Protein AF-A0A0C3PQG8-F1 (afdb_monomer)

Foldseek 3Di:
DDDDDDDDDDDDDDDDDDPPPADDADPVLVVLCVVQVLQEDDVVQWAADPPWDWDDDDFWIKTKTWGFDDPPNPPPDDPDPCPDDDDDDDDDDDDDDDDDDDDDDDDDDDDDDDDDDDDDDDDDDDDDDPDGDIAIKIKTWGDDPDLVCLNVSSVLLSVLVVVQCPDDDPAAWHFSHWYDDNVVSTTITITHDAPCAFQLVNLVLFVDALQQLLQQLLLVLVVLLRQCPDVLHKFQQADARNQWGQHPQRGIHGHDSSLIDRADDDDPVDPDDDPPDDPDDDWDWDFTQDVVLRDTWTDTPRYTQLLFALCCLVPVGTDSLSVLSSSLQRSLCSQQSDHRPNVDDRVCSNVCRNVVVGDQQCPDPSSVLPVLSSVLSVQSSDSPSVSRDGSVVSSVSSVPQNHDHDDPVRSPDPDDDPDDALSNLCSQLVSCVVVLVLVSNLVSLVSSLVNCVVVVPLLSNLVSLLSNLVSCVVVVVLVSNLVSLVVSLVSCVVVVVLPSNLSSLLSNLVSCVVVLVLVSSLVSLVVSLVSCVVVVPLPSNLSSLCSNLVSCVVVVVLVSNLVSLVSSLVSCVVVVPLPSNLVSLQSNLVSCVVVVVLVSNLVSLVSSLVSCVVVVPLVSNLVSLCSNLSSCVVVLVLVSNLVSLVSSLVSCVVVVVLLSNLSSLCSNLSSCLVVVVLVSNLVSLVSSLVSCVVVVPLQSVLVSLQSNLSSCVSVVVLVSNLVSLVVSLVSCVVVPVNVRSVVSVVSNVVSVVVVVVVVVD

pLDDT: mean 81.88, std 22.73, range [22.91, 98.75]

Mean predicted aligned error: 14.1 Å

Solvent-accessible surface area (backbone atoms only — not comparable to full-atom values): 41917 Å² total; per-residue (Å²): 138,89,80,89,83,86,91,87,89,82,91,86,77,88,79,87,85,81,87,76,85,67,84,81,74,53,73,69,56,51,56,52,52,58,74,46,49,92,34,59,45,65,69,86,42,50,46,66,59,95,86,44,64,70,49,79,59,92,64,32,37,37,34,46,31,34,38,50,54,67,87,71,72,68,80,79,60,79,77,84,77,88,75,75,96,71,80,88,82,78,90,83,90,85,83,80,89,86,86,86,82,89,86,86,80,89,83,82,85,89,88,81,88,84,89,88,86,91,85,88,82,83,88,80,92,76,81,94,69,87,79,60,60,66,41,62,22,29,35,41,32,51,62,69,95,46,82,84,42,48,65,55,52,49,58,49,53,52,50,28,46,64,56,32,76,79,54,87,53,92,19,39,58,51,64,71,29,35,35,76,38,80,94,72,72,40,47,34,43,32,28,66,50,46,82,47,41,31,42,51,62,44,58,68,65,41,93,74,51,70,30,33,39,48,33,41,43,48,29,45,30,50,29,48,26,56,36,53,68,38,90,77,37,42,23,52,50,47,55,42,42,77,36,19,32,18,36,84,79,48,45,25,24,41,46,76,47,76,42,44,44,67,58,80,85,83,62,92,83,62,81,77,76,78,80,89,68,74,88,70,75,78,79,71,69,43,72,45,74,40,78,94,75,74,40,75,46,51,26,49,97,52,36,43,63,68,46,55,34,49,54,44,78,74,68,70,58,64,36,66,50,37,42,35,27,10,49,26,47,36,45,47,23,62,61,69,77,46,60,67,63,75,93,52,62,68,90,54,46,58,62,28,53,69,71,65,65,68,82,71,59,75,75,44,71,64,36,51,73,36,56,66,58,42,52,49,33,57,35,22,60,37,84,54,58,88,68,32,62,53,46,59,56,54,37,64,67,46,71,86,53,63,56,42,73,49,64,69,66,64,76,71,64,90,78,70,84,81,74,81,50,41,66,59,24,45,43,49,12,48,51,30,42,76,71,68,38,45,71,59,11,47,48,27,21,52,54,19,29,50,48,17,55,78,68,65,34,57,66,56,29,24,51,26,29,34,50,42,14,51,46,29,45,75,71,66,39,55,72,57,14,49,52,27,17,52,52,16,31,48,45,18,56,78,71,64,39,61,63,62,25,33,52,23,29,43,55,41,18,49,48,27,46,76,72,65,40,44,74,58,16,46,54,33,21,48,53,22,28,50,47,21,55,75,72,65,36,60,66,57,25,31,53,24,28,42,51,42,14,50,48,27,44,77,70,66,41,48,73,57,15,48,52,28,19,50,53,22,27,48,50,21,58,78,71,66,37,59,67,60,24,26,56,21,28,43,50,42,13,51,53,27,44,78,72,64,42,47,73,57,14,49,53,28,25,52,56,21,33,52,48,22,59,79,70,66,38,60,69,55,30,28,55,33,29,40,53,46,14,54,52,27,45,79,69,69,40,47,75,56,14,47,49,27,21,50,54,18,30,49,48,22,55,78,70,65,38,59,71,54,30,26,52,24,28,41,52,43,13,52,52,30,41,76,73,63,40,53,65,60,15,48,50,28,19,49,54,16,26,48,52,19,54,78,70,64,37,55,66,53,27,20,51,22,29,35,52,44,13,54,47,28,43,77,71,67,38,49,70,63,12,33,54,27,10,51,55,16,17,54,40,25,48,76,72,66,38,59,77,64,17,47,56,31,46,50,51,26,56,52,48,51,52,54,50,56,51,66,74,73,111

Radius of gyration: 37.26 Å; Cα contacts (8 Å, |Δi|>4): 1091; chains: 1; bounding box: 96×84×152 Å

Sequence (761 aa):
MPNEHNPTDTIRASGCEDHASGVQLSANTTRRLEKLARWRIDPSLIKFPKDAPTFKGGYAVVSRGLLVSSSDQTRNKPMESNVGTLTTNNRTANGDRNSQRREAEGGDHEVRPKDRVAAAGQEQESDGETSASQKAVAVKKMKIDAESDVVKVLGLTLREAEFLVNLSHENVIKLEGFVEDVSKEVIWLVFPWEENGNLKDFIASADWEIPERIWLIDDVARGVEYLHSRTPPICHGDLKSINILVNGECRAVITDFGSAHHPAARDPNKKRERPIEEPQSAPSLEATHCPSTNTITLTCKHYTVRWAAPELLEEDESSLASDIWALGWVAYEVMTNYIPFHDVKEPKVIDRIVRGDLPSVSNDTRMMLMQALCSLVGQCWSVDPSKRPAAKDCRESMEWMPMIAPNPIRTQDATGFVDRSAELLMKLGYMYGRQSDYPNASKYYAEALGVYIELANRKGKANALNELAQIHRLQQDYSQAVKFYTEAIKVYTEIGDRHGRADALWGLAEVHRLRKEYSQAVAIYTECLQIRTEIGDRYGRANALWGLADVHRLRNEYSQAIAFYTECRQIRTEIGDRYGRAFALCGLAEVHRVRKEYSQAVAFYTECLQIQTEIGDRNGRASTLQGLADVHRVRNEDSQAVAFYTECLQIRTEIGGRHGRASALSGLAEVHRLQKDYSQAMTFFSDALTISTDIGDRYWRAAALQGIADTHRDKDDRSSAIHHYEQAAEIFKQIGDTHREAYPSMQAAKLRRLMEQMVAT

InterPro domains:
  IPR000719 Protein kinase domain [PF00069] (131-396)
  IPR000719 Protein kinase domain [PS50011] (97-401)
  IPR000719 Protein kinase domain [SM00220] (48-401)
  IPR008271 Serine/threonine-protein kinase, active site [PS00108] (234-246)
  IPR011009 Protein kinase-like domain superfamily [SSF56112] (132-408)
  IPR011990 Tetratricopeptide-like helical domain superfamily [G3DSA:1.25.40.10] (412-581)
  IPR011990 Tetratricopeptide-like helical domain superfamily [G3DSA:1.25.40.10] (582-754)
  IPR011990 Tetratricopeptide-like helical domain superfamily [SSF48452] (417-614)
  IPR011990 Tetratricopeptide-like helical domain superfamily [SSF48452] (616-757)
  IPR019734 Tetratricopeptide repeat [PS50005] (422-455)
  IPR019734 Tetratricopeptide repeat [PS50005] (462-495)
  IPR019734 Tetratricopeptide repeat [PS50005] (662-695)
  IPR019734 Tetratricopeptide repeat [SM00028] (422-455)
  IPR019734 Tetratricopeptide repeat [SM00028] (462-495)
  IPR019734 Tetratricopeptide repeat [SM00028] (502-535)
  IPR019734 Tetratricopeptide repeat [SM00028] (542-575)
  IPR019734 Tetratricopeptide repeat [SM00028] (582-615)
  IPR019734 Tetratricopeptide repeat [SM00028] (622-655)
  IPR019734 Tetratricopeptide repeat [SM00028] (662-695)
  IPR019734 Tetratricopeptide repeat [SM00028] (702-735)

Structure (mmCIF, N/CA/C/O backbone):
data_AF-A0A0C3PQG8-F1
#
_entry.id   AF-A0A0C3PQG8-F1
#
loop_
_atom_site.group_PDB
_atom_site.id
_atom_site.type_symbol
_atom_site.label_atom_id
_atom_site.label_alt_id
_atom_site.label_comp_id
_atom_site.label_asym_id
_atom_site.label_entity_id
_atom_site.label_seq_id
_atom_site.pdbx_PDB_ins_code
_atom_site.Cartn_x
_atom_site.Cartn_y
_atom_site.Cartn_z
_atom_site.occupancy
_atom_site.B_iso_or_equiv
_atom_site.auth_seq_id
_atom_site.auth_comp_id
_atom_site.auth_asym_id
_atom_site.auth_atom_id
_atom_site.pdbx_PDB_model_num
ATOM 1 N N . MET A 1 1 ? -21.705 15.959 106.145 1.00 25.73 1 MET A N 1
ATOM 2 C CA . MET A 1 1 ? -21.316 17.266 106.717 1.00 25.73 1 MET A CA 1
ATOM 3 C C . MET A 1 1 ? -20.713 18.098 105.594 1.00 25.73 1 MET A C 1
ATOM 5 O O . MET A 1 1 ? -20.070 17.491 104.746 1.00 25.73 1 MET A O 1
ATOM 9 N N . PRO A 1 2 ? -21.077 19.384 105.488 1.00 51.59 2 PRO A N 1
ATOM 10 C CA . PRO A 1 2 ? -21.923 19.823 104.359 1.00 51.59 2 PRO A CA 1
ATOM 11 C C . PRO A 1 2 ? -21.221 20.902 103.485 1.00 51.59 2 PRO A C 1
ATOM 13 O O . PRO A 1 2 ? -20.056 21.187 103.744 1.00 51.59 2 PRO A O 1
ATOM 16 N N . ASN A 1 3 ? -21.738 21.458 102.378 1.00 29.19 3 ASN A N 1
ATOM 17 C CA . ASN A 1 3 ? -23.073 21.961 101.967 1.00 29.19 3 ASN A CA 1
ATOM 18 C C . ASN A 1 3 ? -23.338 21.618 100.466 1.00 29.19 3 ASN A C 1
ATOM 20 O O . ASN A 1 3 ? -22.395 21.271 99.765 1.00 29.19 3 ASN A O 1
ATOM 24 N N . GLU A 1 4 ? -24.564 21.489 99.930 1.00 32.91 4 GLU A N 1
ATOM 25 C CA . GLU A 1 4 ? -25.618 22.504 99.650 1.00 32.91 4 GLU A CA 1
ATOM 26 C C . GLU A 1 4 ? -25.196 23.594 98.627 1.00 32.91 4 GLU A C 1
ATOM 28 O O . GLU A 1 4 ? -24.088 24.107 98.730 1.00 32.91 4 GLU A O 1
ATOM 33 N N . HIS A 1 5 ? -25.997 24.003 97.622 1.00 29.34 5 HIS A N 1
ATOM 34 C CA . HIS A 1 5 ? -27.457 23.857 97.400 1.00 29.34 5 HIS A CA 1
ATOM 35 C C . HIS A 1 5 ? -27.858 23.841 95.886 1.00 29.34 5 HIS A C 1
ATOM 37 O O . HIS A 1 5 ? -27.010 24.018 95.017 1.00 29.34 5 HIS A O 1
ATOM 43 N N . ASN A 1 6 ? -29.153 23.620 95.595 1.00 26.88 6 ASN A N 1
ATOM 44 C CA . ASN A 1 6 ? -29.826 23.580 94.262 1.00 26.88 6 ASN A CA 1
ATOM 45 C C . ASN A 1 6 ? -30.327 25.004 93.834 1.00 26.88 6 ASN A C 1
ATOM 47 O O . ASN A 1 6 ? -29.997 25.933 94.579 1.00 26.88 6 ASN A O 1
ATOM 51 N N . PRO A 1 7 ? -31.166 25.261 92.782 1.00 46.47 7 PRO A N 1
ATOM 52 C CA . PRO A 1 7 ? -31.843 24.421 91.757 1.00 46.47 7 PRO A CA 1
ATOM 53 C C . PRO A 1 7 ? -31.466 24.866 90.293 1.00 46.47 7 PRO A C 1
ATOM 55 O O . PRO A 1 7 ? -30.326 25.286 90.124 1.00 46.47 7 PRO A O 1
ATOM 58 N N . THR A 1 8 ? -32.213 24.781 89.165 1.00 27.94 8 THR A N 1
ATOM 59 C CA . THR A 1 8 ? -33.657 24.583 88.837 1.00 27.94 8 THR A CA 1
ATOM 60 C C . THR A 1 8 ? -33.881 24.111 87.372 1.00 27.94 8 THR A C 1
ATOM 62 O O . THR A 1 8 ? -32.947 24.042 86.578 1.00 27.94 8 THR A O 1
ATOM 65 N N . ASP A 1 9 ? -35.134 23.803 87.014 1.00 27.22 9 ASP A N 1
ATOM 66 C CA . ASP A 1 9 ? -35.634 23.167 85.778 1.00 27.22 9 ASP A CA 1
ATOM 67 C C . ASP A 1 9 ? -35.791 24.049 84.515 1.00 27.22 9 ASP A C 1
ATOM 69 O O . ASP A 1 9 ? -36.122 25.231 84.607 1.00 27.22 9 ASP A O 1
ATOM 73 N N . THR A 1 10 ? -35.810 23.423 83.320 1.00 27.86 10 THR A N 1
ATOM 74 C CA . THR A 1 10 ? -37.070 23.338 82.528 1.00 27.86 10 THR A CA 1
ATOM 75 C C . THR A 1 10 ? -37.094 22.246 81.437 1.00 27.86 10 THR A C 1
ATOM 77 O O . THR A 1 10 ? -36.452 22.343 80.399 1.00 27.86 10 THR A O 1
ATOM 80 N N . ILE A 1 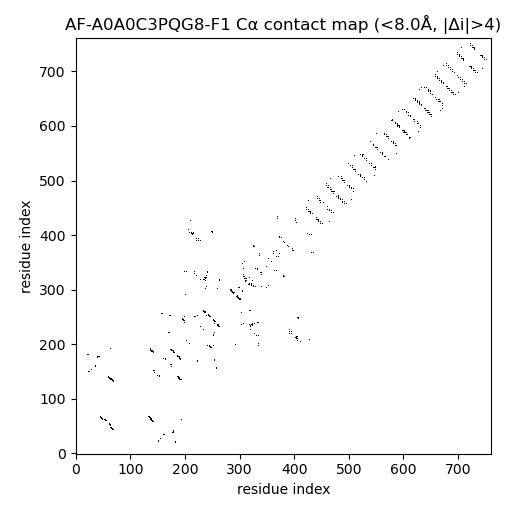11 ? -37.925 21.227 81.680 1.00 28.41 11 ILE A N 1
ATOM 81 C CA . ILE A 1 11 ? -38.799 20.479 80.748 1.00 28.41 11 ILE A CA 1
ATOM 82 C C . ILE A 1 11 ? -38.483 20.533 79.231 1.00 28.41 11 ILE A C 1
ATOM 84 O O . ILE A 1 11 ? -38.807 21.506 78.548 1.00 28.41 11 ILE A O 1
ATOM 88 N N . ARG A 1 12 ? -38.159 19.365 78.653 1.00 27.48 12 ARG A N 1
ATOM 89 C CA . ARG A 1 12 ? -38.868 18.864 77.457 1.00 27.48 12 ARG A CA 1
ATOM 90 C C . ARG A 1 12 ? -38.961 17.337 77.467 1.00 27.48 12 ARG A C 1
ATOM 92 O O . ARG A 1 12 ? -37.998 16.659 77.803 1.00 27.48 12 ARG A O 1
ATOM 99 N N . ALA A 1 13 ? -40.140 16.817 77.140 1.00 26.55 13 ALA A N 1
ATOM 100 C CA . ALA A 1 13 ? -40.464 15.392 77.156 1.00 26.55 13 ALA A CA 1
ATOM 101 C C . ALA A 1 13 ? -40.747 14.878 75.737 1.00 26.55 13 ALA A C 1
ATOM 103 O O . ALA A 1 13 ? -41.155 15.672 74.892 1.00 26.55 13 ALA A O 1
ATOM 104 N N . SER A 1 14 ? -40.633 13.554 75.553 1.00 27.39 14 SER A N 1
ATOM 105 C CA . SER A 1 14 ? -41.070 12.744 74.392 1.00 27.39 14 SER A CA 1
ATOM 106 C C . SER A 1 14 ? -40.519 13.127 73.000 1.00 27.39 14 SER A C 1
ATOM 108 O O . SER A 1 14 ? -40.480 14.290 72.630 1.00 27.39 14 SER A O 1
ATOM 110 N N . GLY A 1 15 ? -40.145 12.178 72.142 1.00 26.31 15 GLY A N 1
ATOM 111 C CA . GLY A 1 15 ? -40.201 10.716 72.263 1.00 26.31 15 GLY A CA 1
ATOM 112 C C . GLY A 1 15 ? -40.307 10.059 70.880 1.00 26.31 15 GLY A C 1
ATOM 113 O O . GLY A 1 15 ? -40.387 10.768 69.883 1.00 26.31 15 GLY A O 1
ATOM 114 N N . CYS A 1 16 ? -40.391 8.725 70.863 1.00 26.09 16 CYS A N 1
ATOM 115 C CA . CYS A 1 16 ? -40.306 7.842 69.687 1.00 26.09 16 CYS A CA 1
ATOM 116 C C . CYS A 1 16 ? -38.907 7.753 69.054 1.00 26.09 16 CYS A C 1
ATOM 118 O O . CYS A 1 16 ? -38.266 8.751 68.734 1.00 26.09 16 CYS A O 1
ATOM 120 N N . GLU A 1 17 ? -38.454 6.513 68.884 1.00 34.94 17 GLU A N 1
ATOM 121 C CA . GLU A 1 17 ? -37.246 6.143 68.156 1.00 34.94 17 GLU A CA 1
ATOM 122 C C . GLU A 1 17 ? -37.591 5.956 66.673 1.00 34.94 17 GLU A C 1
ATOM 124 O O . GLU A 1 17 ? -38.436 5.125 66.343 1.00 34.94 17 GLU A O 1
ATOM 129 N N . ASP A 1 18 ? -36.910 6.667 65.771 1.00 27.39 18 ASP A N 1
ATOM 130 C CA . ASP A 1 18 ? -36.857 6.272 64.360 1.00 27.39 18 ASP A CA 1
ATOM 131 C C . ASP A 1 18 ? -35.677 5.313 64.169 1.00 27.39 18 ASP A C 1
ATOM 133 O O . ASP A 1 18 ? -34.512 5.722 64.152 1.00 27.39 18 ASP A O 1
ATOM 137 N N . HIS A 1 19 ? -35.969 4.019 64.007 1.00 32.41 19 HIS A N 1
ATOM 138 C CA . HIS A 1 19 ? -34.980 2.995 63.653 1.00 32.41 19 HIS A CA 1
ATOM 139 C C . HIS A 1 19 ? -34.564 3.104 62.174 1.00 32.41 19 HIS A C 1
ATOM 141 O O . HIS A 1 19 ? -34.787 2.207 61.363 1.00 32.41 19 HIS A O 1
ATOM 147 N N . ALA A 1 20 ? -33.917 4.213 61.818 1.00 34.62 20 ALA A N 1
ATOM 148 C CA . ALA A 1 20 ? -33.265 4.386 60.528 1.00 34.62 20 ALA A CA 1
ATOM 149 C C . ALA A 1 20 ? -31.956 3.573 60.486 1.00 34.62 20 ALA A C 1
ATOM 151 O O . ALA A 1 20 ? -30.878 4.087 60.793 1.00 34.62 20 ALA A O 1
ATOM 152 N N . SER A 1 21 ? -32.037 2.301 60.086 1.00 38.88 21 SER A N 1
ATOM 153 C CA . SER A 1 21 ? -30.886 1.426 59.809 1.00 38.88 21 SER A CA 1
ATOM 154 C C . SER A 1 21 ? -30.169 1.822 58.507 1.00 38.88 21 SER A C 1
ATOM 156 O O . SER A 1 21 ? -30.061 1.043 57.566 1.00 38.88 21 SER A O 1
ATOM 158 N N . GLY A 1 22 ? -29.714 3.074 58.424 1.00 53.97 22 GLY A N 1
ATOM 159 C CA . GLY A 1 22 ? -29.038 3.612 57.248 1.00 53.97 22 GLY A CA 1
ATOM 160 C C . GLY A 1 22 ? -27.625 3.053 57.088 1.00 53.97 22 GLY A C 1
ATOM 161 O O . GLY A 1 22 ? -26.800 3.175 57.994 1.00 53.97 22 GLY A O 1
ATOM 162 N N . VAL A 1 23 ? -27.325 2.501 55.909 1.00 63.53 23 VAL A N 1
ATOM 163 C CA . VAL A 1 23 ? -25.983 2.037 55.522 1.00 63.53 23 VAL A CA 1
ATOM 164 C C . VAL A 1 23 ? -24.977 3.190 55.641 1.00 63.53 23 VAL A C 1
ATOM 166 O O . VAL A 1 23 ? -24.978 4.132 54.845 1.00 63.53 23 VAL A O 1
ATOM 169 N N . GLN A 1 24 ? -24.111 3.136 56.657 1.00 71.75 24 GLN A N 1
ATOM 170 C CA . GLN A 1 24 ? -23.236 4.254 57.010 1.00 71.75 24 GLN A CA 1
ATOM 171 C C . GLN A 1 24 ? -22.035 4.359 56.053 1.00 71.75 24 GLN A C 1
ATOM 173 O O . GLN A 1 24 ? -21.025 3.669 56.196 1.00 71.75 24 GLN A O 1
ATOM 178 N N . LEU A 1 25 ? -22.140 5.250 55.064 1.00 79.81 25 LEU A N 1
ATOM 179 C CA . LEU A 1 25 ? -21.082 5.490 54.080 1.00 79.81 25 LEU A CA 1
ATOM 180 C C . LEU A 1 25 ? -19.815 6.086 54.713 1.00 79.81 25 LEU A C 1
ATOM 182 O O . LEU A 1 25 ? -19.869 6.985 55.553 1.00 79.81 25 LEU A O 1
ATOM 186 N N . SER A 1 26 ? -18.647 5.635 54.242 1.00 83.44 26 SER A N 1
ATOM 187 C CA . SER A 1 26 ? -17.366 6.233 54.631 1.00 83.44 26 SER A CA 1
ATOM 188 C C . SER A 1 26 ? -17.225 7.657 54.078 1.00 83.44 26 SER A C 1
ATOM 190 O O . SER A 1 26 ? -17.644 7.933 52.952 1.00 83.44 26 SER A O 1
ATOM 192 N N . ALA A 1 27 ? -16.539 8.543 54.806 1.00 81.69 27 ALA A N 1
ATOM 193 C CA . ALA A 1 27 ? -16.294 9.921 54.361 1.00 81.69 27 ALA A CA 1
ATOM 194 C C . ALA A 1 27 ? -15.566 10.008 52.999 1.00 81.69 27 ALA A C 1
ATOM 196 O O . ALA A 1 27 ? -15.769 10.957 52.242 1.00 81.69 27 ALA A O 1
ATOM 197 N N . ASN A 1 28 ? -14.757 9.000 52.647 1.00 84.06 28 ASN A N 1
ATOM 198 C CA . ASN A 1 28 ? -14.155 8.891 51.317 1.00 84.06 28 ASN A CA 1
ATOM 199 C C . ASN A 1 28 ? -15.217 8.607 50.237 1.00 84.06 28 ASN A C 1
ATOM 201 O O . ASN A 1 28 ? -15.215 9.243 49.186 1.00 84.06 28 ASN A O 1
ATOM 205 N N . THR A 1 29 ? -16.158 7.696 50.504 1.00 83.00 29 THR A N 1
ATOM 206 C CA . THR A 1 29 ? -17.280 7.389 49.601 1.00 83.00 29 THR A CA 1
ATOM 207 C C . THR A 1 29 ? -18.149 8.627 49.368 1.00 83.00 29 THR A C 1
ATOM 209 O O . THR A 1 29 ? -18.414 8.966 48.216 1.00 83.00 29 THR A O 1
ATOM 212 N N . THR A 1 30 ? -18.504 9.358 50.430 1.00 84.69 30 THR A N 1
ATOM 213 C CA . THR A 1 30 ? -19.263 10.619 50.342 1.00 84.69 30 THR A CA 1
ATOM 214 C C . THR A 1 30 ? -18.532 11.657 49.487 1.00 84.69 30 THR A C 1
ATOM 216 O O . THR A 1 30 ? -19.104 12.194 48.544 1.00 84.69 30 THR A O 1
ATOM 219 N N . ARG A 1 31 ? -17.226 11.853 49.705 1.00 86.25 31 ARG A N 1
ATOM 220 C CA . ARG A 1 31 ? -16.413 12.789 48.910 1.00 86.25 31 ARG A CA 1
ATOM 221 C C . ARG A 1 31 ? -16.304 12.406 47.425 1.00 86.25 31 ARG A C 1
ATOM 223 O O . ARG A 1 31 ? -16.158 13.279 46.571 1.00 86.25 31 ARG A O 1
ATOM 230 N N . ARG A 1 32 ? -16.365 11.113 47.084 1.00 88.81 32 ARG A N 1
ATOM 231 C CA . ARG A 1 32 ? -16.420 10.641 45.682 1.00 88.81 32 ARG A CA 1
ATOM 232 C C . ARG A 1 32 ? -17.797 10.902 45.059 1.00 88.81 32 ARG A C 1
ATOM 234 O O . ARG A 1 32 ? -17.870 11.378 43.929 1.00 88.81 32 ARG A O 1
ATOM 241 N N . LEU A 1 33 ? -18.872 10.682 45.818 1.00 86.75 33 LEU A N 1
ATOM 242 C CA . LEU A 1 33 ? -20.249 11.014 45.428 1.00 86.75 33 LEU A CA 1
ATOM 243 C C . LEU A 1 33 ? -20.457 12.521 45.189 1.00 86.75 33 LEU A C 1
ATOM 245 O O . LEU A 1 33 ? -21.175 12.891 44.262 1.00 86.75 33 LEU A O 1
ATOM 249 N N . GLU A 1 34 ? -19.816 13.381 45.985 1.00 86.19 34 GLU A N 1
ATOM 250 C CA . GLU A 1 34 ? -19.831 14.844 45.822 1.00 86.19 34 GLU A CA 1
ATOM 251 C C . GLU A 1 34 ? -19.186 15.289 44.502 1.00 86.19 34 GLU A C 1
ATOM 253 O O . GLU A 1 34 ? -19.781 16.075 43.766 1.00 86.19 34 GLU A O 1
ATOM 258 N N . LYS A 1 35 ? -18.008 14.750 44.145 1.00 86.38 35 LYS A N 1
ATOM 259 C CA . LYS A 1 35 ? -17.369 15.035 42.842 1.00 86.38 35 LYS A CA 1
ATOM 260 C C . LYS A 1 35 ? -18.295 14.710 41.669 1.00 86.38 35 LYS A C 1
ATOM 262 O O . LYS A 1 35 ? -18.313 15.437 40.680 1.00 86.38 35 LYS A O 1
ATOM 267 N N . LEU A 1 36 ? -19.043 13.610 41.778 1.00 87.50 36 LEU A N 1
ATOM 268 C CA . LEU A 1 36 ? -19.949 13.126 40.738 1.00 87.50 36 LEU A CA 1
ATOM 269 C C . LEU A 1 36 ? -21.341 13.784 40.784 1.00 87.50 36 LEU A C 1
ATOM 271 O O . LEU A 1 36 ? -22.177 13.489 39.932 1.00 87.50 36 LEU A O 1
ATOM 275 N N . ALA A 1 37 ? -21.602 14.712 41.715 1.00 86.50 37 ALA A N 1
ATOM 276 C CA . ALA A 1 37 ? -22.934 15.276 41.934 1.00 86.50 37 ALA A CA 1
ATOM 277 C C . ALA A 1 37 ? -23.554 15.929 40.684 1.00 86.50 37 ALA A C 1
ATOM 279 O O . ALA A 1 37 ? -24.755 15.794 40.467 1.00 86.50 37 ALA A O 1
ATOM 280 N N . ARG A 1 38 ? -22.748 16.562 39.816 1.00 88.56 38 ARG A N 1
ATOM 281 C CA . ARG A 1 38 ? -23.227 17.183 38.561 1.00 88.56 38 ARG A CA 1
ATOM 282 C C . ARG A 1 38 ? -23.641 16.190 37.460 1.00 88.56 38 ARG A C 1
ATOM 284 O O . ARG A 1 38 ? -24.125 16.628 36.424 1.00 88.56 38 ARG A O 1
ATOM 291 N N . TRP A 1 39 ? -23.432 14.889 37.670 1.00 91.00 39 TRP A N 1
ATOM 292 C CA . TRP A 1 39 ? -23.876 13.799 36.790 1.00 91.00 39 TRP A CA 1
ATOM 293 C C . TRP A 1 39 ? -24.993 12.950 37.419 1.00 91.00 39 TRP A C 1
ATOM 295 O O . TRP A 1 39 ? -25.383 11.935 36.843 1.00 91.00 39 TRP A O 1
ATOM 305 N N . ARG A 1 40 ? -25.511 13.334 38.595 1.00 91.31 40 ARG A N 1
ATOM 306 C CA . ARG A 1 40 ? -26.659 12.661 39.213 1.00 91.31 40 ARG A CA 1
ATOM 307 C C . ARG A 1 40 ? -27.908 12.859 38.354 1.00 91.31 40 ARG A C 1
ATOM 309 O O . ARG A 1 40 ? -28.301 13.992 38.082 1.00 91.31 40 ARG A O 1
ATOM 316 N N . ILE A 1 41 ? -28.537 11.756 37.968 1.00 91.31 41 ILE A N 1
ATOM 317 C CA . ILE A 1 41 ? -29.839 11.728 37.300 1.00 91.31 41 ILE A CA 1
ATOM 318 C C . ILE A 1 41 ? -30.884 11.284 38.327 1.00 91.31 41 ILE A C 1
ATOM 320 O O . ILE A 1 41 ? -30.681 10.304 39.042 1.00 91.31 41 ILE A O 1
ATOM 324 N N . ASP A 1 42 ? -32.008 11.997 38.396 1.00 88.50 42 ASP A N 1
ATOM 325 C CA . ASP A 1 42 ? -33.173 11.549 39.161 1.00 88.50 42 ASP A CA 1
ATOM 326 C C . ASP A 1 42 ? -33.780 10.309 38.469 1.00 88.50 42 ASP A C 1
ATOM 328 O O . ASP A 1 42 ? -34.084 10.385 37.271 1.00 88.50 42 ASP A O 1
ATOM 332 N N . PRO A 1 43 ? -33.966 9.168 39.165 1.00 87.31 43 PRO A N 1
ATOM 333 C CA . PRO A 1 43 ? -34.462 7.942 38.541 1.00 87.31 43 PRO A CA 1
ATOM 334 C C . PRO A 1 43 ? -35.830 8.100 37.858 1.00 87.31 43 PRO A C 1
ATOM 336 O O . PRO A 1 43 ? -36.110 7.368 36.909 1.00 87.31 43 PRO A O 1
ATOM 339 N N . SER A 1 44 ? -36.664 9.062 38.272 1.00 87.88 44 SER A N 1
ATOM 340 C CA . SER A 1 44 ? -37.966 9.342 37.645 1.00 87.88 44 SER A CA 1
ATOM 341 C C . SER A 1 44 ? -37.865 9.921 36.225 1.00 87.88 44 SER A C 1
ATOM 343 O O . SER A 1 44 ? -38.812 9.803 35.444 1.00 87.88 44 SER A O 1
ATOM 345 N N . LEU A 1 45 ? -36.709 10.487 35.850 1.00 90.69 45 LEU A N 1
ATOM 346 C CA . LEU A 1 45 ? -36.441 10.982 34.494 1.00 90.69 45 LEU A CA 1
ATOM 347 C C . LEU A 1 45 ? -36.150 9.852 33.493 1.00 90.69 45 LEU A C 1
ATOM 349 O O . LEU A 1 45 ? -36.116 10.112 32.290 1.00 90.69 45 LEU A O 1
ATOM 353 N N . ILE A 1 46 ? -35.946 8.612 33.958 1.00 91.25 46 ILE A N 1
ATOM 354 C CA . ILE A 1 46 ? -35.655 7.446 33.116 1.00 91.25 46 ILE A CA 1
ATOM 355 C C . ILE A 1 46 ? -36.901 6.562 33.008 1.00 91.25 46 ILE A C 1
ATOM 357 O O . ILE A 1 46 ? -37.240 5.804 33.917 1.00 91.25 46 ILE A O 1
ATOM 361 N N . LYS A 1 47 ? -37.568 6.603 31.853 1.00 91.94 47 LYS A N 1
ATOM 362 C CA . LYS A 1 47 ? -38.707 5.728 31.548 1.00 91.94 47 LYS A CA 1
ATOM 363 C C . LYS A 1 47 ? -38.210 4.423 30.922 1.00 91.94 47 LYS A C 1
ATOM 365 O O . LYS A 1 47 ? -37.464 4.451 29.947 1.00 91.94 47 LYS A O 1
ATOM 370 N N . PHE A 1 48 ? -38.646 3.277 31.443 1.00 90.00 48 PHE A N 1
ATOM 371 C CA . PHE A 1 48 ? -38.371 1.958 30.860 1.00 90.00 48 PHE A CA 1
ATOM 372 C C . PHE A 1 48 ? -39.609 1.460 30.089 1.00 90.00 48 PHE A C 1
ATOM 374 O O . PHE A 1 48 ? -40.645 1.227 30.718 1.00 90.00 48 PHE A O 1
ATOM 381 N N . PRO A 1 49 ? -39.549 1.307 28.750 1.00 87.94 49 PRO A N 1
ATOM 382 C CA . PRO A 1 49 ? -40.608 0.648 27.981 1.00 87.94 49 PRO A CA 1
ATOM 383 C C . PRO A 1 49 ? -40.848 -0.791 28.463 1.00 87.94 49 PRO A C 1
ATOM 385 O O . PRO A 1 49 ? -39.907 -1.465 28.879 1.00 87.94 49 PRO A O 1
ATOM 388 N N . LYS A 1 50 ? -42.096 -1.278 28.387 1.00 76.75 50 LYS A N 1
ATOM 389 C CA . LYS A 1 50 ? -42.465 -2.627 28.870 1.00 76.75 50 LYS A CA 1
ATOM 390 C C . LYS A 1 50 ? -41.684 -3.744 28.175 1.00 76.75 50 LYS A C 1
ATOM 392 O O . LYS A 1 50 ? -41.245 -4.676 28.837 1.00 76.75 50 LYS A O 1
ATOM 397 N N . ASP A 1 51 ? -41.470 -3.590 26.874 1.00 78.56 51 ASP A N 1
ATOM 398 C CA . ASP A 1 51 ? -40.805 -4.563 26.002 1.00 78.56 51 ASP A CA 1
ATOM 399 C C . ASP A 1 51 ? -39.354 -4.145 25.686 1.00 78.56 51 ASP A C 1
ATOM 401 O O . ASP A 1 51 ? -38.795 -4.485 24.644 1.00 78.56 51 ASP A O 1
ATOM 405 N N . ALA A 1 52 ? -38.735 -3.348 26.567 1.00 77.69 52 ALA A N 1
ATOM 406 C CA . ALA A 1 52 ? -37.361 -2.891 26.394 1.00 77.69 52 ALA A CA 1
ATOM 407 C C . ALA A 1 52 ? -36.363 -4.068 26.439 1.00 77.69 52 ALA A C 1
ATOM 409 O O . ALA A 1 52 ? -36.426 -4.881 27.367 1.00 77.69 52 ALA A O 1
ATOM 410 N N . PRO A 1 53 ? -35.389 -4.147 25.509 1.00 79.94 53 PRO A N 1
ATOM 411 C CA . PRO A 1 53 ? -34.349 -5.166 25.571 1.00 79.94 53 PRO A CA 1
ATOM 412 C C . PRO A 1 53 ? -33.530 -5.039 26.862 1.00 79.94 53 PRO A C 1
ATOM 414 O O . PRO A 1 53 ? -33.161 -3.939 27.296 1.00 79.94 53 PRO A O 1
ATOM 417 N N . THR A 1 54 ? -33.246 -6.190 27.476 1.00 79.81 54 THR A N 1
ATOM 418 C CA . THR A 1 54 ? -32.418 -6.300 28.680 1.00 79.81 54 THR A CA 1
ATOM 419 C C . THR A 1 54 ? -31.356 -7.380 28.511 1.00 79.81 54 THR A C 1
ATOM 421 O O . THR A 1 54 ? -31.642 -8.488 28.061 1.00 79.81 54 THR A O 1
ATOM 424 N N . PHE A 1 55 ? -30.124 -7.059 28.899 1.00 78.44 55 PHE A N 1
ATOM 425 C CA . PHE A 1 55 ? -28.970 -7.953 28.816 1.00 78.44 55 PHE A CA 1
ATOM 426 C C . PHE A 1 55 ? -28.431 -8.220 30.222 1.00 78.44 55 PHE A C 1
ATOM 428 O O . PHE A 1 55 ? -28.235 -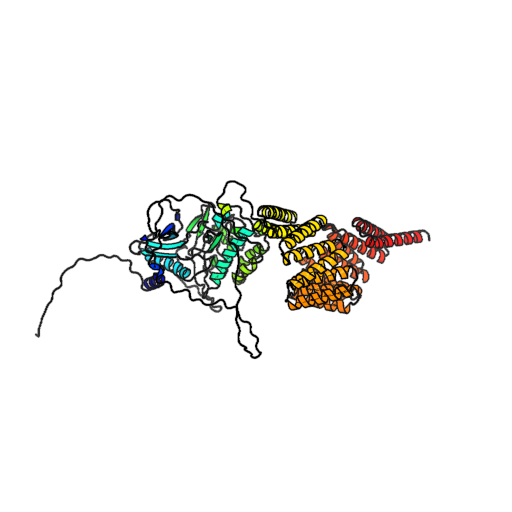7.287 31.002 1.00 78.44 55 PHE A O 1
ATOM 435 N N . LYS A 1 56 ? -28.200 -9.490 30.569 1.00 70.38 56 LYS A N 1
ATOM 436 C CA . LYS A 1 56 ? -27.721 -9.903 31.897 1.00 70.38 56 LYS A CA 1
ATOM 437 C C . LYS A 1 56 ? -26.250 -10.313 31.812 1.00 70.38 56 LYS A C 1
ATOM 439 O O . LYS A 1 56 ? -25.945 -11.331 31.203 1.00 70.38 56 LYS A O 1
ATOM 444 N N . GLY A 1 57 ? -25.366 -9.537 32.435 1.00 62.31 57 GLY A N 1
ATOM 445 C CA . GLY A 1 57 ? -23.972 -9.921 32.679 1.00 62.31 57 GLY A CA 1
ATOM 446 C C . GLY A 1 57 ? -23.790 -10.589 34.048 1.00 62.31 57 GLY A C 1
ATOM 447 O O . GLY A 1 57 ? -24.770 -10.852 34.757 1.00 62.31 57 GLY A O 1
ATOM 448 N N . GLY A 1 58 ? -22.530 -10.819 34.436 1.00 61.28 58 GLY A N 1
ATOM 449 C CA . GLY A 1 58 ? -22.142 -11.323 35.763 1.00 61.28 58 GLY A CA 1
ATOM 450 C C . GLY A 1 58 ? -22.595 -10.386 36.884 1.00 61.28 58 GLY A C 1
ATOM 451 O O . GLY A 1 58 ? -23.537 -10.705 37.604 1.00 61.28 58 GLY A O 1
ATOM 452 N N . TYR A 1 59 ? -22.033 -9.177 36.955 1.00 66.94 59 TYR A N 1
ATOM 453 C CA . TYR A 1 59 ? -22.309 -8.211 38.036 1.00 66.94 59 TYR A CA 1
ATOM 454 C C . TYR A 1 59 ? -23.405 -7.171 37.747 1.00 66.94 59 TYR A C 1
ATOM 456 O O . TYR A 1 59 ? -23.720 -6.360 38.613 1.00 66.94 59 TYR A O 1
ATOM 464 N N . ALA A 1 60 ? -23.990 -7.153 36.545 1.00 79.12 60 ALA A N 1
ATOM 465 C CA . ALA A 1 60 ? -24.935 -6.107 36.139 1.00 79.12 60 ALA A CA 1
ATOM 466 C C . ALA A 1 60 ? -26.030 -6.603 35.181 1.00 79.12 60 ALA A C 1
ATOM 468 O O . ALA A 1 60 ? -25.902 -7.643 34.531 1.00 79.12 60 ALA A O 1
ATOM 469 N N . VAL A 1 61 ? -27.103 -5.820 35.069 1.00 83.94 61 VAL A N 1
ATOM 470 C CA . VAL A 1 61 ? -28.152 -5.948 34.052 1.00 83.94 61 VAL A CA 1
ATOM 471 C C . VAL A 1 61 ? -28.273 -4.624 33.303 1.00 83.94 61 VAL A C 1
ATOM 473 O O . VAL A 1 61 ? -28.617 -3.599 33.890 1.00 83.94 61 VAL A O 1
ATOM 476 N N . VAL A 1 62 ? -28.016 -4.636 31.997 1.00 86.56 62 VAL A N 1
ATOM 477 C CA . VAL A 1 62 ? -28.215 -3.470 31.127 1.00 86.56 62 VAL A CA 1
ATOM 478 C C . VAL A 1 62 ? -29.666 -3.456 30.646 1.00 86.56 62 VAL A C 1
ATOM 480 O O . VAL A 1 62 ? -30.192 -4.486 30.229 1.00 86.56 62 VAL A O 1
ATOM 483 N N . SER A 1 63 ? -30.340 -2.308 30.720 1.00 90.19 63 SER A N 1
ATOM 484 C CA . SER A 1 63 ? -31.704 -2.102 30.198 1.00 90.19 63 SER A CA 1
ATOM 485 C C . SER A 1 63 ? -31.752 -0.891 29.266 1.00 90.19 63 SER A C 1
ATOM 487 O O . SER A 1 63 ? -31.193 0.148 29.621 1.00 90.19 63 SER A O 1
ATOM 489 N N . ARG A 1 64 ? -32.475 -0.974 28.140 1.00 92.06 64 ARG A N 1
ATOM 490 C CA . ARG A 1 64 ? -32.820 0.220 27.342 1.00 92.06 64 ARG A CA 1
ATOM 491 C C . ARG A 1 64 ? -33.822 1.090 28.102 1.00 92.06 64 ARG A C 1
ATOM 493 O O . ARG A 1 64 ? -34.827 0.587 28.603 1.00 92.06 64 ARG A O 1
ATOM 500 N N . GLY A 1 65 ? -33.560 2.388 28.175 1.00 92.31 65 GLY A N 1
ATOM 501 C CA . GLY A 1 65 ? -34.448 3.388 28.765 1.00 92.31 65 GLY A CA 1
ATOM 502 C C . GLY A 1 65 ? -34.556 4.639 27.897 1.00 92.31 65 GLY A C 1
ATOM 503 O O . GLY A 1 65 ? -33.819 4.809 26.926 1.00 92.31 65 GLY A O 1
ATOM 504 N N . LEU A 1 66 ? -35.485 5.516 28.263 1.00 92.56 66 LEU A N 1
ATOM 505 C CA . LEU A 1 66 ? -35.716 6.822 27.656 1.00 92.56 66 LEU A CA 1
ATOM 506 C C . LEU A 1 66 ? -35.512 7.892 28.732 1.00 92.56 66 LEU A C 1
ATOM 508 O O . LEU A 1 66 ? -36.319 8.009 29.655 1.00 92.56 66 LEU A O 1
ATOM 512 N N . LEU A 1 67 ? -34.416 8.641 28.624 1.00 91.69 67 LEU A N 1
ATOM 513 C CA . LEU A 1 67 ? -34.097 9.769 29.494 1.00 91.69 67 LEU A CA 1
ATOM 514 C C . LEU A 1 67 ? -34.834 11.016 28.994 1.00 91.69 67 LEU A C 1
ATOM 516 O O . LEU A 1 67 ? -34.631 11.443 27.857 1.00 91.69 67 LEU A O 1
ATOM 520 N N . VAL A 1 68 ? -35.683 11.597 29.839 1.00 89.12 68 VAL A N 1
ATOM 521 C CA . VAL A 1 68 ? -36.446 12.814 29.536 1.00 89.12 68 VAL A CA 1
ATOM 522 C C . VAL A 1 68 ? -35.616 14.048 29.893 1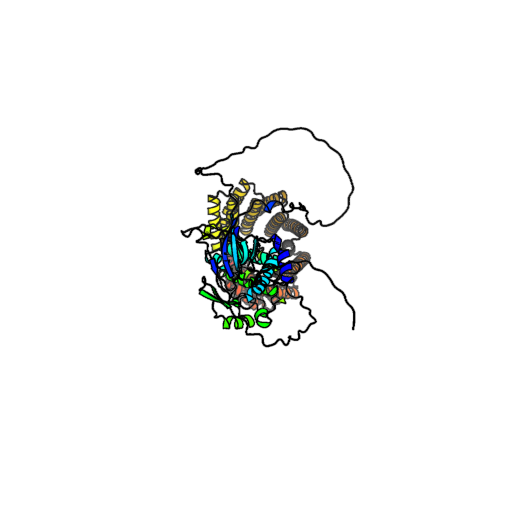.00 89.12 68 VAL A C 1
ATOM 524 O O . VAL A 1 68 ? -35.223 14.216 31.047 1.00 89.12 68 VAL A O 1
ATOM 527 N N . SER A 1 69 ? -35.374 14.944 28.932 1.00 71.50 69 SER A N 1
ATOM 528 C CA . SER A 1 69 ? -34.713 16.223 29.214 1.00 71.50 69 SER A CA 1
ATOM 529 C C . SER A 1 69 ? -35.620 17.149 30.038 1.00 71.50 69 SER A C 1
ATOM 531 O O . SER A 1 69 ? -36.675 17.561 29.549 1.00 71.50 69 SER A O 1
ATOM 533 N N . SER A 1 70 ? -35.211 17.542 31.247 1.00 52.31 70 SER A N 1
ATOM 534 C CA . SER A 1 70 ? -35.879 18.631 31.972 1.00 52.31 70 SER A CA 1
ATOM 535 C C . SER A 1 70 ? -35.380 19.997 31.484 1.00 52.31 70 SER A C 1
ATOM 537 O O . SER A 1 70 ? -34.189 20.200 31.233 1.00 52.31 70 SER A O 1
ATOM 539 N N . SER A 1 71 ? -36.295 20.956 31.337 1.00 39.25 71 SER A N 1
ATOM 540 C CA . SER A 1 71 ? -36.018 22.269 30.734 1.00 39.25 71 SER A CA 1
ATOM 541 C C . SER A 1 71 ? -35.100 23.178 31.566 1.00 39.25 71 SER A C 1
ATOM 543 O O . SER A 1 71 ? -34.520 24.114 31.015 1.00 39.25 71 SER A O 1
ATOM 545 N N . ASP A 1 72 ? -34.914 22.897 32.860 1.00 36.09 72 ASP A N 1
ATOM 546 C CA . ASP A 1 72 ? -34.151 23.749 33.789 1.00 36.09 72 ASP A CA 1
ATOM 547 C C . ASP A 1 72 ? -32.641 23.457 33.867 1.00 36.09 72 ASP A C 1
ATOM 549 O O . ASP A 1 72 ? -31.871 24.321 34.293 1.00 36.09 72 ASP A O 1
ATOM 553 N N . GLN A 1 73 ? -32.157 22.291 33.416 1.00 41.56 73 GLN A N 1
ATOM 554 C CA . GLN A 1 73 ? -30.720 21.962 33.519 1.00 41.56 73 GLN A CA 1
ATOM 555 C C . GLN A 1 73 ? -29.816 22.760 32.556 1.00 41.56 73 GLN A C 1
ATOM 557 O O . GLN A 1 73 ? -28.590 22.708 32.656 1.00 41.56 73 GLN A O 1
ATOM 562 N N . THR A 1 74 ? -30.387 23.539 31.634 1.00 32.06 74 THR A N 1
ATOM 563 C CA . THR A 1 74 ? -29.626 24.319 30.642 1.00 32.06 74 THR A CA 1
ATOM 564 C C . THR A 1 74 ? -29.011 25.610 31.195 1.00 32.06 74 THR A C 1
ATOM 566 O O . THR A 1 74 ? -28.063 26.120 30.600 1.00 32.06 74 THR A O 1
ATOM 569 N N . ARG A 1 75 ? -29.476 26.127 32.344 1.00 30.03 75 ARG A N 1
ATOM 570 C CA . ARG A 1 75 ? -29.025 27.425 32.892 1.00 30.03 75 ARG A CA 1
ATOM 571 C C . ARG A 1 75 ? -27.645 27.435 33.562 1.00 30.03 75 ARG A C 1
ATOM 573 O O . ARG A 1 75 ? -27.125 28.520 33.789 1.00 30.03 75 ARG A O 1
ATOM 580 N N . ASN A 1 76 ? -27.047 26.274 33.843 1.00 28.61 76 ASN A N 1
ATOM 581 C CA . ASN A 1 76 ? -25.735 26.155 34.503 1.00 28.61 76 ASN A CA 1
ATOM 582 C C . ASN A 1 76 ? -24.680 25.395 33.668 1.00 28.61 76 ASN A C 1
ATOM 584 O O . ASN A 1 76 ? -23.754 24.794 34.214 1.00 28.61 76 ASN A O 1
ATOM 588 N N . LYS A 1 77 ? -24.769 25.458 32.333 1.00 30.64 77 LYS A N 1
ATOM 589 C CA . LYS A 1 77 ? -23.591 25.242 31.478 1.00 30.64 77 LYS A CA 1
ATOM 590 C C . LYS A 1 77 ? -22.801 26.555 31.370 1.00 30.64 77 LYS A C 1
ATOM 592 O O . LYS A 1 77 ? -23.415 27.580 31.076 1.00 30.64 77 LYS A O 1
ATOM 597 N N . PRO A 1 78 ? -21.467 26.558 31.553 1.00 26.61 78 PRO A N 1
ATOM 598 C CA . PRO A 1 78 ? -20.639 27.672 31.102 1.00 26.61 78 PRO A CA 1
ATOM 599 C C . PRO A 1 78 ? -20.818 27.889 29.594 1.00 26.61 78 PRO A C 1
ATOM 601 O O . PRO A 1 78 ? -21.049 26.927 28.859 1.00 26.61 78 PRO A O 1
ATOM 604 N N . MET A 1 79 ? -20.662 29.130 29.126 1.00 25.36 79 MET A N 1
ATOM 605 C CA . MET A 1 79 ? -20.447 29.381 27.698 1.00 25.36 79 MET A CA 1
ATOM 606 C C . MET A 1 79 ? -19.225 28.598 27.211 1.00 25.36 79 MET A C 1
ATOM 608 O O . MET A 1 79 ? -18.223 28.499 27.923 1.00 25.36 79 MET A O 1
ATOM 612 N N . GLU A 1 80 ? -19.285 28.111 25.974 1.00 26.78 80 GLU A N 1
ATOM 613 C CA . GLU A 1 80 ? -18.099 27.632 25.273 1.00 26.78 80 GLU A CA 1
ATOM 614 C C . GLU A 1 80 ? -17.100 28.787 25.155 1.00 26.78 80 GLU A C 1
ATOM 616 O O . GLU A 1 80 ? -17.353 29.803 24.502 1.00 26.78 80 GLU A O 1
ATOM 621 N N . SER A 1 81 ? -15.953 28.657 25.820 1.00 25.30 81 SER A N 1
ATOM 622 C CA . SER A 1 81 ? -14.855 29.594 25.639 1.00 25.30 81 SER A CA 1
ATOM 623 C C . SER A 1 81 ? -14.285 29.391 24.237 1.00 25.30 81 SER A C 1
ATOM 625 O O . SER A 1 81 ? -13.578 28.410 24.007 1.00 25.30 81 SER A O 1
ATOM 627 N N . ASN A 1 82 ? -14.570 30.320 23.320 1.00 29.67 82 ASN A N 1
ATOM 628 C CA . ASN A 1 82 ? -13.895 30.415 22.025 1.00 29.67 82 ASN A CA 1
ATOM 629 C C . ASN A 1 82 ? -12.383 30.605 22.242 1.00 29.67 82 ASN A C 1
ATOM 631 O O . ASN A 1 82 ? -11.886 31.727 22.346 1.00 29.67 82 ASN A O 1
ATOM 635 N N . VAL A 1 83 ? -11.652 29.495 22.316 1.00 27.78 83 VAL A N 1
ATOM 636 C CA . VAL A 1 83 ? -10.190 29.445 22.282 1.00 27.78 83 VAL A CA 1
ATOM 637 C C . VAL A 1 83 ? -9.817 29.029 20.867 1.00 27.78 83 VAL A C 1
ATOM 639 O O . VAL A 1 83 ? -10.172 27.947 20.410 1.00 27.78 83 VAL A O 1
ATOM 642 N N . GLY A 1 84 ? -9.207 29.961 20.140 1.00 25.72 84 GLY A N 1
ATOM 643 C CA . GLY A 1 84 ? -9.209 29.929 18.683 1.00 25.72 84 GLY A CA 1
ATOM 644 C C . GLY A 1 84 ? -8.319 28.864 18.049 1.00 25.72 84 GLY A C 1
ATOM 645 O O . GLY A 1 84 ? -7.267 28.494 18.569 1.00 25.72 84 GLY A O 1
ATOM 646 N N . THR A 1 85 ? -8.707 28.482 16.835 1.00 25.92 85 THR A N 1
ATOM 647 C CA . THR A 1 85 ? -7.852 27.839 15.839 1.00 25.92 85 THR A CA 1
ATOM 648 C C . THR A 1 85 ? -6.580 28.665 15.615 1.00 25.92 85 THR A C 1
ATOM 650 O O . THR A 1 85 ? -6.603 29.643 14.870 1.00 25.92 85 THR A O 1
ATOM 653 N N . LEU A 1 86 ? -5.457 28.273 16.223 1.00 24.41 86 LEU A N 1
ATOM 654 C CA . LEU A 1 86 ? -4.133 28.801 15.881 1.00 24.41 86 LEU A CA 1
ATOM 655 C C . LEU A 1 86 ? -3.078 27.690 15.840 1.00 24.41 86 LEU A C 1
ATOM 657 O O . LEU A 1 86 ? -2.450 27.329 16.831 1.00 24.41 86 LEU A O 1
ATOM 661 N N . THR A 1 87 ? -2.913 27.184 14.620 1.00 24.59 87 THR A N 1
ATOM 662 C CA . THR A 1 87 ? -1.666 26.719 13.993 1.00 24.59 87 THR A CA 1
ATOM 663 C C . THR A 1 87 ? -0.376 26.848 14.813 1.00 24.59 87 THR A C 1
ATOM 665 O O . THR A 1 87 ? 0.006 27.936 15.249 1.00 24.59 87 THR A O 1
ATOM 668 N N . THR A 1 88 ? 0.389 25.757 14.868 1.00 25.48 88 THR A N 1
ATOM 669 C CA . THR A 1 88 ? 1.773 25.733 15.360 1.00 25.48 88 THR A CA 1
ATOM 670 C C . THR A 1 88 ? 2.673 26.705 14.588 1.00 25.48 88 THR A C 1
ATOM 672 O O . THR A 1 88 ? 2.951 26.495 13.407 1.00 25.48 88 THR A O 1
ATOM 675 N N . ASN A 1 89 ? 3.192 27.731 15.266 1.00 24.42 89 ASN A N 1
ATOM 676 C CA . ASN A 1 89 ? 4.247 28.587 14.722 1.00 24.42 89 ASN A CA 1
ATOM 677 C C . ASN A 1 89 ? 5.589 27.848 14.698 1.00 24.42 89 ASN A C 1
ATOM 679 O O . ASN A 1 89 ? 6.074 27.415 15.744 1.00 24.42 89 ASN A O 1
ATOM 683 N N . ASN A 1 90 ? 6.242 27.821 13.535 1.00 25.59 90 ASN A N 1
ATOM 684 C CA . ASN A 1 90 ? 7.681 27.581 13.443 1.00 25.59 90 ASN A CA 1
ATOM 685 C C . ASN A 1 90 ? 8.406 28.928 13.283 1.00 25.59 90 ASN A C 1
ATOM 687 O O . ASN A 1 90 ? 7.904 29.833 12.617 1.00 25.59 90 ASN A O 1
ATOM 691 N N . ARG A 1 91 ? 9.562 29.095 13.933 1.00 24.64 91 ARG A N 1
ATOM 692 C CA . ARG A 1 91 ? 10.286 30.379 13.978 1.00 24.64 91 ARG A CA 1
ATOM 693 C C . ARG A 1 91 ? 11.248 30.549 12.801 1.00 24.64 91 ARG A C 1
ATOM 695 O O . ARG A 1 91 ? 12.138 29.723 12.641 1.00 24.64 91 ARG A O 1
ATOM 702 N N . THR A 1 92 ? 11.230 31.731 12.192 1.00 25.03 92 THR A N 1
ATOM 703 C CA . THR A 1 92 ? 12.435 32.529 11.875 1.00 25.03 92 THR A CA 1
ATOM 704 C C . THR A 1 92 ? 12.055 34.015 11.852 1.00 25.03 92 THR A C 1
ATOM 706 O O . THR A 1 92 ? 10.873 34.349 11.817 1.00 25.03 92 THR A O 1
ATOM 709 N N . ALA A 1 93 ? 13.034 34.916 11.969 1.00 23.81 93 ALA A N 1
ATOM 710 C CA . ALA A 1 93 ? 12.798 36.343 12.208 1.00 23.81 93 ALA A CA 1
ATOM 711 C C . ALA A 1 93 ? 13.476 37.246 11.169 1.00 23.81 93 ALA A C 1
ATOM 713 O O . ALA A 1 93 ? 14.565 36.912 10.703 1.00 23.81 93 ALA A O 1
ATOM 714 N N . ASN A 1 94 ? 12.836 38.392 10.890 1.00 25.17 94 ASN A N 1
ATOM 715 C CA . ASN A 1 94 ? 13.382 39.744 10.628 1.00 25.17 94 ASN A CA 1
ATOM 716 C C . ASN A 1 94 ? 12.535 40.500 9.586 1.00 25.17 94 ASN A C 1
ATOM 718 O O . ASN A 1 94 ? 11.902 39.877 8.741 1.00 25.17 94 ASN A O 1
ATOM 722 N N . GLY A 1 95 ? 12.595 41.839 9.600 1.00 23.84 95 GLY A N 1
ATOM 723 C CA . GLY A 1 95 ? 12.193 42.665 8.450 1.00 23.84 95 GLY A CA 1
ATOM 724 C C . GLY A 1 95 ? 11.056 43.657 8.705 1.00 23.84 95 GLY A C 1
ATOM 725 O O . GLY A 1 95 ? 9.883 43.322 8.626 1.00 23.84 95 GLY A O 1
ATOM 726 N N . ASP A 1 96 ? 11.458 44.892 8.982 1.00 25.27 96 ASP A N 1
ATOM 727 C CA . ASP A 1 96 ? 10.730 46.163 8.986 1.00 25.27 96 ASP A CA 1
ATOM 728 C C . ASP A 1 96 ? 9.321 46.317 8.366 1.00 25.27 96 ASP A C 1
ATOM 730 O O . ASP A 1 96 ? 9.059 46.053 7.197 1.00 25.27 96 ASP A O 1
ATOM 734 N N . ARG A 1 97 ? 8.475 46.992 9.160 1.00 25.50 97 ARG A N 1
ATOM 735 C CA . ARG A 1 97 ? 7.793 48.262 8.826 1.00 25.50 97 ARG A CA 1
ATOM 736 C C . ARG A 1 97 ? 7.481 48.534 7.338 1.00 25.50 97 ARG A C 1
ATOM 738 O O . ARG A 1 97 ? 8.318 49.057 6.607 1.00 25.50 97 ARG A O 1
ATOM 745 N N . ASN A 1 98 ? 6.190 48.555 7.010 1.00 26.59 98 ASN A N 1
ATOM 746 C CA . ASN A 1 98 ? 5.492 49.847 6.929 1.00 26.59 98 ASN A CA 1
ATOM 747 C C . ASN A 1 98 ? 3.968 49.689 6.926 1.00 26.59 98 ASN A C 1
ATOM 749 O O . ASN A 1 98 ? 3.435 48.637 6.588 1.00 26.59 98 ASN A O 1
ATOM 753 N N . SER A 1 99 ? 3.268 50.757 7.303 1.00 24.19 99 SER A N 1
ATOM 754 C CA . SER A 1 99 ? 1.810 50.850 7.251 1.00 24.19 99 SER A CA 1
ATOM 755 C C . SER A 1 99 ? 1.390 51.989 6.327 1.00 24.19 99 SER A C 1
ATOM 757 O O . SER A 1 99 ? 1.936 53.090 6.408 1.00 24.19 99 SER A O 1
ATOM 759 N N . GLN A 1 100 ? 0.384 51.761 5.478 1.00 26.75 100 GLN A N 1
ATOM 760 C CA . GLN A 1 100 ? -0.333 52.862 4.839 1.00 26.75 100 GLN A CA 1
ATOM 761 C C . GLN A 1 100 ? -1.827 52.578 4.653 1.00 26.75 100 GLN A C 1
ATOM 763 O O . GLN A 1 100 ? -2.283 51.449 4.511 1.00 26.75 100 GLN A O 1
ATOM 768 N N . ARG A 1 101 ? -2.564 53.674 4.808 1.00 25.81 101 ARG A N 1
ATOM 769 C CA . ARG A 1 101 ? -4.012 53.846 4.955 1.00 25.81 101 ARG A CA 1
ATOM 770 C C . ARG A 1 101 ? -4.809 53.513 3.690 1.00 25.81 101 ARG A C 1
ATOM 772 O O . ARG A 1 101 ? -4.320 53.897 2.642 1.00 25.81 101 ARG A O 1
ATOM 779 N N . ARG A 1 102 ? -6.082 53.110 3.902 1.00 25.97 102 ARG A N 1
ATOM 780 C CA . ARG A 1 102 ? -7.325 53.521 3.178 1.00 25.97 102 ARG A CA 1
ATOM 781 C C . ARG A 1 102 ? -7.310 53.304 1.633 1.00 25.97 102 ARG A C 1
ATOM 783 O O . ARG A 1 102 ? -6.270 53.115 1.040 1.00 25.97 102 ARG A O 1
ATOM 790 N N . GLU A 1 103 ? -8.408 53.240 0.886 1.00 26.98 103 GLU A N 1
ATOM 791 C CA . GLU A 1 103 ? -9.742 53.855 0.994 1.00 26.98 103 GLU A CA 1
ATOM 792 C C . GLU A 1 103 ? -10.864 52.846 0.663 1.00 26.98 103 GLU A C 1
ATOM 794 O O . GLU A 1 103 ? -10.618 51.642 0.607 1.00 26.98 103 GLU A O 1
ATOM 799 N N . ALA A 1 104 ? -12.110 53.312 0.543 1.00 25.28 104 ALA A N 1
ATOM 800 C CA . ALA A 1 104 ? -13.287 52.481 0.285 1.00 25.28 104 ALA A CA 1
ATOM 801 C C . ALA A 1 104 ? -14.327 53.257 -0.534 1.00 25.28 104 ALA A C 1
ATOM 803 O O . ALA A 1 104 ? -14.622 54.395 -0.178 1.00 25.28 104 ALA A O 1
ATOM 804 N N . GLU A 1 105 ? -14.921 52.637 -1.562 1.00 26.94 105 GLU A N 1
ATOM 805 C CA . GLU A 1 105 ? -16.085 53.186 -2.275 1.00 26.94 105 GLU A CA 1
ATOM 806 C C . GLU A 1 105 ? -16.847 52.115 -3.093 1.00 26.94 105 GLU A C 1
ATOM 808 O O . GLU A 1 105 ? -16.209 51.290 -3.735 1.00 26.94 105 GLU A O 1
ATOM 813 N N . GLY A 1 106 ? -18.192 52.164 -3.027 1.00 23.84 106 GLY A N 1
ATOM 814 C CA . GLY A 1 106 ? -19.238 51.755 -4.004 1.00 23.84 106 GLY A CA 1
ATOM 815 C C . GLY A 1 106 ? -19.226 50.406 -4.766 1.00 23.84 106 GLY A C 1
ATOM 816 O O . GLY A 1 106 ? -18.189 49.953 -5.230 1.00 23.84 106 GLY A O 1
ATOM 817 N N . GLY A 1 107 ? -20.420 49.836 -5.045 1.00 24.14 107 GLY A N 1
ATOM 818 C CA . GLY A 1 107 ? -20.579 48.947 -6.223 1.00 24.14 107 GLY A CA 1
ATOM 819 C C . GLY A 1 107 ? -21.537 47.736 -6.207 1.00 24.14 107 GLY A C 1
ATOM 820 O O . GLY A 1 107 ? -21.173 46.727 -6.792 1.00 24.14 107 GLY A O 1
ATOM 821 N N . ASP A 1 108 ? -22.702 47.806 -5.555 1.00 25.44 108 ASP A N 1
ATOM 822 C CA . ASP A 1 108 ? -24.014 47.225 -5.945 1.00 25.44 108 ASP A CA 1
ATOM 823 C C . ASP A 1 108 ? -24.194 45.887 -6.736 1.00 25.44 108 ASP A C 1
ATOM 825 O O . ASP A 1 108 ? -23.654 45.681 -7.815 1.00 25.44 108 ASP A O 1
ATOM 829 N N . HIS A 1 109 ? -25.175 45.092 -6.256 1.00 26.33 109 HIS A N 1
ATOM 830 C CA . HIS A 1 109 ? -26.097 44.182 -6.990 1.00 26.33 109 HIS A CA 1
ATOM 831 C C . HIS A 1 109 ? -25.528 42.983 -7.809 1.00 26.33 109 HIS A C 1
ATOM 833 O O . HIS A 1 109 ? -24.943 43.135 -8.872 1.00 26.33 109 HIS A O 1
ATOM 839 N N . GLU A 1 110 ? -25.672 41.734 -7.317 1.00 26.38 110 GLU A N 1
ATOM 840 C CA . GLU A 1 110 ? -26.759 40.747 -7.625 1.00 26.38 110 GLU A CA 1
ATOM 841 C C . GLU A 1 110 ? -26.380 39.775 -8.785 1.00 26.38 110 GLU A C 1
ATOM 843 O O . GLU A 1 110 ? -25.528 40.103 -9.596 1.00 26.38 110 GLU A O 1
ATOM 848 N N . VAL A 1 111 ? -26.846 38.522 -8.942 1.00 25.92 111 VAL A N 1
ATOM 849 C CA . VAL A 1 111 ? -27.873 37.669 -8.293 1.00 25.92 111 VAL A CA 1
ATOM 850 C C . VAL A 1 111 ? -27.301 36.243 -8.079 1.00 25.92 111 VAL A C 1
ATOM 852 O O . VAL A 1 111 ? -26.450 35.794 -8.847 1.00 25.92 111 VAL A O 1
ATOM 855 N N . ARG A 1 112 ? -27.819 35.462 -7.114 1.00 22.91 112 ARG A N 1
ATOM 856 C CA . ARG A 1 112 ? -27.777 33.977 -7.151 1.00 22.91 112 ARG A CA 1
ATOM 857 C C . ARG A 1 112 ? -29.190 33.397 -6.977 1.00 22.91 112 ARG A C 1
ATOM 859 O O . ARG A 1 112 ? -29.840 33.760 -5.996 1.00 22.91 112 ARG A O 1
ATOM 866 N N . PRO A 1 113 ? -29.664 32.487 -7.849 1.00 27.98 113 PRO A N 1
ATOM 867 C CA . PRO A 1 113 ? -30.951 31.828 -7.656 1.00 27.98 113 PRO A CA 1
ATOM 868 C C . PRO A 1 113 ? -30.892 30.778 -6.535 1.00 27.98 113 PRO A C 1
ATOM 870 O O . PRO A 1 113 ? -29.878 30.109 -6.329 1.00 27.98 113 PRO A O 1
ATOM 873 N N . LYS A 1 114 ? -32.018 30.619 -5.836 1.00 26.72 114 LYS A N 1
ATOM 874 C CA . LYS A 1 114 ? -32.378 29.406 -5.086 1.00 26.72 114 LYS A CA 1
ATOM 875 C C . LYS A 1 114 ? -33.345 28.609 -5.952 1.00 26.72 114 LYS A C 1
ATOM 877 O O . LYS A 1 114 ? -34.150 29.235 -6.628 1.00 26.72 114 LYS A O 1
ATOM 882 N N . ASP A 1 115 ? -33.389 27.292 -5.782 1.00 24.75 115 ASP A N 1
ATOM 883 C CA . ASP A 1 115 ? -34.595 26.522 -6.093 1.00 24.75 115 ASP A CA 1
ATOM 884 C C . ASP A 1 115 ? -34.833 25.392 -5.081 1.00 24.75 115 ASP A C 1
ATOM 886 O O . ASP A 1 115 ? -33.917 24.956 -4.379 1.00 24.75 115 ASP A O 1
ATOM 890 N N . ARG A 1 116 ? -36.099 24.976 -4.961 1.00 26.84 116 ARG A N 1
ATOM 891 C CA . ARG A 1 116 ? -36.616 23.967 -4.019 1.00 26.84 116 ARG A CA 1
ATOM 892 C C . ARG A 1 116 ? -37.608 23.050 -4.738 1.00 26.84 116 ARG A C 1
ATOM 894 O O . ARG A 1 116 ? -38.601 23.553 -5.250 1.00 26.84 116 ARG A O 1
ATOM 901 N N . VAL A 1 117 ? -37.452 21.733 -4.599 1.00 25.84 117 VAL A N 1
ATOM 902 C CA . VAL A 1 117 ? -38.546 20.737 -4.671 1.00 25.84 117 VAL A CA 1
ATOM 903 C C . VAL A 1 117 ? -38.176 19.609 -3.686 1.00 25.84 117 VAL A C 1
ATOM 905 O O . VAL A 1 117 ? -37.037 19.162 -3.745 1.00 25.84 117 VAL A O 1
ATOM 908 N N . ALA A 1 118 ? -38.933 19.146 -2.680 1.00 25.20 118 ALA A N 1
ATOM 909 C CA . ALA A 1 118 ? -40.328 19.288 -2.220 1.00 25.20 118 ALA A CA 1
ATOM 910 C C . ALA A 1 118 ? -41.305 18.148 -2.602 1.00 25.20 118 ALA A C 1
ATOM 912 O O . ALA A 1 118 ? -42.000 18.217 -3.609 1.00 25.20 118 ALA A O 1
ATOM 913 N N . ALA A 1 119 ? -41.417 17.162 -1.705 1.00 24.02 119 ALA A N 1
ATOM 914 C CA . ALA A 1 119 ? -42.575 16.285 -1.479 1.00 24.02 119 ALA A CA 1
ATOM 915 C C . ALA A 1 119 ? -42.515 15.829 0.004 1.00 24.02 119 ALA A C 1
ATOM 917 O O . ALA A 1 119 ? -41.406 15.584 0.470 1.00 24.02 119 ALA A O 1
ATOM 918 N N . ALA A 1 120 ? -43.537 15.725 0.865 1.00 24.12 120 ALA A N 1
ATOM 919 C CA . ALA A 1 120 ? -45.011 15.828 0.854 1.00 24.12 120 ALA A CA 1
ATOM 920 C C . ALA A 1 120 ? -45.596 14.520 1.433 1.00 24.12 120 ALA A C 1
ATOM 922 O O . ALA A 1 120 ? -45.510 13.480 0.788 1.00 24.12 120 ALA A O 1
ATOM 923 N N . GLY A 1 121 ? -46.164 14.563 2.649 1.00 23.53 121 GLY A N 1
ATOM 924 C CA . GLY A 1 121 ? -46.511 13.340 3.394 1.00 23.53 121 GLY A CA 1
ATOM 925 C C . GLY A 1 121 ? -47.303 13.531 4.697 1.00 23.53 121 GLY A C 1
ATOM 926 O O . GLY A 1 121 ? -46.898 12.988 5.710 1.00 23.53 121 GLY A O 1
ATOM 927 N N . GLN A 1 122 ? -48.412 14.280 4.636 1.00 24.53 122 GLN A N 1
ATOM 928 C CA . GLN A 1 122 ? -49.534 14.318 5.604 1.00 24.53 122 GLN A CA 1
ATOM 929 C C . GLN A 1 122 ? -49.237 14.558 7.103 1.00 24.53 122 GLN A C 1
ATOM 931 O O . GLN A 1 122 ? -48.817 13.671 7.838 1.00 24.53 122 GLN A O 1
ATOM 936 N N . GLU A 1 123 ? -49.643 15.734 7.584 1.00 24.66 123 GLU A N 1
ATOM 937 C CA . GLU A 1 123 ? -49.921 15.990 9.004 1.00 24.66 123 GLU A CA 1
ATOM 938 C C . GLU A 1 123 ? -51.373 15.589 9.347 1.00 24.66 123 GLU A C 1
ATOM 940 O O . GLU A 1 123 ? -52.279 15.744 8.523 1.00 24.66 123 GLU A O 1
ATOM 945 N N . GLN A 1 124 ? -51.608 15.124 10.577 1.00 26.02 124 GLN A N 1
ATOM 946 C CA . GLN A 1 124 ? -52.919 15.156 11.239 1.00 26.02 124 GLN A CA 1
ATOM 947 C C . GLN A 1 124 ? -52.758 15.848 12.596 1.00 26.02 124 GLN A C 1
ATOM 949 O O . GLN A 1 124 ? -51.773 15.621 13.296 1.00 26.02 124 GLN A O 1
ATOM 954 N N . GLU A 1 125 ? -53.708 16.710 12.951 1.00 29.81 125 GLU A N 1
ATOM 955 C CA . GLU A 1 125 ? -53.666 17.505 14.180 1.00 29.81 125 GLU A CA 1
ATOM 956 C C . GLU A 1 125 ? -54.067 16.676 15.411 1.00 29.81 125 GLU A C 1
ATOM 958 O O . GLU A 1 125 ? -55.140 16.072 15.432 1.00 29.81 125 GLU A O 1
ATOM 963 N N . SER A 1 126 ? -53.266 16.737 16.478 1.00 23.19 126 SER A N 1
ATOM 964 C CA . SER A 1 126 ? -53.752 16.530 17.848 1.00 23.19 126 SER A CA 1
ATOM 965 C C . SER A 1 126 ? -52.837 17.210 18.871 1.00 23.19 126 SER A C 1
ATOM 967 O O . SER A 1 126 ? -51.665 16.858 18.959 1.00 23.19 126 SER A O 1
ATOM 969 N N . ASP A 1 127 ? -53.419 18.134 19.637 1.00 23.86 127 ASP A N 1
ATOM 970 C CA . ASP A 1 127 ? -53.036 18.632 20.967 1.00 23.86 127 ASP A CA 1
ATOM 971 C C . ASP A 1 127 ? -51.580 19.059 21.263 1.00 23.86 127 ASP A C 1
ATOM 973 O O . ASP A 1 127 ? -50.602 18.324 21.152 1.00 23.86 127 ASP A O 1
ATOM 977 N N . GLY A 1 128 ? -51.450 20.296 21.753 1.00 34.28 128 GLY A N 1
ATOM 978 C CA . GLY A 1 128 ? -50.168 20.898 22.107 1.00 34.28 128 GLY A CA 1
ATOM 979 C C . GLY A 1 128 ? -49.643 20.486 23.483 1.00 34.28 128 GLY A C 1
ATOM 980 O O . GLY A 1 128 ? -49.865 21.199 24.461 1.00 34.28 128 GLY A O 1
ATOM 981 N N . GLU A 1 129 ? -48.843 19.421 23.542 1.00 30.11 129 GLU A N 1
ATOM 982 C CA . GLU A 1 129 ? -47.834 19.247 24.595 1.00 30.11 129 GLU A CA 1
ATOM 983 C C . GLU A 1 129 ? -46.453 19.710 24.104 1.00 30.11 129 GLU A C 1
ATOM 985 O O . GLU A 1 129 ? -46.024 19.404 22.990 1.00 30.11 129 GLU A O 1
ATOM 990 N N . THR A 1 130 ? -45.702 20.421 24.952 1.00 33.34 130 THR A N 1
ATOM 991 C CA . THR A 1 130 ? -44.291 20.732 24.684 1.00 33.34 130 THR A CA 1
ATOM 992 C C . THR A 1 130 ? -43.462 19.453 24.788 1.00 33.34 130 THR A C 1
ATOM 994 O O . THR A 1 130 ? -43.111 19.032 25.894 1.00 33.34 130 THR A O 1
ATOM 997 N N . SER A 1 131 ? -43.155 18.824 23.653 1.00 39.34 131 SER A N 1
ATOM 998 C CA . SER A 1 131 ? -42.461 17.536 23.606 1.00 39.34 131 SER A CA 1
ATOM 999 C C . SER A 1 131 ? -41.031 17.627 24.158 1.00 39.34 131 SER A C 1
ATOM 1001 O O . SER A 1 131 ? -40.078 17.998 23.474 1.00 39.34 131 SER A O 1
ATOM 1003 N N . ALA A 1 132 ? -40.866 17.260 25.432 1.00 52.22 132 ALA A N 1
ATOM 1004 C CA . ALA A 1 132 ? -39.552 17.073 26.035 1.00 52.22 132 ALA A CA 1
ATOM 1005 C C . ALA A 1 132 ? -38.784 16.006 25.241 1.00 52.22 132 ALA A C 1
ATOM 1007 O O . ALA A 1 132 ? -39.285 14.891 25.056 1.00 52.22 132 ALA A O 1
ATOM 1008 N N . SER A 1 133 ? -37.581 16.334 24.764 1.00 69.88 133 SER A N 1
ATOM 1009 C CA . SER A 1 133 ? -36.816 15.414 23.929 1.00 69.88 133 SER A CA 1
ATOM 1010 C C . SER A 1 133 ? -36.368 14.205 24.753 1.00 69.88 133 SER A C 1
ATOM 1012 O O . SER A 1 133 ? -35.755 14.319 25.818 1.00 69.88 133 SER A O 1
ATOM 1014 N N . GLN A 1 134 ? -36.735 13.019 24.270 1.00 84.69 134 GLN A N 1
ATOM 1015 C CA . GLN A 1 134 ? -36.431 11.751 24.924 1.00 84.69 134 GLN A CA 1
ATOM 1016 C C . GLN A 1 134 ? -35.197 11.143 24.263 1.00 84.69 134 GLN A C 1
ATOM 1018 O O . GLN A 1 134 ? -35.193 10.892 23.059 1.00 84.69 134 GLN A O 1
ATOM 1023 N N . LYS A 1 135 ? -34.146 10.905 25.049 1.00 90.56 135 LYS A N 1
ATOM 1024 C CA . LYS A 1 135 ? -32.905 10.279 24.585 1.00 90.56 135 LYS A CA 1
ATOM 1025 C C . LYS A 1 135 ? -32.896 8.798 24.952 1.00 90.56 135 LYS A C 1
ATOM 1027 O O . LYS A 1 135 ? -33.082 8.455 26.119 1.00 90.56 135 LYS A O 1
ATOM 1032 N N . ALA A 1 136 ? -32.636 7.926 23.980 1.00 92.50 136 ALA A N 1
ATOM 1033 C CA . ALA A 1 136 ? -32.388 6.513 24.249 1.00 92.50 136 ALA A CA 1
ATOM 1034 C C . ALA A 1 136 ? -31.075 6.345 25.036 1.00 92.50 136 ALA A C 1
ATOM 1036 O O . ALA A 1 136 ? -30.037 6.897 24.662 1.00 92.50 136 ALA A O 1
ATOM 1037 N N . VAL A 1 137 ? -31.135 5.602 26.142 1.00 94.44 137 VAL A N 1
ATOM 1038 C CA . VAL A 1 137 ? -30.007 5.372 27.056 1.00 94.44 137 VAL A CA 1
ATOM 1039 C C . VAL A 1 137 ? -29.882 3.901 27.441 1.00 94.44 137 VAL A C 1
ATOM 1041 O O . VAL A 1 137 ? -30.883 3.202 27.614 1.00 94.44 137 VAL A O 1
ATOM 1044 N N . ALA A 1 138 ? -28.647 3.433 27.605 1.00 94.00 138 ALA A N 1
ATOM 1045 C CA . ALA A 1 138 ? -28.342 2.147 28.216 1.00 94.00 138 ALA A CA 1
ATOM 1046 C C . ALA A 1 138 ? -28.111 2.349 29.719 1.00 94.00 138 ALA A C 1
ATOM 1048 O O . ALA A 1 138 ? -27.234 3.109 30.131 1.00 94.00 138 ALA A O 1
ATOM 1049 N N . VAL A 1 139 ? -28.905 1.672 30.549 1.00 93.50 139 VAL A N 1
ATOM 1050 C CA . VAL A 1 139 ? -28.813 1.759 32.013 1.00 93.50 139 VAL A CA 1
ATOM 1051 C C . VAL A 1 139 ? -28.180 0.481 32.550 1.00 93.50 139 VAL A C 1
ATOM 1053 O O . VAL A 1 139 ? -28.842 -0.557 32.593 1.00 93.50 139 VAL A O 1
ATOM 1056 N N . LYS A 1 140 ? -26.908 0.555 32.952 1.00 91.88 140 LYS A N 1
ATOM 1057 C CA . LYS A 1 140 ? -26.141 -0.525 33.593 1.00 91.88 140 LYS A CA 1
ATOM 1058 C C . LYS A 1 140 ? -26.522 -0.566 35.074 1.00 91.88 140 LYS A C 1
ATOM 1060 O O . LYS A 1 140 ? -25.999 0.208 35.874 1.00 91.88 140 LYS A O 1
ATOM 1065 N N . LYS A 1 141 ? -27.484 -1.424 35.422 1.00 90.12 141 LYS A N 1
ATOM 1066 C CA . LYS A 1 141 ? -27.976 -1.617 36.794 1.00 90.12 141 LYS A CA 1
ATOM 1067 C C . LYS A 1 141 ? -27.090 -2.648 37.483 1.00 90.12 141 LYS A C 1
ATOM 1069 O O . LYS A 1 141 ? -27.028 -3.784 37.012 1.00 90.12 141 LYS A O 1
ATOM 1074 N N . MET A 1 142 ? -26.396 -2.275 38.552 1.00 86.50 142 MET A N 1
ATOM 1075 C CA . MET A 1 142 ? -25.539 -3.223 39.268 1.00 86.50 142 MET A CA 1
ATOM 1076 C C . MET A 1 142 ? -26.383 -4.225 40.062 1.00 86.50 142 MET A C 1
ATOM 1078 O O . MET A 1 142 ? -27.466 -3.884 40.539 1.00 86.50 142 MET A O 1
ATOM 1082 N N . LYS A 1 143 ? -25.902 -5.464 40.186 1.00 82.38 143 LYS A N 1
ATOM 1083 C CA . LYS A 1 143 ? -26.476 -6.461 41.096 1.00 82.38 143 LYS A CA 1
ATOM 1084 C C . LYS A 1 143 ? -25.921 -6.259 42.500 1.00 82.38 143 LYS A C 1
ATOM 1086 O O . LYS A 1 143 ? -24.768 -5.862 42.669 1.00 82.38 143 LYS A O 1
ATOM 1091 N N . ILE A 1 144 ? -26.755 -6.557 43.484 1.00 81.19 144 ILE A N 1
ATOM 1092 C CA . ILE A 1 144 ? -26.433 -6.540 44.905 1.00 81.19 144 ILE A CA 1
ATOM 1093 C C . ILE A 1 144 ? -27.072 -7.813 45.457 1.00 81.19 144 ILE A C 1
ATOM 1095 O O . ILE A 1 144 ? -28.293 -7.924 45.493 1.00 81.19 144 ILE A O 1
ATOM 1099 N N . ASP A 1 145 ? -26.247 -8.810 45.778 1.00 74.88 145 ASP A N 1
ATOM 1100 C CA . ASP A 1 145 ? -26.727 -10.132 46.209 1.00 74.88 145 ASP A CA 1
ATOM 1101 C C . ASP A 1 145 ? -26.937 -10.208 47.738 1.00 74.88 145 ASP A C 1
ATOM 1103 O O . ASP A 1 145 ? -27.583 -11.130 48.236 1.00 74.88 145 ASP A O 1
ATOM 1107 N N . ALA A 1 146 ? -26.412 -9.223 48.478 1.00 74.44 146 ALA A N 1
ATOM 1108 C CA . ALA A 1 146 ? -26.637 -9.003 49.904 1.00 74.44 146 ALA A CA 1
ATOM 1109 C C . ALA A 1 146 ? -26.442 -7.517 50.268 1.00 74.44 146 ALA A C 1
ATOM 1111 O O . ALA A 1 146 ? -25.555 -6.853 49.729 1.00 74.44 146 ALA A O 1
ATOM 1112 N N . GLU A 1 147 ? -27.194 -7.028 51.258 1.00 65.19 147 GLU A N 1
ATOM 1113 C CA . GLU A 1 147 ? -27.150 -5.642 51.767 1.00 65.19 147 GLU A CA 1
ATOM 1114 C C . GLU A 1 147 ? -25.727 -5.203 52.197 1.00 65.19 147 GLU A C 1
ATOM 1116 O O . GLU A 1 147 ? -25.325 -4.047 52.049 1.00 65.19 147 GLU A O 1
ATOM 1121 N N . SER A 1 148 ? -24.897 -6.150 52.652 1.00 70.62 148 SER A N 1
ATOM 1122 C CA . SER A 1 148 ? -23.483 -5.925 52.990 1.00 70.62 148 SER A CA 1
ATOM 1123 C C . SER A 1 148 ? -22.597 -5.543 51.797 1.00 70.62 148 SER A C 1
ATOM 1125 O O . SER A 1 148 ? -21.577 -4.875 51.980 1.00 70.62 148 SER A O 1
ATOM 1127 N N . ASP A 1 149 ? -22.954 -5.947 50.575 1.00 79.81 149 ASP A N 1
ATOM 1128 C CA . ASP A 1 149 ? -22.177 -5.659 49.366 1.00 79.81 149 ASP A CA 1
ATOM 1129 C C . ASP A 1 149 ? -22.492 -4.280 48.762 1.00 79.81 149 ASP A C 1
ATOM 1131 O O . ASP A 1 149 ? -21.697 -3.790 47.957 1.00 79.81 149 ASP A O 1
ATOM 1135 N N . VAL A 1 150 ? -23.568 -3.598 49.186 1.00 81.62 150 VAL A N 1
ATOM 1136 C CA . VAL A 1 150 ? -23.985 -2.276 48.664 1.00 81.62 150 VAL A CA 1
ATOM 1137 C C . VAL A 1 150 ? -22.817 -1.280 48.642 1.00 81.62 150 VAL A C 1
ATOM 1139 O O . VAL A 1 150 ? -22.555 -0.636 47.626 1.00 81.62 150 VAL A O 1
ATOM 1142 N N . VAL A 1 151 ? -22.044 -1.191 49.732 1.00 81.25 151 VAL A N 1
ATOM 1143 C CA . VAL A 1 151 ? -20.903 -0.259 49.855 1.00 81.25 151 VAL A CA 1
ATOM 1144 C C . VAL A 1 151 ? -19.741 -0.632 48.921 1.00 81.25 151 VAL A C 1
ATOM 1146 O O . VAL A 1 151 ? -19.053 0.249 48.399 1.00 81.25 151 VAL A O 1
ATOM 1149 N N . LYS A 1 152 ? -19.531 -1.930 48.673 1.00 82.94 152 LYS A N 1
ATOM 1150 C CA . LYS A 1 152 ? -18.492 -2.469 47.780 1.00 82.94 152 LYS A CA 1
ATOM 1151 C C . LYS A 1 152 ? -18.868 -2.254 46.312 1.00 82.94 152 LYS A C 1
ATOM 1153 O O . LYS A 1 152 ? -18.057 -1.721 45.553 1.00 82.94 152 LYS A O 1
ATOM 1158 N N . VAL A 1 153 ? -20.107 -2.575 45.937 1.00 84.38 153 VAL A N 1
ATOM 1159 C CA . VAL A 1 153 ? -20.676 -2.330 44.601 1.00 84.38 153 VAL A CA 1
ATOM 1160 C C . VAL A 1 153 ? -20.678 -0.833 44.283 1.00 84.38 153 VAL A C 1
ATOM 1162 O O . VAL A 1 153 ? -20.234 -0.434 43.204 1.00 84.38 153 VAL A O 1
ATOM 1165 N N . LEU A 1 154 ? -21.054 0.019 45.242 1.00 84.94 154 LEU A N 1
ATOM 1166 C CA . LEU A 1 154 ? -20.937 1.474 45.120 1.00 84.94 154 LEU A CA 1
ATOM 1167 C C . LEU A 1 154 ? -19.475 1.908 44.938 1.00 84.94 154 LEU A C 1
ATOM 1169 O O . LEU A 1 154 ? -19.161 2.677 44.032 1.00 84.94 154 LEU A O 1
ATOM 1173 N N . GLY A 1 155 ? -18.557 1.388 45.756 1.00 82.81 155 GLY A N 1
ATOM 1174 C CA . GLY A 1 155 ? -17.129 1.705 45.690 1.00 82.81 155 GLY A CA 1
ATOM 1175 C C . GLY A 1 155 ? -16.484 1.402 44.330 1.00 82.81 155 GLY A C 1
ATOM 1176 O O . GLY A 1 155 ? -15.651 2.196 43.872 1.00 82.81 155 GLY A O 1
ATOM 1177 N N . LEU A 1 156 ? -16.898 0.303 43.687 1.00 82.94 156 LEU A N 1
ATOM 1178 C CA . LEU A 1 156 ? -16.510 -0.093 42.329 1.00 82.94 156 LEU A CA 1
ATOM 1179 C C . LEU A 1 156 ? -17.198 0.769 41.259 1.00 82.94 156 LEU A C 1
ATOM 1181 O O . LEU A 1 156 ? -16.515 1.327 40.404 1.00 82.94 156 LEU A O 1
ATOM 1185 N N . THR A 1 157 ? -18.513 0.976 41.353 1.00 86.94 157 THR A N 1
ATOM 1186 C CA . THR A 1 157 ? -19.283 1.800 40.398 1.00 86.94 157 THR A CA 1
ATOM 1187 C C . THR A 1 157 ? -18.753 3.232 40.322 1.00 86.94 157 THR A C 1
ATOM 1189 O O . THR A 1 157 ? -18.576 3.790 39.240 1.00 86.94 157 THR A O 1
ATOM 1192 N N . LEU A 1 158 ? -18.417 3.820 41.474 1.00 88.00 158 LEU A N 1
ATOM 1193 C CA . LEU A 1 158 ? -17.798 5.142 41.551 1.00 88.00 158 LEU A CA 1
ATOM 1194 C C . LEU A 1 158 ? -16.400 5.174 40.908 1.00 88.00 158 LEU A C 1
ATOM 1196 O O . LEU A 1 158 ? -15.958 6.245 40.514 1.00 88.00 158 LEU A O 1
ATOM 1200 N N . ARG A 1 159 ? -15.684 4.038 40.809 1.00 87.19 159 ARG A N 1
ATOM 1201 C CA . ARG A 1 159 ? -14.370 3.961 40.139 1.00 87.19 159 ARG A CA 1
ATOM 1202 C C . ARG A 1 159 ? -14.541 4.013 38.623 1.00 87.19 159 ARG A C 1
ATOM 1204 O O . ARG A 1 159 ? -13.900 4.842 37.989 1.00 87.19 159 ARG A O 1
ATOM 1211 N N . GLU A 1 160 ? -15.437 3.190 38.080 1.00 90.94 160 GLU A N 1
ATOM 1212 C CA . GLU A 1 160 ? -15.803 3.208 36.657 1.00 90.94 160 GLU A CA 1
ATOM 1213 C C . GLU A 1 160 ? -16.265 4.617 36.236 1.00 90.94 160 GLU A C 1
ATOM 1215 O O . GLU A 1 160 ? -15.750 5.190 35.273 1.00 90.94 160 GLU A O 1
ATOM 1220 N N . ALA A 1 161 ? -17.153 5.233 37.027 1.00 91.25 161 ALA A N 1
ATOM 1221 C CA . ALA A 1 161 ? -17.617 6.598 36.794 1.00 91.25 161 ALA A CA 1
ATOM 1222 C C . ALA A 1 161 ? -16.493 7.651 36.865 1.00 91.25 161 ALA A C 1
ATOM 1224 O O . ALA A 1 161 ? -16.438 8.514 35.992 1.00 91.25 161 ALA A O 1
ATOM 1225 N N . GLU A 1 162 ? -15.594 7.597 37.862 1.00 91.44 162 GLU A N 1
ATOM 1226 C CA . GLU A 1 162 ? -14.497 8.573 38.035 1.00 91.44 162 GLU A CA 1
ATOM 1227 C C . GLU A 1 162 ? -13.509 8.611 36.852 1.00 91.44 162 GLU A C 1
ATOM 1229 O O . GLU A 1 162 ? -12.951 9.678 36.576 1.00 91.44 162 GLU A O 1
ATOM 1234 N N . PHE A 1 163 ? -13.329 7.501 36.123 1.00 91.19 163 PHE A N 1
ATOM 1235 C CA . PHE A 1 163 ? -12.621 7.514 34.839 1.00 91.19 163 PHE A CA 1
ATOM 1236 C C . PHE A 1 163 ? -13.449 8.223 33.766 1.00 91.19 163 PHE A C 1
ATOM 1238 O O . PHE A 1 163 ? -13.032 9.263 33.252 1.00 91.19 163 PHE A O 1
ATOM 1245 N N . LEU A 1 164 ? -14.639 7.694 33.471 1.00 93.19 164 LEU A N 1
ATOM 1246 C CA . LEU A 1 164 ? -15.491 8.129 32.360 1.00 93.19 164 LEU A CA 1
ATOM 1247 C C . LEU A 1 164 ? -15.811 9.631 32.368 1.00 93.19 164 LEU A C 1
ATOM 1249 O O . LEU A 1 164 ? -15.851 10.252 31.309 1.00 93.19 164 LEU A O 1
ATOM 1253 N N . VAL A 1 165 ? -16.003 10.244 33.541 1.00 91.50 165 VAL A N 1
ATOM 1254 C CA . VAL A 1 165 ? -16.367 11.670 33.643 1.00 91.50 165 VAL A CA 1
ATOM 1255 C C . VAL A 1 165 ? -15.312 12.659 33.132 1.00 91.50 165 VAL A C 1
ATOM 1257 O O . VAL A 1 165 ? -15.629 13.836 32.943 1.00 91.50 165 VAL A O 1
ATOM 1260 N N . ASN A 1 166 ? -14.075 12.204 32.916 1.00 86.75 166 ASN A N 1
ATOM 1261 C CA . ASN A 1 166 ? -12.972 13.009 32.386 1.00 86.75 166 ASN A CA 1
ATOM 1262 C C . ASN A 1 166 ? -12.573 12.609 30.951 1.00 86.75 166 ASN A C 1
ATOM 1264 O O . ASN A 1 166 ? -11.581 13.120 30.430 1.00 86.75 166 ASN A O 1
ATOM 1268 N N . LEU A 1 167 ? -13.322 11.700 30.315 1.00 94.31 167 LEU A N 1
ATOM 1269 C CA . LEU A 1 167 ? -13.062 11.205 28.964 1.00 94.31 167 LEU A CA 1
ATOM 1270 C C . LEU A 1 167 ? -14.061 11.803 27.967 1.00 94.31 167 LEU A C 1
ATOM 1272 O O . LEU A 1 167 ? -15.240 11.993 28.255 1.00 94.31 167 LEU A O 1
ATOM 1276 N N . SER A 1 168 ? -13.555 12.132 26.783 1.00 94.94 168 SER A N 1
ATOM 1277 C CA . SER A 1 168 ? -14.313 12.695 25.667 1.00 94.94 168 SER A CA 1
ATOM 1278 C C . SER A 1 168 ? -13.545 12.412 24.379 1.00 94.94 168 SER A C 1
ATOM 1280 O O . SER A 1 168 ? -12.573 13.105 24.070 1.00 94.94 168 SER A O 1
ATOM 1282 N N . HIS A 1 169 ? -13.959 11.367 23.666 1.00 97.00 169 HIS A N 1
ATOM 1283 C CA . HIS A 1 169 ? -13.370 10.897 22.414 1.00 97.00 169 HIS A CA 1
ATOM 1284 C C . HIS A 1 169 ? -14.448 10.194 21.578 1.00 97.00 169 HIS A C 1
ATOM 1286 O O . HIS A 1 169 ? -15.381 9.644 22.153 1.00 97.00 169 HIS A O 1
ATOM 1292 N N . GLU A 1 170 ? -14.322 10.180 20.249 1.00 96.31 170 GLU A N 1
ATOM 1293 C CA . GLU A 1 170 ? -15.303 9.523 19.366 1.00 96.31 170 GLU A CA 1
ATOM 1294 C C . GLU A 1 170 ? -15.395 8.003 19.602 1.00 96.31 170 GLU A C 1
ATOM 1296 O O . GLU A 1 170 ? -16.485 7.441 19.579 1.00 96.31 170 GLU A O 1
ATOM 1301 N N . ASN A 1 171 ? -14.272 7.355 19.928 1.00 97.81 171 ASN A N 1
ATOM 1302 C CA . ASN A 1 171 ? -14.192 5.906 20.154 1.00 97.81 171 ASN A CA 1
ATOM 1303 C C . ASN A 1 171 ? -14.199 5.480 21.638 1.00 97.81 171 ASN A C 1
ATOM 1305 O O . ASN A 1 171 ? -13.722 4.394 21.968 1.00 97.81 171 ASN A O 1
ATOM 1309 N N . VAL A 1 172 ? -14.686 6.320 22.558 1.00 97.69 172 VAL A N 1
ATOM 1310 C CA . VAL A 1 172 ? -14.791 5.989 23.996 1.00 97.69 172 VAL A CA 1
ATOM 1311 C C . VAL A 1 172 ? -16.182 6.344 24.504 1.00 97.69 172 VAL A C 1
ATOM 1313 O O . VAL A 1 172 ? -16.649 7.462 24.291 1.00 97.69 172 VAL A O 1
ATOM 1316 N N . ILE A 1 173 ? -16.842 5.407 25.192 1.00 95.81 173 ILE A N 1
ATOM 1317 C CA . ILE A 1 173 ? -18.211 5.608 25.664 1.00 95.81 173 ILE A CA 1
ATOM 1318 C C . ILE A 1 173 ? -18.281 6.789 26.636 1.00 95.81 173 ILE A C 1
ATOM 1320 O O . ILE A 1 173 ? -17.450 6.959 27.532 1.00 95.81 173 ILE A O 1
ATOM 1324 N N . LYS A 1 174 ? -19.312 7.611 26.473 1.00 93.75 174 LYS A N 1
ATOM 1325 C CA . LYS A 1 174 ? -19.564 8.759 27.339 1.00 93.75 174 LYS A CA 1
ATOM 1326 C C . LYS A 1 174 ? -20.487 8.362 28.489 1.00 93.75 174 LYS A C 1
ATOM 1328 O O . LYS A 1 174 ? -21.527 7.751 28.262 1.00 93.75 174 LYS A O 1
ATOM 1333 N N . LEU A 1 175 ? -20.168 8.779 29.715 1.00 94.56 175 LEU A N 1
ATOM 1334 C CA . LEU A 1 175 ? -21.138 8.737 30.811 1.00 94.56 175 LEU A CA 1
ATOM 1335 C C . LEU A 1 175 ? -22.140 9.891 30.643 1.00 94.56 175 LEU A C 1
ATOM 1337 O O . LEU A 1 175 ? -21.765 11.064 30.696 1.00 94.56 175 LEU A O 1
ATOM 1341 N N . GLU A 1 176 ? -23.415 9.565 30.440 1.00 93.06 176 GLU A N 1
ATOM 1342 C CA . GLU A 1 176 ? -24.503 10.551 30.437 1.00 93.06 176 GLU A CA 1
ATOM 1343 C C . GLU A 1 176 ? -24.905 10.912 31.868 1.00 93.06 176 GLU A C 1
ATOM 1345 O O . GLU A 1 176 ? -25.163 12.079 32.158 1.00 93.06 176 GLU A O 1
ATOM 1350 N N . GLY A 1 177 ? -24.879 9.936 32.778 1.00 92.25 177 GLY A N 1
ATOM 1351 C CA . GLY A 1 177 ? -25.024 10.188 34.204 1.00 92.25 177 GLY A CA 1
ATOM 1352 C C . GLY A 1 177 ? -25.013 8.934 35.070 1.00 92.25 177 GLY A C 1
ATOM 1353 O O . GLY A 1 177 ? -24.658 7.839 34.638 1.00 92.25 177 GLY A O 1
ATOM 1354 N N . PHE A 1 178 ? -25.389 9.121 36.325 1.00 92.38 178 PHE A N 1
ATOM 1355 C CA . PHE A 1 178 ? -25.296 8.142 37.400 1.00 92.38 178 PHE A CA 1
ATOM 1356 C C . PHE A 1 178 ? -26.521 8.281 38.310 1.00 92.38 178 PHE A C 1
ATOM 1358 O O . PHE A 1 178 ? -26.976 9.394 38.574 1.00 92.38 178 PHE A O 1
ATOM 1365 N N . VAL A 1 179 ? -27.059 7.156 38.775 1.00 90.81 179 VAL A N 1
ATOM 1366 C CA . VAL A 1 179 ? -28.210 7.106 39.684 1.00 90.81 179 VAL A CA 1
ATOM 1367 C C . VAL A 1 179 ? -27.801 6.334 40.928 1.00 90.81 179 VAL A C 1
ATOM 1369 O O . VAL A 1 1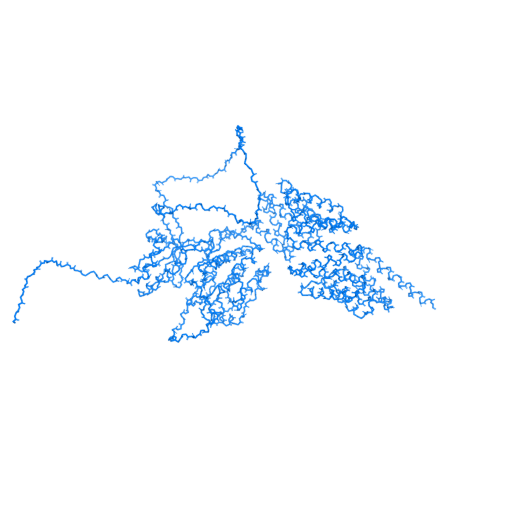79 ? -27.309 5.209 40.822 1.00 90.81 179 VAL A O 1
ATOM 1372 N N . GLU A 1 180 ? -28.034 6.919 42.100 1.00 86.94 180 GLU A N 1
ATOM 1373 C CA . GLU A 1 180 ? -27.903 6.224 43.378 1.00 86.94 180 GLU A CA 1
ATOM 1374 C C . GLU A 1 180 ? -29.086 6.514 44.293 1.00 86.94 180 GLU A C 1
ATOM 1376 O O . GLU A 1 180 ? -29.550 7.651 44.386 1.00 86.94 180 GLU A O 1
ATOM 1381 N N . ASP A 1 181 ? -29.540 5.461 44.961 1.00 84.50 181 ASP A N 1
ATOM 1382 C CA . ASP A 1 181 ? -30.276 5.534 46.211 1.00 84.50 181 ASP A CA 1
ATOM 1383 C C . ASP A 1 181 ? -29.863 4.321 47.050 1.00 84.50 181 ASP A C 1
ATOM 1385 O O . ASP A 1 181 ? -30.414 3.222 46.922 1.00 84.50 181 ASP A O 1
ATOM 1389 N N . VAL A 1 182 ? -28.853 4.527 47.898 1.00 78.31 182 VAL A N 1
ATOM 1390 C CA . VAL A 1 182 ? -28.310 3.496 48.800 1.00 78.31 182 VAL A CA 1
ATOM 1391 C C . VAL A 1 182 ? -29.392 2.903 49.716 1.00 78.31 182 VAL A C 1
ATOM 1393 O O . VAL A 1 182 ? -29.299 1.733 50.069 1.00 78.31 182 VAL A O 1
ATOM 1396 N N . SER A 1 183 ? -30.451 3.656 50.051 1.00 77.69 183 SER A N 1
ATOM 1397 C CA . SER A 1 183 ? -31.562 3.172 50.893 1.00 77.69 183 SER A CA 1
ATOM 1398 C C . SER A 1 183 ? -32.531 2.226 50.173 1.00 77.69 183 SER A C 1
ATOM 1400 O O . SER A 1 183 ? -33.398 1.635 50.814 1.00 77.69 183 SER A O 1
ATOM 1402 N N . LYS A 1 184 ? -32.411 2.097 48.845 1.00 80.56 184 LYS A N 1
ATOM 1403 C CA . LYS A 1 184 ? -33.248 1.233 47.995 1.00 80.56 184 LYS A CA 1
ATOM 1404 C C . LYS A 1 184 ? -32.421 0.271 47.138 1.00 80.56 184 LYS A C 1
ATOM 1406 O O . LYS A 1 184 ? -32.935 -0.248 46.151 1.00 80.56 184 LYS A O 1
ATOM 1411 N N . GLU A 1 185 ? -31.140 0.092 47.471 1.00 81.88 185 GLU A N 1
ATOM 1412 C CA . GLU A 1 185 ? -30.186 -0.737 46.717 1.00 81.88 185 GLU A CA 1
ATOM 1413 C C . GLU A 1 185 ? -30.053 -0.328 45.227 1.00 81.88 185 GLU A C 1
ATOM 1415 O O . GLU A 1 185 ? -29.664 -1.113 44.361 1.00 81.88 185 GLU A O 1
ATOM 1420 N N . VAL A 1 186 ? -30.350 0.937 44.900 1.00 85.56 186 VAL A N 1
ATOM 1421 C CA . VAL A 1 186 ? -30.279 1.467 43.531 1.00 85.56 186 VAL A CA 1
ATOM 1422 C C . VAL A 1 186 ? -28.878 2.006 43.266 1.00 85.56 186 VAL A C 1
ATOM 1424 O O . VAL A 1 186 ? -28.479 3.013 43.845 1.00 85.56 186 VAL A O 1
ATOM 1427 N N . ILE A 1 187 ? -28.143 1.365 42.354 1.00 89.06 187 ILE A N 1
ATOM 1428 C CA . ILE A 1 187 ? -26.840 1.831 41.858 1.00 89.06 187 ILE A CA 1
ATOM 1429 C C . ILE A 1 187 ? -26.776 1.588 40.343 1.00 89.06 187 ILE A C 1
ATOM 1431 O O . ILE A 1 187 ? -26.602 0.448 39.901 1.00 89.06 187 ILE A O 1
ATOM 1435 N N . TRP A 1 188 ? -26.939 2.640 39.532 1.00 93.12 188 TRP A N 1
ATOM 1436 C CA . TRP A 1 188 ? -26.936 2.544 38.064 1.00 93.12 188 TRP A CA 1
ATOM 1437 C C . TRP A 1 188 ? -25.954 3.530 37.408 1.00 93.12 188 TRP A C 1
ATOM 1439 O O . TRP A 1 188 ? -25.854 4.689 37.815 1.00 93.12 188 TRP A O 1
ATOM 1449 N N . LEU A 1 189 ? -25.308 3.103 36.319 1.00 93.19 189 LEU A N 1
ATOM 1450 C CA . LEU A 1 189 ? -24.638 3.995 35.361 1.00 93.19 189 LEU A CA 1
ATOM 1451 C C . LEU A 1 189 ? -25.495 4.157 34.100 1.00 93.19 189 LEU A C 1
ATOM 1453 O O . LEU A 1 189 ? -26.149 3.207 33.663 1.00 93.19 189 LEU A O 1
ATOM 1457 N N . VAL A 1 190 ? -25.496 5.359 33.524 1.00 94.62 190 VAL A N 1
ATOM 1458 C CA . VAL A 1 190 ? -26.319 5.735 32.368 1.00 94.62 190 VAL A CA 1
ATOM 1459 C C . VAL A 1 190 ? -25.417 6.182 31.220 1.00 94.62 190 VAL A C 1
ATOM 1461 O O . VAL A 1 190 ? -24.655 7.143 31.343 1.00 94.62 190 VAL A O 1
ATOM 1464 N N . PHE A 1 191 ? -25.541 5.490 30.095 1.00 94.88 191 PHE A N 1
ATOM 1465 C CA . PHE A 1 191 ? -24.766 5.673 28.869 1.00 94.88 191 PHE A CA 1
ATOM 1466 C C . PHE A 1 191 ? -25.709 5.974 27.689 1.00 94.88 191 PHE A C 1
ATOM 1468 O O . PHE A 1 191 ? -26.920 5.758 27.812 1.00 94.88 191 PHE A O 1
ATOM 1475 N N . PRO A 1 192 ? -25.207 6.427 26.525 1.00 93.31 192 PRO A N 1
ATOM 1476 C CA . PRO A 1 192 ? -25.958 6.343 25.276 1.00 93.31 192 PRO A CA 1
ATOM 1477 C C . PRO A 1 192 ? -26.439 4.909 25.014 1.00 93.31 192 PRO A C 1
ATOM 1479 O O . PRO A 1 192 ? -25.846 3.941 25.494 1.00 93.31 192 PRO A O 1
ATOM 1482 N N . TRP A 1 193 ? -27.534 4.765 24.273 1.00 93.44 193 TRP A N 1
ATOM 1483 C CA . TRP A 1 193 ? -27.941 3.469 23.741 1.00 93.44 193 TRP A CA 1
ATOM 1484 C C . TRP A 1 193 ? -27.402 3.309 22.317 1.00 93.44 193 TRP A C 1
ATOM 1486 O O . TRP A 1 193 ? -27.810 4.047 21.423 1.00 93.44 193 TRP A O 1
ATOM 1496 N N . GLU A 1 194 ? -26.504 2.346 22.122 1.00 92.56 194 GLU A N 1
ATOM 1497 C CA . GLU A 1 194 ? -25.861 2.084 20.832 1.00 92.56 194 GLU A CA 1
ATOM 1498 C C . GLU A 1 194 ? -26.626 0.990 20.067 1.00 92.56 194 GLU A C 1
ATOM 1500 O O . GLU A 1 194 ? -26.586 -0.188 20.426 1.00 92.56 194 GLU A O 1
ATOM 1505 N N . GLU A 1 195 ? -27.369 1.387 19.027 1.00 84.12 195 GLU A N 1
ATOM 1506 C CA . GLU A 1 195 ? -28.354 0.525 18.345 1.00 84.12 195 GLU A CA 1
ATOM 1507 C C . GLU A 1 195 ? -27.739 -0.689 17.621 1.00 84.12 195 GLU A C 1
ATOM 1509 O O . GLU A 1 195 ? -28.411 -1.705 17.467 1.00 84.12 195 GLU A O 1
ATOM 1514 N N . ASN A 1 196 ? -26.467 -0.618 17.209 1.00 89.12 196 ASN A N 1
ATOM 1515 C CA . ASN A 1 196 ? -25.772 -1.711 16.514 1.00 89.12 196 ASN A CA 1
ATOM 1516 C C . ASN A 1 196 ? -25.136 -2.744 17.476 1.00 89.12 196 ASN A C 1
ATOM 1518 O O . ASN A 1 196 ? -24.518 -3.708 17.024 1.00 89.12 196 ASN A O 1
ATOM 1522 N N . GLY A 1 197 ? -25.309 -2.593 18.796 1.00 90.38 197 GLY A N 1
ATOM 1523 C CA . GLY A 1 197 ? -24.878 -3.580 19.790 1.00 90.38 197 GLY A CA 1
ATOM 1524 C C . GLY A 1 197 ? -23.364 -3.610 20.023 1.00 90.38 197 GLY A C 1
ATOM 1525 O O . GLY A 1 197 ? -22.710 -2.569 20.032 1.00 90.38 197 GLY A O 1
ATOM 1526 N N . ASN A 1 198 ? -22.810 -4.802 20.273 1.00 92.56 198 ASN A N 1
ATOM 1527 C CA . ASN A 1 198 ? -21.368 -4.999 20.464 1.00 92.56 198 ASN A CA 1
ATOM 1528 C C . ASN A 1 198 ? -20.664 -5.381 19.151 1.00 92.56 198 ASN A C 1
ATOM 1530 O O . ASN A 1 198 ? -21.270 -5.968 18.254 1.00 92.56 198 ASN A O 1
ATOM 1534 N N . LEU A 1 199 ? -19.367 -5.082 19.058 1.00 94.25 199 LEU A N 1
ATOM 1535 C CA . LEU A 1 199 ? -18.567 -5.228 17.842 1.00 94.25 199 LEU A CA 1
ATOM 1536 C C . LEU A 1 199 ? -18.519 -6.668 17.317 1.00 94.25 199 LEU A C 1
ATOM 1538 O O . LEU A 1 199 ? -18.539 -6.867 16.105 1.00 94.25 199 LEU A O 1
ATOM 1542 N N . LYS A 1 200 ? -18.502 -7.674 18.199 1.00 90.38 200 LYS A N 1
ATOM 1543 C CA . LYS A 1 200 ? -18.528 -9.088 17.797 1.00 90.38 200 LYS A CA 1
ATOM 1544 C C . LYS A 1 200 ? -19.830 -9.446 17.083 1.00 90.38 200 LYS A C 1
ATOM 1546 O O . LYS A 1 200 ? -19.798 -9.979 15.976 1.00 90.38 200 LYS A O 1
ATOM 1551 N N . ASP A 1 201 ? -20.9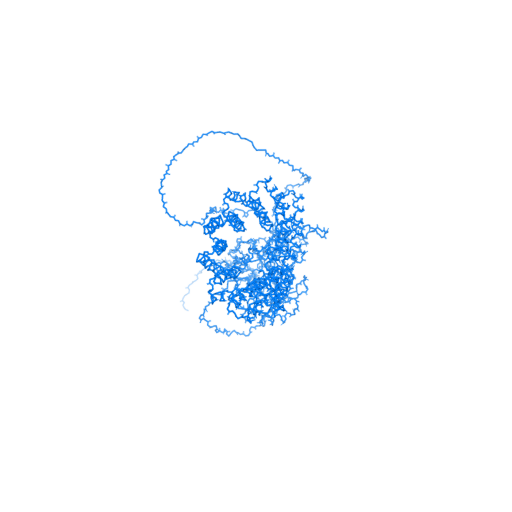65 -9.162 17.716 1.00 89.56 201 ASP A N 1
ATOM 1552 C CA . ASP A 1 201 ? -22.273 -9.527 17.170 1.00 89.56 201 ASP A CA 1
ATOM 1553 C C . ASP A 1 201 ? -22.616 -8.664 15.936 1.00 89.56 201 ASP A C 1
ATOM 1555 O O . ASP A 1 201 ? -23.186 -9.173 14.972 1.00 89.56 201 ASP A O 1
ATOM 1559 N N . PHE A 1 202 ? -22.160 -7.403 15.888 1.00 91.25 202 PHE A N 1
ATOM 1560 C CA . PHE A 1 202 ? -22.220 -6.560 14.688 1.00 91.25 202 PHE A CA 1
ATOM 1561 C C . PHE A 1 202 ? -21.414 -7.151 13.520 1.00 91.25 202 PHE A C 1
ATOM 1563 O O . PHE A 1 202 ? -21.925 -7.258 12.403 1.00 91.25 202 PHE A O 1
ATOM 1570 N N . ILE A 1 203 ? -20.180 -7.603 13.767 1.00 91.19 203 ILE A N 1
ATOM 1571 C CA . ILE A 1 203 ? -19.330 -8.257 12.758 1.00 91.19 203 ILE A CA 1
ATOM 1572 C C . ILE A 1 203 ? -19.915 -9.593 12.272 1.00 91.19 203 ILE A C 1
ATOM 1574 O O . ILE A 1 203 ? -19.684 -9.976 11.124 1.00 91.19 203 ILE A O 1
ATOM 1578 N N . ALA A 1 204 ? -20.700 -10.276 13.107 1.00 88.25 204 ALA A N 1
ATOM 1579 C CA . ALA A 1 204 ? -21.427 -11.488 12.738 1.00 88.25 204 ALA A CA 1
ATOM 1580 C C . ALA A 1 204 ? -22.763 -11.224 12.007 1.00 88.25 204 ALA A C 1
ATOM 1582 O O . ALA A 1 204 ? -23.304 -12.149 11.403 1.00 88.25 204 ALA A O 1
ATOM 1583 N N . SER A 1 205 ? -23.302 -9.998 12.049 1.00 86.50 205 SER A N 1
ATOM 1584 C CA . SER A 1 205 ? -24.627 -9.672 11.486 1.00 86.50 205 SER A CA 1
ATOM 1585 C C . SER A 1 205 ? -24.682 -9.643 9.952 1.00 86.50 205 SER A C 1
ATOM 1587 O O . SER A 1 205 ? -25.738 -9.896 9.376 1.00 86.50 205 SER A O 1
ATOM 1589 N N . ALA A 1 206 ? -23.555 -9.371 9.288 1.00 85.25 206 ALA A N 1
ATOM 1590 C CA . ALA A 1 206 ? -23.436 -9.311 7.833 1.00 85.25 206 ALA A CA 1
ATOM 1591 C C . ALA A 1 206 ? -22.021 -9.709 7.378 1.00 85.25 206 ALA A C 1
ATOM 1593 O O . ALA A 1 206 ? -21.059 -9.634 8.145 1.00 85.25 206 ALA A O 1
ATOM 1594 N N . ASP A 1 207 ? -21.865 -10.096 6.107 1.00 84.88 207 ASP A N 1
ATOM 1595 C CA . ASP A 1 207 ? -20.540 -10.364 5.536 1.00 84.88 207 ASP A CA 1
ATOM 1596 C C . ASP A 1 207 ? -19.832 -9.054 5.150 1.00 84.88 207 ASP A C 1
ATOM 1598 O O . ASP A 1 207 ? -19.836 -8.610 3.998 1.00 84.88 207 ASP A O 1
ATOM 1602 N N . TRP A 1 208 ? -19.294 -8.372 6.161 1.00 90.00 208 TRP A N 1
ATOM 1603 C CA . TRP A 1 208 ? -18.517 -7.145 5.995 1.00 90.00 208 TRP A CA 1
ATOM 1604 C C . TRP A 1 208 ? -17.239 -7.399 5.191 1.00 90.00 208 TRP A C 1
ATOM 1606 O O . TRP A 1 208 ? -16.543 -8.396 5.401 1.00 90.00 208 TRP A O 1
ATOM 1616 N N . GLU A 1 209 ? -16.900 -6.474 4.303 1.00 92.06 209 GLU A N 1
ATOM 1617 C CA . GLU A 1 209 ? -15.687 -6.510 3.495 1.00 92.06 209 GLU A CA 1
ATOM 1618 C C . GLU A 1 209 ? -14.470 -6.056 4.309 1.00 92.06 209 GLU A C 1
ATOM 1620 O O . GLU A 1 209 ? -14.578 -5.387 5.339 1.00 92.06 209 GLU A O 1
ATOM 1625 N N . ILE A 1 210 ? -13.271 -6.386 3.828 1.00 93.25 210 ILE A N 1
ATOM 1626 C CA . ILE A 1 210 ? -12.017 -6.072 4.535 1.00 93.25 210 ILE A CA 1
ATOM 1627 C C . ILE A 1 210 ? -11.861 -4.570 4.852 1.00 93.25 210 ILE A C 1
ATOM 1629 O O . ILE A 1 210 ? -11.500 -4.263 5.988 1.00 93.25 210 ILE A O 1
ATOM 1633 N N . PRO A 1 211 ? -12.187 -3.617 3.953 1.00 95.19 211 PRO A N 1
ATOM 1634 C CA . PRO A 1 211 ? -12.110 -2.194 4.285 1.00 95.19 211 PRO A CA 1
ATOM 1635 C C . PRO A 1 211 ? -13.071 -1.732 5.394 1.00 95.19 211 PRO A C 1
ATOM 1637 O O . PRO A 1 211 ? -12.738 -0.805 6.129 1.00 95.19 211 PRO A O 1
ATOM 1640 N N . GLU A 1 212 ? -14.228 -2.381 5.546 1.00 95.00 212 GLU A N 1
ATOM 1641 C CA . GLU A 1 212 ? -15.193 -2.097 6.623 1.00 95.00 212 GLU A CA 1
ATOM 1642 C C . GLU A 1 212 ? -14.720 -2.696 7.959 1.00 95.00 212 GLU A C 1
ATOM 1644 O O . GLU A 1 212 ? -14.872 -2.086 9.016 1.00 95.00 212 GLU A O 1
ATOM 1649 N N . ARG A 1 213 ? -14.061 -3.862 7.913 1.00 95.31 213 ARG A N 1
ATOM 1650 C CA . ARG A 1 213 ? -13.429 -4.497 9.082 1.00 95.31 213 ARG A CA 1
ATOM 1651 C C . ARG A 1 213 ? -12.238 -3.689 9.598 1.00 95.31 213 ARG A C 1
ATOM 1653 O O . ARG A 1 213 ? -12.145 -3.451 10.797 1.00 95.31 213 ARG A O 1
ATOM 1660 N N . ILE A 1 214 ? -11.357 -3.226 8.708 1.00 96.31 214 ILE A N 1
ATOM 1661 C CA . ILE A 1 214 ? -10.183 -2.416 9.078 1.00 96.31 214 ILE A CA 1
ATOM 1662 C C . ILE A 1 214 ? -10.608 -1.083 9.710 1.00 96.31 214 ILE A C 1
ATOM 1664 O O . ILE A 1 214 ? -9.999 -0.673 10.693 1.00 96.31 214 ILE A O 1
ATOM 1668 N N . TRP A 1 215 ? -11.675 -0.446 9.212 1.00 96.69 215 TRP A N 1
ATOM 1669 C CA . TRP A 1 215 ? -12.230 0.777 9.808 1.00 96.69 215 TRP A CA 1
ATOM 1670 C C . TRP A 1 215 ? -12.572 0.600 11.295 1.00 96.69 215 TRP A C 1
ATOM 1672 O O . TRP A 1 215 ? -12.160 1.399 12.135 1.00 96.69 215 TRP A O 1
ATOM 1682 N N . LEU A 1 216 ? -13.273 -0.485 11.636 1.00 97.50 216 LEU A N 1
ATOM 1683 C CA . LEU A 1 216 ? -13.664 -0.782 13.016 1.00 97.50 216 LEU A CA 1
ATOM 1684 C C . LEU A 1 216 ? -12.457 -1.099 13.918 1.00 97.50 216 LEU A C 1
ATOM 1686 O O . LEU A 1 216 ? -12.514 -0.848 15.118 1.00 97.50 216 LEU A O 1
ATOM 1690 N N . ILE A 1 217 ? -11.357 -1.619 13.362 1.00 97.88 217 ILE A N 1
ATOM 1691 C CA . ILE A 1 217 ? -10.110 -1.867 14.108 1.00 97.88 217 ILE A CA 1
ATOM 1692 C C . ILE A 1 217 ? -9.347 -0.555 14.347 1.00 97.88 217 ILE A C 1
ATOM 1694 O O . ILE A 1 217 ? -8.838 -0.346 15.450 1.00 97.88 217 ILE A O 1
ATOM 1698 N N . ASP A 1 218 ? -9.303 0.343 13.356 1.00 97.69 218 ASP A N 1
ATOM 1699 C CA . ASP A 1 218 ? -8.707 1.678 13.496 1.00 97.69 218 ASP A CA 1
ATOM 1700 C C . ASP A 1 218 ? -9.441 2.508 14.560 1.00 97.69 218 ASP A C 1
ATOM 1702 O O . ASP A 1 218 ? -8.804 3.085 15.439 1.00 97.69 218 ASP A O 1
ATOM 1706 N N . ASP A 1 219 ? -10.776 2.470 14.571 1.00 98.12 219 ASP A N 1
ATOM 1707 C CA . ASP A 1 219 ? -11.604 3.077 15.619 1.00 98.12 219 ASP A CA 1
ATOM 1708 C C . ASP A 1 219 ? -11.226 2.595 17.033 1.00 98.12 219 ASP A C 1
ATOM 1710 O O . ASP A 1 219 ? -11.023 3.404 17.944 1.00 98.12 219 ASP A O 1
ATOM 1714 N N . VAL A 1 220 ? -11.066 1.282 17.236 1.00 98.50 220 VAL A N 1
ATOM 1715 C CA . VAL A 1 220 ? -10.638 0.745 18.540 1.00 98.50 220 VAL A CA 1
ATOM 1716 C C . VAL A 1 220 ? -9.216 1.202 18.872 1.00 98.50 220 VAL A C 1
ATOM 1718 O O . VAL A 1 220 ? -8.965 1.625 20.001 1.00 98.50 220 VAL A O 1
ATOM 1721 N N . ALA A 1 221 ? -8.290 1.185 17.910 1.00 98.38 221 ALA A N 1
ATOM 1722 C CA . ALA A 1 221 ? -6.916 1.631 18.134 1.00 98.38 221 ALA A CA 1
ATOM 1723 C C . ALA A 1 221 ? -6.825 3.122 18.499 1.00 98.38 221 ALA A C 1
ATOM 1725 O O . ALA A 1 221 ? -6.071 3.461 19.409 1.00 98.38 221 ALA A O 1
ATOM 1726 N N . ARG A 1 222 ? -7.636 3.999 17.890 1.00 98.50 222 ARG A N 1
ATOM 1727 C CA . ARG A 1 222 ? -7.770 5.413 18.294 1.00 98.50 222 ARG A CA 1
ATOM 1728 C C . ARG A 1 222 ? -8.297 5.553 19.719 1.00 98.50 222 ARG A C 1
ATOM 1730 O O . ARG A 1 222 ? -7.803 6.381 20.483 1.00 98.50 222 ARG A O 1
ATOM 1737 N N . GLY A 1 223 ? -9.284 4.737 20.098 1.00 98.31 223 GLY A N 1
ATOM 1738 C CA . GLY A 1 223 ? -9.792 4.675 21.469 1.00 98.31 223 GLY A CA 1
ATOM 1739 C C . GLY A 1 223 ? -8.696 4.307 22.475 1.00 98.31 223 GLY A C 1
ATOM 1740 O O . GLY A 1 223 ? -8.530 4.997 23.482 1.00 98.31 223 GLY A O 1
ATOM 1741 N N . VAL A 1 224 ? -7.893 3.281 22.178 1.00 98.44 224 VAL A N 1
ATOM 1742 C CA . VAL A 1 224 ? -6.756 2.870 23.021 1.00 98.44 224 VAL A CA 1
ATOM 1743 C C . VAL A 1 224 ? -5.646 3.935 23.025 1.00 98.44 224 VAL A C 1
ATOM 1745 O O . VAL A 1 224 ? -5.153 4.278 24.098 1.00 98.44 224 VAL A O 1
ATOM 1748 N N . GLU A 1 225 ? -5.301 4.534 21.876 1.00 98.38 225 GLU A N 1
ATOM 1749 C CA . GLU A 1 225 ? -4.332 5.642 21.774 1.00 98.38 225 GLU A CA 1
ATOM 1750 C C . GLU A 1 225 ? -4.753 6.817 22.664 1.00 98.38 225 GLU A C 1
ATOM 1752 O O . GLU A 1 225 ? -3.947 7.309 23.454 1.00 98.38 225 GLU A O 1
ATOM 1757 N N . TYR A 1 226 ? -6.031 7.205 22.630 1.00 98.50 226 TYR A N 1
ATOM 1758 C CA . TYR A 1 226 ? -6.575 8.255 23.488 1.00 98.50 226 TYR A CA 1
ATOM 1759 C C . TYR A 1 226 ? -6.426 7.937 24.985 1.00 98.50 226 TYR A C 1
ATOM 1761 O O . TYR A 1 226 ? -5.996 8.809 25.747 1.00 98.50 226 TYR A O 1
ATOM 1769 N N . LEU A 1 227 ? -6.751 6.713 25.422 1.00 97.88 227 LEU A N 1
ATOM 1770 C CA . LEU A 1 227 ? -6.628 6.285 26.825 1.00 97.88 227 LEU A CA 1
ATOM 1771 C C . LEU A 1 227 ? -5.167 6.242 27.292 1.00 97.88 227 LEU A C 1
ATOM 1773 O O . LEU A 1 227 ? -4.833 6.750 28.369 1.00 97.88 227 LEU A O 1
ATOM 1777 N N . HIS A 1 228 ? -4.280 5.701 26.458 1.00 97.44 228 HIS A N 1
ATOM 1778 C CA . HIS A 1 228 ? -2.849 5.597 26.743 1.00 97.44 228 HIS A CA 1
ATOM 1779 C C . HIS A 1 228 ? -2.162 6.971 26.731 1.00 97.44 228 HIS A C 1
ATOM 1781 O O . HIS A 1 228 ? -1.206 7.175 27.474 1.00 97.44 228 HIS A O 1
ATOM 1787 N N . SER A 1 229 ? -2.681 7.944 25.969 1.00 96.69 229 SER A N 1
ATOM 1788 C CA . SER A 1 229 ? -2.178 9.326 25.944 1.00 96.69 229 SER A CA 1
ATOM 1789 C C . SER A 1 229 ? -2.702 10.224 27.081 1.00 96.69 229 SER A C 1
ATOM 1791 O O . SER A 1 229 ? -2.459 11.437 27.051 1.00 96.69 229 SER A O 1
ATOM 1793 N N . ARG A 1 230 ? -3.483 9.705 28.041 1.00 95.69 230 ARG A N 1
ATOM 1794 C CA . ARG A 1 230 ? -3.913 10.497 29.210 1.00 95.69 230 ARG A CA 1
ATOM 1795 C C . ARG A 1 230 ? -2.734 10.760 30.158 1.00 95.69 230 ARG A C 1
ATOM 1797 O O . ARG A 1 230 ? -1.728 10.057 30.134 1.00 95.69 230 ARG A O 1
ATOM 1804 N N . THR A 1 231 ? -2.884 11.753 31.034 1.00 92.69 231 THR A N 1
ATOM 1805 C CA . THR A 1 231 ? -1.887 12.089 32.064 1.00 92.69 231 THR A CA 1
ATOM 1806 C C . THR A 1 231 ? -2.549 12.100 33.447 1.00 92.69 231 THR A C 1
ATOM 1808 O O . THR A 1 231 ? -3.257 13.062 33.750 1.00 92.69 231 THR A O 1
ATOM 1811 N N . PRO A 1 232 ? -2.318 11.087 34.308 1.00 93.19 232 PRO A N 1
ATOM 1812 C CA . PRO A 1 232 ? -1.588 9.842 34.032 1.00 93.19 232 PRO A CA 1
ATOM 1813 C C . PRO A 1 232 ? -2.319 8.916 33.028 1.00 93.19 232 PRO A C 1
ATOM 1815 O O . PRO A 1 232 ? -3.543 9.021 32.897 1.00 93.19 232 PRO A O 1
ATOM 1818 N N . PRO A 1 233 ? -1.600 8.009 32.331 1.00 95.31 233 PRO A N 1
ATOM 1819 C CA . PRO A 1 233 ? -2.190 7.075 31.365 1.00 95.31 233 PRO A CA 1
ATOM 1820 C C . PRO A 1 233 ? -3.270 6.182 31.973 1.00 95.31 233 PRO A C 1
ATOM 1822 O O . PRO A 1 233 ? -3.208 5.853 33.160 1.00 95.31 233 PRO A O 1
ATOM 1825 N N . ILE A 1 234 ? -4.238 5.757 31.162 1.00 95.50 234 ILE A N 1
ATOM 1826 C CA . ILE A 1 234 ? -5.283 4.809 31.566 1.00 95.50 234 ILE A CA 1
ATOM 1827 C C . ILE A 1 234 ? -5.038 3.476 30.861 1.00 95.50 234 ILE A C 1
ATOM 1829 O O . ILE A 1 234 ? -4.936 3.432 29.639 1.00 95.50 234 ILE A O 1
ATOM 1833 N N . CYS A 1 235 ? -4.974 2.408 31.650 1.00 95.31 235 CYS A N 1
ATOM 1834 C CA . CYS A 1 235 ? -5.062 1.024 31.199 1.00 95.31 235 CYS A CA 1
ATOM 1835 C C . CYS A 1 235 ? -6.537 0.592 31.244 1.00 95.31 235 CYS A C 1
ATOM 1837 O O . CYS A 1 235 ? -7.224 0.890 32.228 1.00 95.31 235 CYS A O 1
ATOM 1839 N N . HIS A 1 236 ? -7.032 -0.083 30.205 1.00 94.88 236 HIS A N 1
ATOM 1840 C CA . HIS A 1 236 ? -8.412 -0.577 30.154 1.00 94.88 236 HIS A CA 1
ATOM 1841 C C . HIS A 1 236 ? -8.577 -1.888 30.939 1.00 94.88 236 HIS A C 1
ATOM 1843 O O . HIS A 1 236 ? -9.556 -2.067 31.664 1.00 94.88 236 HIS A O 1
ATOM 1849 N N . GLY A 1 237 ? -7.605 -2.798 30.831 1.00 90.62 237 GLY A N 1
ATOM 1850 C CA . GLY A 1 237 ? -7.506 -4.025 31.633 1.00 90.62 237 GLY A CA 1
ATOM 1851 C C . GLY A 1 237 ? -8.340 -5.211 31.128 1.00 90.62 237 GLY A C 1
ATOM 1852 O O . GLY A 1 237 ? -7.860 -6.338 31.179 1.00 90.62 237 GLY A O 1
ATOM 1853 N N . ASP A 1 238 ? -9.539 -4.974 30.584 1.00 90.31 238 ASP A N 1
ATOM 1854 C CA . ASP A 1 238 ? -10.403 -6.016 29.990 1.00 90.31 238 ASP A CA 1
ATOM 1855 C C . ASP A 1 238 ? -10.948 -5.588 28.613 1.00 90.31 238 ASP A C 1
ATOM 1857 O O . ASP A 1 238 ? -12.154 -5.504 28.370 1.00 90.31 238 ASP A O 1
ATOM 1861 N N . LEU A 1 239 ? -10.033 -5.221 27.707 1.00 93.94 239 LEU A N 1
ATOM 1862 C CA . LEU A 1 239 ? -10.362 -4.901 26.315 1.00 93.94 239 LEU A CA 1
ATOM 1863 C C . LEU A 1 239 ? -10.704 -6.187 25.541 1.00 93.94 239 LEU A C 1
ATOM 1865 O O . LEU A 1 239 ? -9.902 -7.113 25.469 1.00 93.94 239 LEU A O 1
ATOM 1869 N N . LYS A 1 240 ? -11.897 -6.242 24.945 1.00 92.31 240 LYS A N 1
ATOM 1870 C CA . LYS A 1 240 ? -12.376 -7.362 24.117 1.00 92.31 240 LYS A CA 1
ATOM 1871 C C . LYS A 1 240 ? -13.527 -6.901 23.226 1.00 92.31 240 LYS A C 1
ATOM 1873 O O . LYS A 1 240 ? -14.172 -5.902 23.532 1.00 92.31 240 LYS A O 1
ATOM 1878 N N . SER A 1 241 ? -13.832 -7.653 22.172 1.00 92.00 241 SER A N 1
ATOM 1879 C CA . SER A 1 241 ? -14.899 -7.358 21.197 1.00 92.00 241 SER A CA 1
ATOM 1880 C C . SER A 1 241 ? -16.287 -7.112 21.813 1.00 92.00 241 SER A C 1
ATOM 1882 O O . SER A 1 241 ? -17.066 -6.317 21.297 1.00 92.00 241 SER A O 1
ATOM 1884 N N . ILE A 1 242 ? -16.585 -7.771 22.937 1.00 89.94 242 ILE A N 1
ATOM 1885 C CA . ILE A 1 242 ? -17.842 -7.639 23.692 1.00 89.94 242 ILE A CA 1
ATOM 1886 C C . ILE A 1 242 ? -17.890 -6.316 24.485 1.00 89.94 242 ILE A C 1
ATOM 1888 O O . ILE A 1 242 ? -18.964 -5.745 24.653 1.00 89.94 242 ILE A O 1
ATOM 1892 N N . ASN A 1 243 ? -16.731 -5.798 24.911 1.00 93.12 243 ASN A N 1
ATOM 1893 C CA . ASN A 1 243 ? -16.583 -4.518 25.623 1.00 93.12 243 ASN A CA 1
ATOM 1894 C C . ASN A 1 243 ? -16.317 -3.349 24.651 1.00 93.12 243 ASN A C 1
ATOM 1896 O O . ASN A 1 243 ? -15.782 -2.305 25.023 1.00 93.12 243 ASN A O 1
ATOM 1900 N N . ILE A 1 244 ? -16.698 -3.522 23.386 1.00 96.94 244 ILE A N 1
ATOM 1901 C CA . ILE A 1 244 ? -16.677 -2.491 22.355 1.00 96.94 244 ILE A CA 1
ATOM 1902 C C . ILE A 1 244 ? -18.069 -2.471 21.729 1.00 96.94 244 ILE A C 1
ATOM 1904 O O . ILE A 1 244 ? -18.552 -3.496 21.252 1.00 96.94 244 ILE A O 1
ATOM 1908 N N . LEU A 1 245 ? -18.725 -1.316 21.751 1.00 95.88 245 LEU A N 1
ATOM 1909 C CA . LEU A 1 245 ? -20.015 -1.095 21.103 1.00 95.88 245 LEU A CA 1
ATOM 1910 C C . LEU A 1 245 ? -19.818 -0.563 19.684 1.00 95.88 245 LEU A C 1
ATOM 1912 O O . LEU A 1 245 ? -18.758 -0.031 19.356 1.00 95.88 245 LEU A O 1
ATOM 1916 N N . VAL A 1 246 ? -20.848 -0.684 18.853 1.00 95.25 246 VAL A N 1
ATOM 1917 C CA . VAL A 1 246 ? -20.917 -0.028 17.543 1.00 95.25 246 VAL A CA 1
ATOM 1918 C C . VAL A 1 246 ? -22.058 0.982 17.583 1.00 95.25 246 VAL A C 1
ATOM 1920 O O . VAL A 1 246 ? -23.193 0.626 17.900 1.00 95.25 246 VAL A O 1
ATOM 1923 N N . ASN A 1 247 ? -21.759 2.249 17.299 1.00 92.38 247 ASN A N 1
ATOM 1924 C CA . ASN A 1 247 ? -22.755 3.319 17.350 1.00 92.38 247 ASN A CA 1
ATOM 1925 C C . ASN A 1 247 ? -23.632 3.356 16.080 1.00 92.38 247 ASN A C 1
ATOM 1927 O O . ASN A 1 247 ? -23.424 2.601 15.125 1.00 92.38 247 ASN A O 1
ATOM 1931 N N . GLY A 1 248 ? -24.620 4.257 16.042 1.00 88.06 248 GLY A N 1
ATOM 1932 C CA . GLY A 1 248 ? -25.501 4.439 14.874 1.00 88.06 248 GLY A CA 1
ATOM 1933 C C . GLY A 1 248 ? -24.791 4.892 13.584 1.00 88.06 248 GLY A C 1
ATOM 1934 O O . GLY A 1 248 ? -25.321 4.693 12.495 1.00 88.06 248 GLY A O 1
ATOM 1935 N N . GLU A 1 249 ? -23.580 5.442 13.691 1.00 89.62 249 GLU A N 1
ATOM 1936 C CA . GLU A 1 249 ? -22.714 5.858 12.575 1.00 89.62 249 GLU A CA 1
ATOM 1937 C C . GLU A 1 249 ? -21.728 4.745 12.151 1.00 89.62 249 GLU A C 1
ATOM 1939 O O . GLU A 1 249 ? -20.817 4.985 11.361 1.00 89.62 249 GLU A O 1
ATOM 1944 N N . CYS A 1 250 ? -21.887 3.529 12.690 1.00 92.12 250 CYS A N 1
ATOM 1945 C CA . CYS A 1 250 ? -20.974 2.391 12.527 1.00 92.12 250 CYS A CA 1
ATOM 1946 C C . CYS A 1 250 ? -19.520 2.665 12.966 1.00 92.12 250 CYS A C 1
ATOM 1948 O O . CYS A 1 250 ? -18.584 2.051 12.449 1.00 92.12 250 CYS A O 1
ATOM 1950 N N . ARG A 1 251 ? -19.327 3.550 13.954 1.00 94.62 251 ARG A N 1
ATOM 1951 C CA . ARG A 1 251 ? -18.051 3.728 14.664 1.00 94.62 251 ARG A CA 1
ATOM 1952 C C . ARG A 1 251 ? -17.933 2.737 15.817 1.00 94.62 251 ARG A C 1
ATOM 1954 O O . ARG A 1 251 ? -18.916 2.509 16.525 1.00 94.62 251 ARG A O 1
ATOM 1961 N N . ALA A 1 252 ? -16.738 2.196 16.049 1.00 97.50 252 ALA A N 1
ATOM 1962 C CA . ALA A 1 252 ? -16.473 1.364 17.226 1.00 97.50 252 ALA A CA 1
ATOM 1963 C C . ALA A 1 252 ? -16.138 2.224 18.466 1.00 97.50 252 ALA A C 1
ATOM 1965 O O . ALA A 1 252 ? -15.398 3.207 18.374 1.00 97.50 252 ALA A O 1
ATOM 1966 N N . VAL A 1 253 ? -16.691 1.859 19.628 1.00 97.81 253 VAL A N 1
ATOM 1967 C CA . VAL A 1 253 ? -16.682 2.659 20.866 1.00 97.81 253 VAL A CA 1
ATOM 1968 C C . VAL A 1 253 ? -16.345 1.778 22.076 1.00 97.81 253 VAL A C 1
ATOM 1970 O O . VAL A 1 253 ? -17.112 0.887 22.434 1.00 97.81 253 VAL A O 1
ATOM 1973 N N . ILE A 1 254 ? -15.211 2.025 22.738 1.00 98.06 254 ILE A N 1
ATOM 1974 C CA . ILE A 1 254 ? -14.763 1.254 23.915 1.00 98.06 254 ILE A CA 1
ATOM 1975 C C . ILE A 1 254 ? -15.675 1.528 25.123 1.00 98.06 254 ILE A C 1
ATOM 1977 O O . ILE A 1 254 ? -15.982 2.686 25.414 1.00 98.06 254 ILE A O 1
ATOM 1981 N N . THR A 1 255 ? -16.083 0.476 25.841 1.00 94.88 255 THR A N 1
ATOM 1982 C CA . THR A 1 255 ? -16.977 0.531 27.011 1.00 94.88 255 THR A CA 1
ATOM 1983 C C . THR A 1 255 ? -16.534 -0.427 28.131 1.00 94.88 255 THR A C 1
ATOM 1985 O O . THR A 1 255 ? -15.574 -1.171 27.978 1.00 94.88 255 THR A O 1
ATOM 1988 N N . ASP A 1 256 ? -17.268 -0.431 29.249 1.00 89.88 256 ASP A N 1
ATOM 1989 C CA . ASP A 1 256 ? -17.049 -1.276 30.437 1.00 89.88 256 ASP A CA 1
ATOM 1990 C C . ASP A 1 256 ? -15.718 -1.020 31.174 1.00 89.88 256 ASP A C 1
ATOM 1992 O O . ASP A 1 256 ? -14.890 -1.902 31.393 1.00 89.88 256 ASP A O 1
ATOM 1996 N N . PHE A 1 257 ? -15.549 0.218 31.649 1.00 91.50 257 PHE A N 1
ATOM 1997 C CA . PHE A 1 257 ? -14.370 0.697 32.386 1.00 91.50 257 PHE A CA 1
ATOM 1998 C C . PHE A 1 257 ? -14.267 0.147 33.833 1.00 91.50 257 PHE A C 1
ATOM 2000 O O . PHE A 1 257 ? -13.629 0.756 34.694 1.00 91.50 257 PHE A O 1
ATOM 2007 N N . GLY A 1 258 ? -14.884 -1.002 34.132 1.00 86.31 258 GLY A N 1
ATOM 2008 C CA . GLY A 1 258 ? -14.870 -1.629 35.461 1.00 86.31 258 GLY A CA 1
ATOM 2009 C C . GLY A 1 258 ? -13.473 -2.081 35.912 1.00 86.31 258 GLY A C 1
ATOM 2010 O O . GLY A 1 258 ? -13.131 -1.945 37.089 1.00 86.31 258 GLY A O 1
ATOM 2011 N N . SER A 1 259 ? -12.647 -2.542 34.967 1.00 87.12 259 SER A N 1
ATOM 2012 C CA . SER A 1 259 ? -11.238 -2.915 35.186 1.00 87.12 259 SER A CA 1
ATOM 2013 C C . SER A 1 259 ? -10.247 -1.759 34.996 1.00 87.12 259 SER A C 1
ATOM 2015 O O . SER A 1 259 ? -9.045 -1.940 35.212 1.00 87.12 259 SER A O 1
ATOM 2017 N N . ALA A 1 260 ? -10.719 -0.566 34.619 1.00 91.12 260 ALA A N 1
ATOM 2018 C CA . ALA A 1 260 ? -9.843 0.548 34.284 1.00 91.12 260 ALA A CA 1
ATOM 2019 C C . ALA A 1 260 ? -9.048 1.048 35.502 1.00 91.12 260 ALA A C 1
ATOM 2021 O O . ALA A 1 260 ? -9.546 1.122 36.632 1.00 91.12 260 ALA A O 1
ATOM 2022 N N . HIS A 1 261 ? -7.784 1.392 35.266 1.00 91.38 261 HIS A N 1
ATOM 2023 C CA . HIS A 1 261 ? -6.858 1.857 36.297 1.00 91.38 261 HIS A CA 1
ATOM 2024 C C . HIS A 1 261 ? -5.705 2.669 35.692 1.00 91.38 261 HIS A C 1
ATOM 2026 O O . HIS A 1 261 ? -5.431 2.619 34.493 1.00 91.38 261 HIS A O 1
ATOM 2032 N N . HIS A 1 262 ? -4.986 3.400 36.543 1.00 91.19 262 HIS A N 1
ATOM 2033 C CA . HIS A 1 262 ? -3.681 3.951 36.183 1.00 91.19 262 HIS A CA 1
ATOM 2034 C C . HIS A 1 262 ? -2.605 2.897 36.488 1.00 91.19 262 HIS A C 1
ATOM 2036 O O . HIS A 1 262 ? -2.538 2.448 37.637 1.00 91.19 262 HIS A O 1
ATOM 2042 N N . PRO A 1 263 ? -1.783 2.470 35.511 1.00 84.88 263 PRO A N 1
ATOM 2043 C CA . PRO A 1 263 ? -0.754 1.460 35.741 1.00 84.88 263 PRO A CA 1
ATOM 2044 C C . PRO A 1 263 ? 0.332 1.991 36.686 1.00 84.88 263 PRO A C 1
ATOM 2046 O O . PRO A 1 263 ? 0.698 3.169 36.646 1.00 84.88 263 PRO A O 1
ATOM 2049 N N . ALA A 1 264 ? 0.857 1.118 37.547 1.00 73.94 264 ALA A N 1
ATOM 2050 C CA . ALA A 1 264 ? 1.874 1.493 38.522 1.00 73.94 264 ALA A CA 1
ATOM 2051 C C . ALA A 1 264 ? 3.211 1.850 37.847 1.00 73.94 264 ALA A C 1
ATOM 2053 O O . ALA A 1 264 ? 3.656 1.189 36.907 1.00 73.94 264 ALA A O 1
ATOM 2054 N N . ALA A 1 265 ? 3.894 2.877 38.360 1.00 57.88 265 ALA A N 1
ATOM 2055 C CA . ALA A 1 265 ? 5.233 3.227 37.900 1.00 57.88 265 ALA A CA 1
ATOM 2056 C C . ALA A 1 265 ? 6.236 2.125 38.293 1.00 57.88 265 ALA A C 1
ATOM 2058 O O . ALA A 1 265 ? 6.500 1.915 39.479 1.00 57.88 265 ALA A O 1
ATOM 2059 N N . ARG A 1 266 ? 6.804 1.428 37.300 1.00 53.94 266 ARG A N 1
ATOM 2060 C CA . ARG A 1 266 ? 7.853 0.418 37.512 1.00 53.94 266 ARG A CA 1
ATOM 2061 C C . ARG A 1 266 ? 9.142 1.086 38.009 1.00 53.94 266 ARG A C 1
ATOM 2063 O O . ARG A 1 266 ? 9.808 1.779 37.247 1.00 53.94 266 ARG A O 1
ATOM 2070 N N . ASP A 1 267 ? 9.498 0.845 39.271 1.00 44.91 267 ASP A N 1
ATOM 2071 C CA . ASP A 1 267 ? 10.810 1.171 39.850 1.00 44.91 267 ASP A CA 1
ATOM 2072 C C . ASP A 1 267 ? 11.837 0.094 39.437 1.00 44.91 267 ASP A C 1
ATOM 2074 O O . ASP A 1 267 ? 11.720 -1.047 39.897 1.00 44.91 267 ASP A O 1
ATOM 2078 N N . PRO A 1 268 ? 12.848 0.408 38.600 1.00 41.44 268 PRO A N 1
ATOM 2079 C CA . PRO A 1 268 ? 13.792 -0.593 38.097 1.00 41.44 268 PRO A CA 1
ATOM 2080 C C . PRO A 1 268 ? 14.688 -1.224 39.171 1.00 41.44 268 PRO A C 1
ATOM 2082 O O . PRO A 1 268 ? 15.244 -2.296 38.942 1.00 41.44 268 PRO A O 1
ATOM 2085 N N . ASN A 1 269 ? 14.857 -0.576 40.330 1.00 38.75 269 ASN A N 1
ATOM 2086 C CA . ASN A 1 269 ? 15.770 -1.040 41.378 1.00 38.75 269 ASN A CA 1
ATOM 2087 C C . ASN A 1 269 ? 15.086 -1.928 42.427 1.00 38.75 269 ASN A C 1
ATOM 2089 O O . ASN A 1 269 ? 15.763 -2.531 43.265 1.00 38.75 269 ASN A O 1
ATOM 2093 N N . LYS A 1 270 ? 13.754 -2.029 42.404 1.00 38.34 270 LYS A N 1
ATOM 2094 C CA . LYS A 1 270 ? 12.991 -2.693 43.461 1.00 38.34 270 LYS A CA 1
ATOM 2095 C C . LYS A 1 270 ? 12.670 -4.142 43.105 1.00 38.34 270 LYS A C 1
ATOM 2097 O O . LYS A 1 270 ? 11.581 -4.456 42.630 1.00 38.34 270 LYS A O 1
ATOM 2102 N N . LYS A 1 271 ? 13.601 -5.055 43.417 1.00 36.53 271 LYS A N 1
ATOM 2103 C CA . LYS A 1 271 ? 13.260 -6.484 43.548 1.00 36.53 271 LYS A CA 1
ATOM 2104 C C . LYS A 1 271 ? 12.110 -6.610 44.550 1.00 36.53 271 LYS A C 1
ATOM 2106 O O . LYS A 1 271 ? 12.292 -6.321 45.730 1.00 36.53 271 LYS A O 1
ATOM 2111 N N . ARG A 1 272 ? 10.931 -7.017 44.077 1.00 44.94 272 ARG A N 1
ATOM 2112 C CA . ARG A 1 272 ? 9.773 -7.265 44.936 1.00 44.94 272 ARG A CA 1
ATOM 2113 C C . ARG A 1 272 ? 10.014 -8.505 45.787 1.00 44.94 272 ARG A C 1
ATOM 2115 O O . ARG A 1 272 ? 9.997 -9.628 45.289 1.00 44.94 272 ARG A O 1
ATOM 2122 N N . GLU A 1 273 ? 10.163 -8.293 47.085 1.00 31.59 273 GLU A N 1
ATOM 2123 C CA . GLU A 1 273 ? 9.739 -9.285 48.064 1.00 31.59 273 GLU A CA 1
ATOM 2124 C C . GLU A 1 273 ? 8.224 -9.471 47.897 1.00 31.59 273 GLU A C 1
ATOM 2126 O O . GLU A 1 273 ? 7.483 -8.489 47.802 1.00 31.59 273 GLU A O 1
ATOM 2131 N N . ARG A 1 274 ? 7.755 -10.721 47.817 1.00 30.00 274 ARG A N 1
ATOM 2132 C CA . ARG A 1 274 ? 6.315 -10.997 47.877 1.00 30.00 274 ARG A CA 1
ATOM 2133 C C . ARG A 1 274 ? 5.834 -10.634 49.285 1.00 30.00 274 ARG A C 1
ATOM 2135 O O . ARG A 1 274 ? 6.417 -11.157 50.238 1.00 30.00 274 ARG A O 1
ATOM 2142 N N . PRO A 1 275 ? 4.781 -9.815 49.448 1.00 31.55 275 PRO A N 1
ATOM 2143 C CA . PRO A 1 275 ? 4.064 -9.763 50.712 1.00 31.55 275 PRO A CA 1
ATOM 2144 C C . PRO A 1 275 ? 3.632 -11.184 51.081 1.00 31.55 275 PRO A C 1
ATOM 2146 O O . PRO A 1 275 ? 3.051 -11.889 50.253 1.00 31.55 275 PRO A O 1
ATOM 2149 N N . ILE A 1 276 ? 3.927 -11.616 52.306 1.00 34.19 276 ILE A N 1
ATOM 2150 C CA . ILE A 1 276 ? 3.353 -12.848 52.855 1.00 34.19 276 ILE A CA 1
ATOM 2151 C C . ILE A 1 276 ? 1.943 -12.490 53.330 1.00 34.19 276 ILE A C 1
ATOM 2153 O O . ILE A 1 276 ? 1.696 -12.308 54.519 1.00 34.19 276 ILE A O 1
ATOM 2157 N N . GLU A 1 277 ? 1.039 -12.305 52.370 1.00 35.75 277 GLU A N 1
ATOM 2158 C CA . GLU A 1 277 ? -0.390 -12.299 52.655 1.00 35.75 277 GLU A CA 1
ATOM 2159 C C . GLU A 1 277 ? -0.843 -13.715 53.025 1.00 35.75 277 GLU A C 1
ATOM 2161 O O . GLU A 1 277 ? -0.274 -14.719 52.581 1.00 35.75 277 GLU A O 1
ATOM 2166 N N . GLU A 1 278 ? -1.866 -13.786 53.873 1.00 30.59 278 GLU A N 1
ATOM 2167 C CA . GLU A 1 278 ? -2.509 -15.042 54.251 1.00 30.59 278 GLU A CA 1
ATOM 2168 C C . GLU A 1 278 ? -3.094 -15.746 53.010 1.00 30.59 278 GLU A C 1
ATOM 2170 O O . GLU A 1 278 ? -3.311 -15.090 51.987 1.00 30.59 278 GLU A O 1
ATOM 2175 N N . PRO A 1 279 ? -3.357 -17.070 53.053 1.00 29.92 279 PRO A N 1
ATOM 2176 C CA . PRO A 1 279 ? -3.822 -17.816 51.886 1.00 29.92 279 PRO A CA 1
ATOM 2177 C C . PRO A 1 279 ? -5.121 -17.237 51.305 1.00 29.92 279 PRO A C 1
ATOM 2179 O O . PRO A 1 279 ? -6.215 -17.546 51.781 1.00 29.92 279 PRO A O 1
ATOM 2182 N N . GLN A 1 280 ? -5.000 -16.401 50.265 1.00 32.66 280 GLN A N 1
ATOM 2183 C CA . GLN A 1 280 ? -6.157 -15.841 49.574 1.00 32.66 280 GLN A CA 1
ATOM 2184 C C . GLN A 1 280 ? -7.037 -16.993 49.080 1.00 32.66 280 GLN A C 1
ATOM 2186 O O . GLN A 1 280 ? -6.543 -17.985 48.533 1.00 32.66 280 GLN A O 1
ATOM 2191 N N . SER A 1 281 ? -8.351 -16.855 49.265 1.00 36.47 281 SER A N 1
ATOM 2192 C CA . SER A 1 281 ? -9.317 -17.779 48.682 1.00 36.47 281 SER A CA 1
ATOM 2193 C C . SER A 1 281 ? -9.086 -17.882 47.173 1.00 36.47 281 SER A C 1
ATOM 2195 O O . SER A 1 281 ? -8.782 -16.886 46.510 1.00 36.47 281 SER A O 1
ATOM 2197 N N . ALA A 1 282 ? -9.199 -19.104 46.639 1.00 35.19 282 ALA A N 1
ATOM 2198 C CA . ALA A 1 282 ? -8.953 -19.369 45.225 1.00 35.19 282 ALA A CA 1
ATOM 2199 C C . ALA A 1 282 ? -9.750 -18.381 44.348 1.00 35.19 282 ALA A C 1
ATOM 2201 O O . ALA A 1 282 ? -10.916 -18.116 44.661 1.00 35.19 282 ALA A O 1
ATOM 2202 N N . PRO A 1 283 ? -9.141 -17.813 43.288 1.00 43.12 283 PRO A N 1
ATOM 2203 C CA . PRO A 1 283 ? -9.754 -16.736 42.522 1.00 43.12 283 PRO A CA 1
ATOM 2204 C C . PRO A 1 283 ? -11.129 -17.156 41.999 1.00 43.12 283 PRO A C 1
ATOM 2206 O O . PRO A 1 283 ? -11.281 -18.218 41.392 1.00 43.12 283 PRO A O 1
ATOM 2209 N N . SER A 1 284 ? -12.129 -16.310 42.248 1.00 46.22 284 SER A N 1
ATOM 2210 C CA . SER A 1 284 ? -13.508 -16.507 41.809 1.00 46.22 284 SER A CA 1
ATOM 2211 C C . SER A 1 284 ? -13.579 -16.455 40.282 1.00 46.22 284 SER A C 1
ATOM 2213 O O . SER A 1 284 ? -13.612 -15.382 39.684 1.00 46.22 284 SER A O 1
ATOM 2215 N N . LEU A 1 285 ? -13.550 -17.636 39.669 1.00 56.34 285 LEU A N 1
ATOM 2216 C CA . LEU A 1 285 ? -13.646 -17.847 38.230 1.00 56.34 285 LEU A CA 1
ATOM 2217 C C . LEU A 1 285 ? -15.113 -17.805 37.797 1.00 56.34 285 LEU A C 1
ATOM 2219 O O . LEU A 1 285 ? -15.861 -18.751 38.053 1.00 56.34 285 LEU A O 1
ATOM 2223 N N . GLU A 1 286 ? -15.523 -16.734 37.120 1.00 56.16 286 GLU A N 1
ATOM 2224 C CA . GLU A 1 286 ? -16.896 -16.598 36.628 1.00 56.16 286 GLU A CA 1
ATOM 2225 C C . GLU A 1 286 ? -17.037 -17.059 35.178 1.00 56.16 286 GLU A C 1
ATOM 2227 O O . GLU A 1 286 ? -16.387 -16.557 34.259 1.00 56.16 286 GLU A O 1
ATOM 2232 N N . ALA A 1 287 ? -17.914 -18.043 34.981 1.00 52.88 287 ALA A N 1
ATOM 2233 C CA . ALA A 1 287 ? -18.223 -18.643 33.693 1.00 52.88 287 ALA A CA 1
ATOM 2234 C C . ALA A 1 287 ? -19.328 -17.853 32.973 1.00 52.88 287 ALA A C 1
ATOM 2236 O O . ALA A 1 287 ? -20.512 -18.184 33.065 1.00 52.88 287 ALA A O 1
ATOM 2237 N N . THR A 1 288 ? -18.943 -16.825 32.218 1.00 55.81 288 THR A N 1
ATOM 2238 C CA . THR A 1 288 ? -19.880 -16.095 31.353 1.00 55.81 288 THR A CA 1
ATOM 2239 C C . THR A 1 288 ? -20.193 -16.946 30.122 1.00 55.81 288 THR A C 1
ATOM 2241 O O . THR A 1 288 ? -19.303 -17.232 29.324 1.00 55.81 288 THR A O 1
ATOM 2244 N N . HIS A 1 289 ? -21.447 -17.368 29.935 1.00 49.66 289 HIS A N 1
ATOM 2245 C CA . HIS A 1 289 ? -21.885 -17.959 28.663 1.00 49.66 289 HIS A CA 1
ATOM 2246 C C . HIS A 1 289 ? -22.118 -16.846 27.640 1.00 49.66 289 HIS A C 1
ATOM 2248 O O . HIS A 1 289 ? -22.825 -15.883 27.927 1.00 49.66 289 HIS A O 1
ATOM 2254 N N . CYS A 1 290 ? -21.526 -16.975 26.453 1.00 49.38 290 CYS A N 1
ATOM 2255 C CA . CYS A 1 290 ? -21.756 -16.074 25.333 1.00 49.38 290 CYS A CA 1
ATOM 2256 C C . CYS A 1 290 ? -22.737 -16.731 24.341 1.00 49.38 290 CYS A C 1
ATOM 2258 O O . CYS A 1 290 ? -22.338 -17.671 23.640 1.00 49.38 290 CYS A O 1
ATOM 2260 N N . PRO A 1 291 ? -24.003 -16.268 24.250 1.00 40.56 291 PRO A N 1
ATOM 2261 C CA . PRO A 1 291 ? -25.029 -16.959 23.469 1.00 40.56 291 PRO A CA 1
ATOM 2262 C C . PRO A 1 291 ? -24.734 -17.019 21.969 1.00 40.56 291 PRO A C 1
ATOM 2264 O O . PRO A 1 291 ? -24.984 -18.054 21.356 1.00 40.56 291 PRO A O 1
ATOM 2267 N N . SER A 1 292 ? -24.153 -15.962 21.387 1.00 39.69 292 SER A N 1
ATOM 2268 C CA . SER A 1 292 ? -23.924 -15.852 19.937 1.00 39.69 292 SER A CA 1
ATOM 2269 C C . SER A 1 292 ? -22.905 -16.849 19.377 1.00 39.69 292 SER A C 1
ATOM 2271 O O . SER A 1 292 ? -22.994 -17.220 18.211 1.00 39.69 292 SER A O 1
ATOM 2273 N N . THR A 1 293 ? -21.973 -17.342 20.199 1.00 44.03 293 THR A N 1
ATOM 2274 C CA . THR A 1 293 ? -21.020 -18.406 19.817 1.00 44.03 293 THR A CA 1
ATOM 2275 C C . THR A 1 293 ? -21.228 -19.717 20.574 1.00 44.03 293 THR A C 1
ATOM 2277 O O . THR A 1 293 ? -20.494 -20.673 20.340 1.00 44.03 293 THR A O 1
ATOM 2280 N N . ASN A 1 294 ? -22.203 -19.785 21.488 1.00 54.84 294 ASN A N 1
ATOM 2281 C CA . ASN A 1 294 ? -22.408 -20.898 22.425 1.00 54.84 294 ASN A CA 1
ATOM 2282 C C . ASN A 1 294 ? -21.126 -21.310 23.191 1.00 54.84 294 ASN A C 1
ATOM 2284 O O . ASN A 1 294 ? -20.906 -22.480 23.509 1.00 54.84 294 ASN A O 1
ATOM 2288 N N . THR A 1 295 ? -20.255 -20.341 23.479 1.00 51.75 295 THR A N 1
ATOM 2289 C CA . THR A 1 295 ? -18.978 -20.550 24.177 1.00 51.75 295 THR A CA 1
ATOM 2290 C C . THR A 1 295 ? -19.035 -19.957 25.570 1.00 51.75 295 THR A C 1
ATOM 2292 O O . THR A 1 295 ? -19.439 -18.807 25.736 1.00 51.75 295 THR A O 1
ATOM 2295 N N . ILE A 1 296 ? -18.552 -20.704 26.557 1.00 60.50 296 ILE A N 1
ATOM 2296 C CA . ILE A 1 296 ? -18.230 -20.149 27.871 1.00 60.50 296 ILE A CA 1
ATOM 2297 C C . ILE A 1 296 ? -16.899 -19.382 27.773 1.00 60.50 296 ILE A C 1
ATOM 2299 O O . ILE A 1 296 ? -16.014 -19.741 26.984 1.00 60.50 296 ILE A O 1
ATOM 2303 N N . THR A 1 297 ? -16.807 -18.287 28.528 1.00 60.88 297 THR A N 1
ATOM 2304 C CA . THR A 1 297 ? -15.596 -17.492 28.735 1.00 60.88 297 THR A CA 1
ATOM 2305 C C . THR A 1 297 ? -15.393 -17.228 30.226 1.00 60.88 297 THR A C 1
ATOM 2307 O O . THR A 1 297 ? -16.137 -16.455 30.838 1.00 60.88 297 THR A O 1
ATOM 2310 N N . LEU A 1 298 ? -14.371 -17.855 30.802 1.00 66.00 298 LEU A N 1
ATOM 2311 C CA . LEU A 1 298 ? -13.918 -17.626 32.168 1.00 66.00 298 LEU A CA 1
ATOM 2312 C C . LEU A 1 298 ? -13.351 -16.210 32.332 1.00 66.00 298 LEU A C 1
ATOM 2314 O O . LEU A 1 298 ? -12.460 -15.777 31.593 1.00 66.00 298 LEU A O 1
ATOM 2318 N N . THR A 1 299 ? -13.876 -15.513 33.334 1.00 60.34 299 THR A N 1
ATOM 2319 C CA . THR A 1 299 ? -13.464 -14.169 33.747 1.00 60.34 299 THR A CA 1
ATOM 2320 C C . THR A 1 299 ? -12.835 -14.268 35.138 1.00 60.34 299 THR A C 1
ATOM 2322 O O . THR A 1 299 ? -13.422 -14.858 36.047 1.00 60.34 299 THR A O 1
ATOM 2325 N N . CYS A 1 300 ? -11.621 -13.740 35.286 1.00 62.00 300 CYS A N 1
ATOM 2326 C CA . CYS A 1 300 ? -10.936 -13.552 36.567 1.00 62.00 300 CYS A CA 1
ATOM 2327 C C . CYS A 1 300 ? -11.298 -12.173 37.154 1.00 62.00 300 CYS A C 1
ATOM 2329 O O . CYS A 1 300 ? -11.982 -11.391 36.499 1.00 62.00 300 CYS A O 1
ATOM 2331 N N . LYS A 1 301 ? -10.799 -11.838 38.358 1.00 61.12 301 LYS A N 1
ATOM 2332 C CA . LYS A 1 301 ? -11.124 -10.589 39.090 1.00 61.12 301 LYS A CA 1
ATOM 2333 C C . LYS A 1 301 ? -11.115 -9.312 38.224 1.00 61.12 301 LYS A C 1
ATOM 2335 O O . LYS A 1 301 ? -11.903 -8.409 38.501 1.00 61.12 301 LYS A O 1
ATOM 2340 N N . HIS A 1 302 ? -10.230 -9.228 37.221 1.00 67.12 302 HIS A N 1
ATOM 2341 C CA . HIS A 1 302 ? -10.032 -8.028 36.395 1.00 67.12 302 HIS A CA 1
ATOM 2342 C C . HIS A 1 302 ? -9.941 -8.259 34.871 1.00 67.12 302 HIS A C 1
ATOM 2344 O O . HIS A 1 302 ? -9.842 -7.272 34.147 1.00 67.12 302 HIS A O 1
ATOM 2350 N N . TYR A 1 303 ? -9.979 -9.498 34.361 1.00 72.31 303 TYR A N 1
ATOM 2351 C CA . TYR A 1 303 ? -9.798 -9.774 32.923 1.00 72.31 303 TYR A CA 1
ATOM 2352 C C . TYR A 1 303 ? -10.455 -11.079 32.444 1.00 72.31 303 TYR A C 1
ATOM 2354 O O . TYR A 1 303 ? -10.672 -12.020 33.211 1.00 72.31 303 TYR A O 1
ATOM 2362 N N . THR A 1 304 ? -10.696 -11.171 31.135 1.00 82.69 304 THR A N 1
ATOM 2363 C CA . THR A 1 304 ? -11.226 -12.361 30.450 1.00 82.69 304 THR A CA 1
ATOM 2364 C C . THR A 1 304 ? -10.095 -13.241 29.898 1.00 82.69 304 THR A C 1
ATOM 2366 O O . THR A 1 304 ? -9.344 -12.814 29.022 1.00 82.69 304 THR A O 1
ATOM 2369 N N . VAL A 1 305 ? -9.990 -14.501 30.348 1.00 84.06 305 VAL A N 1
ATOM 2370 C CA . VAL A 1 305 ? -8.809 -15.379 30.131 1.00 84.06 305 VAL A CA 1
ATOM 2371 C C . VAL A 1 305 ? -8.393 -15.528 28.659 1.00 84.06 305 VAL A C 1
ATOM 2373 O O . VAL A 1 305 ? -7.208 -15.627 28.361 1.00 84.06 305 VAL A O 1
ATOM 2376 N N . ARG A 1 306 ? -9.348 -15.526 27.720 1.00 87.19 306 ARG A N 1
ATOM 2377 C CA . ARG A 1 306 ? -9.081 -15.695 26.278 1.00 87.19 306 ARG A CA 1
ATOM 2378 C C . ARG A 1 306 ? -8.377 -14.501 25.615 1.00 87.19 306 ARG A C 1
ATOM 2380 O O . ARG A 1 306 ? -7.670 -14.720 24.639 1.00 87.19 306 ARG A O 1
ATOM 2387 N N . TRP A 1 307 ? -8.547 -13.282 26.131 1.00 91.25 307 TRP A N 1
ATOM 2388 C CA . TRP A 1 307 ? -7.894 -12.062 25.620 1.00 91.25 307 TRP A CA 1
ATOM 2389 C C . TRP A 1 307 ? -6.706 -11.625 26.501 1.00 91.25 307 TRP A C 1
ATOM 2391 O O . TRP A 1 307 ? -6.006 -10.675 26.158 1.00 91.25 307 TRP A O 1
ATOM 2401 N N . ALA A 1 308 ? -6.456 -12.319 27.619 1.00 89.88 308 ALA A N 1
ATOM 2402 C CA . ALA A 1 308 ? -5.386 -12.005 28.562 1.00 89.88 308 ALA A CA 1
ATOM 2403 C C . ALA A 1 308 ? -3.986 -12.184 27.949 1.00 89.88 308 ALA A C 1
ATOM 2405 O O . ALA A 1 308 ? -3.733 -13.126 27.193 1.00 89.88 308 ALA A O 1
ATOM 2406 N N . ALA A 1 309 ? -3.074 -11.279 28.305 1.00 91.75 309 ALA A N 1
ATOM 2407 C CA . ALA A 1 309 ? -1.653 -11.365 27.982 1.00 91.75 309 ALA A CA 1
ATOM 2408 C C . ALA A 1 309 ? -0.920 -12.347 28.922 1.00 91.75 309 ALA A C 1
ATOM 2410 O O . ALA A 1 309 ? -1.407 -12.576 30.031 1.00 91.75 309 ALA A O 1
ATOM 2411 N N . PRO A 1 310 ? 0.242 -12.913 28.539 1.00 90.38 310 PRO A N 1
ATOM 2412 C CA . PRO A 1 310 ? 0.971 -13.865 29.381 1.00 90.38 310 PRO A CA 1
ATOM 2413 C C . PRO A 1 310 ? 1.264 -13.327 30.790 1.00 90.38 310 PRO A C 1
ATOM 2415 O O . PRO A 1 310 ? 1.026 -14.025 31.772 1.00 90.38 310 PRO A O 1
ATOM 2418 N N . GLU A 1 311 ? 1.660 -12.057 30.914 1.00 87.88 311 GLU A N 1
ATOM 2419 C CA . GLU A 1 311 ? 1.968 -11.435 32.207 1.00 87.88 311 GLU A CA 1
ATOM 2420 C C . GLU A 1 311 ? 0.750 -11.297 33.142 1.00 87.88 311 GLU A C 1
ATOM 2422 O O . GLU A 1 311 ? 0.910 -11.319 34.361 1.00 87.88 311 GLU A O 1
ATOM 2427 N N . LEU A 1 312 ? -0.477 -11.242 32.605 1.00 86.50 312 LEU A N 1
ATOM 2428 C CA . LEU A 1 312 ? -1.705 -11.256 33.414 1.00 86.50 312 LEU A CA 1
ATOM 2429 C C . LEU A 1 312 ? -1.968 -12.627 34.049 1.00 86.50 312 LEU A C 1
ATOM 2431 O O . LEU A 1 312 ? -2.565 -12.705 35.122 1.00 86.50 312 LEU A O 1
ATOM 2435 N N . LEU A 1 313 ? -1.529 -13.701 33.391 1.00 83.00 313 LEU A N 1
ATOM 2436 C CA . LEU A 1 313 ? -1.692 -15.078 33.860 1.00 83.00 313 LEU A CA 1
ATOM 2437 C C . LEU A 1 313 ? -0.592 -15.483 34.860 1.00 83.00 313 LEU A C 1
ATOM 2439 O O . LEU A 1 313 ? -0.796 -16.418 35.634 1.00 83.00 313 LEU A O 1
ATOM 2443 N N . GLU A 1 314 ? 0.551 -14.787 34.852 1.00 79.81 314 GLU A N 1
ATOM 2444 C CA . GLU A 1 314 ? 1.703 -15.053 35.727 1.00 79.81 314 GLU A CA 1
ATOM 2445 C C . GLU A 1 314 ? 1.815 -14.095 36.930 1.00 79.81 314 GLU A C 1
ATOM 2447 O O . GLU A 1 314 ? 2.135 -14.547 38.032 1.00 79.81 314 GLU A O 1
ATOM 2452 N N . GLU A 1 315 ? 1.558 -12.793 36.744 1.00 74.19 315 GLU A N 1
ATOM 2453 C CA . GLU A 1 315 ? 1.787 -11.746 37.760 1.00 74.19 315 GLU A CA 1
ATOM 2454 C C . GLU A 1 315 ? 0.512 -10.993 38.209 1.00 74.19 315 GLU A C 1
ATOM 2456 O O . GLU A 1 315 ? 0.582 -10.238 39.176 1.00 74.19 315 GLU A O 1
ATOM 2461 N N . ASP A 1 316 ? -0.639 -11.189 37.545 1.00 74.06 316 ASP A N 1
ATOM 2462 C CA . ASP A 1 316 ? -1.921 -10.464 37.762 1.00 74.06 316 ASP A CA 1
ATOM 2463 C C . ASP A 1 316 ? -1.825 -8.923 37.583 1.00 74.06 316 ASP A C 1
ATOM 2465 O O . ASP A 1 316 ? -2.742 -8.176 37.925 1.00 74.06 316 ASP A O 1
ATOM 2469 N N . GLU A 1 317 ? -0.726 -8.416 37.001 1.00 74.69 317 GLU A N 1
ATOM 2470 C CA . GLU A 1 317 ? -0.508 -6.982 36.757 1.00 74.69 317 GLU A CA 1
ATOM 2471 C C . GLU A 1 317 ? -0.852 -6.570 35.321 1.00 74.69 317 GLU A C 1
ATOM 2473 O O . GLU A 1 317 ? -0.103 -6.810 34.372 1.00 74.69 317 GLU A O 1
ATOM 2478 N N . SER A 1 318 ? -1.979 -5.874 35.163 1.00 83.12 318 SER A N 1
ATOM 2479 C CA . SER A 1 318 ? -2.352 -5.243 33.894 1.00 83.12 318 SER A CA 1
ATOM 2480 C C . SER A 1 318 ? -1.494 -4.009 33.601 1.00 83.12 318 SER A C 1
ATOM 2482 O O . SER A 1 318 ? -1.033 -3.292 34.492 1.00 83.12 318 SER A O 1
ATOM 2484 N N . SER A 1 319 ? -1.269 -3.748 32.315 1.00 91.44 319 SER A N 1
ATOM 2485 C CA . SER A 1 319 ? -0.451 -2.634 31.843 1.00 91.44 319 SER A CA 1
ATOM 2486 C C . SER A 1 319 ? -0.909 -2.145 30.470 1.00 91.44 319 SER A C 1
ATOM 2488 O O . SER A 1 319 ? -1.655 -2.825 29.769 1.00 91.44 319 SER A O 1
ATOM 2490 N N . LEU A 1 320 ? -0.392 -0.996 30.024 1.00 95.12 320 LEU A N 1
ATOM 2491 C CA . LEU A 1 320 ? -0.655 -0.514 28.662 1.00 95.12 320 LEU A CA 1
ATOM 2492 C C . LEU A 1 320 ? -0.281 -1.581 27.610 1.00 95.12 320 LEU A C 1
ATOM 2494 O O . LEU A 1 320 ? -0.990 -1.757 26.629 1.00 95.12 320 LEU A O 1
ATOM 2498 N N . ALA A 1 321 ? 0.771 -2.371 27.851 1.00 95.38 321 ALA A N 1
ATOM 2499 C CA . ALA A 1 321 ? 1.177 -3.455 26.961 1.00 95.38 321 ALA A CA 1
ATOM 2500 C C . ALA A 1 321 ? 0.191 -4.646 26.943 1.00 95.38 321 ALA A C 1
ATOM 2502 O O . ALA A 1 321 ? 0.122 -5.343 25.927 1.00 95.38 321 ALA A O 1
ATOM 2503 N N . SER A 1 322 ? -0.591 -4.887 28.006 1.00 95.00 322 SER A N 1
ATOM 2504 C CA . SER A 1 322 ? -1.641 -5.920 27.990 1.00 95.00 322 SER A CA 1
ATOM 2505 C C . SER A 1 322 ? -2.876 -5.469 27.201 1.00 95.00 322 SER A C 1
ATOM 2507 O O . SER A 1 322 ? -3.469 -6.288 26.502 1.00 95.00 322 SER A O 1
ATOM 2509 N N . ASP A 1 323 ? -3.206 -4.169 27.204 1.00 97.00 323 ASP A N 1
ATOM 2510 C CA . ASP A 1 323 ? -4.228 -3.620 26.295 1.00 97.00 323 ASP A CA 1
ATOM 2511 C C . ASP A 1 323 ? -3.817 -3.796 24.817 1.00 97.00 323 ASP A C 1
ATOM 2513 O O . ASP A 1 323 ? -4.660 -4.106 23.981 1.00 97.00 323 ASP A O 1
ATOM 2517 N N . ILE A 1 324 ? -2.526 -3.652 24.478 1.00 98.12 324 ILE A N 1
ATOM 2518 C CA . ILE A 1 324 ? -2.021 -3.862 23.104 1.00 98.12 324 ILE A CA 1
ATOM 2519 C C . ILE A 1 324 ? -2.137 -5.328 22.666 1.00 98.12 324 ILE A C 1
ATOM 2521 O O . ILE A 1 324 ? -2.555 -5.610 21.542 1.00 98.12 324 ILE A O 1
ATOM 2525 N N . TRP A 1 325 ? -1.824 -6.274 23.553 1.00 97.00 325 TRP A N 1
ATOM 2526 C CA . TRP A 1 325 ? -2.042 -7.702 23.294 1.00 97.00 325 TRP A CA 1
ATOM 2527 C C . TRP A 1 325 ? -3.524 -7.998 23.010 1.00 97.00 325 TRP A C 1
ATOM 2529 O O . TRP A 1 325 ? -3.857 -8.676 22.033 1.00 97.00 325 TRP A O 1
ATOM 2539 N N . ALA A 1 326 ? -4.420 -7.425 23.818 1.00 96.81 326 ALA A N 1
ATOM 2540 C CA . ALA A 1 326 ? -5.863 -7.538 23.645 1.00 96.81 326 ALA A CA 1
ATOM 2541 C C . ALA A 1 326 ? -6.375 -6.851 22.360 1.00 96.81 326 ALA A C 1
ATOM 2543 O O . ALA A 1 326 ? -7.229 -7.410 21.671 1.00 96.81 326 ALA A O 1
ATOM 2544 N N . LEU A 1 327 ? -5.809 -5.703 21.968 1.00 97.94 327 LEU A N 1
ATOM 2545 C CA . LEU A 1 327 ? -6.082 -5.032 20.689 1.00 97.94 327 LEU A CA 1
ATOM 2546 C C . LEU A 1 327 ? -5.730 -5.935 19.493 1.00 97.94 327 LEU A C 1
ATOM 2548 O O . LEU A 1 327 ? -6.506 -6.019 18.541 1.00 97.94 327 LEU A O 1
ATOM 2552 N N . GLY A 1 328 ? -4.617 -6.675 19.565 1.00 96.44 328 GLY A N 1
ATOM 2553 C CA . GLY A 1 328 ? -4.267 -7.698 18.570 1.00 96.44 328 GLY A CA 1
ATOM 2554 C C . GLY A 1 328 ? -5.322 -8.806 18.451 1.00 96.44 328 GLY A C 1
ATOM 2555 O O . GLY A 1 328 ? -5.637 -9.247 17.345 1.00 96.44 328 GLY A O 1
ATOM 2556 N N . TRP A 1 329 ? -5.934 -9.211 19.569 1.00 95.38 329 TRP A N 1
ATOM 2557 C CA . TRP A 1 329 ? -7.047 -10.167 19.570 1.00 95.38 329 TRP A CA 1
ATOM 2558 C C . TRP A 1 329 ? -8.356 -9.591 19.033 1.00 95.38 329 TRP A C 1
ATOM 2560 O O . TRP A 1 329 ? -9.036 -10.285 18.283 1.00 95.38 329 TRP A O 1
ATOM 2570 N N . VAL A 1 330 ? -8.688 -8.332 19.338 1.00 96.75 330 VAL A N 1
ATOM 2571 C CA . VAL A 1 330 ? -9.840 -7.644 18.727 1.00 96.75 330 VAL A CA 1
ATOM 2572 C C . VAL A 1 330 ? -9.663 -7.557 17.209 1.00 96.75 330 VAL A C 1
ATOM 2574 O O . VAL A 1 330 ? -10.585 -7.894 16.471 1.00 96.75 330 VAL A O 1
ATOM 2577 N N . ALA A 1 331 ? -8.470 -7.195 16.727 1.00 95.81 331 ALA A N 1
ATOM 2578 C CA . ALA A 1 331 ? -8.164 -7.156 15.298 1.00 95.81 331 ALA A CA 1
ATOM 2579 C C . ALA A 1 331 ? -8.297 -8.535 14.623 1.00 95.81 331 ALA A C 1
ATOM 2581 O O . ALA A 1 331 ? -8.899 -8.647 13.554 1.00 95.81 331 ALA A O 1
ATOM 2582 N N . TYR A 1 332 ? -7.788 -9.595 15.262 1.00 93.44 332 TYR A N 1
ATOM 2583 C CA . TYR A 1 332 ? -7.951 -10.973 14.788 1.00 93.44 332 TYR A CA 1
ATOM 2584 C C . TYR A 1 332 ? -9.426 -11.402 14.743 1.00 93.44 332 TYR A C 1
ATOM 2586 O O . TYR A 1 332 ? -9.871 -11.980 13.753 1.00 93.44 332 TYR A O 1
ATOM 2594 N N . GLU A 1 333 ? -10.207 -11.106 15.779 1.00 93.12 333 GLU A N 1
ATOM 2595 C CA . GLU A 1 333 ? -11.619 -11.487 15.874 1.00 93.12 333 GLU A CA 1
ATOM 2596 C C . GLU A 1 333 ? -12.486 -10.748 14.841 1.00 93.12 333 GLU A C 1
ATOM 2598 O O . GLU A 1 333 ? -13.269 -11.380 14.133 1.00 93.12 333 GLU A O 1
ATOM 2603 N N . VAL A 1 334 ? -12.277 -9.437 14.668 1.00 94.19 334 VAL A N 1
ATOM 2604 C CA . VAL A 1 334 ? -12.965 -8.605 13.661 1.00 94.19 334 VAL A CA 1
ATOM 2605 C C . VAL A 1 334 ? -12.650 -9.052 12.230 1.00 94.19 334 VAL A C 1
ATOM 2607 O O . VAL A 1 334 ? -13.518 -8.999 11.355 1.00 94.19 334 VAL A O 1
ATOM 2610 N N . MET A 1 335 ? -11.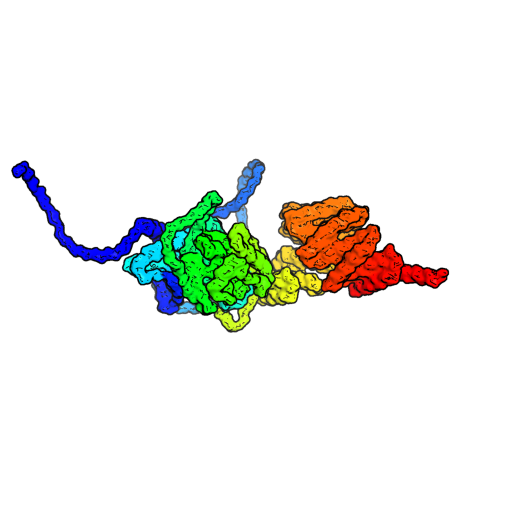431 -9.527 11.968 1.00 92.19 335 MET A N 1
ATOM 2611 C CA . MET A 1 335 ? -11.050 -10.023 10.644 1.00 92.19 335 MET A CA 1
ATOM 2612 C C . MET A 1 335 ? -11.475 -11.466 10.377 1.00 92.19 335 MET A C 1
ATOM 2614 O O . MET A 1 335 ? -11.843 -11.775 9.247 1.00 92.19 335 MET A O 1
ATOM 2618 N N . THR A 1 336 ? -11.431 -12.349 11.380 1.00 89.56 336 THR A N 1
ATOM 2619 C CA . THR A 1 336 ? -11.658 -13.793 11.187 1.00 89.56 336 THR A CA 1
ATOM 2620 C C . THR A 1 336 ? -13.070 -14.275 11.542 1.00 89.56 336 THR A C 1
ATOM 2622 O O . THR A 1 336 ? -13.470 -15.348 11.092 1.00 89.56 336 THR A O 1
ATOM 2625 N N . ASN A 1 337 ? -13.852 -13.490 12.291 1.00 88.38 337 ASN A N 1
ATOM 2626 C CA . ASN A 1 337 ? -15.081 -13.891 12.998 1.00 88.38 337 ASN A CA 1
ATOM 2627 C C . ASN A 1 337 ? -14.861 -14.921 14.135 1.00 88.38 337 ASN A C 1
ATOM 2629 O O . ASN A 1 337 ? -15.838 -15.404 14.711 1.00 88.38 337 ASN A O 1
ATOM 2633 N N . TYR A 1 338 ? -13.615 -15.274 14.479 1.00 86.94 338 TYR A N 1
ATOM 2634 C CA . TYR A 1 338 ? -13.316 -16.245 15.535 1.00 86.94 338 TYR A CA 1
ATOM 2635 C C . TYR A 1 338 ? -12.804 -15.580 16.814 1.00 86.94 338 TYR A C 1
ATOM 2637 O O . TYR A 1 338 ? -11.843 -14.813 16.793 1.00 86.94 338 TYR A O 1
ATOM 2645 N N . ILE A 1 339 ? -13.386 -15.970 17.952 1.00 84.50 339 ILE A N 1
ATOM 2646 C CA . ILE A 1 339 ? -12.846 -15.631 19.276 1.00 84.50 339 ILE A CA 1
ATOM 2647 C C . ILE A 1 339 ? -11.444 -16.251 19.474 1.00 84.50 339 ILE A C 1
ATOM 2649 O O . ILE A 1 339 ? -11.138 -17.287 18.861 1.00 84.50 339 ILE A O 1
ATOM 2653 N N . PRO A 1 340 ? -10.608 -15.705 20.378 1.00 88.12 340 PRO A N 1
ATOM 2654 C CA . PRO A 1 340 ? -9.297 -16.273 20.675 1.00 88.12 340 PRO A CA 1
ATOM 2655 C C . PRO A 1 340 ? -9.386 -17.746 21.091 1.00 88.12 340 PRO A C 1
ATOM 2657 O O . PRO A 1 340 ? -10.153 -18.114 21.990 1.00 88.12 340 PRO A O 1
ATOM 2660 N N . PHE A 1 341 ? -8.581 -18.591 20.440 1.00 85.62 341 PHE A N 1
ATOM 2661 C CA . PHE A 1 341 ? -8.498 -20.039 20.680 1.00 85.62 341 PHE A CA 1
ATOM 2662 C C . PHE A 1 341 ? -9.853 -20.772 20.598 1.00 85.62 341 PHE A C 1
ATOM 2664 O O . PHE A 1 341 ? -10.166 -21.613 21.448 1.00 85.62 341 PHE A O 1
ATOM 2671 N N . HIS A 1 342 ? -10.690 -20.439 19.607 1.00 81.81 342 HIS A N 1
ATOM 2672 C CA . HIS A 1 342 ? -11.995 -21.082 19.377 1.00 81.81 342 HIS A CA 1
ATOM 2673 C C . HIS A 1 342 ? -11.921 -22.622 19.255 1.00 81.81 342 HIS A C 1
ATOM 2675 O O . HIS A 1 342 ? -12.888 -23.312 19.564 1.00 81.81 342 HIS A O 1
ATOM 2681 N N . ASP A 1 343 ? -10.765 -23.162 18.855 1.00 80.62 343 ASP A N 1
ATOM 2682 C CA . ASP A 1 343 ? -10.461 -24.592 18.744 1.00 80.62 343 ASP A CA 1
ATOM 2683 C C . ASP A 1 343 ? -10.193 -25.285 20.100 1.00 80.62 343 ASP A C 1
ATOM 2685 O O . ASP A 1 343 ? -10.098 -26.514 20.166 1.00 80.62 343 ASP A O 1
ATOM 2689 N N . VAL A 1 344 ? -10.075 -24.526 21.199 1.00 80.88 344 VAL A N 1
ATOM 2690 C CA . VAL A 1 344 ? -9.563 -25.011 22.492 1.00 80.88 344 VAL A CA 1
ATOM 2691 C C . VAL A 1 344 ? -10.527 -24.755 23.659 1.00 80.88 344 VAL A C 1
ATOM 2693 O O . VAL A 1 344 ? -11.083 -23.668 23.839 1.00 80.88 344 VAL A O 1
ATOM 2696 N N . LYS A 1 345 ? -10.675 -25.773 24.523 1.00 76.31 345 LYS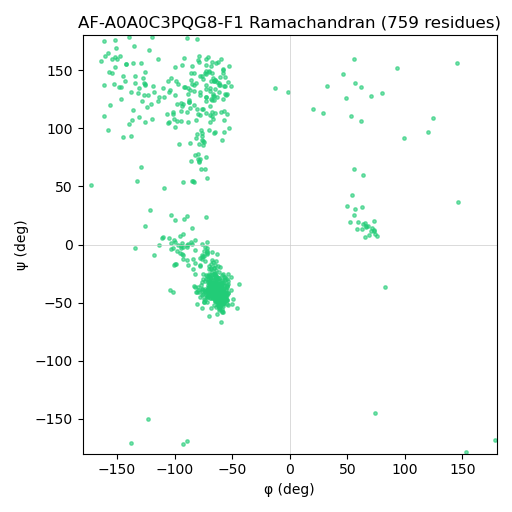 A N 1
ATOM 2697 C CA . LYS A 1 345 ? -11.352 -25.664 25.828 1.00 76.31 345 LYS A CA 1
ATOM 2698 C C . LYS A 1 345 ? -10.489 -24.894 26.829 1.00 76.31 345 LYS A C 1
ATOM 2700 O O . LYS A 1 345 ? -9.298 -25.162 26.954 1.00 76.31 345 LYS A O 1
ATOM 2705 N N . GLU A 1 346 ? -11.112 -24.008 27.595 1.00 68.38 346 GLU A N 1
ATOM 2706 C CA . GLU A 1 346 ? -10.457 -22.944 28.374 1.00 68.38 346 GLU A CA 1
ATOM 2707 C C . GLU A 1 346 ? -9.289 -23.380 29.285 1.00 68.38 346 GLU A C 1
ATOM 2709 O O . GLU A 1 346 ? -8.272 -22.690 29.263 1.00 68.38 346 GLU A O 1
ATOM 2714 N N . PRO A 1 347 ? -9.311 -24.537 29.985 1.00 73.06 347 PRO A N 1
ATOM 2715 C CA . PRO A 1 347 ? -8.160 -24.988 30.780 1.00 73.06 347 PRO A CA 1
ATOM 2716 C C . PRO A 1 347 ? -6.864 -25.212 29.979 1.00 73.06 347 PRO A C 1
ATOM 2718 O O . PRO A 1 347 ? -5.785 -25.242 30.559 1.00 73.06 347 PRO A O 1
ATOM 2721 N N . LYS A 1 348 ? -6.953 -25.371 28.650 1.00 82.25 348 LYS A N 1
ATOM 2722 C CA . LYS A 1 348 ? -5.802 -25.471 27.734 1.00 82.25 348 LYS A CA 1
ATOM 2723 C C . LYS A 1 348 ? -5.454 -24.148 27.036 1.00 82.25 348 LYS A C 1
ATOM 2725 O O . LYS A 1 348 ? -4.456 -24.091 26.325 1.00 82.25 348 LYS A O 1
ATOM 2730 N N . VAL A 1 349 ? -6.258 -23.096 27.208 1.00 83.62 349 VAL A N 1
ATOM 2731 C CA . VAL A 1 349 ? -5.981 -21.767 26.635 1.00 83.62 349 VAL A CA 1
ATOM 2732 C C . VAL A 1 349 ? -4.825 -21.100 27.381 1.00 83.62 349 VAL A C 1
ATOM 2734 O O . VAL A 1 349 ? -3.905 -20.605 26.741 1.00 83.62 349 VAL A O 1
ATOM 2737 N N . ILE A 1 350 ? -4.816 -21.188 28.716 1.00 81.88 350 ILE A N 1
ATOM 2738 C CA . ILE A 1 350 ? -3.726 -20.686 29.574 1.00 81.88 350 ILE A CA 1
ATOM 2739 C C . ILE A 1 350 ? -2.381 -21.311 29.165 1.00 81.88 350 ILE A C 1
ATOM 2741 O O . ILE A 1 350 ? -1.413 -20.594 28.929 1.00 81.88 350 ILE A O 1
ATOM 2745 N N . ASP A 1 351 ? -2.347 -22.639 28.998 1.00 81.81 351 ASP A N 1
ATOM 2746 C CA . ASP A 1 351 ? -1.151 -23.387 28.582 1.00 81.81 351 ASP A CA 1
ATOM 2747 C C . ASP A 1 351 ? -0.621 -22.941 27.206 1.00 81.81 351 ASP A C 1
ATOM 2749 O O . ASP A 1 351 ? 0.588 -22.820 27.028 1.00 81.81 351 ASP A O 1
ATOM 2753 N N . ARG A 1 352 ? -1.509 -22.620 26.249 1.00 84.94 352 ARG A N 1
ATOM 2754 C CA . ARG A 1 352 ? -1.106 -22.046 24.953 1.00 84.94 352 ARG A CA 1
ATOM 2755 C C . ARG A 1 352 ? -0.570 -20.618 25.073 1.00 84.94 352 ARG A C 1
ATOM 2757 O O . ARG A 1 352 ? 0.458 -20.321 24.472 1.00 84.94 352 ARG A O 1
ATOM 2764 N N . ILE A 1 353 ? -1.244 -19.741 25.825 1.00 84.94 353 ILE A N 1
ATOM 2765 C CA . ILE A 1 353 ? -0.842 -18.330 25.971 1.00 84.94 353 ILE A CA 1
ATOM 2766 C C . ILE A 1 353 ? 0.553 -18.232 26.600 1.00 84.94 353 ILE A C 1
ATOM 2768 O O . ILE A 1 353 ? 1.419 -17.564 26.041 1.00 84.94 353 ILE A O 1
ATOM 2772 N N . VAL A 1 354 ? 0.796 -18.949 27.703 1.00 81.88 354 VAL A N 1
ATOM 2773 C CA . VAL A 1 354 ? 2.083 -18.936 28.426 1.00 81.88 354 VAL A CA 1
ATOM 2774 C C . VAL A 1 354 ? 3.235 -19.491 27.573 1.00 81.88 354 VAL A C 1
ATOM 2776 O O . VAL A 1 354 ? 4.360 -19.006 27.658 1.00 81.88 354 VAL A O 1
ATOM 2779 N N . ARG A 1 355 ? 2.972 -20.463 26.689 1.00 83.44 355 ARG A N 1
ATOM 2780 C CA . ARG A 1 355 ? 3.980 -20.997 25.748 1.00 83.44 355 ARG A CA 1
ATOM 2781 C C . ARG A 1 355 ? 4.237 -20.111 24.529 1.00 83.44 355 ARG A C 1
ATOM 2783 O O . ARG A 1 355 ? 5.240 -20.312 23.849 1.00 83.44 355 ARG A O 1
ATOM 2790 N N . GLY A 1 356 ? 3.336 -19.178 24.219 1.00 81.44 356 GLY A N 1
ATOM 2791 C CA . GLY A 1 356 ? 3.312 -18.491 22.926 1.00 81.44 356 GLY A CA 1
ATOM 2792 C C . GLY A 1 356 ? 2.808 -19.366 21.765 1.00 81.44 356 GLY A C 1
ATOM 2793 O O . GLY A 1 356 ? 3.058 -19.037 20.607 1.00 81.44 356 GLY A O 1
ATOM 2794 N N . ASP A 1 357 ? 2.081 -20.454 22.050 1.00 85.50 357 ASP A N 1
ATOM 2795 C CA . ASP A 1 357 ? 1.482 -21.365 21.058 1.00 85.50 357 ASP A CA 1
ATOM 2796 C C . ASP A 1 357 ? 0.211 -20.737 20.437 1.00 85.50 357 ASP A C 1
ATOM 2798 O O . ASP A 1 357 ? -0.922 -21.191 20.638 1.00 85.50 357 ASP A O 1
ATOM 2802 N N . LEU A 1 358 ? 0.400 -19.633 19.714 1.00 85.38 358 LEU A N 1
ATOM 2803 C CA . LEU A 1 358 ? -0.658 -18.800 19.138 1.00 85.38 358 LEU A CA 1
ATOM 2804 C C . LEU A 1 358 ? -1.142 -19.310 17.763 1.00 85.38 358 LEU A C 1
ATOM 2806 O O . LEU A 1 358 ? -0.382 -19.953 17.033 1.00 85.38 358 LEU A O 1
ATOM 2810 N N . PRO A 1 359 ? -2.400 -19.029 17.364 1.00 80.62 359 PRO A N 1
ATOM 2811 C CA . PRO A 1 359 ? -2.899 -19.376 16.036 1.00 80.62 359 PRO A CA 1
ATOM 2812 C C . PRO A 1 359 ? -2.160 -18.599 14.936 1.00 80.62 359 PRO A C 1
ATOM 2814 O O . PRO A 1 359 ? -1.879 -17.409 15.069 1.00 80.62 359 PRO A O 1
ATOM 2817 N N . SER A 1 360 ? -1.893 -19.264 13.808 1.00 78.12 360 SER A N 1
ATOM 2818 C CA . SER A 1 360 ? -1.265 -18.626 12.647 1.00 78.12 360 SER A CA 1
ATOM 2819 C C . SER A 1 360 ? -2.177 -17.556 12.045 1.00 78.12 360 SER A C 1
ATOM 2821 O O . SER A 1 360 ? -3.226 -17.860 11.472 1.00 78.12 360 SER A O 1
ATOM 2823 N N . VAL A 1 361 ? -1.743 -16.299 12.144 1.00 75.19 361 VAL A N 1
ATOM 2824 C CA . VAL A 1 361 ? -2.455 -15.129 11.614 1.00 75.19 361 VAL A CA 1
ATOM 2825 C C . VAL A 1 361 ? -2.598 -15.202 10.088 1.00 75.19 361 VAL A C 1
ATOM 2827 O O . VAL A 1 361 ? -3.630 -14.826 9.544 1.00 75.19 361 VAL A O 1
ATOM 2830 N N . SER A 1 362 ? -1.600 -15.754 9.391 1.00 69.94 362 SER A N 1
ATOM 2831 C CA . SER A 1 362 ? -1.554 -15.844 7.926 1.00 69.94 362 SER A CA 1
ATOM 2832 C C . SER A 1 362 ? -2.293 -17.052 7.331 1.00 69.94 362 SER A C 1
ATOM 2834 O O . SER A 1 362 ? -2.065 -17.375 6.169 1.00 69.94 362 SER A O 1
ATOM 2836 N N . ASN A 1 363 ? -3.135 -17.748 8.106 1.00 72.69 363 ASN A N 1
ATOM 2837 C CA . ASN A 1 363 ? -3.922 -18.890 7.615 1.00 72.69 363 ASN A CA 1
ATOM 2838 C C . ASN A 1 363 ? -5.378 -18.528 7.250 1.00 72.69 363 ASN A C 1
ATOM 2840 O O . ASN A 1 363 ? -6.026 -19.311 6.559 1.00 72.69 363 ASN A O 1
ATOM 2844 N N . ASP A 1 364 ? -5.907 -17.384 7.705 1.00 81.94 364 ASP A N 1
ATOM 2845 C CA . ASP A 1 364 ? -7.216 -16.870 7.264 1.00 81.94 364 ASP A CA 1
ATOM 2846 C C . ASP A 1 364 ? -7.052 -16.061 5.965 1.00 81.94 364 ASP A C 1
ATOM 2848 O O . ASP A 1 364 ? -6.114 -15.273 5.812 1.00 81.94 364 ASP A O 1
ATOM 2852 N N . THR A 1 365 ? -7.972 -16.250 5.018 1.00 78.56 365 THR A N 1
ATOM 2853 C CA . THR A 1 365 ? -7.901 -15.627 3.690 1.00 78.56 365 THR A CA 1
ATOM 2854 C C . THR A 1 365 ? -8.019 -14.105 3.739 1.00 78.56 365 THR A C 1
ATOM 2856 O O . THR A 1 365 ? -7.304 -13.428 3.007 1.00 78.56 365 THR A O 1
ATOM 2859 N N . ARG A 1 366 ? -8.853 -13.538 4.618 1.00 81.38 366 ARG A N 1
ATOM 2860 C CA . ARG A 1 366 ? -8.991 -12.080 4.780 1.00 81.38 366 ARG A CA 1
ATOM 2861 C C . ARG A 1 366 ? -7.755 -11.484 5.444 1.00 81.38 366 ARG A C 1
ATOM 2863 O O . ARG A 1 366 ? -7.316 -10.410 5.042 1.00 81.38 366 ARG A O 1
ATOM 2870 N N . MET A 1 367 ? -7.147 -12.198 6.392 1.00 80.12 367 MET A N 1
ATOM 2871 C CA . MET A 1 367 ? -5.865 -11.792 6.978 1.00 80.12 367 MET A CA 1
ATOM 2872 C C . MET A 1 367 ? -4.733 -11.795 5.942 1.00 80.12 367 MET A C 1
ATOM 2874 O O . MET A 1 367 ? -4.021 -10.796 5.832 1.00 80.12 367 MET A O 1
ATOM 2878 N N . MET A 1 368 ? -4.613 -12.840 5.110 1.00 78.12 368 MET A N 1
ATOM 2879 C CA . MET A 1 368 ? -3.635 -12.879 4.008 1.00 78.12 368 MET A CA 1
ATOM 2880 C C . MET A 1 368 ? -3.761 -11.682 3.051 1.00 78.12 368 MET A C 1
ATOM 2882 O O . MET A 1 368 ? -2.748 -11.136 2.612 1.00 78.12 368 MET A O 1
ATOM 2886 N N . LEU A 1 369 ? -4.990 -11.238 2.756 1.00 79.75 369 LEU A N 1
ATOM 2887 C CA . LEU A 1 369 ? -5.240 -10.077 1.894 1.00 79.75 369 LEU A CA 1
ATOM 2888 C C . LEU A 1 369 ? -4.751 -8.743 2.513 1.00 79.75 369 LEU A C 1
ATOM 2890 O O . LEU A 1 369 ? -4.585 -7.760 1.786 1.00 79.75 369 LEU A O 1
ATOM 2894 N N . MET A 1 370 ? -4.454 -8.703 3.821 1.00 86.25 370 MET A N 1
ATOM 2895 C CA . MET A 1 370 ? -3.872 -7.549 4.516 1.00 86.25 370 MET A CA 1
ATOM 2896 C C . MET A 1 370 ? -2.630 -7.925 5.345 1.00 86.25 370 MET A C 1
ATOM 2898 O O . MET A 1 370 ? -2.592 -7.799 6.571 1.00 86.25 370 MET A O 1
ATOM 2902 N N . GLN A 1 371 ? -1.554 -8.324 4.660 1.00 81.81 371 GLN A N 1
ATOM 2903 C CA . GLN A 1 371 ? -0.261 -8.687 5.266 1.00 81.81 371 GLN A CA 1
ATOM 2904 C C . GLN A 1 371 ? 0.313 -7.632 6.243 1.00 81.81 371 GLN A C 1
ATOM 2906 O O . GLN A 1 371 ? 1.034 -7.987 7.178 1.00 81.81 371 GLN A O 1
ATOM 2911 N N . ALA A 1 372 ? -0.008 -6.345 6.066 1.00 85.88 372 ALA A N 1
ATOM 2912 C CA . ALA A 1 372 ? 0.386 -5.289 7.003 1.00 85.88 372 ALA A CA 1
ATOM 2913 C C . ALA A 1 372 ? -0.308 -5.441 8.374 1.00 85.88 372 ALA A C 1
ATOM 2915 O O . ALA A 1 372 ? 0.350 -5.336 9.408 1.00 85.88 372 ALA A O 1
ATOM 2916 N N . LEU A 1 373 ? -1.600 -5.787 8.389 1.00 91.12 373 LEU A N 1
ATOM 2917 C CA . LEU A 1 373 ? -2.354 -6.074 9.613 1.00 91.12 373 LEU A CA 1
ATOM 2918 C C . LEU A 1 373 ? -1.894 -7.388 10.257 1.00 91.12 373 LEU A C 1
ATOM 2920 O O . LEU A 1 373 ? -1.765 -7.451 11.476 1.00 91.12 373 LEU A O 1
ATOM 2924 N N . CYS A 1 374 ? -1.542 -8.402 9.454 1.00 88.88 374 CYS A N 1
ATOM 2925 C CA . CYS A 1 374 ? -0.881 -9.610 9.964 1.00 88.88 374 CYS A CA 1
ATOM 2926 C C . CYS A 1 374 ? 0.416 -9.286 10.720 1.00 88.88 374 CYS A C 1
ATOM 2928 O O . CYS A 1 374 ? 0.673 -9.852 11.781 1.00 88.88 374 CYS A O 1
ATOM 2930 N N . SER A 1 375 ? 1.232 -8.373 10.180 1.00 89.56 375 SER A N 1
ATOM 2931 C CA . SER A 1 375 ? 2.473 -7.946 10.831 1.00 89.56 375 SER A CA 1
ATOM 2932 C C . SER A 1 375 ? 2.204 -7.179 12.126 1.00 89.56 375 SER A C 1
ATOM 2934 O O . SER A 1 375 ? 2.872 -7.453 13.119 1.00 89.56 375 SER A O 1
ATOM 2936 N N . LEU A 1 376 ? 1.213 -6.281 12.142 1.00 93.56 376 LEU A N 1
ATOM 2937 C CA . LEU A 1 376 ? 0.825 -5.541 13.344 1.00 93.56 376 LEU A CA 1
ATOM 2938 C C . LEU A 1 376 ? 0.317 -6.475 14.454 1.00 93.56 376 LEU A C 1
ATOM 2940 O O . LEU A 1 376 ? 0.832 -6.428 15.566 1.00 93.56 376 LEU A O 1
ATOM 2944 N N . VAL A 1 377 ? -0.620 -7.381 14.152 1.00 94.31 377 VAL A N 1
ATOM 2945 C CA . VAL A 1 377 ? -1.143 -8.361 15.126 1.00 94.31 377 VAL A CA 1
ATOM 2946 C C . VAL A 1 377 ? -0.014 -9.237 15.687 1.00 94.31 377 VAL A C 1
ATOM 2948 O O . VAL A 1 377 ? 0.063 -9.437 16.897 1.00 94.31 377 VAL A O 1
ATOM 2951 N N . GLY A 1 378 ? 0.926 -9.676 14.841 1.00 92.19 378 GLY A N 1
ATOM 2952 C CA . GLY A 1 378 ? 2.114 -10.416 15.282 1.00 92.19 378 GLY A CA 1
ATOM 2953 C C . GLY A 1 378 ? 3.066 -9.621 16.191 1.00 92.19 378 GLY A C 1
ATOM 2954 O O . GLY A 1 378 ? 3.736 -10.218 17.030 1.00 92.19 378 GLY A O 1
ATOM 2955 N N . GLN A 1 379 ? 3.116 -8.290 16.069 1.00 93.31 379 GLN A N 1
ATOM 2956 C CA . GLN A 1 379 ? 3.877 -7.415 16.974 1.00 93.31 379 GLN A CA 1
ATOM 2957 C C . GLN A 1 379 ? 3.135 -7.188 18.302 1.00 93.31 379 GLN A C 1
ATOM 2959 O O . GLN A 1 379 ? 3.749 -7.248 19.369 1.00 93.31 379 GLN A O 1
ATOM 2964 N N . CYS A 1 380 ? 1.811 -6.998 18.257 1.00 96.19 380 CYS A N 1
ATOM 2965 C CA . CYS A 1 380 ? 0.958 -6.916 19.447 1.00 96.19 380 CYS A CA 1
ATOM 2966 C C . CYS A 1 380 ? 1.044 -8.182 20.313 1.00 96.19 380 CYS A C 1
ATOM 2968 O O . CYS A 1 380 ? 1.004 -8.099 21.539 1.00 96.19 380 CYS A O 1
ATOM 2970 N N . TRP A 1 381 ? 1.214 -9.348 19.686 1.00 94.88 381 TRP A N 1
ATOM 2971 C CA . TRP A 1 381 ? 1.354 -10.643 20.353 1.00 94.88 381 TRP A CA 1
ATOM 2972 C C . TRP A 1 381 ? 2.798 -11.028 20.721 1.00 94.88 381 TRP A C 1
ATOM 2974 O O . TRP A 1 381 ? 3.112 -12.208 20.893 1.00 94.88 381 TRP A O 1
ATOM 2984 N N . SER A 1 382 ? 3.704 -10.058 20.888 1.00 92.94 382 SER A N 1
ATOM 2985 C CA . SER A 1 382 ? 5.007 -10.356 21.492 1.00 92.94 382 SER A CA 1
ATOM 2986 C C . SER A 1 382 ? 4.828 -10.831 22.938 1.00 92.94 382 SER A C 1
ATOM 2988 O O . SER A 1 382 ? 4.203 -10.141 23.743 1.00 92.94 382 SER A O 1
ATOM 2990 N N . VAL A 1 383 ? 5.387 -11.993 23.293 1.00 89.31 383 VAL A N 1
ATOM 2991 C CA . VAL A 1 383 ? 5.343 -12.507 24.678 1.00 89.31 383 VAL A CA 1
ATOM 2992 C C . VAL A 1 383 ? 5.987 -11.502 25.639 1.00 89.31 383 VAL A C 1
ATOM 2994 O O . VAL A 1 383 ? 5.426 -11.212 26.688 1.00 89.31 383 VAL A O 1
ATOM 2997 N N . ASP A 1 384 ? 7.105 -10.894 25.231 1.00 89.62 384 ASP A N 1
ATOM 2998 C CA . ASP A 1 384 ? 7.778 -9.813 25.957 1.00 89.62 384 ASP A CA 1
ATOM 2999 C C . ASP A 1 384 ? 6.982 -8.493 25.844 1.00 89.62 384 ASP A C 1
ATOM 3001 O O . ASP A 1 384 ? 6.931 -7.911 24.753 1.00 89.62 384 ASP A O 1
ATOM 3005 N N . PRO A 1 385 ? 6.412 -7.960 26.945 1.00 92.25 385 PRO A N 1
ATOM 3006 C CA . PRO A 1 385 ? 5.604 -6.742 26.896 1.00 92.25 385 PRO A CA 1
ATOM 3007 C C . PRO A 1 385 ? 6.390 -5.498 26.459 1.00 92.25 385 PRO A C 1
ATOM 3009 O O . PRO A 1 385 ? 5.790 -4.547 25.969 1.00 92.25 385 PRO A O 1
ATOM 3012 N N . SER A 1 386 ? 7.724 -5.490 26.600 1.00 91.00 386 SER A N 1
ATOM 3013 C CA . SER A 1 386 ? 8.577 -4.361 26.196 1.00 91.00 386 SER A CA 1
ATOM 3014 C C . SER A 1 386 ? 8.839 -4.284 24.688 1.00 91.00 386 SER A C 1
ATOM 3016 O O . SER A 1 386 ? 9.348 -3.273 24.208 1.00 91.00 386 SER A O 1
ATOM 3018 N N . LYS A 1 387 ? 8.485 -5.339 23.939 1.00 93.69 387 LYS A N 1
ATOM 3019 C CA . LYS A 1 387 ? 8.612 -5.415 22.475 1.00 93.69 387 LYS A CA 1
ATOM 3020 C C . LYS A 1 387 ? 7.292 -5.177 21.732 1.00 93.69 387 LYS A C 1
ATOM 3022 O O . LYS A 1 387 ? 7.290 -5.193 20.503 1.00 93.69 387 LYS A O 1
ATOM 3027 N N . ARG A 1 388 ? 6.180 -4.988 22.451 1.00 96.56 388 ARG A N 1
ATOM 3028 C CA . ARG A 1 388 ? 4.881 -4.648 21.851 1.00 96.56 388 ARG A CA 1
ATOM 3029 C C . ARG A 1 388 ? 4.886 -3.167 21.419 1.00 96.56 388 ARG A C 1
ATOM 3031 O O . ARG A 1 388 ? 5.469 -2.347 22.129 1.00 96.56 388 ARG A O 1
ATOM 3038 N N . PRO A 1 389 ? 4.264 -2.812 20.280 1.00 97.25 389 PRO A N 1
ATOM 3039 C CA . PRO A 1 389 ? 4.144 -1.424 19.824 1.00 97.25 389 PRO A CA 1
ATOM 3040 C C . PRO A 1 389 ? 3.303 -0.586 20.800 1.00 97.25 389 PRO A C 1
ATOM 3042 O O . PRO A 1 389 ? 2.456 -1.129 21.509 1.00 97.25 389 PRO A O 1
ATOM 3045 N N . ALA A 1 390 ? 3.474 0.739 20.824 1.00 97.12 390 ALA A N 1
ATOM 3046 C CA . ALA A 1 390 ? 2.522 1.606 21.517 1.00 97.12 390 ALA A CA 1
ATOM 3047 C C . ALA A 1 390 ? 1.207 1.707 20.720 1.00 97.12 390 ALA A C 1
ATOM 3049 O O . ALA A 1 390 ? 1.181 1.494 19.507 1.00 97.12 390 ALA A O 1
ATOM 3050 N N . ALA A 1 391 ? 0.108 2.103 21.371 1.00 96.38 391 ALA A N 1
ATOM 3051 C CA . ALA A 1 391 ? -1.192 2.266 20.705 1.00 96.38 391 ALA A CA 1
ATOM 3052 C C . ALA A 1 391 ? -1.133 3.249 19.518 1.00 96.38 391 ALA A C 1
ATOM 3054 O O . ALA A 1 391 ? -1.712 2.997 18.463 1.00 96.38 391 ALA A O 1
ATOM 3055 N N . LYS A 1 392 ? -0.339 4.316 19.665 1.00 96.69 392 LYS A N 1
ATOM 3056 C CA . LYS A 1 392 ? -0.012 5.266 18.596 1.00 96.69 392 LYS A CA 1
ATOM 3057 C C . LYS A 1 392 ? 0.662 4.598 17.394 1.00 96.69 392 LYS A C 1
ATOM 3059 O O . LYS A 1 392 ? 0.266 4.847 16.261 1.00 96.69 392 LYS A O 1
ATOM 3064 N N . ASP A 1 393 ? 1.640 3.727 17.632 1.00 95.38 393 ASP A N 1
ATOM 3065 C CA . ASP A 1 393 ? 2.363 3.025 16.564 1.00 95.38 393 ASP A CA 1
ATOM 3066 C C . ASP A 1 393 ? 1.448 2.007 15.853 1.00 95.38 393 ASP A C 1
ATOM 3068 O O . ASP A 1 393 ? 1.579 1.774 14.650 1.00 95.38 393 ASP A O 1
ATOM 3072 N N . CYS A 1 394 ? 0.473 1.439 16.579 1.00 96.50 394 CYS A N 1
ATOM 3073 C CA . CYS A 1 394 ? -0.567 0.574 16.015 1.00 96.50 394 CYS A CA 1
ATOM 3074 C C . CYS A 1 394 ? -1.470 1.338 15.037 1.00 96.50 394 CYS A C 1
ATOM 3076 O O . CYS A 1 394 ? -1.700 0.869 13.924 1.00 96.50 394 CYS A O 1
ATOM 3078 N N . ARG A 1 395 ? -1.946 2.526 15.433 1.00 95.25 395 ARG A N 1
ATOM 3079 C CA . ARG A 1 395 ? -2.771 3.406 14.590 1.00 95.25 395 ARG A CA 1
ATOM 3080 C C . ARG A 1 395 ? -1.975 3.942 13.393 1.00 95.25 395 ARG A C 1
ATOM 3082 O O . ARG A 1 395 ? -2.458 3.889 12.267 1.00 95.25 395 ARG A O 1
ATOM 3089 N N . GLU A 1 396 ? -0.716 4.337 13.587 1.00 92.12 396 GLU A N 1
ATOM 3090 C CA . GLU A 1 396 ? 0.179 4.755 12.488 1.00 92.12 396 GLU A CA 1
ATOM 3091 C C . GLU A 1 396 ? 0.457 3.623 11.493 1.00 92.12 396 GLU A C 1
ATOM 3093 O O . GLU A 1 396 ? 0.544 3.868 10.293 1.00 92.12 396 GLU A O 1
ATOM 3098 N N . SER A 1 397 ? 0.490 2.371 11.959 1.00 91.69 397 SER A N 1
ATOM 3099 C CA . SER A 1 397 ? 0.602 1.192 11.092 1.00 91.69 397 SER A CA 1
ATOM 3100 C C . SER A 1 397 ? -0.659 0.903 10.262 1.00 91.69 397 SER A C 1
ATOM 3102 O O . SER A 1 397 ? -0.574 0.161 9.281 1.00 91.69 397 SER A O 1
ATOM 3104 N N . MET A 1 398 ? -1.820 1.457 10.635 1.00 92.69 398 MET A N 1
ATOM 3105 C CA . MET A 1 398 ? -3.103 1.271 9.940 1.00 92.69 398 MET A CA 1
ATOM 3106 C C . MET A 1 398 ? -3.499 2.442 9.033 1.00 92.69 398 MET A C 1
ATOM 3108 O O . MET A 1 398 ? -4.294 2.244 8.117 1.00 92.69 398 MET A O 1
ATOM 3112 N N . GLU A 1 399 ? -2.899 3.621 9.202 1.00 89.31 399 GLU A N 1
ATOM 3113 C CA . GLU A 1 399 ? -3.256 4.863 8.494 1.00 89.31 399 GLU A CA 1
ATOM 3114 C C . GLU A 1 399 ? -3.206 4.759 6.951 1.00 89.31 399 GLU A C 1
ATOM 3116 O O . GLU A 1 399 ? -3.979 5.409 6.249 1.00 89.31 399 GLU A O 1
ATOM 3121 N N . TRP A 1 400 ? -2.343 3.895 6.400 1.00 84.81 400 TRP A N 1
ATOM 3122 C CA . TRP A 1 400 ? -2.243 3.629 4.955 1.00 84.81 400 TRP A CA 1
ATOM 3123 C C . TRP A 1 400 ? -3.102 2.454 4.454 1.00 84.81 400 TRP A C 1
ATOM 3125 O O . TRP A 1 400 ? -3.061 2.129 3.260 1.00 84.81 400 TRP A O 1
ATOM 3135 N N . MET A 1 401 ? -3.825 1.752 5.331 1.00 92.50 401 MET A N 1
ATOM 3136 C CA . MET A 1 401 ? -4.626 0.589 4.942 1.00 92.50 401 MET A CA 1
ATOM 3137 C C . MET A 1 401 ? -5.948 1.019 4.275 1.00 92.50 401 MET A C 1
ATOM 3139 O O . MET A 1 401 ? -6.545 2.027 4.659 1.00 92.50 401 MET A O 1
ATOM 3143 N N . PRO A 1 402 ? -6.457 0.278 3.269 1.00 92.44 402 PRO A N 1
ATOM 3144 C CA . PRO A 1 402 ? -7.740 0.593 2.651 1.00 92.44 402 PRO A CA 1
ATOM 3145 C C . PRO A 1 402 ? -8.874 0.373 3.652 1.00 92.44 402 PRO A C 1
ATOM 3147 O O . PRO A 1 402 ? -9.211 -0.766 3.952 1.00 92.44 402 PRO A O 1
ATOM 3150 N N . MET A 1 403 ? -9.472 1.462 4.132 1.00 93.94 403 MET A N 1
ATOM 3151 C CA . MET A 1 403 ? -10.630 1.440 5.030 1.00 93.94 403 MET A CA 1
ATOM 3152 C C . MET A 1 403 ? -11.770 2.349 4.543 1.00 93.94 403 MET A C 1
ATOM 3154 O O . MET A 1 403 ? -11.529 3.287 3.767 1.00 93.94 403 MET A O 1
ATOM 3158 N N . ILE A 1 404 ? -12.994 2.041 4.982 1.00 94.00 404 ILE A N 1
ATOM 3159 C CA . ILE A 1 404 ? -14.241 2.803 4.782 1.00 94.00 404 ILE A CA 1
ATOM 3160 C C . ILE A 1 404 ? -15.238 2.429 5.893 1.00 94.00 404 ILE A C 1
ATOM 3162 O O . ILE A 1 404 ? -15.223 1.288 6.346 1.00 94.00 404 ILE A O 1
ATOM 3166 N N . ALA A 1 405 ? -16.102 3.350 6.326 1.00 91.94 405 ALA A N 1
ATOM 3167 C CA . ALA A 1 405 ? -17.124 3.037 7.326 1.00 91.94 405 ALA A CA 1
ATOM 3168 C C . ALA A 1 405 ? -18.099 1.943 6.822 1.00 91.94 405 ALA A C 1
ATOM 3170 O O . ALA A 1 405 ? -18.512 2.005 5.657 1.00 91.94 405 ALA A O 1
ATOM 3171 N N . PRO A 1 406 ? -18.501 0.973 7.669 1.00 91.31 406 PRO A N 1
ATOM 3172 C CA . PRO A 1 406 ? -19.577 0.034 7.350 1.00 91.31 406 PRO A CA 1
ATOM 3173 C C . PRO A 1 406 ? -20.879 0.779 7.019 1.00 91.31 406 PRO A C 1
ATOM 3175 O O . PRO A 1 406 ? -21.245 1.725 7.713 1.00 91.31 406 PRO A O 1
ATOM 3178 N N . ASN A 1 407 ? -21.601 0.360 5.975 1.00 83.25 407 ASN A N 1
ATOM 3179 C CA . ASN A 1 407 ? -22.889 0.976 5.625 1.00 83.25 407 ASN A CA 1
ATOM 3180 C C . ASN A 1 407 ? -24.028 0.419 6.516 1.00 83.25 407 ASN A C 1
ATOM 3182 O O . ASN A 1 407 ? -24.344 -0.767 6.372 1.00 83.25 407 ASN A O 1
ATOM 3186 N N . PRO A 1 408 ? -24.710 1.236 7.354 1.00 68.88 408 PRO A N 1
ATOM 3187 C CA . PRO A 1 408 ? -25.767 0.765 8.257 1.00 68.88 408 PRO A CA 1
ATOM 3188 C C . PRO A 1 408 ? -26.946 0.074 7.558 1.00 68.88 408 PRO A C 1
ATOM 3190 O O . PRO A 1 408 ? -27.601 -0.770 8.156 1.00 68.88 408 PRO A O 1
ATOM 3193 N N . ILE A 1 409 ? -27.220 0.392 6.287 1.00 69.50 409 ILE A N 1
ATOM 3194 C CA . ILE A 1 409 ? -28.327 -0.216 5.522 1.00 69.50 409 ILE A CA 1
ATOM 3195 C C . ILE A 1 409 ? -28.129 -1.739 5.386 1.00 69.50 409 ILE A C 1
ATOM 3197 O O . ILE A 1 409 ? -29.095 -2.501 5.356 1.00 69.50 409 ILE A O 1
ATOM 3201 N N . ARG A 1 410 ? -26.873 -2.214 5.391 1.00 68.19 410 ARG A N 1
ATOM 3202 C CA . ARG A 1 410 ? -26.529 -3.638 5.247 1.00 68.19 410 ARG A CA 1
ATOM 3203 C C . ARG A 1 410 ? -26.960 -4.519 6.425 1.00 68.19 410 ARG A C 1
ATOM 3205 O O . ARG A 1 410 ? -26.948 -5.735 6.264 1.00 68.19 410 ARG A O 1
ATOM 3212 N N . THR A 1 411 ? -27.345 -3.949 7.571 1.00 60.28 411 THR A N 1
ATOM 3213 C CA . THR A 1 411 ? -27.904 -4.710 8.708 1.00 60.28 411 THR A CA 1
ATOM 3214 C C . THR A 1 411 ? -29.434 -4.746 8.730 1.00 60.28 411 THR A C 1
ATOM 3216 O O . THR A 1 411 ? -30.005 -5.455 9.557 1.00 60.28 411 THR A O 1
ATOM 3219 N N . GLN A 1 412 ? -30.108 -3.999 7.846 1.00 56.50 412 GLN A N 1
ATOM 3220 C CA . GLN A 1 412 ? -31.558 -3.774 7.912 1.00 56.50 412 GLN A CA 1
ATOM 3221 C C . GLN A 1 412 ? -32.338 -4.607 6.882 1.00 56.50 412 GLN A C 1
ATOM 3223 O O . GLN A 1 412 ? -33.374 -5.177 7.226 1.00 56.50 412 GLN A O 1
ATOM 3228 N N . ASP A 1 413 ? -31.822 -4.756 5.656 1.00 49.88 413 ASP A N 1
ATOM 3229 C CA . ASP A 1 413 ? -32.494 -5.494 4.577 1.00 49.88 413 ASP A CA 1
ATOM 3230 C C . ASP A 1 413 ? -31.954 -6.923 4.393 1.00 49.88 413 ASP A C 1
ATOM 3232 O O . ASP A 1 413 ? -30.947 -7.168 3.728 1.00 49.88 413 ASP A O 1
ATOM 3236 N N . ALA A 1 414 ? -32.688 -7.909 4.918 1.00 45.19 414 ALA A N 1
ATOM 3237 C CA . ALA A 1 414 ? -32.379 -9.335 4.749 1.00 45.19 414 ALA A CA 1
ATOM 3238 C C . ALA A 1 414 ? -32.740 -9.904 3.352 1.00 45.19 414 ALA A C 1
ATOM 3240 O O . ALA A 1 414 ? -32.561 -11.098 3.103 1.00 45.19 414 ALA A O 1
ATOM 3241 N N . THR A 1 415 ? -33.275 -9.088 2.436 1.00 40.19 415 THR A N 1
ATOM 3242 C CA . THR A 1 415 ? -33.929 -9.534 1.188 1.00 40.19 415 THR A CA 1
ATOM 3243 C C . THR A 1 415 ? -33.141 -9.247 -0.096 1.00 40.19 415 THR A C 1
ATOM 3245 O O . THR A 1 415 ? -33.716 -8.808 -1.086 1.00 40.19 415 THR A O 1
ATOM 3248 N N . GLY A 1 416 ? -31.851 -9.598 -0.108 1.00 45.50 416 GLY A N 1
ATOM 3249 C CA . GLY A 1 416 ? -31.071 -9.844 -1.332 1.00 45.50 416 GLY A CA 1
ATOM 3250 C C . GLY A 1 416 ? -30.536 -8.610 -2.078 1.00 45.50 416 GLY A C 1
ATOM 3251 O O . GLY A 1 416 ? -31.278 -7.701 -2.418 1.00 45.50 416 GLY A O 1
ATOM 3252 N N . PHE A 1 417 ? -29.237 -8.638 -2.407 1.00 47.06 417 PHE A N 1
ATOM 3253 C CA . PHE A 1 417 ? -28.525 -7.590 -3.160 1.00 47.06 417 PHE A CA 1
ATOM 3254 C C . PHE A 1 417 ? -28.617 -6.174 -2.552 1.00 47.06 417 PHE A C 1
ATOM 3256 O O . PHE A 1 417 ? -29.100 -5.236 -3.180 1.00 47.06 417 PHE A O 1
ATOM 3263 N N . VAL A 1 418 ? -28.038 -5.993 -1.358 1.00 54.34 418 VAL A N 1
ATOM 3264 C CA . VAL A 1 418 ? -27.557 -4.660 -0.953 1.00 54.34 418 VAL A CA 1
ATOM 3265 C C . VAL A 1 418 ? -26.232 -4.412 -1.671 1.00 54.34 418 VAL A C 1
ATOM 3267 O O . VAL A 1 418 ? -25.246 -5.105 -1.411 1.00 54.34 418 VAL A O 1
ATOM 3270 N N . ASP A 1 419 ? -26.231 -3.472 -2.613 1.00 69.06 419 ASP A N 1
ATOM 3271 C CA . ASP A 1 419 ? -25.095 -3.261 -3.510 1.00 69.06 419 ASP A CA 1
ATOM 3272 C C . ASP A 1 419 ? -23.874 -2.662 -2.787 1.00 69.06 419 ASP A C 1
ATOM 3274 O O . ASP A 1 419 ? -24.002 -1.895 -1.823 1.00 69.06 419 ASP A O 1
ATOM 3278 N N . ARG A 1 420 ? -22.664 -3.007 -3.241 1.00 86.25 420 ARG A N 1
ATOM 3279 C CA . ARG A 1 420 ? -21.436 -2.442 -2.659 1.00 86.25 420 ARG A CA 1
ATOM 3280 C C . ARG A 1 420 ? -21.315 -0.985 -3.098 1.00 86.25 420 ARG A C 1
ATOM 3282 O O . ARG A 1 420 ? -21.436 -0.676 -4.280 1.00 86.25 420 ARG A O 1
ATOM 3289 N N . SER A 1 421 ? -21.007 -0.078 -2.169 1.00 90.56 421 SER A N 1
ATOM 3290 C CA . SER A 1 421 ? -20.785 1.321 -2.548 1.00 90.56 421 SER A CA 1
ATOM 3291 C C . SER A 1 421 ? -19.612 1.431 -3.529 1.00 90.56 421 SER A C 1
ATOM 3293 O O . SER A 1 421 ? -18.613 0.717 -3.410 1.00 90.56 421 SER A O 1
ATOM 3295 N N . ALA A 1 422 ? -19.704 2.354 -4.489 1.00 93.19 422 ALA A N 1
ATOM 3296 C CA . ALA A 1 422 ? -18.643 2.566 -5.473 1.00 93.19 422 ALA A CA 1
ATOM 3297 C C . ALA A 1 422 ? -17.282 2.870 -4.813 1.00 93.19 422 ALA A C 1
ATOM 3299 O O . ALA A 1 422 ? -16.236 2.485 -5.326 1.00 93.19 422 ALA A O 1
ATOM 3300 N N . GLU A 1 423 ? -17.282 3.505 -3.639 1.00 93.88 423 GLU A N 1
ATOM 3301 C CA . GLU A 1 423 ? -16.071 3.758 -2.856 1.00 93.88 423 GLU A CA 1
ATOM 3302 C C . GLU A 1 423 ? -15.497 2.480 -2.226 1.00 93.88 423 GLU A C 1
ATOM 3304 O O . GLU A 1 423 ? -14.290 2.256 -2.320 1.00 93.88 423 GLU A O 1
ATOM 3309 N N . LEU A 1 424 ? -16.334 1.598 -1.664 1.00 94.38 424 LEU A N 1
ATOM 3310 C CA . LEU A 1 424 ? -15.909 0.281 -1.175 1.00 94.38 424 LEU A CA 1
ATOM 3311 C C . LEU A 1 424 ? -15.337 -0.576 -2.315 1.00 94.38 424 LEU A C 1
ATOM 3313 O O . LEU A 1 424 ? -14.272 -1.174 -2.165 1.00 94.38 424 LEU A O 1
ATOM 3317 N N . LEU A 1 425 ? -15.987 -0.567 -3.481 1.00 95.81 425 LEU A N 1
ATOM 3318 C CA . LEU A 1 425 ? -15.511 -1.239 -4.692 1.00 95.81 425 LEU A CA 1
ATOM 3319 C C . LEU A 1 425 ? -14.143 -0.702 -5.153 1.00 95.81 425 LEU A C 1
ATOM 3321 O O . LEU A 1 425 ? -13.246 -1.491 -5.448 1.00 95.81 425 LEU A O 1
ATOM 3325 N N . MET A 1 426 ? -13.916 0.617 -5.118 1.00 97.06 426 MET A N 1
ATOM 3326 C CA . MET A 1 426 ? -12.591 1.200 -5.390 1.00 97.06 426 MET A CA 1
ATOM 3327 C C . MET A 1 426 ? -11.531 0.769 -4.356 1.00 97.06 426 MET A C 1
ATOM 3329 O O . MET A 1 426 ? -10.390 0.496 -4.732 1.00 97.06 426 MET A O 1
ATOM 3333 N N . LYS A 1 427 ? -11.878 0.667 -3.062 1.00 95.75 427 LYS A N 1
ATOM 3334 C CA . LYS A 1 427 ? -10.955 0.191 -2.007 1.00 95.75 427 LYS A CA 1
ATOM 3335 C C . LYS A 1 427 ? -10.585 -1.285 -2.202 1.00 95.75 427 LYS A C 1
ATOM 3337 O O . LYS A 1 427 ? -9.415 -1.637 -2.049 1.00 95.75 427 LYS A O 1
ATOM 3342 N N . LEU A 1 428 ? -11.553 -2.126 -2.578 1.00 94.00 428 LEU A N 1
ATOM 3343 C CA . LEU A 1 428 ? -11.332 -3.534 -2.924 1.00 94.00 428 LEU A CA 1
ATOM 3344 C C . LEU A 1 428 ? -10.458 -3.666 -4.178 1.00 94.00 428 LEU A C 1
ATOM 3346 O O . LEU A 1 428 ? -9.449 -4.370 -4.139 1.00 94.00 428 LEU A O 1
ATOM 3350 N N . GLY A 1 429 ? -10.777 -2.942 -5.255 1.00 95.38 429 GLY A N 1
ATOM 3351 C CA . GLY A 1 429 ? -9.984 -2.932 -6.489 1.00 95.38 429 GLY A CA 1
ATOM 3352 C C . GLY A 1 429 ? -8.516 -2.570 -6.241 1.00 95.38 429 GLY A C 1
ATOM 3353 O O . GLY A 1 429 ? -7.613 -3.266 -6.712 1.00 95.38 429 GLY A O 1
ATOM 3354 N N . TYR A 1 430 ? -8.269 -1.557 -5.405 1.00 93.62 430 TYR A N 1
ATOM 3355 C CA . TYR A 1 430 ? -6.922 -1.178 -4.974 1.00 93.62 430 TYR A CA 1
ATOM 3356 C C . TYR A 1 430 ? -6.231 -2.283 -4.162 1.00 93.62 430 TYR A C 1
ATOM 3358 O O . TYR A 1 430 ? -5.071 -2.598 -4.427 1.00 93.62 430 TYR A O 1
ATOM 3366 N N . MET A 1 431 ? -6.925 -2.908 -3.204 1.00 91.88 431 MET A N 1
ATOM 3367 C CA . MET A 1 431 ? -6.374 -3.989 -2.376 1.00 91.88 431 MET A CA 1
ATOM 3368 C C . MET A 1 431 ? -5.901 -5.184 -3.222 1.00 91.88 431 MET A C 1
ATOM 3370 O O . MET A 1 431 ? -4.748 -5.596 -3.092 1.00 91.88 431 MET A O 1
ATOM 3374 N N . TYR A 1 432 ? -6.742 -5.693 -4.130 1.00 91.44 432 TYR A N 1
ATOM 3375 C CA . TYR A 1 432 ? -6.369 -6.789 -5.035 1.00 91.44 432 TYR A CA 1
ATOM 3376 C C . TYR A 1 432 ? -5.278 -6.358 -6.035 1.00 91.44 432 TYR A C 1
ATOM 3378 O O . TYR A 1 432 ? -4.310 -7.088 -6.259 1.00 91.44 432 TYR A O 1
ATOM 3386 N N . GLY A 1 433 ? -5.343 -5.123 -6.551 1.00 90.25 433 GLY A N 1
ATOM 3387 C CA . GLY A 1 433 ? -4.315 -4.563 -7.435 1.00 90.25 433 GLY A CA 1
ATOM 3388 C C . GLY A 1 433 ? -2.932 -4.482 -6.776 1.00 90.25 433 GLY A C 1
ATOM 3389 O O . GLY A 1 433 ? -1.928 -4.822 -7.402 1.00 90.25 433 GLY A O 1
ATOM 3390 N N . ARG A 1 434 ? -2.866 -4.126 -5.484 1.00 86.81 434 ARG A N 1
ATOM 3391 C CA . ARG A 1 434 ? -1.622 -4.108 -4.688 1.00 86.81 434 ARG A CA 1
ATOM 3392 C C . ARG A 1 434 ? -1.010 -5.493 -4.459 1.00 86.81 434 ARG A C 1
ATOM 3394 O O . ARG A 1 434 ? 0.183 -5.563 -4.172 1.00 86.81 434 ARG A O 1
ATOM 3401 N N . GLN A 1 435 ? -1.787 -6.565 -4.608 1.00 85.19 435 GLN A N 1
ATOM 3402 C CA . GLN A 1 435 ? -1.330 -7.958 -4.525 1.00 85.19 435 GLN A CA 1
ATOM 3403 C C . GLN A 1 435 ? -0.974 -8.561 -5.896 1.00 85.19 435 GLN A C 1
ATOM 3405 O O . GLN A 1 435 ? -0.522 -9.700 -5.966 1.00 85.19 435 GLN A O 1
ATOM 3410 N N . SER A 1 436 ? -1.138 -7.804 -6.987 1.00 88.12 436 SER A N 1
ATOM 3411 C CA . SER A 1 436 ? -1.086 -8.287 -8.379 1.00 88.12 436 SER A CA 1
ATOM 3412 C C . SER A 1 436 ? -2.220 -9.244 -8.788 1.00 88.12 436 SER A C 1
ATOM 3414 O O . SER A 1 436 ? -2.137 -9.866 -9.848 1.00 88.12 436 SER A O 1
ATOM 3416 N N . ASP A 1 437 ? -3.312 -9.324 -8.017 1.00 90.38 437 ASP A N 1
ATOM 3417 C CA . ASP A 1 437 ? -4.557 -9.975 -8.450 1.00 90.38 437 ASP A CA 1
ATOM 3418 C C . ASP A 1 437 ? -5.336 -9.023 -9.369 1.00 90.38 437 ASP A C 1
ATOM 3420 O O . ASP A 1 437 ? -6.344 -8.403 -9.021 1.00 90.38 437 ASP A O 1
ATOM 3424 N N . TYR A 1 438 ? -4.790 -8.859 -10.571 1.00 93.50 438 TYR A N 1
ATOM 3425 C CA . TYR A 1 438 ? -5.353 -8.009 -11.609 1.00 93.50 438 TYR A CA 1
ATOM 3426 C C . TYR A 1 438 ? -6.764 -8.439 -12.066 1.00 93.50 438 TYR A C 1
ATOM 3428 O O . TYR A 1 438 ? -7.569 -7.546 -12.321 1.00 93.50 438 TYR A O 1
ATOM 3436 N N . PRO A 1 439 ? -7.129 -9.741 -12.139 1.00 94.81 439 PRO A N 1
ATOM 3437 C CA . PRO A 1 439 ? -8.508 -10.152 -12.413 1.00 94.81 439 PRO A CA 1
ATOM 3438 C C . PRO A 1 439 ? -9.527 -9.611 -11.400 1.00 94.81 439 PRO A C 1
ATOM 3440 O O . PRO A 1 439 ? -10.511 -8.996 -11.815 1.00 94.81 439 PRO A O 1
ATOM 3443 N N . ASN A 1 440 ? -9.295 -9.776 -10.090 1.00 92.75 440 ASN A N 1
ATOM 3444 C CA . ASN A 1 440 ? -10.212 -9.234 -9.083 1.00 92.75 440 ASN A CA 1
ATOM 3445 C C . ASN A 1 440 ? -10.146 -7.700 -9.010 1.00 92.75 440 ASN A C 1
ATOM 3447 O O . ASN A 1 440 ? -11.184 -7.059 -8.851 1.00 92.75 440 ASN A O 1
ATOM 3451 N N . ALA A 1 441 ? -8.971 -7.092 -9.208 1.00 96.19 441 ALA A N 1
ATOM 3452 C CA . ALA A 1 441 ? -8.844 -5.636 -9.285 1.00 96.19 441 ALA A CA 1
ATOM 3453 C C . ALA A 1 441 ? -9.704 -5.038 -10.415 1.00 96.19 441 ALA A C 1
ATOM 3455 O O . ALA A 1 441 ? -10.523 -4.152 -10.168 1.00 96.19 441 ALA A O 1
ATOM 3456 N N . SER A 1 442 ? -9.577 -5.566 -11.641 1.00 96.50 442 SER A N 1
ATOM 3457 C CA . SER A 1 442 ? -10.381 -5.133 -12.791 1.00 96.50 442 SER A CA 1
ATOM 3458 C C . SER A 1 442 ? -11.875 -5.365 -12.578 1.00 96.50 442 SER A C 1
ATOM 3460 O O . SER A 1 442 ? -12.671 -4.511 -12.961 1.00 96.50 442 SER A O 1
ATOM 3462 N N . LYS A 1 443 ? -12.269 -6.475 -11.937 1.00 96.75 443 LYS A N 1
ATOM 3463 C CA . LYS A 1 443 ? -13.669 -6.743 -11.580 1.00 96.75 443 LYS A CA 1
ATOM 3464 C C . LYS A 1 443 ? -14.238 -5.630 -10.692 1.00 96.75 443 LYS A C 1
ATOM 3466 O O . LYS A 1 443 ? -15.208 -4.989 -11.085 1.00 96.75 443 LYS A O 1
ATOM 3471 N N . TYR A 1 444 ? -13.631 -5.366 -9.532 1.00 96.81 444 TYR A N 1
ATOM 3472 C CA . TYR A 1 444 ? -14.180 -4.385 -8.587 1.00 96.81 444 TYR A CA 1
ATOM 3473 C C . TYR A 1 444 ? -14.133 -2.949 -9.128 1.00 96.81 444 TYR A C 1
ATOM 3475 O O . TYR A 1 444 ? -15.059 -2.179 -8.884 1.00 96.81 444 TYR A O 1
ATOM 3483 N N . TYR A 1 445 ? -13.125 -2.586 -9.929 1.00 98.06 445 TYR A N 1
ATOM 3484 C CA . TYR A 1 445 ? -13.115 -1.284 -10.603 1.00 98.06 445 TYR A CA 1
ATOM 3485 C C . TYR A 1 445 ? -14.161 -1.168 -11.728 1.00 98.06 445 TYR A C 1
ATOM 3487 O O . TYR A 1 445 ? -14.694 -0.079 -11.943 1.00 98.06 445 TYR A O 1
ATOM 3495 N N . ALA A 1 446 ? -14.508 -2.261 -12.419 1.00 97.75 446 ALA A N 1
ATOM 3496 C CA . ALA A 1 446 ? -15.600 -2.274 -13.396 1.00 97.75 446 ALA A CA 1
ATOM 3497 C C . ALA A 1 446 ? -16.985 -2.195 -12.723 1.00 97.75 446 ALA A C 1
ATOM 3499 O O . ALA A 1 446 ? -17.849 -1.462 -13.202 1.00 97.75 446 ALA A O 1
ATOM 3500 N N . GLU A 1 447 ? -17.174 -2.874 -11.587 1.00 96.38 447 GLU A N 1
ATOM 3501 C CA . GLU A 1 447 ? -18.365 -2.727 -10.734 1.00 96.38 447 GLU A CA 1
ATOM 3502 C C . GLU A 1 447 ? -18.489 -1.270 -10.233 1.00 96.38 447 GLU A C 1
ATOM 3504 O O . GLU A 1 447 ? -19.529 -0.638 -10.424 1.00 96.38 447 GLU A O 1
ATOM 3509 N N . ALA A 1 448 ? -17.404 -0.674 -9.712 1.00 97.00 448 ALA A N 1
ATOM 3510 C CA . ALA A 1 448 ? -17.382 0.731 -9.284 1.00 97.00 448 ALA A CA 1
ATOM 3511 C C . ALA A 1 448 ? -17.723 1.706 -10.425 1.00 97.00 448 ALA A C 1
ATOM 3513 O O . ALA A 1 448 ? -18.448 2.679 -10.219 1.00 97.00 448 ALA A O 1
ATOM 3514 N N . LEU A 1 449 ? -17.206 1.451 -11.633 1.00 97.75 449 LEU A N 1
ATOM 3515 C CA . LEU A 1 449 ? -17.497 2.244 -12.827 1.00 97.75 449 LEU A CA 1
ATOM 3516 C C . LEU A 1 449 ? -18.991 2.212 -13.183 1.00 97.75 449 LEU A C 1
ATOM 3518 O O . LEU A 1 449 ? -19.536 3.258 -13.533 1.00 97.75 449 LEU A O 1
ATOM 3522 N N . GLY A 1 450 ? -19.649 1.053 -13.064 1.00 96.50 450 GLY A N 1
ATOM 3523 C CA . GLY A 1 450 ? -21.097 0.916 -13.248 1.00 96.50 450 GLY A CA 1
ATOM 3524 C C . GLY A 1 450 ? -21.879 1.797 -12.274 1.00 96.50 450 GLY A C 1
ATOM 3525 O O . GLY A 1 450 ? -22.588 2.710 -12.700 1.00 96.50 450 GLY A O 1
ATOM 3526 N N . VAL A 1 451 ? -21.647 1.620 -10.971 1.00 94.88 451 VAL A N 1
ATOM 3527 C CA . VAL A 1 451 ? -22.329 2.395 -9.918 1.00 94.88 451 VAL A CA 1
ATOM 3528 C C . VAL A 1 451 ? -22.063 3.904 -10.061 1.00 94.88 451 VAL A C 1
ATOM 3530 O O . VAL A 1 451 ? -22.974 4.717 -9.912 1.00 94.88 451 VAL A O 1
ATOM 3533 N N . TYR A 1 452 ? -20.846 4.329 -10.427 1.00 96.81 452 TYR A N 1
ATOM 3534 C CA . TYR A 1 452 ? -20.567 5.750 -10.683 1.00 96.81 452 TYR A CA 1
ATOM 3535 C C . TYR A 1 452 ? -21.231 6.308 -11.955 1.00 96.81 452 TYR A C 1
ATOM 3537 O O . TYR A 1 452 ? -21.466 7.518 -12.018 1.00 96.81 452 TYR A O 1
ATOM 3545 N N . ILE A 1 453 ? -21.537 5.478 -12.958 1.00 95.75 453 ILE A N 1
ATOM 3546 C CA . ILE A 1 453 ? -22.332 5.882 -14.129 1.00 95.75 453 ILE A CA 1
ATOM 3547 C C . ILE A 1 453 ? -23.794 6.094 -13.722 1.00 95.75 453 ILE A C 1
ATOM 3549 O O . ILE A 1 453 ? -24.369 7.122 -14.077 1.00 95.75 453 ILE A O 1
ATOM 3553 N N . GLU A 1 454 ? -24.368 5.176 -12.944 1.00 94.69 454 GLU A N 1
ATOM 3554 C CA . GLU A 1 454 ? -25.758 5.247 -12.469 1.00 94.69 454 GLU A CA 1
ATOM 3555 C C . GLU A 1 454 ? -25.989 6.428 -11.517 1.00 94.69 454 GLU A C 1
ATOM 3557 O O . GLU A 1 454 ? -26.938 7.191 -11.689 1.00 94.69 454 GLU A O 1
ATOM 3562 N N . LEU A 1 455 ? -25.053 6.673 -10.592 1.00 93.50 455 LEU A N 1
ATOM 3563 C CA . LEU A 1 455 ? -25.039 7.856 -9.720 1.00 93.50 455 LEU A CA 1
ATOM 3564 C C . LEU A 1 455 ? -24.669 9.166 -10.453 1.00 93.50 455 LEU A C 1
ATOM 3566 O O . LEU A 1 455 ? -24.518 10.206 -9.811 1.00 93.50 455 LEU A O 1
ATOM 3570 N N . ALA A 1 456 ? -24.448 9.128 -11.774 1.00 95.31 456 ALA A N 1
ATOM 3571 C CA . ALA A 1 456 ? -23.969 10.237 -12.610 1.00 95.31 456 ALA A CA 1
ATOM 3572 C C . ALA A 1 456 ? -22.679 10.933 -12.104 1.00 95.31 456 ALA A C 1
ATOM 3574 O O . ALA A 1 456 ? -22.347 12.053 -12.517 1.00 95.31 456 ALA A O 1
ATOM 3575 N N . ASN A 1 457 ? -21.910 10.272 -11.233 1.00 96.44 457 ASN A N 1
ATOM 3576 C CA . ASN A 1 457 ? -20.725 10.819 -10.582 1.00 96.44 457 ASN A CA 1
ATOM 3577 C C . ASN A 1 457 ? -19.528 10.790 -11.542 1.00 96.44 457 ASN A C 1
ATOM 3579 O O . ASN A 1 457 ? -18.709 9.869 -11.549 1.00 96.44 457 ASN A O 1
ATOM 3583 N N . ARG A 1 458 ? -19.407 11.849 -12.349 1.00 97.44 458 ARG A N 1
ATOM 3584 C CA . ARG A 1 458 ? -18.347 12.003 -13.359 1.00 97.44 458 ARG A CA 1
ATOM 3585 C C . ARG A 1 458 ? -16.928 11.864 -12.793 1.00 97.44 458 ARG A C 1
ATOM 3587 O O . ARG A 1 458 ? -16.078 11.298 -13.475 1.00 97.44 458 ARG A O 1
ATOM 3594 N N . LYS A 1 459 ? -16.662 12.335 -11.566 1.00 97.56 459 LYS A N 1
ATOM 3595 C CA . LYS A 1 459 ? -15.331 12.201 -10.944 1.00 97.56 459 LYS A CA 1
ATOM 3596 C C . LYS A 1 459 ? -15.050 10.758 -10.527 1.00 97.56 459 LYS A C 1
ATOM 3598 O O . LYS A 1 459 ? -13.981 10.243 -10.837 1.00 97.56 459 LYS A O 1
ATOM 3603 N N . GLY A 1 460 ? -16.021 10.088 -9.907 1.00 97.19 460 GLY A N 1
ATOM 3604 C CA . GLY A 1 460 ? -15.942 8.658 -9.605 1.00 97.19 460 GLY A CA 1
ATOM 3605 C C . GLY A 1 460 ? -15.720 7.814 -10.864 1.00 97.19 460 GLY A C 1
ATOM 3606 O O . GLY A 1 460 ? -14.787 7.014 -10.909 1.00 97.19 460 GLY A O 1
ATOM 3607 N N . LYS A 1 461 ? -16.487 8.080 -11.932 1.00 98.19 461 LYS A N 1
ATOM 3608 C CA . LYS A 1 461 ? -16.296 7.462 -13.252 1.00 98.19 461 LYS A CA 1
ATOM 3609 C C . LYS A 1 461 ? -14.865 7.652 -13.770 1.00 98.19 461 LYS A C 1
ATOM 3611 O O . LYS A 1 461 ? -14.238 6.678 -14.176 1.00 98.19 461 LYS A O 1
ATOM 3616 N N . ALA A 1 462 ? -14.347 8.881 -13.770 1.00 98.31 462 ALA A N 1
ATOM 3617 C CA . ALA A 1 462 ? -13.000 9.163 -14.266 1.00 98.31 462 ALA A CA 1
ATOM 3618 C C . ALA A 1 462 ? -11.914 8.445 -13.443 1.00 98.31 462 ALA A C 1
ATOM 3620 O O . ALA A 1 462 ? -10.990 7.879 -14.024 1.00 98.31 462 ALA A O 1
ATOM 3621 N N . ASN A 1 463 ? -12.076 8.382 -12.116 1.00 98.25 463 ASN A N 1
ATOM 3622 C CA . ASN A 1 463 ? -11.189 7.627 -11.230 1.00 98.25 463 ASN A CA 1
ATOM 3623 C C . ASN A 1 463 ? -11.221 6.120 -11.542 1.00 98.25 463 ASN A C 1
ATOM 3625 O O . ASN A 1 463 ? -10.169 5.514 -11.714 1.00 98.25 463 ASN A O 1
ATOM 3629 N N . ALA A 1 464 ? -12.406 5.513 -11.667 1.00 98.25 464 ALA A N 1
ATOM 3630 C CA . ALA A 1 464 ? -12.536 4.086 -11.976 1.00 98.25 464 ALA A CA 1
ATOM 3631 C C . ALA A 1 464 ? -11.953 3.731 -13.360 1.00 98.25 464 ALA A C 1
ATOM 3633 O O . ALA A 1 464 ? -11.268 2.719 -13.502 1.00 98.25 464 ALA A O 1
ATOM 3634 N N . LEU A 1 465 ? -12.140 4.597 -14.365 1.00 98.69 465 LEU A N 1
ATOM 3635 C CA . LEU A 1 465 ? -11.488 4.472 -15.675 1.00 98.69 465 LEU A CA 1
ATOM 3636 C C . LEU A 1 465 ? -9.956 4.562 -15.571 1.00 98.69 465 LEU A C 1
ATOM 3638 O O . LEU A 1 465 ? -9.259 3.761 -16.191 1.00 98.69 465 LEU A O 1
ATOM 3642 N N . ASN A 1 466 ? -9.419 5.502 -14.784 1.00 98.44 466 ASN A N 1
ATOM 3643 C CA . ASN A 1 466 ? -7.976 5.627 -14.569 1.00 98.44 466 ASN A CA 1
ATOM 3644 C C . ASN A 1 466 ? -7.387 4.360 -13.932 1.00 98.44 466 ASN A C 1
ATOM 3646 O O . ASN A 1 466 ? -6.358 3.864 -14.389 1.00 98.44 466 ASN A O 1
ATOM 3650 N N . GLU A 1 467 ? -8.058 3.795 -12.928 1.00 98.25 467 GLU A N 1
ATOM 3651 C CA . GLU A 1 467 ? -7.587 2.579 -12.266 1.00 98.25 467 GLU A CA 1
ATOM 3652 C C . GLU A 1 467 ? -7.695 1.336 -13.158 1.00 98.25 467 GLU A C 1
ATOM 3654 O O . GLU A 1 467 ? -6.735 0.570 -13.242 1.00 98.25 467 GLU A O 1
ATOM 3659 N N . LEU A 1 468 ? -8.780 1.172 -13.926 1.00 98.31 468 LEU A N 1
ATOM 3660 C CA . LEU A 1 468 ? -8.860 0.135 -14.967 1.00 98.31 468 LEU A CA 1
ATOM 3661 C C . LEU A 1 468 ? -7.707 0.259 -15.974 1.00 98.31 468 LEU A C 1
ATOM 3663 O O . LEU A 1 468 ? -7.078 -0.740 -16.329 1.00 98.31 468 LEU A O 1
ATOM 3667 N N . ALA A 1 469 ? -7.374 1.481 -16.395 1.00 98.12 469 ALA A N 1
ATOM 3668 C CA . ALA A 1 469 ? -6.245 1.727 -17.283 1.00 98.12 469 ALA A CA 1
ATOM 3669 C C . ALA A 1 469 ? -4.897 1.335 -16.649 1.00 98.12 469 ALA A C 1
ATOM 3671 O O . ALA A 1 469 ? -4.051 0.743 -17.328 1.00 98.12 469 ALA A O 1
ATOM 3672 N N . GLN A 1 470 ? -4.709 1.596 -15.347 1.00 97.62 470 GLN A N 1
ATOM 3673 C CA . GLN A 1 470 ? -3.534 1.142 -14.599 1.00 97.62 470 GLN A CA 1
ATOM 3674 C C . GLN A 1 470 ? -3.439 -0.389 -14.549 1.00 97.62 470 GLN A C 1
ATOM 3676 O O . GLN A 1 470 ? -2.362 -0.927 -14.813 1.00 97.62 470 GLN A O 1
ATOM 3681 N N . ILE A 1 471 ? -4.536 -1.100 -14.263 1.00 97.31 471 ILE A N 1
ATOM 3682 C CA . ILE A 1 471 ? -4.528 -2.568 -14.190 1.00 97.31 471 ILE A CA 1
ATOM 3683 C C . ILE A 1 471 ? -4.260 -3.195 -15.567 1.00 97.31 471 ILE A C 1
ATOM 3685 O O . ILE A 1 471 ? -3.361 -4.029 -15.681 1.00 97.31 471 ILE A O 1
ATOM 3689 N N . HIS A 1 472 ? -4.925 -2.738 -16.636 1.00 96.19 472 HIS A N 1
ATOM 3690 C CA . HIS A 1 472 ? -4.643 -3.225 -17.995 1.00 96.19 472 HIS A CA 1
ATOM 3691 C C . HIS A 1 472 ? -3.193 -2.935 -18.431 1.00 96.19 472 HIS A C 1
ATOM 3693 O O . HIS A 1 472 ? -2.563 -3.781 -19.065 1.00 96.19 472 HIS A O 1
ATOM 3699 N N . ARG A 1 473 ? -2.608 -1.792 -18.034 1.00 95.88 473 ARG A N 1
ATOM 3700 C CA . ARG A 1 473 ? -1.181 -1.490 -18.263 1.00 95.88 473 ARG A CA 1
ATOM 3701 C C . ARG A 1 473 ? -0.258 -2.476 -17.537 1.00 95.88 473 ARG A C 1
ATOM 3703 O O . ARG A 1 473 ? 0.732 -2.904 -18.126 1.00 95.88 473 ARG A O 1
ATOM 3710 N N . LEU A 1 474 ? -0.569 -2.851 -16.294 1.00 92.06 474 LEU A N 1
ATOM 3711 C CA . LEU A 1 474 ? 0.199 -3.841 -15.522 1.00 92.06 474 LEU A CA 1
ATOM 3712 C C . LEU A 1 474 ? 0.055 -5.267 -16.087 1.00 92.06 474 LEU A C 1
ATOM 3714 O O . LEU A 1 474 ? 1.021 -6.027 -16.081 1.00 92.06 474 LEU A O 1
ATOM 3718 N N . GLN A 1 475 ? -1.106 -5.597 -16.659 1.00 91.00 475 GLN A N 1
ATOM 3719 C CA . GLN A 1 475 ? -1.343 -6.824 -17.436 1.00 91.00 475 GLN A CA 1
ATOM 3720 C C . GLN A 1 475 ? -0.694 -6.810 -18.837 1.00 91.00 475 GLN A C 1
ATOM 3722 O O . GLN A 1 475 ? -0.791 -7.799 -19.559 1.00 91.00 475 GLN A O 1
ATOM 3727 N N . GLN A 1 476 ? -0.038 -5.711 -19.231 1.00 91.50 476 GLN A N 1
ATOM 3728 C CA . GLN A 1 476 ? 0.513 -5.460 -20.573 1.00 91.50 476 GLN A CA 1
ATOM 3729 C C . GLN A 1 476 ? -0.533 -5.410 -21.706 1.00 91.50 476 GLN A C 1
ATOM 3731 O O . GLN A 1 476 ? -0.177 -5.351 -22.885 1.00 91.50 476 GLN A O 1
ATOM 3736 N N . ASP A 1 477 ? -1.826 -5.327 -21.375 1.00 94.25 477 ASP A N 1
ATOM 3737 C CA . ASP A 1 477 ? -2.889 -4.985 -22.321 1.00 94.25 477 ASP A CA 1
ATOM 3738 C C . ASP A 1 477 ? -2.912 -3.471 -22.562 1.00 94.25 477 ASP A C 1
ATOM 3740 O O . ASP A 1 477 ? -3.813 -2.713 -22.181 1.00 94.25 477 ASP A O 1
ATOM 3744 N N . TYR A 1 478 ? -1.882 -3.025 -23.271 1.00 95.50 478 TYR A N 1
ATOM 3745 C CA . TYR A 1 478 ? -1.746 -1.650 -23.718 1.00 95.50 478 TYR A CA 1
ATOM 3746 C C . TYR A 1 478 ? -2.853 -1.219 -24.701 1.00 95.50 478 TYR A C 1
ATOM 3748 O O . TYR A 1 478 ? -2.921 -0.043 -25.056 1.00 95.50 478 TYR A O 1
ATOM 3756 N N . SER A 1 479 ? -3.706 -2.139 -25.174 1.00 95.94 479 SER A N 1
ATOM 3757 C CA . SER A 1 479 ? -4.803 -1.831 -26.096 1.00 95.94 479 SER A CA 1
ATOM 3758 C C . SER A 1 479 ? -6.026 -1.277 -25.362 1.00 95.94 479 SER A C 1
ATOM 3760 O O . SER A 1 479 ? -6.624 -0.303 -25.823 1.00 95.94 479 SER A O 1
ATOM 3762 N N . GLN A 1 480 ? -6.369 -1.845 -24.202 1.00 96.19 480 GLN A N 1
ATOM 3763 C CA . GLN A 1 480 ? -7.446 -1.344 -23.348 1.00 96.19 480 GLN A CA 1
ATOM 3764 C C . GLN A 1 480 ? -6.954 -0.203 -22.452 1.00 96.19 480 GLN A C 1
ATOM 3766 O O . GLN A 1 480 ? -7.682 0.771 -22.275 1.00 96.19 480 GLN A O 1
ATOM 3771 N N . ALA A 1 481 ? -5.701 -0.252 -21.974 1.00 97.88 481 ALA A N 1
ATOM 3772 C CA . ALA A 1 481 ? -5.122 0.827 -21.169 1.00 97.88 481 ALA A CA 1
ATOM 3773 C C . ALA A 1 481 ? -5.195 2.191 -21.883 1.00 97.88 481 ALA A C 1
ATOM 3775 O O . ALA A 1 481 ? -5.648 3.170 -21.294 1.00 97.88 481 ALA A O 1
ATOM 3776 N N . VAL A 1 482 ? -4.846 2.252 -23.179 1.00 98.31 482 VAL A N 1
ATOM 3777 C CA . VAL A 1 482 ? -4.977 3.480 -23.991 1.00 98.31 482 VAL A CA 1
ATOM 3778 C C . VAL A 1 482 ? -6.425 3.979 -24.033 1.00 98.31 482 VAL A C 1
ATOM 3780 O O . VAL A 1 482 ? -6.652 5.174 -23.849 1.00 98.31 482 VAL A O 1
ATOM 3783 N N . LYS A 1 483 ? -7.416 3.101 -24.243 1.00 98.31 483 LYS A N 1
ATOM 3784 C CA . LYS A 1 483 ? -8.837 3.499 -24.280 1.00 98.31 483 LYS A CA 1
ATOM 3785 C C . LYS A 1 483 ? -9.296 4.070 -22.941 1.00 98.31 483 LYS A C 1
ATOM 3787 O O . LYS A 1 483 ? -9.836 5.173 -22.916 1.00 98.31 483 LYS A O 1
ATOM 3792 N N . PHE A 1 484 ? -9.051 3.348 -21.847 1.00 98.56 484 PHE A N 1
ATOM 3793 C CA . PHE A 1 484 ? -9.502 3.747 -20.516 1.00 98.56 484 PHE A CA 1
ATOM 3794 C C . PHE A 1 484 ? -8.830 5.045 -20.045 1.00 98.56 484 PHE A C 1
ATOM 3796 O O . PHE A 1 484 ? -9.532 5.941 -19.577 1.00 98.56 484 PHE A O 1
ATOM 3803 N N . TYR A 1 485 ? -7.520 5.228 -20.275 1.00 98.62 485 TYR A N 1
ATOM 3804 C CA . TYR A 1 485 ? -6.869 6.522 -20.032 1.00 98.62 485 TYR A CA 1
ATOM 3805 C C . TYR A 1 485 ? -7.454 7.634 -20.912 1.00 98.62 485 TYR A C 1
ATOM 3807 O O . TYR A 1 485 ? -7.681 8.734 -20.420 1.00 98.62 485 TYR A O 1
ATOM 3815 N N . THR A 1 486 ? -7.736 7.372 -22.192 1.00 98.50 486 THR A N 1
ATOM 3816 C CA . THR A 1 486 ? -8.294 8.386 -23.108 1.00 98.50 486 THR A CA 1
ATOM 3817 C C . THR A 1 486 ? -9.691 8.838 -22.668 1.00 98.50 486 THR A C 1
ATOM 3819 O O . THR A 1 486 ? -9.990 10.034 -22.701 1.00 98.50 486 THR A O 1
ATOM 3822 N N . GLU A 1 487 ? -10.542 7.916 -22.205 1.00 98.44 487 GLU A N 1
ATOM 3823 C CA . GLU A 1 487 ? -11.851 8.272 -21.645 1.00 98.44 487 GLU A CA 1
ATOM 3824 C C . GLU A 1 487 ? -11.717 8.998 -20.295 1.00 98.44 487 GLU A C 1
ATOM 3826 O O . GLU A 1 487 ? -12.385 10.012 -20.094 1.00 98.44 487 GLU A O 1
ATOM 3831 N N . ALA A 1 488 ? -10.810 8.568 -19.408 1.00 98.62 488 ALA A N 1
ATOM 3832 C CA . ALA A 1 488 ? -10.528 9.267 -18.152 1.00 98.62 488 ALA A CA 1
ATOM 3833 C C . ALA A 1 488 ? -10.055 10.714 -18.397 1.00 98.62 488 ALA A C 1
ATOM 3835 O O . ALA A 1 488 ? -10.634 11.647 -17.844 1.00 98.62 488 ALA A O 1
ATOM 3836 N N . ILE A 1 489 ? -9.077 10.926 -19.290 1.00 98.75 489 ILE A N 1
ATOM 3837 C CA . ILE A 1 489 ? -8.578 12.253 -19.704 1.00 98.75 489 ILE A CA 1
ATOM 3838 C C . ILE A 1 489 ? -9.724 13.131 -20.216 1.00 98.75 489 ILE A C 1
ATOM 3840 O O . ILE A 1 489 ? -9.809 14.307 -19.845 1.00 98.75 489 ILE A O 1
ATOM 3844 N N . LYS A 1 490 ? -10.624 12.572 -21.035 1.00 98.62 490 LYS A N 1
ATOM 3845 C CA . LYS A 1 490 ? -11.803 13.286 -21.536 1.00 98.62 490 LYS A CA 1
ATOM 3846 C C . LYS A 1 490 ? -12.725 13.710 -20.388 1.00 98.62 490 LYS A C 1
ATOM 3848 O O . LYS A 1 490 ? -13.020 14.897 -20.277 1.00 98.62 490 LYS A O 1
ATOM 3853 N N . VAL A 1 491 ? -13.136 12.788 -19.515 1.00 98.56 491 VAL A N 1
ATOM 3854 C CA . VAL A 1 491 ? -14.065 13.100 -18.412 1.00 98.56 491 VAL A CA 1
ATOM 3855 C C . VAL A 1 491 ? -13.435 14.072 -17.406 1.00 98.56 491 VAL A C 1
ATOM 3857 O O . VAL A 1 491 ? -14.093 15.031 -17.010 1.00 98.56 491 VAL A O 1
ATOM 3860 N N . TYR A 1 492 ? -12.154 13.906 -17.052 1.00 98.62 492 TYR A N 1
ATOM 3861 C CA . TYR A 1 492 ? -11.424 14.864 -16.212 1.00 98.62 492 TYR A CA 1
ATOM 3862 C C . TYR A 1 492 ? -11.350 16.260 -16.850 1.00 98.62 492 TYR A C 1
ATOM 3864 O O . TYR A 1 492 ? -11.509 17.260 -16.152 1.00 98.62 492 TYR A O 1
ATOM 3872 N N . THR A 1 493 ? -11.175 16.347 -18.174 1.00 98.12 493 THR A N 1
ATOM 3873 C CA . THR A 1 493 ? -11.212 17.625 -18.907 1.00 98.12 493 THR A CA 1
ATOM 3874 C C . THR A 1 493 ? -12.607 18.257 -18.873 1.00 98.12 493 THR A C 1
ATOM 3876 O O . THR A 1 493 ? -12.714 19.454 -18.625 1.00 98.12 493 THR A O 1
ATOM 3879 N N . GLU A 1 494 ? -13.672 17.470 -19.056 1.00 97.94 494 GLU A N 1
ATOM 3880 C CA . GLU A 1 494 ? -15.066 17.943 -19.007 1.00 97.94 494 GLU A CA 1
ATOM 3881 C C . GLU A 1 494 ? -15.496 18.467 -17.626 1.00 97.94 494 GLU A C 1
ATOM 3883 O O . GLU A 1 494 ? -16.357 19.342 -17.560 1.00 97.94 494 GLU A O 1
ATOM 3888 N N . ILE A 1 495 ? -14.917 17.957 -16.531 1.00 97.88 495 ILE A N 1
ATOM 3889 C CA . ILE A 1 495 ? -15.188 18.439 -15.161 1.00 97.88 495 ILE A CA 1
ATOM 3890 C C . ILE A 1 495 ? -14.148 19.443 -14.637 1.00 97.88 495 ILE A C 1
ATOM 3892 O O . ILE A 1 495 ? -14.261 19.898 -13.501 1.00 97.88 495 ILE A O 1
ATOM 3896 N N . GLY A 1 496 ? -13.127 19.777 -15.432 1.00 97.12 496 GLY A N 1
ATOM 3897 C CA . GLY A 1 496 ? -12.051 20.692 -15.038 1.00 97.12 496 GLY A CA 1
ATOM 3898 C C . GLY A 1 496 ? -11.064 20.140 -13.998 1.00 97.12 496 GLY A C 1
ATOM 3899 O O . GLY A 1 496 ? -10.290 20.916 -13.435 1.00 97.12 496 GLY A O 1
ATOM 3900 N N . ASP A 1 497 ? -11.045 18.828 -13.738 1.00 97.75 497 ASP A N 1
ATOM 3901 C CA . ASP A 1 497 ? -10.111 18.219 -12.783 1.00 97.75 497 ASP A CA 1
ATOM 3902 C C . ASP A 1 497 ? -8.707 18.116 -13.395 1.00 97.75 497 ASP A C 1
ATOM 3904 O O . ASP A 1 497 ? -8.321 17.145 -14.054 1.00 97.75 497 ASP A O 1
ATOM 3908 N N . ARG A 1 498 ? -7.934 19.181 -13.177 1.00 97.81 498 ARG A N 1
ATOM 3909 C CA . ARG A 1 498 ? -6.567 19.317 -13.679 1.00 97.81 498 ARG A CA 1
ATOM 3910 C C . ARG A 1 498 ? -5.603 18.276 -13.104 1.00 97.81 498 ARG A C 1
ATOM 3912 O O . ARG A 1 498 ? -4.634 17.948 -13.783 1.00 97.81 498 ARG A O 1
ATOM 3919 N N . HIS A 1 499 ? -5.846 17.772 -11.891 1.00 97.19 499 HIS A N 1
ATOM 3920 C CA . HIS A 1 499 ? -4.973 16.778 -11.265 1.00 97.19 499 HIS A CA 1
ATOM 3921 C C . HIS A 1 499 ? -5.215 15.404 -11.891 1.00 97.19 499 HIS A C 1
ATOM 3923 O O . HIS A 1 499 ? -4.289 14.841 -12.471 1.00 97.19 499 HIS A O 1
ATOM 3929 N N . GLY A 1 500 ? -6.469 14.936 -11.897 1.00 97.25 500 GLY A N 1
ATOM 3930 C CA . GLY A 1 500 ? -6.847 13.651 -12.493 1.00 97.25 500 GLY A CA 1
ATOM 3931 C C . GLY A 1 500 ? -6.492 13.558 -13.979 1.00 97.25 500 GLY A C 1
ATOM 3932 O O . GLY A 1 500 ? -5.949 12.549 -14.432 1.00 97.25 500 GLY A O 1
ATOM 3933 N N . ARG A 1 501 ? -6.676 14.649 -14.743 1.00 98.38 501 ARG A N 1
ATOM 3934 C CA . ARG A 1 501 ? -6.196 14.726 -16.136 1.00 98.38 501 ARG A CA 1
ATOM 3935 C C . ARG A 1 501 ? -4.689 14.469 -16.227 1.00 98.38 501 ARG A C 1
ATOM 3937 O O . ARG A 1 501 ? -4.257 13.735 -17.111 1.00 98.38 501 ARG A O 1
ATOM 3944 N N . ALA A 1 502 ? -3.888 15.054 -15.338 1.00 98.12 502 ALA A N 1
ATOM 3945 C CA . ALA A 1 502 ? -2.438 14.879 -15.337 1.00 98.12 502 ALA A CA 1
ATOM 3946 C C . ALA A 1 502 ? -1.986 13.505 -14.801 1.00 98.12 502 ALA A C 1
ATOM 3948 O O . ALA A 1 502 ? -0.910 13.042 -15.180 1.00 98.12 502 ALA A O 1
ATOM 3949 N N . ASP A 1 503 ? -2.769 12.836 -13.947 1.00 97.81 503 ASP A N 1
ATOM 3950 C CA . ASP A 1 503 ? -2.541 11.432 -13.562 1.00 97.81 503 ASP A CA 1
ATOM 3951 C C . ASP A 1 503 ? -2.734 10.516 -14.780 1.00 97.81 503 ASP A C 1
ATOM 3953 O O . ASP A 1 503 ? -1.827 9.770 -15.161 1.00 97.81 503 ASP A O 1
ATOM 3957 N N . ALA A 1 504 ? -3.875 10.652 -15.462 1.00 98.31 504 ALA A N 1
ATOM 3958 C CA . ALA A 1 504 ? -4.223 9.832 -16.616 1.00 98.31 504 ALA A CA 1
ATOM 3959 C C . ALA A 1 504 ? -3.317 10.094 -17.839 1.00 98.31 504 ALA A C 1
ATOM 3961 O O . ALA A 1 504 ? -2.953 9.152 -18.542 1.00 98.31 504 ALA A O 1
ATOM 3962 N N . LEU A 1 505 ? -2.872 11.340 -18.066 1.00 98.62 505 LEU A N 1
ATOM 3963 C CA . LEU A 1 505 ? -1.851 11.660 -19.078 1.00 98.62 505 LEU A CA 1
ATOM 3964 C C . LEU A 1 505 ? -0.502 10.998 -18.763 1.00 98.62 505 LEU A C 1
ATOM 3966 O O . LEU A 1 505 ? 0.126 10.442 -19.662 1.00 98.62 505 LEU A O 1
ATOM 3970 N N . TRP A 1 506 ? -0.049 11.021 -17.503 1.00 98.31 506 TRP A N 1
ATOM 3971 C CA . TRP A 1 506 ? 1.201 10.354 -17.116 1.00 98.31 506 TRP A CA 1
ATOM 3972 C C . TRP A 1 506 ? 1.118 8.836 -17.346 1.00 98.31 506 TRP A C 1
ATOM 3974 O O . TRP A 1 506 ? 2.036 8.247 -17.918 1.00 98.31 506 TRP A O 1
ATOM 3984 N N . GLY A 1 507 ? -0.012 8.220 -16.980 1.00 97.62 507 GLY A N 1
ATOM 3985 C CA . GLY A 1 507 ? -0.281 6.804 -17.234 1.00 97.62 507 GLY A CA 1
ATOM 3986 C C . GLY A 1 507 ? -0.335 6.448 -18.725 1.00 97.62 507 GLY A C 1
ATOM 3987 O O . GLY A 1 507 ? 0.251 5.447 -19.140 1.00 97.62 507 GLY A O 1
ATOM 3988 N N . LEU A 1 508 ? -0.958 7.290 -19.555 1.00 98.56 508 LEU A N 1
ATOM 3989 C CA . LEU A 1 508 ? -0.999 7.108 -21.009 1.00 98.56 508 LEU A CA 1
ATOM 3990 C C . LEU A 1 508 ? 0.392 7.243 -21.654 1.00 98.56 508 LEU A C 1
ATOM 3992 O O . LEU A 1 508 ? 0.762 6.432 -22.504 1.00 98.56 508 LEU A O 1
ATOM 3996 N N . ALA A 1 509 ? 1.188 8.229 -21.233 1.00 98.19 509 ALA A N 1
ATOM 3997 C CA . ALA A 1 509 ? 2.557 8.412 -21.715 1.00 98.19 509 ALA A CA 1
ATOM 3998 C C . ALA A 1 509 ? 3.458 7.216 -21.357 1.00 98.19 509 ALA A C 1
ATOM 4000 O O . ALA A 1 509 ? 4.249 6.772 -22.189 1.00 98.19 509 ALA A O 1
ATOM 4001 N N . GLU A 1 510 ? 3.280 6.644 -20.163 1.00 97.81 510 GLU A N 1
ATOM 4002 C CA . GLU A 1 510 ? 3.941 5.408 -19.730 1.00 97.81 510 GLU A CA 1
ATOM 4003 C C . GLU A 1 510 ? 3.546 4.205 -20.608 1.00 97.81 510 GLU A C 1
ATOM 4005 O O . GLU A 1 510 ? 4.413 3.421 -20.993 1.00 97.81 510 GLU A O 1
ATOM 4010 N N . VAL A 1 511 ? 2.274 4.080 -21.016 1.00 97.69 511 VAL A N 1
ATOM 4011 C CA . VAL A 1 511 ? 1.853 3.046 -21.984 1.00 97.69 511 VAL A CA 1
ATOM 4012 C C . VAL A 1 511 ? 2.565 3.214 -23.331 1.00 97.69 511 VAL A C 1
ATOM 4014 O O . VAL A 1 511 ? 3.099 2.240 -23.865 1.00 97.69 511 VAL A O 1
ATOM 4017 N N . HIS A 1 512 ? 2.639 4.434 -23.872 1.00 97.56 512 HIS A N 1
ATOM 4018 C CA . HIS A 1 512 ? 3.370 4.690 -25.120 1.00 97.56 512 HIS A CA 1
ATOM 4019 C C . HIS A 1 512 ? 4.885 4.461 -24.973 1.00 97.56 512 HIS A C 1
ATOM 4021 O O . HIS A 1 512 ? 5.512 3.917 -25.885 1.00 97.56 512 HIS A O 1
ATOM 4027 N N . ARG A 1 513 ? 5.487 4.786 -23.819 1.00 96.50 513 ARG A N 1
ATOM 4028 C CA . ARG A 1 513 ? 6.899 4.483 -23.519 1.00 96.50 513 ARG A CA 1
ATOM 4029 C C . ARG A 1 513 ? 7.158 2.974 -23.541 1.00 96.50 513 ARG A C 1
ATOM 4031 O O . ARG A 1 513 ? 8.099 2.537 -24.200 1.00 96.50 513 ARG A O 1
ATOM 4038 N N . LEU A 1 514 ? 6.302 2.181 -22.892 1.00 93.25 514 LEU A N 1
ATOM 4039 C CA . LEU A 1 514 ? 6.393 0.713 -22.870 1.00 93.25 514 LEU A CA 1
ATOM 4040 C C . LEU A 1 514 ? 6.181 0.090 -24.263 1.00 93.25 514 LEU A C 1
ATOM 4042 O O . LEU A 1 514 ? 6.880 -0.856 -24.625 1.00 93.25 514 LEU A O 1
ATOM 4046 N N . ARG A 1 515 ? 5.301 0.673 -25.090 1.00 93.69 515 ARG A N 1
ATOM 4047 C CA . ARG A 1 515 ? 5.119 0.321 -26.514 1.00 93.69 515 ARG A CA 1
ATOM 4048 C C . ARG A 1 515 ? 6.274 0.767 -27.429 1.00 93.69 515 ARG A C 1
ATOM 4050 O O . ARG A 1 515 ? 6.254 0.450 -28.615 1.00 93.69 515 ARG A O 1
ATOM 4057 N N . LYS A 1 516 ? 7.287 1.470 -26.902 1.00 93.75 516 LYS A N 1
ATOM 4058 C CA . LYS A 1 516 ? 8.402 2.104 -27.643 1.00 93.75 516 LYS A CA 1
ATOM 4059 C C . LYS A 1 516 ? 7.965 3.221 -28.609 1.00 93.75 516 LYS A C 1
ATOM 4061 O O . LYS A 1 516 ? 8.727 3.647 -29.474 1.00 93.75 516 LYS A O 1
ATOM 4066 N N . GLU A 1 517 ? 6.760 3.757 -28.433 1.00 95.50 517 GLU A N 1
ATOM 4067 C CA . GLU A 1 517 ? 6.161 4.836 -29.232 1.00 95.50 517 GLU A CA 1
ATOM 4068 C C . GLU A 1 517 ? 6.635 6.210 -28.728 1.00 95.50 517 GLU A C 1
ATOM 4070 O O . GLU A 1 517 ? 5.863 7.105 -28.377 1.00 95.50 517 GLU A O 1
ATOM 4075 N N . TYR A 1 518 ? 7.957 6.374 -28.655 1.00 96.12 518 TYR A N 1
ATOM 4076 C CA . TYR A 1 518 ? 8.607 7.431 -27.882 1.00 96.12 518 TYR A CA 1
ATOM 4077 C C . TYR A 1 518 ? 8.186 8.859 -28.262 1.00 96.12 518 TYR A C 1
ATOM 4079 O O . TYR A 1 518 ? 8.122 9.723 -27.394 1.00 96.12 518 TYR A O 1
ATOM 4087 N N . SER A 1 519 ? 7.867 9.132 -29.531 1.00 96.56 519 SER A N 1
ATOM 4088 C CA . SER A 1 519 ? 7.390 10.461 -29.955 1.00 96.56 519 SER A CA 1
ATOM 4089 C C . SER A 1 519 ? 6.007 10.815 -29.389 1.00 96.56 519 SER A C 1
ATOM 4091 O O . SER A 1 519 ? 5.754 11.983 -29.109 1.00 96.56 519 SER A O 1
ATOM 4093 N N . GLN A 1 520 ? 5.131 9.825 -29.176 1.00 96.88 520 GLN A N 1
ATOM 4094 C CA . GLN A 1 520 ? 3.837 10.024 -28.511 1.00 96.88 520 GLN A CA 1
ATOM 4095 C C . GLN A 1 520 ? 4.040 10.199 -27.001 1.00 96.88 520 GLN A C 1
ATOM 4097 O O . GLN A 1 520 ? 3.493 11.130 -26.414 1.00 96.88 520 GLN A O 1
ATOM 4102 N N . ALA A 1 521 ? 4.913 9.388 -26.390 1.00 97.81 521 ALA A N 1
ATOM 4103 C CA . ALA A 1 521 ? 5.263 9.520 -24.976 1.00 97.81 521 ALA A CA 1
ATOM 4104 C C . ALA A 1 521 ? 5.840 10.911 -24.632 1.00 97.81 521 ALA A C 1
ATOM 4106 O O . ALA A 1 521 ? 5.396 11.517 -23.660 1.00 97.81 521 ALA A O 1
ATOM 4107 N N . VAL A 1 522 ? 6.762 11.461 -25.441 1.00 98.19 522 VAL A N 1
ATOM 4108 C CA . VAL A 1 522 ? 7.307 12.824 -25.236 1.00 98.19 522 VAL A CA 1
ATOM 4109 C C . VAL A 1 522 ? 6.200 13.878 -25.247 1.00 98.19 522 VAL A C 1
ATOM 4111 O O . VAL A 1 522 ? 6.145 14.700 -24.334 1.00 98.19 522 VAL A O 1
ATOM 4114 N N . ALA A 1 523 ? 5.305 13.860 -26.240 1.00 98.31 523 ALA A N 1
ATOM 4115 C CA . ALA A 1 523 ? 4.227 14.843 -26.335 1.00 98.31 523 ALA A CA 1
ATOM 4116 C C . ALA A 1 523 ? 3.312 14.810 -25.095 1.00 98.31 523 ALA A C 1
ATOM 4118 O O . ALA A 1 523 ? 3.053 15.847 -24.485 1.00 98.31 523 ALA A O 1
ATOM 4119 N N . ILE A 1 524 ? 2.896 13.614 -24.671 1.00 98.56 524 ILE A N 1
ATOM 4120 C CA . ILE A 1 524 ? 1.941 13.430 -23.569 1.00 98.56 524 ILE A CA 1
ATOM 4121 C C . ILE A 1 524 ? 2.599 13.714 -22.204 1.00 98.56 524 ILE A C 1
ATOM 4123 O O . ILE A 1 524 ? 1.990 14.368 -21.354 1.00 98.56 524 ILE A O 1
ATOM 4127 N N . TYR A 1 525 ? 3.866 13.327 -21.991 1.00 98.44 525 TYR A N 1
ATOM 4128 C CA . TYR A 1 525 ? 4.613 13.759 -20.801 1.00 98.44 525 TYR A CA 1
ATOM 4129 C C . TYR A 1 525 ? 4.851 15.277 -20.780 1.00 98.44 525 TYR A C 1
ATOM 4131 O O . TYR A 1 525 ? 4.885 15.850 -19.695 1.00 98.44 525 TYR A O 1
ATOM 4139 N N . THR A 1 526 ? 4.983 15.941 -21.934 1.00 98.44 526 THR A N 1
ATOM 4140 C CA . THR A 1 526 ? 5.138 17.407 -22.008 1.00 98.44 526 THR A CA 1
ATOM 4141 C C . THR A 1 526 ? 3.842 18.124 -21.620 1.00 98.44 526 THR A C 1
ATOM 4143 O O . THR A 1 526 ? 3.879 19.065 -20.829 1.00 98.44 526 THR A O 1
ATOM 4146 N N . GLU A 1 527 ? 2.686 17.639 -22.087 1.00 98.25 527 GLU A N 1
ATOM 4147 C CA . GLU A 1 527 ? 1.369 18.129 -21.649 1.00 98.25 527 GLU A CA 1
ATOM 4148 C C . GLU A 1 527 ? 1.165 17.915 -20.138 1.00 98.25 527 GLU A C 1
ATOM 4150 O O . GLU A 1 527 ? 0.770 18.835 -19.419 1.00 98.25 527 GLU A O 1
ATOM 4155 N N . CYS A 1 528 ? 1.503 16.724 -19.628 1.00 98.25 528 CYS A N 1
ATOM 4156 C CA . CYS A 1 528 ? 1.473 16.436 -18.195 1.00 98.25 528 CYS A CA 1
ATOM 4157 C C . CYS A 1 528 ? 2.391 17.386 -17.405 1.00 98.25 528 CYS A C 1
ATOM 4159 O O . CYS A 1 528 ? 1.949 17.992 -16.429 1.00 98.25 528 CYS A O 1
ATOM 4161 N N . LEU A 1 529 ? 3.638 17.583 -17.849 1.00 98.31 529 LEU A N 1
ATOM 4162 C CA . LEU A 1 529 ? 4.605 18.493 -17.229 1.00 98.31 529 LEU A CA 1
ATOM 4163 C C . LEU A 1 529 ? 4.068 19.928 -17.148 1.00 98.31 529 LEU A C 1
ATOM 4165 O O . LEU A 1 529 ? 4.178 20.564 -16.095 1.00 98.31 529 LEU A O 1
ATOM 4169 N N . GLN A 1 530 ? 3.457 20.423 -18.227 1.00 98.38 530 GLN A N 1
ATOM 4170 C CA . GLN A 1 530 ? 2.824 21.738 -18.247 1.00 98.38 530 GLN A CA 1
ATOM 4171 C C . GLN A 1 530 ? 1.692 21.820 -17.214 1.00 98.38 530 GLN A C 1
ATOM 4173 O O . GLN A 1 530 ? 1.716 22.702 -16.355 1.00 98.38 530 GLN A O 1
ATOM 4178 N N . ILE A 1 531 ? 0.738 20.881 -17.232 1.00 98.38 531 ILE A N 1
ATOM 4179 C CA . ILE A 1 531 ? -0.410 20.906 -16.312 1.00 98.38 531 ILE A CA 1
ATOM 4180 C C . ILE A 1 531 ? 0.049 20.820 -14.850 1.00 98.38 531 ILE A C 1
ATOM 4182 O O . ILE A 1 531 ? -0.436 21.592 -14.026 1.00 98.38 531 ILE A O 1
ATOM 4186 N N . ARG A 1 532 ? 1.011 19.942 -14.530 1.00 98.06 532 ARG A N 1
ATOM 4187 C CA . ARG A 1 532 ? 1.591 19.811 -13.181 1.00 98.06 532 ARG A CA 1
ATOM 4188 C C . ARG A 1 532 ? 2.269 21.096 -12.714 1.00 98.06 532 ARG A C 1
ATOM 4190 O O . ARG A 1 532 ? 2.105 21.489 -11.562 1.00 98.06 532 ARG A O 1
ATOM 4197 N N . THR A 1 533 ? 2.980 21.773 -13.614 1.00 97.56 533 THR A N 1
ATOM 4198 C CA . THR A 1 533 ? 3.618 23.065 -13.327 1.00 97.56 533 THR A CA 1
ATOM 4199 C C . THR A 1 533 ? 2.576 24.154 -13.064 1.00 97.56 533 THR A C 1
ATOM 4201 O O . THR A 1 533 ? 2.706 24.889 -12.090 1.00 97.56 533 THR A O 1
ATOM 4204 N N . GLU A 1 534 ? 1.513 24.224 -13.870 1.00 97.50 534 GLU A N 1
ATOM 4205 C CA . GLU A 1 534 ? 0.441 25.217 -13.718 1.00 97.50 534 GLU A CA 1
ATOM 4206 C C . GLU A 1 534 ? -0.425 25.024 -12.460 1.00 97.50 534 GLU A C 1
ATOM 4208 O O . GLU A 1 534 ? -0.933 26.009 -11.930 1.00 97.50 534 GLU A O 1
ATOM 4213 N N . ILE A 1 535 ? -0.591 23.792 -11.958 1.00 97.00 535 ILE A N 1
ATOM 4214 C CA . ILE A 1 535 ? -1.284 23.530 -10.676 1.00 97.00 535 ILE A CA 1
ATOM 4215 C C . ILE A 1 535 ? -0.353 23.573 -9.452 1.00 97.00 535 ILE A C 1
ATOM 4217 O O . ILE A 1 535 ? -0.806 23.340 -8.335 1.00 97.00 535 ILE A O 1
ATOM 4221 N N . GLY A 1 536 ? 0.942 23.847 -9.642 1.00 96.31 536 GLY A N 1
ATOM 4222 C CA . GLY A 1 536 ? 1.933 23.902 -8.562 1.00 96.31 536 GLY A CA 1
ATOM 4223 C C . GLY A 1 536 ? 2.361 22.542 -7.991 1.00 96.31 536 GLY A C 1
ATOM 4224 O O . GLY A 1 536 ? 3.081 22.505 -6.992 1.00 96.31 536 GLY A O 1
ATOM 4225 N N . ASP A 1 537 ? 1.975 21.423 -8.612 1.00 96.69 537 ASP A N 1
ATOM 4226 C CA . ASP A 1 537 ? 2.355 20.084 -8.156 1.00 96.69 537 ASP A CA 1
ATOM 4227 C C . ASP A 1 537 ? 3.814 19.764 -8.521 1.00 96.69 537 ASP A C 1
ATOM 4229 O O . ASP A 1 537 ? 4.147 19.290 -9.612 1.00 96.69 537 ASP A O 1
ATOM 4233 N N . ARG A 1 538 ? 4.697 19.993 -7.547 1.00 97.19 538 ARG A N 1
ATOM 4234 C CA . ARG A 1 538 ? 6.134 19.707 -7.636 1.00 97.19 538 ARG A CA 1
ATOM 4235 C C . ARG A 1 538 ? 6.439 18.205 -7.713 1.00 97.19 538 ARG A C 1
ATOM 4237 O O . ARG A 1 538 ? 7.418 17.834 -8.358 1.00 97.19 538 ARG A O 1
ATOM 4244 N N . TYR A 1 539 ? 5.618 17.343 -7.109 1.00 96.25 539 TYR A N 1
ATOM 4245 C CA . TYR A 1 539 ? 5.835 15.893 -7.112 1.00 96.25 539 TYR A CA 1
ATOM 4246 C C . TYR A 1 539 ? 5.487 15.296 -8.483 1.00 96.25 539 TYR A C 1
ATOM 4248 O O . TYR A 1 539 ? 6.310 14.614 -9.099 1.00 96.25 539 TYR A O 1
ATOM 4256 N N . GLY A 1 540 ? 4.311 15.629 -9.019 1.00 95.88 540 GLY A N 1
ATOM 4257 C CA . GLY A 1 540 ? 3.900 15.242 -10.367 1.00 95.88 540 GLY A CA 1
ATOM 4258 C C . GLY A 1 540 ? 4.742 15.895 -11.468 1.00 95.88 540 GLY A C 1
ATOM 4259 O O . GLY A 1 540 ? 5.047 15.236 -12.462 1.00 95.88 540 GLY A O 1
ATOM 4260 N N . ARG A 1 541 ? 5.224 17.136 -11.278 1.00 97.69 541 ARG A N 1
ATOM 4261 C CA . ARG A 1 541 ? 6.236 17.751 -12.163 1.00 97.69 541 ARG A CA 1
ATOM 4262 C C . ARG A 1 541 ? 7.504 16.896 -12.223 1.00 97.69 541 ARG A C 1
ATOM 4264 O O . ARG A 1 541 ? 7.978 16.591 -13.315 1.00 97.69 541 ARG A O 1
ATOM 4271 N N . ALA A 1 542 ? 8.019 16.445 -11.079 1.00 97.56 542 ALA A N 1
ATOM 4272 C CA . ALA A 1 542 ? 9.180 15.557 -11.037 1.00 97.56 542 ALA A CA 1
ATOM 4273 C C . ALA A 1 542 ? 8.899 14.163 -11.650 1.00 97.56 542 ALA A C 1
ATOM 4275 O O . ALA A 1 542 ? 9.791 13.589 -12.276 1.00 97.56 542 ALA A O 1
ATOM 4276 N N . ASN A 1 543 ? 7.674 13.628 -11.542 1.00 96.75 543 ASN A N 1
ATOM 4277 C CA . ASN A 1 543 ? 7.260 12.402 -12.251 1.00 96.75 543 ASN A CA 1
ATOM 4278 C C . ASN A 1 543 ? 7.281 12.577 -13.781 1.00 96.75 543 ASN A C 1
ATOM 4280 O O . ASN A 1 543 ? 7.743 11.684 -14.493 1.00 96.75 543 ASN A O 1
ATOM 4284 N N . ALA A 1 544 ? 6.802 13.715 -14.294 1.00 97.44 544 ALA A N 1
ATOM 4285 C CA . ALA A 1 544 ? 6.783 14.002 -15.729 1.00 97.44 544 ALA A CA 1
ATOM 4286 C C . ALA A 1 544 ? 8.196 14.252 -16.294 1.00 97.44 544 ALA A C 1
ATOM 4288 O O . ALA A 1 544 ? 8.542 13.705 -17.340 1.00 97.44 544 ALA A O 1
ATOM 4289 N N . LEU A 1 545 ? 9.046 14.990 -15.565 1.00 98.31 545 LEU A N 1
ATOM 4290 C CA . LEU A 1 545 ? 10.462 15.185 -15.914 1.00 98.31 545 LEU A CA 1
ATOM 4291 C C . LEU A 1 545 ? 11.233 13.860 -15.963 1.00 98.31 545 LEU A C 1
ATOM 4293 O O . LEU A 1 545 ? 12.003 13.636 -16.893 1.00 98.31 545 LEU A O 1
ATOM 4297 N N . TRP A 1 546 ? 11.009 12.958 -15.000 1.00 97.81 546 TRP A N 1
ATOM 4298 C CA . TRP A 1 546 ? 11.617 11.623 -15.014 1.00 97.81 546 TRP A CA 1
ATOM 4299 C C . TRP A 1 546 ? 11.166 10.800 -16.233 1.00 97.81 546 TRP A C 1
ATOM 4301 O O . TRP A 1 546 ? 11.998 10.161 -16.876 1.00 97.81 546 TRP A O 1
ATOM 4311 N N . GLY A 1 547 ? 9.877 10.868 -16.594 1.00 96.62 547 GLY A N 1
ATOM 4312 C CA . GLY A 1 547 ? 9.330 10.213 -17.787 1.00 96.62 547 GLY A CA 1
ATOM 4313 C C . GLY A 1 547 ? 9.961 10.720 -19.088 1.00 96.62 547 GLY A C 1
ATOM 4314 O O . GLY A 1 547 ? 10.432 9.920 -19.895 1.00 96.62 547 GLY A O 1
ATOM 4315 N N . LEU A 1 548 ? 10.060 12.045 -19.263 1.00 98.19 548 LEU A N 1
ATOM 4316 C CA . LEU A 1 548 ? 10.777 12.654 -20.393 1.00 98.19 548 LEU A CA 1
ATOM 4317 C C . LEU A 1 548 ? 12.243 12.213 -20.435 1.00 98.19 548 LEU A C 1
ATOM 4319 O O . LEU A 1 548 ? 12.733 11.804 -21.488 1.00 98.19 548 LEU A O 1
ATOM 4323 N N . ALA A 1 549 ? 12.937 12.264 -19.297 1.00 97.69 549 ALA A N 1
ATOM 4324 C CA . ALA A 1 549 ? 14.340 11.889 -19.205 1.00 97.69 549 ALA A CA 1
ATOM 4325 C C . ALA A 1 549 ? 14.586 10.433 -19.630 1.00 97.69 549 ALA A C 1
ATOM 4327 O O . ALA A 1 549 ? 15.520 10.168 -20.390 1.00 97.69 549 ALA A O 1
ATOM 4328 N N . ASP A 1 550 ? 13.726 9.502 -19.204 1.00 96.50 550 ASP A N 1
ATOM 4329 C CA . ASP A 1 550 ? 13.831 8.096 -19.593 1.00 96.50 550 ASP A CA 1
ATOM 4330 C C . ASP A 1 550 ? 13.507 7.869 -21.076 1.00 96.50 550 ASP A C 1
ATOM 4332 O O . ASP A 1 550 ? 14.222 7.133 -21.754 1.00 96.50 550 ASP A O 1
ATOM 4336 N N . VAL A 1 551 ? 12.499 8.554 -21.627 1.00 97.12 551 VAL A N 1
ATOM 4337 C CA . VAL A 1 551 ? 12.194 8.470 -23.065 1.00 97.12 551 VAL A CA 1
ATOM 4338 C C . VAL A 1 551 ? 13.351 9.012 -23.915 1.00 97.12 551 VAL A C 1
ATOM 4340 O O . VAL A 1 551 ? 13.748 8.365 -24.885 1.00 97.12 551 VAL A O 1
ATOM 4343 N N . HIS A 1 552 ? 13.951 10.147 -23.542 1.00 97.00 552 HIS A N 1
ATOM 4344 C CA . HIS A 1 552 ? 15.136 10.674 -24.228 1.00 97.00 552 HIS A CA 1
ATOM 4345 C C . HIS A 1 552 ? 16.354 9.748 -24.069 1.00 97.00 552 HIS A C 1
ATOM 4347 O O . HIS A 1 552 ? 17.078 9.518 -25.038 1.00 97.00 552 HIS A O 1
ATOM 4353 N N . ARG A 1 553 ? 16.553 9.131 -22.895 1.00 95.62 553 ARG A N 1
ATOM 4354 C CA . ARG A 1 553 ? 17.588 8.103 -22.675 1.00 95.62 553 ARG A CA 1
ATOM 4355 C C . ARG A 1 553 ? 17.397 6.905 -23.610 1.00 95.62 553 ARG A C 1
ATOM 4357 O O . ARG A 1 553 ? 18.355 6.495 -24.259 1.00 95.62 553 ARG A O 1
ATOM 4364 N N . LEU A 1 554 ? 16.173 6.389 -23.732 1.00 92.81 554 LEU A N 1
ATOM 4365 C CA . LEU A 1 554 ? 15.819 5.277 -24.626 1.00 92.81 554 LEU A CA 1
ATOM 4366 C C . LEU A 1 554 ? 15.930 5.637 -26.121 1.00 92.81 554 LEU A C 1
ATOM 4368 O O . LEU A 1 554 ? 16.152 4.753 -26.948 1.00 92.81 554 LEU A O 1
ATOM 4372 N N . ARG A 1 555 ? 15.834 6.927 -26.470 1.00 94.25 555 ARG A N 1
ATOM 4373 C CA . ARG A 1 555 ? 16.121 7.468 -27.813 1.00 94.25 555 ARG A CA 1
ATOM 4374 C C . ARG A 1 555 ? 17.617 7.715 -28.076 1.00 94.25 555 ARG A C 1
ATOM 4376 O O . ARG A 1 555 ? 17.975 8.014 -29.210 1.00 94.25 555 ARG A O 1
ATOM 4383 N N . ASN A 1 556 ? 18.499 7.524 -27.087 1.00 93.50 556 ASN A N 1
ATOM 4384 C CA . ASN A 1 556 ? 19.929 7.897 -27.093 1.00 93.50 556 ASN A CA 1
ATOM 4385 C C . ASN A 1 556 ? 20.195 9.422 -27.094 1.00 93.50 556 ASN A C 1
ATOM 4387 O O . ASN A 1 556 ? 21.311 9.874 -27.348 1.00 93.50 556 ASN A O 1
ATOM 4391 N N . GLU A 1 557 ? 19.193 10.240 -26.772 1.00 96.06 557 GLU A N 1
ATOM 4392 C CA . GLU A 1 557 ? 19.255 11.708 -26.746 1.00 96.06 557 GLU A CA 1
ATOM 4393 C C . GLU A 1 557 ? 19.805 12.204 -25.395 1.00 96.06 557 GLU A C 1
ATOM 4395 O O . GLU A 1 557 ? 19.194 12.979 -24.654 1.00 96.06 557 GLU A O 1
ATOM 4400 N N . TYR A 1 558 ? 20.989 11.702 -25.040 1.00 95.75 558 TYR A N 1
ATOM 4401 C CA . TYR A 1 558 ? 21.502 11.717 -23.670 1.00 95.75 558 TYR A CA 1
ATOM 4402 C C . TYR A 1 558 ? 21.646 13.107 -23.037 1.00 95.75 558 TYR A C 1
ATOM 4404 O O . TYR A 1 558 ? 21.502 13.238 -21.825 1.00 95.75 558 TYR A O 1
ATOM 4412 N N . SER A 1 559 ? 21.907 14.154 -23.823 1.00 96.50 559 SER A N 1
ATOM 4413 C CA . SER A 1 559 ? 22.004 15.527 -23.304 1.00 96.50 559 SER A CA 1
ATOM 4414 C C . SER A 1 559 ? 20.658 16.055 -22.786 1.00 96.50 559 SER A C 1
ATOM 4416 O O . SER A 1 559 ? 20.633 16.770 -21.787 1.00 96.50 559 SER A O 1
ATOM 4418 N N . GLN A 1 560 ? 19.540 15.667 -23.413 1.00 96.31 560 GLN A N 1
ATOM 4419 C CA . GLN A 1 560 ? 18.191 15.999 -22.937 1.00 96.31 560 GLN A CA 1
ATOM 4420 C C . GLN A 1 560 ? 17.835 15.161 -21.701 1.00 96.31 560 GLN A C 1
ATOM 4422 O O . GLN A 1 560 ? 17.318 15.698 -20.723 1.00 96.31 560 GLN A O 1
ATOM 4427 N N . ALA A 1 561 ? 18.205 13.875 -21.692 1.00 97.38 561 ALA A N 1
ATOM 4428 C CA . ALA A 1 561 ? 18.029 13.006 -20.527 1.00 97.38 561 ALA A CA 1
ATOM 4429 C C . ALA A 1 561 ? 18.761 13.531 -19.274 1.00 97.38 561 ALA A C 1
ATOM 4431 O O . ALA A 1 561 ? 18.168 13.588 -18.199 1.00 97.38 561 ALA A O 1
ATOM 4432 N N . ILE A 1 562 ? 20.020 13.976 -19.407 1.00 97.81 562 ILE A N 1
ATOM 4433 C CA . ILE A 1 562 ? 20.791 14.572 -18.299 1.00 97.81 562 ILE A CA 1
ATOM 4434 C C . ILE A 1 562 ? 20.102 15.832 -17.764 1.00 97.81 562 ILE A C 1
ATOM 4436 O O . ILE A 1 562 ? 19.987 15.980 -16.548 1.00 97.81 562 ILE A O 1
ATOM 4440 N N . ALA A 1 563 ? 19.618 16.719 -18.640 1.00 98.19 563 ALA A N 1
ATOM 4441 C CA . ALA A 1 563 ? 18.929 17.940 -18.224 1.00 98.19 563 ALA A CA 1
ATOM 4442 C C . ALA A 1 563 ? 17.662 17.627 -17.404 1.00 98.19 563 ALA A C 1
ATOM 4444 O O . ALA A 1 563 ? 17.544 18.071 -16.260 1.00 98.19 563 ALA A O 1
ATOM 4445 N N . PHE A 1 564 ? 16.766 16.791 -17.938 1.00 98.38 564 PHE A N 1
ATOM 4446 C CA . PHE A 1 564 ? 15.505 16.448 -17.276 1.00 98.38 564 PHE A CA 1
ATOM 4447 C C . PHE A 1 564 ? 15.694 15.624 -15.987 1.00 98.38 564 PHE A C 1
ATOM 4449 O O . PHE A 1 564 ? 15.018 15.897 -14.992 1.00 98.38 564 PHE A O 1
ATOM 4456 N N . TYR A 1 565 ? 16.639 14.672 -15.933 1.00 98.25 565 TYR A N 1
ATOM 4457 C CA . TYR A 1 565 ? 16.959 13.987 -14.671 1.00 98.25 565 TYR A CA 1
ATOM 4458 C C . TYR A 1 565 ? 17.599 14.934 -13.642 1.00 98.25 565 TYR A C 1
ATOM 4460 O O . TYR A 1 565 ? 17.340 14.785 -12.449 1.00 98.25 565 TYR A O 1
ATOM 4468 N N . THR A 1 566 ? 18.402 15.917 -14.068 1.00 98.19 566 THR A N 1
ATOM 4469 C CA . THR A 1 566 ? 19.012 16.901 -13.154 1.00 98.19 566 THR A CA 1
ATOM 4470 C C . THR A 1 566 ? 17.953 17.806 -12.528 1.00 98.19 566 THR A C 1
ATOM 4472 O O . THR A 1 566 ? 17.959 17.977 -11.308 1.00 98.19 566 THR A O 1
ATOM 4475 N N . GLU A 1 567 ? 17.009 18.320 -13.324 1.00 98.19 567 GLU A N 1
ATOM 4476 C CA . GLU A 1 567 ? 15.875 19.106 -12.822 1.00 98.19 567 GLU A CA 1
ATOM 4477 C C . GLU A 1 567 ? 14.984 18.269 -11.889 1.00 98.19 567 GLU A C 1
ATOM 4479 O O . GLU A 1 567 ? 14.647 18.708 -10.789 1.00 98.19 567 GLU A O 1
ATOM 4484 N N . CYS A 1 568 ? 14.673 17.024 -12.269 1.00 98.06 568 CYS A N 1
ATOM 4485 C CA . CYS A 1 568 ? 13.942 16.094 -11.410 1.00 98.06 568 CYS A CA 1
ATOM 4486 C C . CYS A 1 568 ? 14.662 15.885 -10.067 1.00 98.06 568 CYS A C 1
ATOM 4488 O O . CYS A 1 568 ? 14.059 16.082 -9.013 1.00 98.06 568 CYS A O 1
ATOM 4490 N N . ARG A 1 569 ? 15.966 15.570 -10.076 1.00 97.69 569 ARG A N 1
ATOM 4491 C CA . ARG A 1 569 ? 16.780 15.400 -8.859 1.00 97.69 569 ARG A CA 1
ATOM 4492 C C . ARG A 1 569 ? 16.742 16.643 -7.965 1.00 97.69 569 ARG A C 1
ATOM 4494 O O . ARG A 1 569 ? 16.642 16.502 -6.744 1.00 97.69 569 ARG A O 1
ATOM 4501 N N . GLN A 1 570 ? 16.815 17.837 -8.554 1.00 98.12 570 GLN A N 1
ATOM 4502 C CA . GLN A 1 570 ? 16.712 19.093 -7.816 1.00 98.12 570 GLN A CA 1
ATOM 4503 C C . GLN A 1 570 ? 15.346 19.204 -7.128 1.00 98.12 570 GLN A C 1
ATOM 4505 O O . GLN A 1 570 ? 15.302 19.279 -5.902 1.00 98.12 570 GLN A O 1
ATOM 4510 N N . ILE A 1 571 ? 14.240 19.108 -7.872 1.00 97.94 571 ILE A N 1
ATOM 4511 C CA . ILE A 1 571 ? 12.885 19.247 -7.310 1.00 97.94 571 ILE A CA 1
ATOM 4512 C C . ILE A 1 571 ? 12.628 18.203 -6.214 1.00 97.94 571 ILE A C 1
ATOM 4514 O O . ILE A 1 571 ? 12.107 18.545 -5.155 1.00 97.94 571 ILE A O 1
ATOM 4518 N N . ARG A 1 572 ? 13.061 16.949 -6.413 1.00 97.50 572 ARG A N 1
ATOM 4519 C CA . ARG A 1 572 ? 12.985 15.879 -5.399 1.00 97.50 572 ARG A CA 1
ATOM 4520 C C . ARG A 1 572 ? 13.728 16.236 -4.114 1.00 97.50 572 ARG A C 1
ATOM 4522 O O . ARG A 1 572 ? 13.220 15.994 -3.024 1.00 97.50 572 ARG A O 1
ATOM 4529 N N . THR A 1 573 ? 14.903 16.850 -4.238 1.00 96.12 573 THR A N 1
ATOM 4530 C CA . THR A 1 573 ? 15.680 17.344 -3.091 1.00 96.12 573 THR A CA 1
ATOM 4531 C C . THR A 1 573 ? 14.943 18.469 -2.367 1.00 96.12 573 THR A C 1
ATOM 4533 O O . THR A 1 573 ? 14.853 18.450 -1.144 1.00 96.12 573 THR A O 1
ATOM 4536 N N . GLU A 1 574 ? 14.368 19.415 -3.110 1.00 96.88 574 GLU A N 1
ATOM 4537 C CA . GLU A 1 574 ? 13.655 20.576 -2.564 1.00 96.88 574 GLU A CA 1
ATOM 4538 C C . GLU A 1 574 ? 12.307 20.239 -1.895 1.00 96.88 574 GLU A C 1
ATOM 4540 O O . GLU A 1 574 ? 11.815 21.043 -1.103 1.00 96.88 574 GLU A O 1
ATOM 4545 N N . ILE A 1 575 ? 11.694 19.091 -2.215 1.00 96.19 575 ILE A N 1
ATOM 4546 C CA . ILE A 1 575 ? 10.476 18.581 -1.551 1.00 96.19 575 ILE A CA 1
ATOM 4547 C C . ILE A 1 575 ? 10.766 17.496 -0.497 1.00 96.19 575 ILE A C 1
ATOM 4549 O O . ILE A 1 575 ? 9.833 16.952 0.084 1.00 96.19 575 ILE A O 1
ATOM 4553 N N . GLY A 1 576 ? 12.038 17.159 -0.253 1.00 94.44 576 GLY A N 1
ATOM 4554 C CA . GLY A 1 576 ? 12.439 16.130 0.717 1.00 94.44 576 GLY A CA 1
ATOM 4555 C C . GLY A 1 576 ? 12.221 14.675 0.271 1.00 94.44 576 GLY A C 1
ATOM 4556 O O . GLY A 1 576 ? 12.449 13.758 1.060 1.00 94.44 576 GLY A O 1
ATOM 4557 N N . ASP A 1 577 ? 11.831 14.431 -0.983 1.00 94.81 577 ASP A N 1
ATOM 4558 C CA . ASP A 1 577 ? 11.596 13.089 -1.527 1.00 94.81 577 ASP A CA 1
ATOM 4559 C C . ASP A 1 577 ? 12.922 12.365 -1.819 1.00 94.81 577 ASP A C 1
ATOM 4561 O O . ASP A 1 577 ? 13.458 12.374 -2.932 1.00 94.81 577 ASP A O 1
ATOM 4565 N N . ARG A 1 578 ? 13.457 11.714 -0.781 1.00 94.75 578 ARG A N 1
ATOM 4566 C CA . ARG A 1 578 ? 14.688 10.910 -0.839 1.00 94.75 578 ARG A CA 1
ATOM 4567 C C . ARG A 1 578 ? 14.575 9.744 -1.827 1.00 94.75 578 ARG A C 1
ATOM 4569 O O . ARG A 1 578 ? 15.551 9.452 -2.516 1.00 94.75 578 ARG A O 1
ATOM 4576 N N . TYR A 1 579 ? 13.403 9.114 -1.934 1.00 92.50 579 TYR A N 1
ATOM 4577 C CA . TYR A 1 579 ? 13.173 7.973 -2.822 1.00 92.50 579 TYR A CA 1
ATOM 4578 C C . TYR A 1 579 ? 13.239 8.406 -4.291 1.00 92.50 579 TYR A C 1
ATOM 4580 O O . TYR A 1 579 ? 14.083 7.929 -5.052 1.00 92.50 579 TYR A O 1
ATOM 4588 N N . GLY A 1 580 ? 12.439 9.401 -4.679 1.00 93.31 580 GLY A N 1
ATOM 4589 C CA . GLY A 1 580 ? 12.471 9.959 -6.028 1.00 93.31 580 GLY A CA 1
ATOM 4590 C C . GLY A 1 580 ? 13.803 10.642 -6.370 1.00 93.31 580 GLY A C 1
ATOM 4591 O O . GLY A 1 580 ? 14.220 10.611 -7.531 1.00 93.31 580 GLY A O 1
ATOM 4592 N N . ARG A 1 581 ? 14.532 11.189 -5.380 1.00 96.50 581 ARG A N 1
ATOM 4593 C CA . ARG A 1 581 ? 15.908 11.685 -5.572 1.00 96.50 581 ARG A CA 1
ATOM 4594 C C . ARG A 1 581 ? 16.864 10.558 -5.965 1.00 96.50 581 ARG A C 1
ATOM 4596 O O . ARG A 1 581 ? 17.625 10.733 -6.914 1.00 96.50 581 ARG A O 1
ATOM 4603 N N . ALA A 1 582 ? 16.802 9.407 -5.291 1.00 95.69 582 ALA A N 1
ATOM 4604 C CA . ALA A 1 582 ? 17.590 8.230 -5.661 1.00 95.69 582 ALA A CA 1
ATOM 4605 C C . ALA A 1 582 ? 17.239 7.741 -7.080 1.00 95.69 582 ALA A C 1
ATOM 4607 O O . ALA A 1 582 ? 18.135 7.520 -7.891 1.00 95.69 582 ALA A O 1
ATOM 4608 N N . PHE A 1 583 ? 15.954 7.678 -7.442 1.00 93.12 583 PHE A N 1
ATOM 4609 C CA . PHE A 1 583 ? 15.537 7.296 -8.800 1.00 93.12 583 PHE A CA 1
ATOM 4610 C C . PHE A 1 583 ? 16.060 8.243 -9.896 1.00 93.12 583 PHE A C 1
ATOM 4612 O O . PHE A 1 583 ? 16.436 7.780 -10.974 1.00 93.12 583 PHE A O 1
ATOM 4619 N N . ALA A 1 584 ? 16.144 9.550 -9.631 1.00 96.25 584 ALA A N 1
ATOM 4620 C CA . ALA A 1 584 ? 16.757 10.506 -10.557 1.00 96.25 584 ALA A CA 1
ATOM 4621 C C . ALA A 1 584 ? 18.292 10.353 -10.640 1.00 96.25 584 ALA A C 1
ATOM 4623 O O . ALA A 1 584 ? 18.856 10.413 -11.732 1.00 96.25 584 ALA A O 1
ATOM 4624 N N . LEU A 1 585 ? 18.967 10.098 -9.513 1.00 97.56 585 LEU A N 1
ATOM 4625 C CA . LEU A 1 585 ? 20.413 9.837 -9.455 1.00 97.56 585 LEU A CA 1
ATOM 4626 C C . LEU A 1 585 ? 20.814 8.575 -10.216 1.00 97.56 585 LEU A C 1
ATOM 4628 O O . LEU A 1 585 ? 21.721 8.614 -11.042 1.00 97.56 585 LEU A O 1
ATOM 4632 N N . CYS A 1 586 ? 20.111 7.469 -9.986 1.00 95.38 586 CYS A N 1
ATOM 4633 C CA . CYS A 1 586 ? 20.341 6.230 -10.715 1.00 95.38 586 CYS A CA 1
ATOM 4634 C C . CYS A 1 586 ? 20.019 6.367 -12.223 1.00 95.38 586 CYS A C 1
ATOM 4636 O O . CYS A 1 586 ? 20.682 5.733 -13.043 1.00 95.38 586 CYS A O 1
ATOM 4638 N N . GLY A 1 587 ? 19.078 7.245 -12.605 1.00 94.75 587 GLY A N 1
ATOM 4639 C CA . GLY A 1 587 ? 18.843 7.635 -14.003 1.00 94.75 587 GLY A CA 1
ATOM 4640 C C . GLY A 1 587 ? 20.027 8.382 -14.634 1.00 94.75 587 GLY A C 1
ATOM 4641 O O . GLY A 1 587 ? 20.475 8.012 -15.720 1.00 94.75 587 GLY A O 1
ATOM 4642 N N . LEU A 1 588 ? 20.595 9.375 -13.936 1.00 97.75 588 LEU A N 1
ATOM 4643 C CA . LEU A 1 588 ? 21.832 10.056 -14.358 1.00 97.75 588 LEU A CA 1
ATOM 4644 C C . LEU A 1 588 ? 22.998 9.069 -14.490 1.00 97.75 588 LEU A C 1
ATOM 4646 O O . LEU A 1 588 ? 23.696 9.069 -15.503 1.00 97.75 588 LEU A O 1
ATOM 4650 N N . ALA A 1 589 ? 23.189 8.212 -13.487 1.00 96.88 589 ALA A N 1
ATOM 4651 C CA . ALA A 1 589 ? 24.262 7.226 -13.458 1.00 96.88 589 ALA A CA 1
ATOM 4652 C C . ALA A 1 589 ? 24.210 6.276 -14.666 1.00 96.88 589 ALA A C 1
ATOM 4654 O O . ALA A 1 589 ? 25.232 6.050 -15.312 1.00 96.88 589 ALA A O 1
ATOM 4655 N N . GLU A 1 590 ? 23.015 5.798 -15.026 1.00 94.88 590 GLU A N 1
ATOM 4656 C CA . GLU A 1 590 ? 22.786 4.977 -16.217 1.00 94.88 590 GLU A CA 1
ATOM 4657 C C . GLU A 1 590 ? 23.115 5.730 -17.517 1.00 94.88 590 GLU A C 1
ATOM 4659 O O . GLU A 1 590 ? 23.779 5.172 -18.392 1.00 94.88 590 GLU A O 1
ATOM 4664 N N . VAL A 1 591 ? 22.723 7.006 -17.645 1.00 96.00 591 VAL A N 1
ATOM 4665 C CA . VAL A 1 591 ? 23.063 7.826 -18.825 1.00 96.00 591 VAL A CA 1
ATOM 4666 C C . VAL A 1 591 ? 24.580 8.014 -18.957 1.00 96.00 591 VAL A C 1
ATOM 4668 O O . VAL A 1 591 ? 25.131 7.838 -20.046 1.00 96.00 591 VAL A O 1
ATOM 4671 N N . HIS A 1 592 ? 25.279 8.312 -17.861 1.00 96.19 592 HIS A N 1
ATOM 4672 C CA . HIS A 1 592 ? 26.739 8.430 -17.869 1.00 96.19 592 HIS A CA 1
ATOM 4673 C C . HIS A 1 592 ? 27.430 7.080 -18.127 1.00 96.19 592 HIS A C 1
ATOM 4675 O O . HIS A 1 592 ? 28.431 7.031 -18.843 1.00 96.19 592 HIS A O 1
ATOM 4681 N N . ARG A 1 593 ? 26.871 5.961 -17.640 1.00 94.44 593 ARG A N 1
ATOM 4682 C CA . ARG A 1 593 ? 27.373 4.605 -17.917 1.00 94.44 593 ARG A CA 1
ATOM 4683 C C . ARG A 1 593 ? 27.330 4.283 -19.410 1.00 94.44 593 ARG A C 1
ATOM 4685 O O . ARG A 1 593 ? 28.347 3.854 -19.952 1.00 94.44 593 ARG A O 1
ATOM 4692 N N . VAL A 1 594 ? 26.210 4.529 -20.098 1.00 91.81 594 VAL A N 1
ATOM 4693 C CA . VAL A 1 594 ? 26.108 4.262 -21.550 1.00 91.81 594 VAL A CA 1
ATOM 4694 C C . VAL A 1 594 ? 26.910 5.256 -22.402 1.00 91.81 594 VAL A C 1
ATOM 4696 O O . VAL A 1 594 ? 27.431 4.873 -23.449 1.00 91.81 594 VAL A O 1
ATOM 4699 N N . ARG A 1 595 ? 27.125 6.489 -21.916 1.00 94.25 595 ARG A N 1
ATOM 4700 C CA . ARG A 1 595 ? 28.094 7.453 -22.484 1.00 94.25 595 ARG A CA 1
ATOM 4701 C C . ARG A 1 595 ? 29.567 7.083 -22.236 1.00 94.25 595 ARG A C 1
ATOM 4703 O O . ARG A 1 595 ? 30.446 7.731 -22.797 1.00 94.25 595 ARG A O 1
ATOM 4710 N N . LYS A 1 596 ? 29.847 6.036 -21.447 1.00 94.06 596 LYS A N 1
ATOM 4711 C CA . LYS A 1 596 ? 31.186 5.598 -20.994 1.00 94.06 596 LYS A CA 1
ATOM 4712 C C . LYS A 1 596 ? 31.906 6.588 -20.066 1.00 94.06 596 LYS A C 1
ATOM 4714 O O . LYS A 1 596 ? 33.110 6.489 -19.842 1.00 94.06 596 LYS A O 1
ATOM 4719 N N . GLU A 1 597 ? 31.165 7.508 -19.459 1.00 95.56 597 GLU A N 1
ATOM 4720 C CA . GLU A 1 597 ? 31.643 8.500 -18.488 1.00 95.56 597 GLU A CA 1
ATOM 4721 C C . GLU A 1 597 ? 31.692 7.875 -17.082 1.00 95.56 597 GLU A C 1
ATOM 4723 O O . GLU A 1 597 ? 31.080 8.346 -16.122 1.00 95.56 597 GLU A O 1
ATOM 4728 N N . TYR A 1 598 ? 32.402 6.749 -16.966 1.00 94.62 598 TYR A N 1
ATOM 4729 C CA . TYR A 1 598 ? 32.271 5.819 -15.843 1.00 94.62 598 TYR A CA 1
ATOM 4730 C C . TYR A 1 598 ? 32.540 6.440 -14.466 1.00 94.62 598 TYR A C 1
ATOM 4732 O O . TYR A 1 598 ? 31.896 6.055 -13.497 1.00 94.62 598 TYR A O 1
ATOM 4740 N N . SER A 1 599 ? 33.441 7.419 -14.354 1.00 95.00 599 SER A N 1
ATOM 4741 C CA . SER A 1 599 ? 33.698 8.118 -13.084 1.00 95.00 599 SER A CA 1
ATOM 4742 C C . SER A 1 599 ? 32.488 8.925 -12.592 1.00 95.00 599 SER A C 1
ATOM 4744 O O . SER A 1 599 ? 32.260 9.005 -11.388 1.00 95.00 599 SER A O 1
ATOM 4746 N N . GLN A 1 600 ? 31.687 9.484 -13.506 1.00 95.19 600 GLN A N 1
ATOM 4747 C CA . GLN A 1 600 ? 30.434 10.171 -13.169 1.00 95.19 600 GLN A CA 1
ATOM 4748 C C . GLN A 1 600 ? 29.333 9.154 -12.836 1.00 95.19 600 GLN A C 1
ATOM 4750 O O . GLN A 1 600 ? 28.595 9.348 -11.874 1.00 95.19 600 GLN A O 1
ATOM 4755 N N . ALA A 1 601 ? 29.282 8.025 -13.555 1.00 96.62 601 ALA A N 1
ATOM 4756 C CA . ALA A 1 601 ? 28.368 6.926 -13.241 1.00 96.62 601 ALA A CA 1
ATOM 4757 C C . ALA A 1 601 ? 28.597 6.355 -11.826 1.00 96.62 601 ALA A C 1
ATOM 4759 O O . ALA A 1 601 ? 27.642 6.241 -11.063 1.00 96.62 601 ALA A O 1
ATOM 4760 N N . VAL A 1 602 ? 29.852 6.072 -11.438 1.00 96.88 602 VAL A N 1
ATOM 4761 C CA . VAL A 1 602 ? 30.189 5.621 -10.071 1.00 96.88 602 VAL A CA 1
ATOM 4762 C C . VAL A 1 602 ? 29.777 6.662 -9.029 1.00 96.88 602 VAL A C 1
ATOM 4764 O O . VAL A 1 602 ? 29.182 6.294 -8.024 1.00 96.88 602 VAL A O 1
ATOM 4767 N N . ALA A 1 603 ? 30.037 7.954 -9.257 1.00 97.56 603 ALA A N 1
ATOM 4768 C CA . ALA A 1 603 ? 29.656 9.001 -8.307 1.00 97.56 603 ALA A CA 1
ATOM 4769 C C . ALA A 1 603 ? 28.134 9.039 -8.059 1.00 97.56 603 ALA A C 1
ATOM 4771 O O . ALA A 1 603 ? 27.695 8.994 -6.909 1.00 97.56 603 ALA A O 1
ATOM 4772 N N . PHE A 1 604 ? 27.326 9.050 -9.126 1.00 97.88 604 PHE A N 1
ATOM 4773 C CA . PHE A 1 604 ? 25.866 9.091 -9.008 1.00 97.88 604 PHE A CA 1
ATOM 4774 C C . PHE A 1 604 ? 25.260 7.783 -8.475 1.00 97.88 604 PHE A C 1
ATOM 4776 O O . PHE A 1 604 ? 24.312 7.844 -7.689 1.00 97.88 604 PHE A O 1
ATOM 4783 N N . TYR A 1 605 ? 25.799 6.609 -8.831 1.00 97.69 605 TYR A N 1
ATOM 4784 C CA . TYR A 1 605 ? 25.358 5.351 -8.218 1.00 97.69 605 TYR A CA 1
ATOM 4785 C C . TYR A 1 605 ? 25.735 5.278 -6.731 1.00 97.69 605 TYR A C 1
ATOM 4787 O O . TYR A 1 605 ? 24.914 4.824 -5.944 1.00 97.69 605 TYR A O 1
ATOM 4795 N N . THR A 1 606 ? 26.910 5.758 -6.309 1.00 97.12 606 THR A N 1
ATOM 4796 C CA . THR A 1 606 ? 27.285 5.797 -4.881 1.00 97.12 606 THR A CA 1
ATOM 4797 C C . THR A 1 606 ? 26.350 6.708 -4.076 1.00 97.12 606 THR A C 1
ATOM 4799 O O . THR A 1 606 ? 25.888 6.308 -3.008 1.00 97.12 606 THR A O 1
ATOM 4802 N N . GLU A 1 607 ? 25.986 7.886 -4.604 1.00 97.25 607 GLU A N 1
ATOM 4803 C CA . GLU A 1 607 ? 24.978 8.764 -3.983 1.00 97.25 607 GLU A CA 1
ATOM 4804 C C . GLU A 1 607 ? 23.601 8.067 -3.909 1.00 97.25 607 GLU A C 1
ATOM 4806 O O . GLU A 1 607 ? 22.954 8.063 -2.860 1.00 97.25 607 GLU A O 1
ATOM 4811 N N . CYS A 1 608 ? 23.175 7.407 -4.995 1.00 97.06 608 CYS A N 1
ATOM 4812 C CA . CYS A 1 608 ? 21.932 6.628 -5.055 1.00 97.06 608 CYS A CA 1
ATOM 4813 C C . CYS A 1 608 ? 21.916 5.480 -4.014 1.00 97.06 608 CYS A C 1
ATOM 4815 O O . CYS A 1 608 ? 20.922 5.299 -3.306 1.00 97.06 608 CYS A O 1
ATOM 4817 N N . LEU A 1 609 ? 23.035 4.757 -3.872 1.00 96.88 609 LEU A N 1
ATOM 4818 C CA . LEU A 1 609 ? 23.215 3.605 -2.981 1.00 96.88 609 LEU A CA 1
ATOM 4819 C C . LEU A 1 609 ? 23.150 4.003 -1.506 1.00 96.88 609 LEU A C 1
ATOM 4821 O O . LEU A 1 609 ? 22.493 3.324 -0.710 1.00 96.88 609 LEU A O 1
ATOM 4825 N N . GLN A 1 610 ? 23.813 5.108 -1.146 1.00 97.06 610 GLN A N 1
ATOM 4826 C CA . GLN A 1 610 ? 23.752 5.661 0.202 1.00 97.06 610 GLN A CA 1
ATOM 4827 C C . GLN A 1 610 ? 22.299 5.978 0.567 1.00 97.06 610 GLN A C 1
ATOM 4829 O O . GLN A 1 610 ? 21.795 5.463 1.562 1.00 97.06 610 GLN A O 1
ATOM 4834 N N . ILE A 1 611 ? 21.591 6.739 -0.274 1.00 95.12 611 ILE A N 1
ATOM 4835 C CA . ILE A 1 611 ? 20.208 7.151 0.002 1.00 95.12 611 ILE A CA 1
ATOM 4836 C C . ILE A 1 611 ? 19.280 5.940 0.154 1.00 95.12 611 ILE A C 1
ATOM 4838 O O . ILE A 1 611 ? 18.489 5.897 1.092 1.00 95.12 611 ILE A O 1
ATOM 4842 N N . GLN A 1 612 ? 19.385 4.943 -0.730 1.00 94.62 612 GLN A N 1
ATOM 4843 C CA . GLN A 1 612 ? 18.577 3.718 -0.655 1.00 94.62 612 GLN A CA 1
ATOM 4844 C C . GLN A 1 612 ? 18.854 2.913 0.618 1.00 94.62 612 GLN A C 1
ATOM 4846 O O . GLN A 1 612 ? 17.928 2.361 1.210 1.00 94.62 612 GLN A O 1
ATOM 4851 N N . THR A 1 613 ? 20.106 2.890 1.077 1.00 91.69 613 THR A N 1
ATOM 4852 C CA . THR A 1 613 ? 20.484 2.263 2.351 1.00 91.69 613 THR A CA 1
ATOM 4853 C C . THR A 1 613 ? 19.895 3.029 3.539 1.00 91.69 613 THR A C 1
ATOM 4855 O O . THR A 1 613 ? 19.321 2.413 4.433 1.00 91.69 613 THR A O 1
ATOM 4858 N N . GLU A 1 614 ? 19.950 4.363 3.522 1.00 92.12 614 GLU A N 1
ATOM 4859 C CA . GLU A 1 614 ? 19.406 5.228 4.579 1.00 92.12 614 GLU A CA 1
ATOM 4860 C C . GLU A 1 614 ? 17.866 5.237 4.674 1.00 92.12 614 GLU A C 1
ATOM 4862 O O . GLU A 1 614 ? 17.332 5.626 5.713 1.00 92.12 614 GLU A O 1
ATOM 4867 N N . ILE A 1 615 ? 17.147 4.861 3.607 1.00 90.44 615 ILE A N 1
ATOM 4868 C CA . ILE A 1 615 ? 15.673 4.718 3.598 1.00 90.44 615 ILE A CA 1
ATOM 4869 C C . ILE A 1 615 ? 15.206 3.253 3.667 1.00 90.44 615 ILE A C 1
ATOM 4871 O O . ILE A 1 615 ? 14.007 2.996 3.617 1.00 90.44 615 ILE A O 1
ATOM 4875 N N . GLY A 1 616 ? 16.128 2.288 3.757 1.00 86.69 616 GLY A N 1
ATOM 4876 C CA . GLY A 1 616 ? 15.808 0.859 3.841 1.00 86.69 616 GLY A CA 1
ATOM 4877 C C . GLY A 1 616 ? 15.319 0.203 2.540 1.00 86.69 616 GLY A C 1
ATOM 4878 O O . GLY A 1 616 ? 14.854 -0.939 2.577 1.00 86.69 616 GLY A O 1
ATOM 4879 N N . ASP A 1 617 ? 15.433 0.863 1.382 1.00 90.06 617 ASP A N 1
ATOM 4880 C CA . ASP A 1 617 ? 14.999 0.304 0.096 1.00 90.06 617 ASP A CA 1
ATOM 4881 C C . ASP A 1 617 ? 15.978 -0.767 -0.415 1.00 90.06 617 ASP A C 1
ATOM 4883 O O . ASP A 1 617 ? 16.909 -0.507 -1.182 1.00 90.06 617 ASP A O 1
ATOM 4887 N N . ARG A 1 618 ? 15.726 -2.016 -0.011 1.00 90.31 618 ARG A N 1
ATOM 4888 C CA . ARG A 1 618 ? 16.473 -3.207 -0.451 1.00 90.31 618 ARG A CA 1
ATOM 4889 C C . ARG A 1 618 ? 16.362 -3.451 -1.962 1.00 90.31 618 ARG A C 1
ATOM 4891 O O . ARG A 1 618 ? 17.309 -3.965 -2.557 1.00 90.31 618 ARG A O 1
ATOM 4898 N N . ASN A 1 619 ? 15.249 -3.080 -2.602 1.00 89.12 619 ASN A N 1
ATOM 4899 C CA . ASN A 1 619 ? 15.054 -3.280 -4.042 1.00 89.12 619 ASN A CA 1
ATOM 4900 C C . ASN A 1 619 ? 15.835 -2.252 -4.866 1.00 89.12 619 ASN A C 1
ATOM 4902 O O . ASN A 1 619 ? 16.501 -2.626 -5.837 1.00 89.12 619 ASN A O 1
ATOM 4906 N N . GLY A 1 620 ? 15.802 -0.984 -4.457 1.00 91.19 620 GLY A N 1
ATOM 4907 C CA . GLY A 1 620 ? 16.659 0.073 -4.980 1.00 91.19 620 GLY A CA 1
ATOM 4908 C C . GLY A 1 620 ? 18.132 -0.269 -4.785 1.00 91.19 620 GLY A C 1
ATOM 4909 O O . GLY A 1 620 ? 18.847 -0.391 -5.778 1.00 91.19 620 GLY A O 1
ATOM 4910 N N . ARG A 1 621 ? 18.559 -0.542 -3.540 1.00 94.31 621 ARG A N 1
ATOM 4911 C CA . ARG A 1 621 ? 19.949 -0.901 -3.194 1.00 94.31 621 ARG A CA 1
ATOM 4912 C C . ARG A 1 621 ? 20.491 -2.013 -4.092 1.00 94.31 621 ARG A C 1
ATOM 4914 O O . ARG A 1 621 ? 21.534 -1.832 -4.710 1.00 94.31 621 ARG A O 1
ATOM 4921 N N . ALA A 1 622 ? 19.764 -3.122 -4.242 1.00 94.31 622 ALA A N 1
ATOM 4922 C CA . ALA A 1 622 ? 20.171 -4.211 -5.133 1.00 94.31 622 ALA A CA 1
ATOM 4923 C C . ALA A 1 622 ? 20.297 -3.776 -6.608 1.00 94.31 622 ALA A C 1
ATOM 4925 O O . ALA A 1 622 ? 21.225 -4.192 -7.298 1.00 94.31 622 ALA A O 1
ATOM 4926 N N . SER A 1 623 ? 19.397 -2.919 -7.097 1.00 93.25 623 SER A N 1
ATOM 4927 C CA . SER A 1 623 ? 19.455 -2.384 -8.468 1.00 93.25 623 SER A CA 1
ATOM 4928 C C . SER A 1 623 ? 20.685 -1.491 -8.687 1.00 93.25 623 SER A C 1
ATOM 4930 O O . SER A 1 623 ? 21.325 -1.553 -9.733 1.00 93.25 623 SER A O 1
ATOM 4932 N N . THR A 1 624 ? 21.054 -0.701 -7.681 1.00 95.56 624 THR A N 1
ATOM 4933 C CA . THR A 1 624 ? 22.197 0.222 -7.725 1.00 95.56 624 THR A CA 1
ATOM 4934 C C . THR A 1 624 ? 23.536 -0.493 -7.579 1.00 95.56 624 THR A C 1
ATOM 4936 O O . THR A 1 624 ? 24.480 -0.168 -8.296 1.00 95.56 624 THR A O 1
ATOM 4939 N N . LEU A 1 625 ? 23.609 -1.517 -6.721 1.00 96.94 625 LEU A N 1
ATOM 4940 C CA . LEU A 1 625 ? 24.758 -2.426 -6.635 1.00 96.94 625 LEU A CA 1
ATOM 4941 C C . LEU A 1 625 ? 25.020 -3.108 -7.982 1.00 96.94 625 LEU A C 1
ATOM 4943 O O . LEU A 1 625 ? 26.162 -3.169 -8.424 1.00 96.94 625 LEU A O 1
ATOM 4947 N N . GLN A 1 626 ? 23.966 -3.548 -8.678 1.00 95.31 626 GLN A N 1
ATOM 4948 C CA . GLN A 1 626 ? 24.094 -4.089 -10.031 1.00 95.31 626 GLN A CA 1
ATOM 4949 C C . GLN A 1 626 ? 24.640 -3.041 -11.019 1.00 95.31 626 GLN A C 1
ATOM 4951 O O . GLN A 1 626 ? 25.543 -3.355 -11.791 1.00 95.31 626 GLN A O 1
ATOM 4956 N N . GLY A 1 627 ? 24.165 -1.791 -10.955 1.00 94.06 627 GLY A N 1
ATOM 4957 C CA . GLY A 1 627 ? 24.682 -0.686 -11.773 1.00 94.06 627 GLY A CA 1
ATOM 4958 C C . GLY A 1 627 ? 26.168 -0.383 -11.530 1.00 94.06 627 GLY A C 1
ATOM 4959 O O . GLY A 1 627 ? 26.926 -0.226 -12.487 1.00 94.06 627 GLY A O 1
ATOM 4960 N N . LEU A 1 628 ? 26.612 -0.377 -10.267 1.00 97.00 628 LEU A N 1
ATOM 4961 C CA . LEU A 1 628 ? 28.033 -0.276 -9.907 1.00 97.00 628 LEU A CA 1
ATOM 4962 C C . LEU A 1 628 ? 28.833 -1.463 -10.448 1.00 97.00 628 LEU A C 1
ATOM 4964 O O . LEU A 1 628 ? 29.868 -1.262 -11.082 1.00 97.00 628 LEU A O 1
ATOM 4968 N N . ALA A 1 629 ? 28.345 -2.687 -10.246 1.00 96.19 629 ALA A N 1
ATOM 4969 C CA . ALA A 1 629 ? 29.000 -3.898 -10.721 1.00 96.19 629 ALA A CA 1
ATOM 4970 C C . ALA A 1 629 ? 29.173 -3.898 -12.250 1.00 96.19 629 ALA A C 1
ATOM 4972 O O . ALA A 1 629 ? 30.259 -4.201 -12.743 1.00 96.19 629 ALA A O 1
ATOM 4973 N N . ASP A 1 630 ? 28.150 -3.465 -12.997 1.00 94.31 630 ASP A N 1
ATOM 4974 C CA . ASP A 1 630 ? 28.221 -3.273 -14.447 1.00 94.31 630 ASP A CA 1
ATOM 4975 C C . ASP A 1 630 ? 29.267 -2.221 -14.850 1.00 94.31 630 ASP A C 1
ATOM 4977 O O . ASP A 1 630 ? 29.972 -2.430 -15.837 1.00 94.31 630 ASP A O 1
ATOM 4981 N N . VAL A 1 631 ? 29.412 -1.115 -14.103 1.00 95.00 631 VAL A N 1
ATOM 4982 C CA . VAL A 1 631 ? 30.448 -0.093 -14.362 1.00 95.00 631 VAL A CA 1
ATOM 4983 C C . VAL A 1 631 ? 31.857 -0.623 -14.081 1.00 95.00 631 VAL A C 1
ATOM 4985 O O . VAL A 1 631 ? 32.754 -0.424 -14.900 1.00 95.00 631 VAL A O 1
ATOM 4988 N N . HIS A 1 632 ? 32.071 -1.308 -12.956 1.00 94.75 632 HIS A N 1
ATOM 4989 C CA . HIS A 1 632 ? 33.379 -1.872 -12.612 1.00 94.75 632 HIS A CA 1
ATOM 4990 C C . HIS A 1 632 ? 33.775 -3.011 -13.563 1.00 94.75 632 HIS A C 1
ATOM 4992 O O . HIS A 1 632 ? 34.918 -3.065 -14.016 1.00 94.75 632 HIS A O 1
ATOM 4998 N N . ARG A 1 633 ? 32.821 -3.851 -13.987 1.00 93.38 633 ARG A N 1
ATOM 4999 C CA . ARG A 1 633 ? 33.048 -4.902 -14.991 1.00 93.38 633 ARG A CA 1
ATOM 5000 C C . ARG A 1 633 ? 33.523 -4.333 -16.328 1.00 93.38 633 ARG A C 1
ATOM 5002 O O . ARG A 1 633 ? 34.508 -4.818 -16.870 1.00 93.38 633 ARG A O 1
ATOM 5009 N N . VAL A 1 634 ? 32.898 -3.271 -16.853 1.00 90.56 634 VAL A N 1
ATOM 5010 C CA . VAL A 1 634 ? 33.358 -2.647 -18.118 1.00 90.56 634 VAL A CA 1
ATOM 5011 C C . VAL A 1 634 ? 34.644 -1.817 -17.977 1.00 90.56 634 VAL A C 1
ATOM 5013 O O . VAL A 1 634 ? 35.191 -1.367 -18.985 1.00 90.56 634 VAL A O 1
ATOM 5016 N N . ARG A 1 635 ? 35.146 -1.635 -16.748 1.00 92.06 635 ARG A N 1
ATOM 5017 C CA . ARG A 1 635 ? 36.487 -1.107 -16.446 1.00 92.06 635 ARG A CA 1
ATOM 5018 C C . ARG A 1 635 ? 37.539 -2.212 -16.257 1.00 92.06 635 ARG A C 1
ATOM 5020 O O . ARG A 1 635 ? 38.724 -1.889 -16.234 1.00 92.06 635 ARG A O 1
ATOM 5027 N N . ASN A 1 636 ? 37.139 -3.489 -16.216 1.00 88.81 636 ASN A N 1
ATOM 5028 C CA . ASN A 1 636 ? 37.962 -4.648 -15.824 1.00 88.81 636 ASN A CA 1
ATOM 5029 C C . ASN A 1 636 ? 38.449 -4.563 -14.358 1.00 88.81 636 ASN A C 1
ATOM 5031 O O . ASN A 1 636 ? 39.544 -4.998 -14.008 1.00 88.81 636 ASN A O 1
ATOM 5035 N N . GLU A 1 637 ? 37.637 -3.957 -13.488 1.00 92.75 637 GLU A N 1
ATOM 5036 C CA . GLU A 1 637 ? 37.869 -3.853 -12.041 1.00 92.75 637 GLU A CA 1
ATOM 5037 C C . GLU A 1 637 ? 37.171 -5.021 -11.325 1.00 92.75 637 GLU A C 1
ATOM 5039 O O . GLU A 1 637 ? 36.337 -4.848 -10.433 1.00 92.75 637 GLU A O 1
ATOM 5044 N N . ASP A 1 638 ? 37.485 -6.236 -11.776 1.00 91.25 638 ASP A N 1
ATOM 5045 C CA . ASP A 1 638 ? 36.698 -7.447 -11.534 1.00 91.25 638 ASP A CA 1
ATOM 5046 C C . ASP A 1 638 ? 36.406 -7.719 -10.056 1.00 91.25 638 ASP A C 1
ATOM 5048 O O . ASP A 1 638 ? 35.282 -8.066 -9.708 1.00 91.25 638 ASP A O 1
ATOM 5052 N N . SER A 1 639 ? 37.384 -7.522 -9.166 1.00 92.50 639 SER A N 1
ATOM 5053 C CA . SER A 1 639 ? 37.213 -7.744 -7.724 1.00 92.50 639 SER A CA 1
ATOM 5054 C C . SER A 1 639 ? 36.113 -6.862 -7.116 1.00 92.50 639 SER A C 1
ATOM 5056 O O . SER A 1 639 ? 35.438 -7.280 -6.178 1.00 92.50 639 SER A O 1
ATOM 5058 N N . GLN A 1 640 ? 35.907 -5.656 -7.658 1.00 93.12 640 GLN A N 1
ATOM 5059 C CA . GLN A 1 640 ? 34.815 -4.763 -7.257 1.00 93.12 640 GLN A CA 1
ATOM 5060 C C . GLN A 1 640 ? 33.495 -5.185 -7.915 1.00 93.12 640 GLN A C 1
ATOM 5062 O O . GLN A 1 640 ? 32.459 -5.189 -7.254 1.00 93.12 640 GLN A O 1
ATOM 5067 N N . ALA A 1 641 ? 33.528 -5.617 -9.181 1.00 94.94 641 ALA A N 1
ATOM 5068 C CA . ALA A 1 641 ? 32.349 -6.144 -9.867 1.00 94.94 641 ALA A CA 1
ATOM 5069 C C . ALA A 1 641 ? 31.783 -7.403 -9.180 1.00 94.94 641 ALA A C 1
ATOM 5071 O O . ALA A 1 641 ? 30.586 -7.456 -8.899 1.00 94.94 641 ALA A O 1
ATOM 5072 N N . VAL A 1 642 ? 32.633 -8.381 -8.840 1.00 95.81 642 VAL A N 1
ATOM 5073 C CA . VAL A 1 642 ? 32.244 -9.598 -8.106 1.00 95.81 642 VAL A CA 1
ATOM 5074 C C . VAL A 1 642 ? 31.643 -9.243 -6.749 1.00 95.81 642 VAL A C 1
ATOM 5076 O O . VAL A 1 642 ? 30.569 -9.749 -6.425 1.00 95.81 642 VAL A O 1
ATOM 5079 N N . ALA A 1 643 ? 32.268 -8.345 -5.979 1.00 96.56 643 ALA A N 1
ATOM 5080 C CA . ALA A 1 643 ? 31.744 -7.919 -4.681 1.00 96.56 643 ALA A CA 1
ATOM 5081 C C . ALA A 1 643 ? 30.328 -7.324 -4.800 1.00 96.56 643 ALA A C 1
ATOM 5083 O O . ALA A 1 643 ? 29.403 -7.788 -4.130 1.00 96.56 643 ALA A O 1
ATOM 5084 N N . PHE A 1 644 ? 30.128 -6.362 -5.707 1.00 97.31 644 PHE A N 1
ATOM 5085 C CA . PHE A 1 644 ? 28.835 -5.697 -5.877 1.00 97.31 644 PHE A CA 1
ATOM 5086 C C . PHE A 1 644 ? 27.746 -6.610 -6.477 1.00 97.31 644 PHE A C 1
ATOM 5088 O O . PHE A 1 644 ? 26.600 -6.557 -6.022 1.00 97.31 644 PHE A O 1
ATOM 5095 N N . TYR A 1 645 ? 28.065 -7.493 -7.436 1.00 97.12 645 TYR A N 1
ATOM 5096 C CA . TYR A 1 645 ? 27.098 -8.499 -7.903 1.00 97.12 645 TYR A CA 1
ATOM 5097 C C . TYR A 1 645 ? 26.765 -9.530 -6.813 1.00 97.12 645 TYR A C 1
ATOM 5099 O O . TYR A 1 645 ? 25.616 -9.962 -6.736 1.00 97.12 645 TYR A O 1
ATOM 5107 N N . THR A 1 646 ? 27.720 -9.909 -5.956 1.00 96.38 646 THR A N 1
ATOM 5108 C CA . THR A 1 646 ? 27.484 -10.857 -4.850 1.00 96.38 646 THR A CA 1
ATOM 5109 C C . THR A 1 646 ? 26.540 -10.261 -3.806 1.00 96.38 646 THR A C 1
ATOM 5111 O O . THR A 1 646 ? 25.559 -10.904 -3.434 1.00 96.38 646 THR A O 1
ATOM 5114 N N . GLU A 1 647 ? 26.763 -9.007 -3.396 1.00 96.69 647 GLU A N 1
ATOM 5115 C CA . GLU A 1 647 ? 25.851 -8.294 -2.490 1.00 96.69 647 GLU A CA 1
ATOM 5116 C C . GLU A 1 647 ? 24.456 -8.129 -3.120 1.00 96.69 647 GLU A C 1
ATOM 5118 O O . GLU A 1 647 ? 23.438 -8.386 -2.474 1.00 96.69 647 GLU A O 1
ATOM 5123 N N . CYS A 1 648 ? 24.387 -7.781 -4.412 1.00 96.38 648 CYS A N 1
ATOM 5124 C CA . CYS A 1 648 ? 23.127 -7.741 -5.153 1.00 96.38 648 CYS A CA 1
ATOM 5125 C C . CYS A 1 648 ? 22.412 -9.104 -5.133 1.00 96.38 648 CYS A C 1
ATOM 5127 O O . CYS A 1 648 ? 21.232 -9.168 -4.787 1.00 96.38 648 CYS A O 1
ATOM 5129 N N . LEU A 1 649 ? 23.108 -10.199 -5.454 1.00 95.69 649 LEU A N 1
ATOM 5130 C CA . LEU A 1 649 ? 22.549 -11.552 -5.477 1.00 95.69 649 LEU A CA 1
ATOM 5131 C C . LEU A 1 649 ? 22.040 -11.992 -4.098 1.00 95.69 649 LEU A C 1
ATOM 5133 O O . LEU A 1 649 ? 20.964 -12.596 -4.018 1.00 95.69 649 LEU A O 1
ATOM 5137 N N . GLN A 1 650 ? 22.760 -11.657 -3.022 1.00 95.62 650 GLN A N 1
ATOM 5138 C CA . GLN A 1 650 ? 22.301 -11.879 -1.653 1.00 95.62 650 GLN A CA 1
ATOM 5139 C C . GLN A 1 650 ? 20.980 -11.139 -1.408 1.00 95.62 650 GLN A C 1
ATOM 5141 O O . GLN A 1 650 ? 19.968 -11.784 -1.135 1.00 95.62 650 GLN A O 1
ATOM 5146 N N . ILE A 1 651 ? 20.942 -9.815 -1.597 1.00 91.25 651 ILE A N 1
ATOM 5147 C CA . ILE A 1 651 ? 19.741 -9.009 -1.323 1.00 91.25 651 ILE A CA 1
ATOM 5148 C C . ILE A 1 651 ? 18.561 -9.455 -2.203 1.00 91.25 651 ILE A C 1
ATOM 5150 O O . ILE A 1 651 ? 17.439 -9.592 -1.715 1.00 91.25 651 ILE A O 1
ATOM 5154 N N . ARG A 1 652 ? 18.792 -9.758 -3.490 1.00 93.31 652 ARG A N 1
ATOM 5155 C CA . ARG A 1 652 ? 17.764 -10.299 -4.399 1.00 93.31 652 ARG A CA 1
ATOM 5156 C C . ARG A 1 652 ? 17.263 -11.682 -3.978 1.00 93.31 652 ARG A C 1
ATOM 5158 O O . ARG A 1 652 ? 16.126 -12.023 -4.298 1.00 93.31 652 ARG A O 1
ATOM 5165 N N . THR A 1 653 ? 18.074 -12.474 -3.278 1.00 89.81 653 THR A N 1
ATOM 5166 C CA . THR A 1 653 ? 17.663 -13.767 -2.711 1.00 89.81 653 THR A CA 1
ATOM 5167 C C . THR A 1 653 ? 16.844 -13.571 -1.437 1.00 89.81 653 THR A C 1
ATOM 5169 O O . THR A 1 653 ? 15.764 -14.143 -1.331 1.00 89.81 653 THR A O 1
ATOM 5172 N N . GLU A 1 654 ? 17.285 -12.694 -0.533 1.00 86.75 654 GLU A N 1
ATOM 5173 C CA . GLU A 1 654 ? 16.585 -12.350 0.715 1.00 86.75 654 GLU A CA 1
ATOM 5174 C C . GLU A 1 654 ? 15.181 -11.760 0.486 1.00 86.75 654 GLU A C 1
ATOM 5176 O O . GLU A 1 654 ? 14.279 -12.002 1.282 1.00 86.75 654 GLU A O 1
ATOM 5181 N N . ILE A 1 655 ? 14.980 -11.006 -0.602 1.00 85.88 655 ILE A N 1
ATOM 5182 C CA . ILE A 1 655 ? 13.672 -10.434 -0.985 1.00 85.88 655 ILE A CA 1
ATOM 5183 C C . ILE A 1 655 ? 12.890 -11.300 -1.995 1.00 85.88 655 ILE A C 1
ATOM 5185 O O . ILE A 1 655 ? 11.882 -10.853 -2.535 1.00 85.88 655 ILE A O 1
ATOM 5189 N N . GLY A 1 656 ? 13.367 -12.510 -2.316 1.00 82.62 656 GLY A N 1
ATOM 5190 C CA . GLY A 1 656 ? 12.702 -13.444 -3.240 1.00 82.62 656 GLY A CA 1
ATOM 5191 C C . GLY A 1 656 ? 12.665 -13.028 -4.724 1.00 82.62 656 GLY A C 1
ATOM 5192 O O . GLY A 1 656 ? 12.019 -13.693 -5.535 1.00 82.62 656 GLY A O 1
ATOM 5193 N N . GLY A 1 657 ? 13.360 -11.956 -5.113 1.00 83.81 657 GLY A N 1
ATOM 5194 C CA . GLY A 1 657 ? 13.291 -11.324 -6.437 1.00 83.81 657 GLY A CA 1
ATOM 5195 C C . GLY A 1 657 ? 13.956 -12.126 -7.562 1.00 83.81 657 GLY A C 1
ATOM 5196 O O . GLY A 1 657 ? 15.034 -11.755 -8.028 1.00 83.81 657 GLY A O 1
ATOM 5197 N N . ARG A 1 658 ? 13.306 -13.204 -8.027 1.00 87.19 658 ARG A N 1
ATOM 5198 C CA . ARG A 1 658 ? 13.831 -14.197 -8.996 1.00 87.19 658 ARG A CA 1
ATOM 5199 C C . ARG A 1 658 ? 14.544 -13.602 -10.222 1.00 87.19 658 ARG A C 1
ATOM 5201 O O . ARG A 1 658 ? 15.711 -13.918 -10.429 1.00 87.19 658 ARG A O 1
ATOM 5208 N N . HIS A 1 659 ? 13.907 -12.709 -10.986 1.00 86.94 659 HIS A N 1
ATOM 5209 C CA . HIS A 1 659 ? 14.541 -12.045 -12.144 1.00 86.94 659 HIS A CA 1
ATOM 5210 C C . HIS A 1 659 ? 15.813 -11.275 -11.732 1.00 86.94 659 HIS A C 1
ATOM 5212 O O . HIS A 1 659 ? 16.819 -11.299 -12.442 1.00 86.94 659 HIS A O 1
ATOM 5218 N N . GLY A 1 660 ? 15.808 -10.601 -10.578 1.00 87.94 660 GLY A N 1
ATOM 5219 C CA . GLY A 1 660 ? 16.990 -9.904 -10.064 1.00 87.94 660 GLY A CA 1
ATOM 5220 C C . GLY A 1 660 ? 18.143 -10.860 -9.741 1.00 87.94 660 GLY A C 1
ATOM 5221 O O . GLY A 1 660 ? 19.290 -10.553 -10.052 1.00 87.94 660 GLY A O 1
ATOM 5222 N N . ARG A 1 661 ? 17.838 -12.046 -9.194 1.00 92.19 661 ARG A N 1
ATOM 5223 C CA . ARG A 1 661 ? 18.828 -13.107 -8.933 1.00 92.19 661 ARG A CA 1
ATOM 5224 C C . ARG A 1 661 ? 19.455 -13.610 -10.236 1.00 92.19 661 ARG A C 1
ATOM 5226 O O . ARG A 1 661 ? 20.675 -13.637 -10.336 1.00 92.19 661 ARG A O 1
ATOM 5233 N N . ALA A 1 662 ? 18.643 -13.933 -11.246 1.00 92.50 662 ALA A N 1
ATOM 5234 C CA . ALA A 1 662 ? 19.129 -14.382 -12.557 1.00 92.50 662 ALA A CA 1
ATOM 5235 C C . ALA A 1 662 ? 20.014 -13.330 -13.256 1.00 92.50 662 ALA A C 1
ATOM 5237 O O . ALA A 1 662 ? 21.039 -13.671 -13.850 1.00 92.50 662 ALA A O 1
ATOM 5238 N N . SER A 1 663 ? 19.662 -12.045 -13.140 1.00 92.06 663 SER A N 1
ATOM 5239 C CA . SER A 1 663 ? 20.456 -10.942 -13.696 1.00 92.06 663 SER A CA 1
ATOM 5240 C C . SER A 1 663 ? 21.801 -10.762 -12.972 1.00 92.06 663 SER A C 1
ATOM 5242 O O . SER A 1 663 ? 22.830 -10.622 -13.630 1.00 92.06 663 SER A O 1
ATOM 5244 N N . ALA A 1 664 ? 21.826 -10.855 -11.636 1.00 93.94 664 ALA A N 1
ATOM 5245 C CA . ALA A 1 664 ? 23.062 -10.789 -10.849 1.00 93.94 664 ALA A CA 1
ATOM 5246 C C . ALA A 1 664 ? 23.982 -12.006 -11.083 1.00 93.94 664 ALA A C 1
ATOM 5248 O O . ALA A 1 664 ? 25.188 -11.836 -11.251 1.00 93.94 664 ALA A O 1
ATOM 5249 N N . LEU A 1 665 ? 23.414 -13.215 -11.179 1.00 96.19 665 LEU A N 1
ATOM 5250 C CA . LEU A 1 665 ? 24.131 -14.439 -11.566 1.00 96.19 665 LEU A CA 1
ATOM 5251 C C . LEU A 1 665 ? 24.757 -14.312 -12.961 1.00 96.19 665 LEU A C 1
ATOM 5253 O O . LEU A 1 665 ? 25.932 -14.616 -13.130 1.00 96.19 665 LEU A O 1
ATOM 5257 N N . SER A 1 666 ? 24.013 -13.787 -13.940 1.00 94.50 666 SER A N 1
ATOM 5258 C CA . SER A 1 666 ? 24.542 -13.518 -15.288 1.00 94.50 666 SER A CA 1
ATOM 5259 C C . SER A 1 666 ? 25.689 -12.494 -15.271 1.00 94.50 666 SER A C 1
ATOM 5261 O O . SER A 1 666 ? 26.629 -12.608 -16.053 1.00 94.50 666 SER A O 1
ATOM 5263 N N . GLY A 1 667 ? 25.632 -11.513 -14.362 1.00 93.50 667 GLY A N 1
ATOM 5264 C CA . GLY A 1 667 ? 26.704 -10.544 -14.124 1.00 93.50 667 GLY A CA 1
ATOM 5265 C C . GLY A 1 667 ? 27.979 -11.185 -13.569 1.00 93.50 667 GLY A C 1
ATOM 5266 O O . GLY A 1 667 ? 29.054 -10.973 -14.129 1.00 93.50 667 GLY A O 1
ATOM 5267 N N . LEU A 1 668 ? 27.861 -12.020 -12.528 1.00 96.44 668 LEU A N 1
ATOM 5268 C CA . LEU A 1 668 ? 28.977 -12.816 -11.995 1.00 96.44 668 LEU A CA 1
ATOM 5269 C C . LEU A 1 668 ? 29.577 -13.722 -13.073 1.00 96.44 668 LEU A C 1
ATOM 5271 O O . LEU A 1 668 ? 30.789 -13.710 -13.287 1.00 96.44 668 LEU A O 1
ATOM 5275 N N . ALA A 1 669 ? 28.728 -14.470 -13.779 1.00 96.12 669 ALA A N 1
ATOM 5276 C CA . ALA A 1 669 ? 29.137 -15.405 -14.818 1.00 96.12 669 ALA A CA 1
ATOM 5277 C C . ALA A 1 669 ? 29.990 -14.736 -15.906 1.00 96.12 669 ALA A C 1
ATOM 5279 O O . ALA A 1 669 ? 31.021 -15.271 -16.309 1.00 96.12 669 ALA A O 1
ATOM 5280 N N . GLU A 1 670 ? 29.598 -13.532 -16.328 1.00 95.06 670 GLU A N 1
ATOM 5281 C CA . GLU A 1 670 ? 30.334 -12.727 -17.300 1.00 95.06 670 GLU A CA 1
ATOM 5282 C C . GLU A 1 670 ? 31.702 -12.261 -16.770 1.00 95.06 670 GLU A C 1
ATOM 5284 O O . GLU A 1 670 ? 32.679 -12.305 -17.517 1.00 95.06 670 GLU A O 1
ATOM 5289 N N . VAL A 1 671 ? 31.825 -11.876 -15.490 1.00 94.81 671 VAL A N 1
ATOM 5290 C CA . VAL A 1 671 ? 33.142 -11.551 -14.899 1.00 94.81 671 VAL A CA 1
ATOM 5291 C C . VAL A 1 671 ? 34.038 -12.792 -14.868 1.00 94.81 671 VAL A C 1
ATOM 5293 O O . VAL A 1 671 ? 35.167 -12.742 -15.352 1.00 94.81 671 VAL A O 1
ATOM 5296 N N . HIS A 1 672 ? 33.532 -13.932 -14.389 1.00 94.62 672 HIS A N 1
ATOM 5297 C CA . HIS A 1 672 ? 34.307 -15.178 -14.355 1.00 94.62 672 HIS A CA 1
ATOM 5298 C C . HIS A 1 672 ? 34.703 -15.666 -15.761 1.00 94.62 672 HIS A C 1
ATOM 5300 O O . HIS A 1 672 ? 35.821 -16.152 -15.945 1.00 94.62 672 HIS A O 1
ATOM 5306 N N . ARG A 1 673 ? 33.855 -15.458 -16.783 1.00 94.75 673 ARG A N 1
ATOM 5307 C CA . ARG A 1 673 ? 34.186 -15.736 -18.192 1.00 94.75 673 ARG A CA 1
ATOM 5308 C C . ARG A 1 673 ? 35.348 -14.867 -18.680 1.00 94.75 673 ARG A C 1
ATOM 5310 O O . ARG A 1 673 ? 36.274 -15.394 -19.291 1.00 94.75 673 ARG A O 1
ATOM 5317 N N . LEU A 1 674 ? 35.339 -13.564 -18.382 1.00 91.25 674 LEU A N 1
ATOM 5318 C CA . LEU A 1 674 ? 36.429 -12.642 -18.736 1.00 91.25 674 LEU A CA 1
ATOM 5319 C C . LEU A 1 674 ? 37.742 -12.986 -18.005 1.00 91.25 674 LEU A C 1
ATOM 5321 O O . LEU A 1 674 ? 38.813 -12.937 -18.613 1.00 91.25 674 LEU A O 1
ATOM 5325 N N . GLN A 1 675 ? 37.655 -13.444 -16.753 1.00 92.00 675 GLN A N 1
ATOM 5326 C CA . GLN A 1 675 ? 38.782 -13.986 -15.977 1.00 92.00 675 GLN A CA 1
ATOM 5327 C C . GLN A 1 675 ? 39.274 -15.364 -16.448 1.00 92.00 675 GLN A C 1
ATOM 5329 O O . GLN A 1 675 ? 40.312 -15.836 -15.984 1.00 92.00 675 GLN A O 1
ATOM 5334 N N . LYS A 1 676 ? 38.559 -16.004 -17.383 1.00 93.50 676 LYS A N 1
ATOM 5335 C CA . LYS A 1 676 ? 38.781 -17.375 -17.872 1.00 93.50 676 LYS A CA 1
ATOM 5336 C C . LYS A 1 676 ? 38.545 -18.477 -16.834 1.00 93.50 676 LYS A C 1
ATOM 5338 O O . LYS A 1 676 ? 38.884 -19.633 -17.097 1.00 93.50 676 LYS A O 1
ATOM 5343 N N . ASP A 1 677 ? 37.884 -18.176 -15.714 1.00 94.62 677 ASP A N 1
ATOM 5344 C CA . ASP A 1 677 ? 37.245 -19.214 -14.902 1.00 94.62 677 ASP A CA 1
ATOM 5345 C C . ASP A 1 677 ? 35.923 -19.627 -15.556 1.00 94.62 677 ASP A C 1
ATOM 5347 O O . ASP A 1 677 ? 34.809 -19.323 -15.118 1.00 94.62 677 ASP A O 1
ATOM 5351 N N . TYR A 1 678 ? 36.071 -20.370 -16.648 1.00 95.25 678 TYR A N 1
ATOM 5352 C CA . TYR A 1 678 ? 34.951 -20.938 -17.376 1.00 95.25 678 TYR A CA 1
ATOM 5353 C C . TYR A 1 678 ? 34.203 -22.021 -16.577 1.00 95.25 678 TYR A C 1
ATOM 5355 O O . TYR A 1 678 ? 33.179 -22.509 -17.052 1.00 95.25 678 TYR A O 1
ATOM 5363 N N . SER A 1 679 ? 34.698 -22.434 -15.400 1.00 94.81 679 SER A N 1
ATOM 5364 C CA . SER A 1 679 ? 33.995 -23.382 -14.530 1.00 94.81 679 SER A CA 1
ATOM 5365 C C . SER A 1 679 ? 32.916 -22.663 -13.720 1.00 94.81 679 SER A C 1
ATOM 5367 O O . SER A 1 679 ? 31.745 -23.028 -13.811 1.00 94.81 679 SER A O 1
ATOM 5369 N N . GLN A 1 680 ? 33.271 -21.566 -13.043 1.00 94.00 680 GLN A N 1
ATOM 5370 C CA . GLN A 1 680 ? 32.317 -20.735 -12.305 1.00 94.00 680 GLN A CA 1
ATOM 5371 C C . GLN A 1 680 ? 31.358 -19.997 -13.249 1.00 94.00 680 GLN A C 1
ATOM 5373 O O . GLN A 1 680 ? 30.162 -19.924 -12.965 1.00 94.00 680 GLN A O 1
ATOM 5378 N N . ALA A 1 681 ? 31.836 -19.539 -14.414 1.00 95.56 681 ALA A N 1
ATOM 5379 C CA . ALA A 1 681 ? 30.980 -18.927 -15.432 1.00 95.56 681 ALA A CA 1
ATOM 5380 C C . ALA A 1 681 ? 29.848 -19.864 -15.896 1.00 95.56 681 ALA A C 1
ATOM 5382 O O . ALA A 1 681 ? 28.687 -19.457 -15.945 1.00 95.56 681 ALA A O 1
ATOM 5383 N N . MET A 1 682 ? 30.164 -21.135 -16.182 1.00 95.94 682 MET A N 1
ATOM 5384 C CA . MET A 1 682 ? 29.164 -22.129 -16.591 1.00 95.94 682 MET A CA 1
ATOM 5385 C C . MET A 1 682 ? 28.141 -22.412 -15.488 1.00 95.94 682 MET A C 1
ATOM 5387 O O . MET A 1 682 ? 26.953 -22.503 -15.794 1.00 95.94 682 MET A O 1
ATOM 5391 N N . THR A 1 683 ? 28.564 -22.507 -14.223 1.00 96.88 683 THR A N 1
ATOM 5392 C CA . THR A 1 683 ? 27.648 -22.683 -13.084 1.00 96.88 683 THR A CA 1
ATOM 5393 C C . THR A 1 683 ? 26.679 -21.507 -12.977 1.00 96.88 683 THR A C 1
ATOM 5395 O O . THR A 1 683 ? 25.468 -21.698 -13.069 1.00 96.88 683 THR A O 1
ATOM 5398 N N . PHE A 1 684 ? 27.191 -20.276 -12.889 1.00 97.19 684 PHE A N 1
ATOM 5399 C CA . PHE A 1 684 ? 26.351 -19.092 -12.701 1.00 97.19 684 PHE A CA 1
ATOM 5400 C C . PHE A 1 684 ? 25.420 -18.809 -13.896 1.00 97.19 684 PHE A C 1
ATOM 5402 O O . PHE A 1 684 ? 24.267 -18.426 -13.682 1.00 97.19 684 PHE A O 1
ATOM 5409 N N . PHE A 1 685 ? 25.850 -19.049 -15.145 1.00 97.50 685 PHE A N 1
ATOM 5410 C CA . PHE A 1 685 ? 24.930 -18.976 -16.290 1.00 97.50 685 PHE A CA 1
ATOM 5411 C C . PHE A 1 685 ? 23.879 -20.100 -16.275 1.00 97.50 685 PHE A C 1
ATOM 5413 O O . PHE A 1 685 ? 22.742 -19.853 -16.672 1.00 97.50 685 PHE A O 1
ATOM 5420 N N . SER A 1 686 ? 24.208 -21.305 -15.795 1.00 96.00 686 SER A N 1
ATOM 5421 C CA . SER A 1 686 ? 23.244 -22.416 -15.681 1.00 96.00 686 SER A CA 1
ATOM 5422 C C . SER A 1 686 ? 22.187 -22.154 -14.601 1.00 96.00 686 SER A C 1
ATOM 5424 O O . SER A 1 686 ? 20.999 -22.401 -14.825 1.00 96.00 686 SER A O 1
ATOM 5426 N N . ASP A 1 687 ? 22.579 -21.570 -13.467 1.00 95.81 687 ASP A N 1
ATOM 5427 C CA . ASP A 1 687 ? 21.650 -21.132 -12.419 1.00 95.81 687 ASP A CA 1
ATOM 5428 C C . ASP A 1 687 ? 20.736 -20.002 -12.923 1.00 95.81 687 ASP A C 1
ATOM 5430 O O . ASP A 1 687 ? 19.516 -20.037 -12.730 1.00 95.81 687 ASP A O 1
ATOM 5434 N N . ALA A 1 688 ? 21.299 -19.016 -13.635 1.00 95.62 688 ALA A N 1
ATOM 5435 C CA . ALA A 1 688 ? 20.531 -17.940 -14.261 1.00 95.62 688 ALA A CA 1
ATOM 5436 C C . ALA A 1 688 ? 19.547 -18.468 -15.322 1.00 95.62 688 ALA A C 1
ATOM 5438 O O . ALA A 1 688 ? 18.395 -18.024 -15.367 1.00 95.62 688 ALA A O 1
ATOM 5439 N N . LEU A 1 689 ? 19.972 -19.434 -16.143 1.00 96.12 689 LEU A N 1
ATOM 5440 C CA . LEU A 1 689 ? 19.145 -20.107 -17.146 1.00 96.12 689 LEU A CA 1
ATOM 5441 C C . LEU A 1 689 ? 17.984 -20.876 -16.504 1.00 96.12 689 LEU A C 1
ATOM 5443 O O . LEU A 1 689 ? 16.850 -20.779 -16.979 1.00 96.12 689 LEU A O 1
ATOM 5447 N N . THR A 1 690 ? 18.255 -21.592 -15.413 1.00 96.44 690 THR A N 1
ATOM 5448 C CA . THR A 1 690 ? 17.247 -22.338 -14.647 1.00 96.44 690 THR A CA 1
ATOM 5449 C C . THR A 1 690 ? 16.199 -21.380 -14.083 1.00 96.44 690 THR A C 1
ATOM 5451 O O . THR A 1 690 ? 15.026 -21.487 -14.431 1.00 96.44 690 THR A O 1
ATOM 5454 N N . ILE A 1 691 ? 16.621 -20.351 -13.336 1.00 92.50 691 ILE A N 1
ATOM 5455 C CA . ILE A 1 691 ? 15.704 -19.356 -12.752 1.00 92.50 691 ILE A CA 1
ATOM 5456 C C . ILE A 1 691 ? 14.889 -18.630 -13.834 1.00 92.50 691 ILE A C 1
ATOM 5458 O O . ILE A 1 691 ? 13.696 -18.403 -13.639 1.00 92.50 691 ILE A O 1
ATOM 5462 N N . SER A 1 692 ? 15.502 -18.278 -14.970 1.00 92.50 692 SER A N 1
ATOM 5463 C CA . SER A 1 692 ? 14.806 -17.608 -16.083 1.00 92.50 692 SER A CA 1
ATOM 5464 C C . SER A 1 692 ? 13.785 -18.524 -16.764 1.00 92.50 692 SER A C 1
ATOM 5466 O O . SER A 1 692 ? 12.731 -18.064 -17.197 1.00 92.50 692 SER A O 1
ATOM 5468 N N . THR A 1 693 ? 14.066 -19.828 -16.826 1.00 91.75 693 THR A N 1
ATOM 5469 C CA . THR A 1 693 ? 13.136 -20.833 -17.359 1.00 91.75 693 THR A CA 1
ATOM 5470 C C . THR A 1 693 ? 11.958 -21.052 -16.407 1.00 91.75 693 THR A C 1
ATOM 5472 O O . THR A 1 693 ? 10.817 -21.020 -16.864 1.00 91.75 693 THR A O 1
ATOM 5475 N N . ASP A 1 694 ? 12.207 -21.162 -15.098 1.00 90.00 694 ASP A N 1
ATOM 5476 C CA . ASP A 1 694 ? 11.179 -21.331 -14.056 1.00 90.00 694 ASP A CA 1
ATOM 5477 C C . ASP A 1 694 ? 10.163 -20.180 -14.000 1.00 90.00 694 ASP A C 1
ATOM 5479 O O . ASP A 1 694 ? 9.002 -20.392 -13.653 1.00 90.00 694 ASP A O 1
ATOM 5483 N N . ILE A 1 695 ? 10.592 -18.949 -14.303 1.00 88.69 695 ILE A N 1
ATOM 5484 C CA . ILE A 1 695 ? 9.714 -17.763 -14.340 1.00 88.69 695 ILE A CA 1
ATOM 5485 C C . ILE A 1 695 ? 9.149 -17.469 -15.739 1.00 88.69 695 ILE A C 1
ATOM 5487 O O . ILE A 1 695 ? 8.438 -16.483 -15.912 1.00 88.69 695 ILE A O 1
ATOM 5491 N N . GLY A 1 696 ? 9.467 -18.294 -16.743 1.00 86.25 696 GLY A N 1
ATOM 5492 C CA . GLY A 1 696 ? 9.016 -18.115 -18.127 1.00 86.25 696 GLY A CA 1
ATOM 5493 C C . GLY A 1 696 ? 9.652 -16.937 -18.880 1.00 86.25 696 GLY A C 1
ATOM 5494 O O . GLY A 1 696 ? 9.184 -16.595 -19.969 1.00 86.25 696 GLY A O 1
ATOM 5495 N N . ASP A 1 697 ? 10.714 -16.323 -18.348 1.00 87.75 697 ASP A N 1
ATOM 5496 C CA . ASP A 1 697 ? 11.372 -15.163 -18.954 1.00 87.75 697 ASP A CA 1
ATOM 5497 C C . ASP A 1 697 ? 12.232 -15.590 -20.150 1.00 87.75 697 ASP A C 1
ATOM 5499 O O . ASP A 1 697 ? 13.401 -15.969 -20.039 1.00 87.75 697 ASP A O 1
ATOM 5503 N N . ARG A 1 698 ? 11.617 -15.529 -21.334 1.00 89.69 698 ARG A N 1
ATOM 5504 C CA . ARG A 1 698 ? 12.247 -15.873 -22.614 1.00 89.69 698 ARG A CA 1
ATOM 5505 C C . ARG A 1 698 ? 13.472 -15.008 -22.920 1.00 89.69 698 ARG A C 1
ATOM 5507 O O . ARG A 1 698 ? 14.422 -15.511 -23.512 1.00 89.69 698 ARG A O 1
ATOM 5514 N N . TYR A 1 699 ? 13.473 -13.739 -22.516 1.00 89.88 699 TYR A N 1
ATOM 5515 C CA . TYR A 1 699 ? 14.557 -12.804 -22.813 1.00 89.88 699 TYR A CA 1
ATOM 5516 C C . TYR A 1 699 ? 15.815 -13.135 -21.996 1.00 89.88 699 TYR A C 1
ATOM 5518 O O . TYR A 1 699 ? 16.895 -13.286 -22.572 1.00 89.88 699 TYR A O 1
ATOM 5526 N N . TRP A 1 700 ? 15.690 -13.330 -20.678 1.00 89.25 700 TRP A N 1
ATOM 5527 C CA . TRP A 1 700 ? 16.832 -13.716 -19.840 1.00 89.25 700 TRP A CA 1
ATOM 5528 C C . TRP A 1 700 ? 17.248 -15.171 -20.057 1.00 89.25 700 TRP A C 1
ATOM 5530 O O . TRP A 1 700 ? 18.441 -15.464 -20.020 1.00 89.25 700 TRP A O 1
ATOM 5540 N N . ARG A 1 701 ? 16.312 -16.062 -20.414 1.00 93.56 701 ARG A N 1
ATOM 5541 C CA . ARG A 1 701 ? 16.633 -17.414 -20.895 1.00 93.56 701 ARG A CA 1
ATOM 5542 C C . ARG A 1 701 ? 17.532 -17.371 -22.137 1.00 93.56 701 ARG A C 1
ATOM 5544 O O . ARG A 1 701 ? 18.549 -18.058 -22.165 1.00 93.56 701 ARG A O 1
ATOM 5551 N N . ALA A 1 702 ? 17.197 -16.553 -23.138 1.00 93.56 702 ALA A N 1
ATOM 5552 C CA . ALA A 1 702 ? 18.024 -16.377 -24.334 1.00 93.56 702 ALA A CA 1
ATOM 5553 C C . ALA A 1 702 ? 19.386 -15.735 -24.014 1.00 93.56 702 ALA A C 1
ATOM 5555 O O . ALA A 1 702 ? 20.409 -16.180 -24.530 1.00 93.56 702 ALA A O 1
ATOM 5556 N N . ALA A 1 703 ? 19.424 -14.741 -23.119 1.00 93.25 703 ALA A N 1
ATOM 5557 C CA . ALA A 1 703 ? 20.669 -14.106 -22.684 1.00 93.25 703 ALA A CA 1
ATOM 5558 C C . ALA A 1 703 ? 21.608 -15.076 -21.938 1.00 93.25 703 ALA A C 1
ATOM 5560 O O . ALA A 1 703 ? 22.807 -15.093 -22.213 1.00 93.25 703 ALA A O 1
ATOM 5561 N N . ALA A 1 704 ? 21.079 -15.922 -21.048 1.00 94.62 704 ALA A N 1
ATOM 5562 C CA . ALA A 1 704 ? 21.863 -16.932 -20.335 1.00 94.62 704 ALA A CA 1
ATOM 5563 C C . ALA A 1 704 ? 22.394 -18.023 -21.284 1.00 94.62 704 ALA A C 1
ATOM 5565 O O . ALA A 1 704 ? 23.567 -18.383 -21.207 1.00 94.62 704 ALA A O 1
ATOM 5566 N N . LEU A 1 705 ? 21.576 -18.486 -22.241 1.00 96.31 705 LEU A N 1
ATOM 5567 C CA . LEU A 1 705 ? 22.018 -19.392 -23.312 1.00 96.31 705 LEU A CA 1
ATOM 5568 C C . LEU A 1 705 ? 23.128 -18.774 -24.171 1.00 96.31 705 LEU A C 1
ATOM 5570 O O . LEU A 1 705 ? 24.088 -19.461 -24.517 1.00 96.31 705 LEU A O 1
ATOM 5574 N N . GLN A 1 706 ? 23.041 -17.476 -24.473 1.00 96.12 706 GLN A N 1
ATOM 5575 C CA . GLN A 1 706 ? 24.110 -16.776 -25.177 1.00 96.12 706 GLN A CA 1
ATOM 5576 C C . GLN A 1 706 ? 25.396 -16.721 -24.334 1.00 96.12 706 GLN A C 1
ATOM 5578 O O . GLN A 1 706 ? 26.458 -17.021 -24.862 1.00 96.12 706 GLN A O 1
ATOM 5583 N N . GLY A 1 707 ? 25.311 -16.436 -23.029 1.00 95.12 707 GLY A N 1
ATOM 5584 C CA . GLY A 1 707 ? 26.463 -16.461 -22.115 1.00 95.12 707 GLY A CA 1
ATOM 5585 C C . GLY A 1 707 ? 27.143 -17.834 -22.017 1.00 95.12 707 GLY A C 1
ATOM 5586 O O . GLY A 1 707 ? 28.373 -17.927 -22.029 1.00 95.12 707 GLY A O 1
ATOM 5587 N N . ILE A 1 708 ? 26.356 -18.914 -22.023 1.00 97.12 708 ILE A N 1
ATOM 5588 C CA . ILE A 1 708 ? 26.849 -20.296 -22.152 1.00 97.12 708 ILE A CA 1
ATOM 5589 C C . ILE A 1 708 ? 27.564 -20.488 -23.499 1.00 97.12 708 ILE A C 1
ATOM 5591 O O . ILE A 1 708 ? 28.683 -20.999 -23.535 1.00 97.12 708 ILE A O 1
ATOM 5595 N N . ALA A 1 709 ? 26.974 -20.037 -24.607 1.00 96.38 709 ALA A N 1
ATOM 5596 C CA . ALA A 1 709 ? 27.558 -20.153 -25.944 1.00 96.38 709 ALA A CA 1
ATOM 5597 C C . ALA A 1 709 ? 28.857 -19.337 -26.125 1.00 96.38 709 ALA A C 1
ATOM 5599 O O . ALA A 1 709 ? 29.824 -19.823 -26.719 1.00 96.38 709 ALA A O 1
ATOM 5600 N N . ASP A 1 710 ? 28.902 -18.119 -25.578 1.00 96.31 710 ASP A N 1
ATOM 5601 C CA . ASP A 1 710 ? 30.095 -17.278 -25.459 1.00 96.31 710 ASP A CA 1
ATOM 5602 C C . ASP A 1 710 ? 31.177 -18.017 -24.638 1.00 96.31 710 ASP A C 1
ATOM 5604 O O . ASP A 1 710 ? 32.319 -18.116 -25.082 1.00 96.31 710 ASP A O 1
ATOM 5608 N N . THR A 1 711 ? 30.813 -18.646 -23.514 1.00 96.00 711 THR A N 1
ATOM 5609 C CA . THR A 1 711 ? 31.740 -19.418 -22.660 1.00 96.00 711 THR A CA 1
ATOM 5610 C C . THR A 1 711 ? 32.275 -20.687 -23.340 1.00 96.00 711 THR A C 1
ATOM 5612 O O . THR A 1 711 ? 33.472 -20.962 -23.265 1.00 96.00 711 THR A O 1
ATOM 5615 N N . HIS A 1 712 ? 31.442 -21.460 -24.046 1.00 95.81 712 HIS A N 1
ATOM 5616 C CA . HIS A 1 712 ? 31.909 -22.623 -24.815 1.00 95.81 712 HIS A CA 1
ATOM 5617 C C . HIS A 1 712 ? 32.821 -22.210 -25.979 1.00 95.81 712 HIS A C 1
ATOM 5619 O O . HIS A 1 712 ? 33.847 -22.855 -26.194 1.00 95.81 712 HIS A O 1
ATOM 5625 N N . ARG A 1 713 ? 32.520 -21.104 -26.678 1.00 95.12 713 ARG A N 1
ATOM 5626 C CA . ARG A 1 713 ? 33.402 -20.550 -27.719 1.00 95.12 713 ARG A CA 1
ATOM 5627 C C . ARG A 1 713 ? 34.778 -20.202 -27.149 1.00 95.12 713 ARG A C 1
ATOM 5629 O O . ARG A 1 713 ? 35.783 -20.519 -27.773 1.00 95.12 713 ARG A O 1
ATOM 5636 N N . ASP A 1 714 ? 34.832 -19.577 -25.977 1.00 93.69 714 ASP A N 1
ATOM 5637 C CA . ASP A 1 714 ? 36.092 -19.125 -25.369 1.00 93.69 714 ASP A CA 1
ATOM 5638 C C . ASP A 1 714 ? 36.938 -20.288 -24.794 1.00 93.69 714 ASP A C 1
ATOM 5640 O O . ASP A 1 714 ? 38.137 -20.131 -24.547 1.00 93.69 714 ASP A O 1
ATOM 5644 N N . LYS A 1 715 ? 36.328 -21.477 -24.654 1.00 93.19 715 LYS A N 1
ATOM 5645 C CA . LYS A 1 715 ? 36.976 -22.783 -24.410 1.00 93.19 715 LYS A CA 1
ATOM 5646 C C . LYS A 1 715 ? 37.361 -23.542 -25.695 1.00 93.19 715 LYS A C 1
ATOM 5648 O O . LYS A 1 715 ? 37.869 -24.654 -25.599 1.00 93.19 715 LYS A O 1
ATOM 5653 N N . ASP A 1 716 ? 37.074 -22.979 -26.868 1.00 90.12 716 ASP A N 1
ATOM 5654 C CA . ASP A 1 716 ? 37.136 -23.609 -28.199 1.00 90.12 716 ASP A CA 1
ATOM 5655 C C . ASP A 1 716 ? 36.231 -24.852 -28.395 1.00 90.12 716 ASP A C 1
ATOM 5657 O O . ASP A 1 716 ? 36.393 -25.622 -29.341 1.00 90.12 716 ASP A O 1
ATOM 5661 N N . ASP A 1 717 ? 35.204 -25.024 -27.555 1.00 93.06 717 ASP A N 1
ATOM 5662 C CA . ASP A 1 717 ? 34.150 -26.031 -27.735 1.00 93.06 717 ASP A CA 1
ATOM 5663 C C . ASP A 1 717 ? 33.085 -25.513 -28.715 1.00 93.06 717 ASP A C 1
ATOM 5665 O O . ASP A 1 717 ? 31.999 -25.045 -28.353 1.00 93.06 717 ASP A O 1
ATOM 5669 N N . ARG A 1 718 ? 33.441 -25.555 -30.000 1.00 92.38 718 ARG A N 1
ATOM 5670 C CA . ARG A 1 718 ? 32.645 -24.968 -31.087 1.00 92.38 718 ARG A CA 1
ATOM 5671 C C . ARG A 1 718 ? 31.295 -25.660 -31.266 1.00 92.38 718 ARG A C 1
ATOM 5673 O O . ARG A 1 718 ? 30.311 -24.975 -31.533 1.00 92.38 718 ARG A O 1
ATOM 5680 N N . SER A 1 719 ? 31.229 -26.977 -31.070 1.00 92.69 719 SER A N 1
ATOM 5681 C CA . SER A 1 719 ? 29.996 -27.767 -31.194 1.00 92.69 719 SER A CA 1
ATOM 5682 C C . SER A 1 719 ? 28.939 -27.325 -30.181 1.00 92.69 719 SER A C 1
ATOM 5684 O O . SER A 1 719 ? 27.815 -26.990 -30.563 1.00 92.69 719 SER A O 1
ATOM 5686 N N . SER A 1 720 ? 29.306 -27.253 -28.898 1.00 93.75 720 SER A N 1
ATOM 5687 C CA . SER A 1 720 ? 28.392 -26.795 -27.847 1.00 93.75 720 SER A CA 1
ATOM 5688 C C . SER A 1 720 ? 28.080 -25.303 -27.970 1.00 93.75 720 SER A C 1
ATOM 5690 O O . SER A 1 720 ? 26.957 -24.889 -27.684 1.00 93.75 720 SER A O 1
ATOM 5692 N N . ALA A 1 721 ? 29.035 -24.484 -28.426 1.00 94.75 721 ALA A N 1
ATOM 5693 C CA . ALA A 1 721 ? 28.798 -23.065 -28.674 1.00 94.75 721 ALA A CA 1
ATOM 5694 C C . ALA A 1 721 ? 27.732 -22.845 -29.763 1.00 94.75 721 ALA A C 1
ATOM 5696 O O . ALA A 1 721 ? 26.767 -22.121 -29.529 1.00 94.75 721 ALA A O 1
ATOM 5697 N N . ILE A 1 722 ? 27.857 -23.509 -30.921 1.00 96.00 722 ILE A N 1
ATOM 5698 C CA . ILE A 1 722 ? 26.872 -23.447 -32.018 1.00 96.00 722 ILE A CA 1
ATOM 5699 C C . ILE A 1 722 ? 25.473 -23.829 -31.51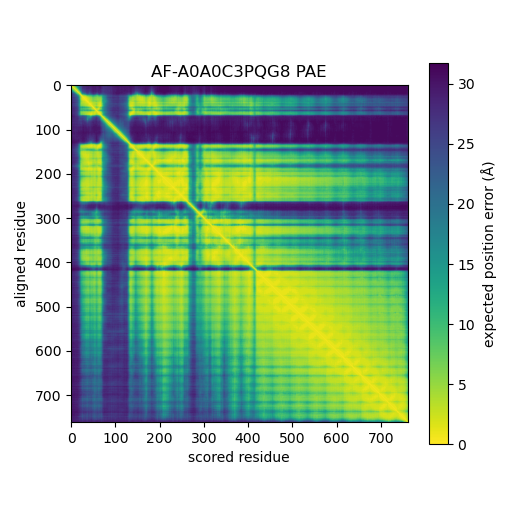3 1.00 96.00 722 ILE A C 1
ATOM 5701 O O . ILE A 1 722 ? 24.520 -23.092 -31.758 1.00 96.00 722 ILE A O 1
ATOM 5705 N N . HIS A 1 723 ? 25.357 -24.926 -30.755 1.00 96.31 723 HIS A N 1
ATOM 5706 C CA . HIS A 1 723 ? 24.077 -25.400 -30.220 1.00 96.31 723 HIS A CA 1
ATOM 5707 C C . HIS A 1 723 ? 23.365 -24.353 -29.346 1.00 96.31 723 HIS A C 1
ATOM 5709 O O . HIS A 1 723 ? 22.193 -24.045 -29.573 1.00 96.31 723 HIS A O 1
ATOM 5715 N N . HIS A 1 724 ? 24.072 -23.769 -28.375 1.00 96.62 724 HIS A N 1
ATOM 5716 C CA . HIS A 1 724 ? 23.482 -22.790 -27.459 1.00 96.62 724 HIS A CA 1
ATOM 5717 C C . HIS A 1 724 ? 23.238 -21.423 -28.126 1.00 96.62 724 HIS A C 1
ATOM 5719 O O . HIS A 1 724 ? 22.241 -20.770 -27.811 1.00 96.62 724 HIS A O 1
ATOM 5725 N N . TYR A 1 725 ? 24.066 -21.007 -29.098 1.00 97.62 725 TYR A N 1
ATOM 5726 C CA . TYR A 1 725 ? 23.766 -19.828 -29.923 1.00 97.62 725 TYR A CA 1
ATOM 5727 C C . TYR A 1 725 ? 22.475 -20.021 -30.728 1.00 97.62 725 TYR A C 1
ATOM 5729 O O . TYR A 1 725 ? 21.648 -19.116 -30.770 1.00 97.62 725 TYR A O 1
ATOM 5737 N N . GLU A 1 726 ? 22.264 -21.186 -31.343 1.00 96.00 726 GLU A N 1
ATOM 5738 C CA . GLU A 1 726 ? 21.063 -21.447 -32.149 1.00 96.00 726 GLU A CA 1
ATOM 5739 C C . GLU A 1 726 ? 19.790 -21.481 -31.287 1.00 96.00 726 GLU A C 1
ATOM 5741 O O . GLU A 1 726 ? 18.764 -20.926 -31.686 1.00 96.00 726 GLU A O 1
ATOM 5746 N N . GLN A 1 727 ? 19.871 -22.007 -30.059 1.00 96.50 727 GLN A N 1
ATOM 5747 C CA . GLN A 1 727 ? 18.791 -21.893 -29.072 1.00 96.50 727 GLN A CA 1
ATOM 5748 C C . GLN A 1 727 ? 18.524 -20.438 -28.647 1.00 96.50 727 GLN A C 1
ATOM 5750 O O . GLN A 1 727 ? 17.366 -20.028 -28.570 1.00 96.50 727 GLN A O 1
ATOM 5755 N N . ALA A 1 728 ? 19.568 -19.643 -28.387 1.00 95.75 728 ALA A N 1
ATOM 5756 C CA . ALA A 1 728 ? 19.418 -18.232 -28.026 1.00 95.75 728 ALA A CA 1
ATOM 5757 C C . ALA A 1 728 ? 18.795 -17.409 -29.170 1.00 95.75 728 ALA A C 1
ATOM 5759 O O . ALA A 1 728 ? 17.870 -16.631 -28.935 1.00 95.75 728 ALA A O 1
ATOM 5760 N N . ALA A 1 729 ? 19.258 -17.616 -30.407 1.00 95.38 729 ALA A N 1
ATOM 5761 C CA . ALA A 1 729 ? 18.749 -16.955 -31.606 1.00 95.38 729 ALA A CA 1
ATOM 5762 C C . ALA A 1 729 ? 17.256 -17.235 -31.830 1.00 95.38 729 ALA A C 1
ATOM 5764 O O . ALA A 1 729 ? 16.469 -16.300 -31.967 1.00 95.38 729 ALA A O 1
ATOM 5765 N N . GLU A 1 730 ? 16.850 -18.507 -31.800 1.00 95.69 730 GLU A N 1
ATOM 5766 C CA . GLU A 1 730 ? 15.453 -18.903 -32.002 1.00 95.69 730 GLU A CA 1
ATOM 5767 C C . GLU A 1 730 ? 14.533 -18.354 -30.892 1.00 95.69 730 GLU A C 1
ATOM 5769 O O . GLU A 1 730 ? 13.415 -17.936 -31.183 1.00 95.69 730 GLU A O 1
ATOM 5774 N N . ILE A 1 731 ? 14.999 -18.235 -29.642 1.00 93.62 731 ILE A N 1
ATOM 5775 C CA . ILE A 1 731 ? 14.203 -17.595 -28.580 1.00 93.62 731 ILE A CA 1
ATOM 5776 C C . ILE A 1 731 ? 14.120 -16.067 -28.768 1.00 93.62 731 ILE A C 1
ATOM 5778 O O . ILE A 1 731 ? 13.035 -15.508 -28.597 1.00 93.62 731 ILE A O 1
ATOM 5782 N N . PHE A 1 732 ? 15.203 -15.379 -29.165 1.00 94.38 732 PHE A N 1
ATOM 5783 C CA . PHE A 1 732 ? 15.155 -13.937 -29.476 1.00 94.38 732 PHE A CA 1
ATOM 5784 C C . PHE A 1 732 ? 14.193 -13.629 -30.635 1.00 94.38 732 PHE A C 1
ATOM 5786 O O . PHE A 1 732 ? 13.383 -12.705 -30.549 1.00 94.38 732 PHE A O 1
ATOM 5793 N N . LYS A 1 733 ? 14.209 -14.466 -31.670 1.00 92.31 733 LYS A N 1
ATOM 5794 C CA . LYS A 1 733 ? 13.278 -14.442 -32.802 1.00 92.31 733 LYS A CA 1
ATOM 5795 C C . LYS A 1 733 ? 11.824 -14.677 -32.375 1.00 92.31 733 LYS A C 1
ATOM 5797 O O . LYS A 1 733 ? 10.939 -13.929 -32.782 1.00 92.31 733 LYS A O 1
ATOM 5802 N N . GLN A 1 734 ? 11.568 -15.645 -31.487 1.00 90.88 734 GLN A N 1
ATOM 5803 C CA . GLN A 1 734 ? 10.234 -15.912 -30.920 1.00 90.88 734 GLN A CA 1
ATOM 5804 C C . GLN A 1 734 ? 9.670 -14.772 -30.054 1.00 90.88 734 GLN A C 1
ATOM 5806 O O . GLN A 1 734 ? 8.463 -14.754 -29.806 1.00 90.88 734 GLN A O 1
ATOM 5811 N N . ILE A 1 735 ? 10.505 -13.835 -29.586 1.00 89.25 735 ILE A N 1
ATOM 5812 C CA . ILE A 1 735 ? 10.067 -12.594 -28.915 1.00 89.25 735 ILE A CA 1
ATOM 5813 C C . ILE A 1 735 ? 10.193 -11.345 -29.807 1.00 89.25 735 ILE A C 1
ATOM 5815 O O . ILE A 1 735 ? 9.943 -10.235 -29.342 1.00 89.25 735 ILE A O 1
ATOM 5819 N N . GLY A 1 736 ? 10.562 -11.511 -31.082 1.00 85.25 736 GLY A N 1
ATOM 5820 C CA . GLY A 1 736 ? 10.681 -10.428 -32.061 1.00 85.25 736 GLY A CA 1
ATOM 5821 C C . GLY A 1 736 ? 11.891 -9.501 -31.884 1.00 85.25 736 GLY A C 1
ATOM 5822 O O . GLY A 1 736 ? 11.930 -8.446 -32.517 1.00 85.25 736 GLY A O 1
ATOM 5823 N N . ASP A 1 737 ? 12.883 -9.853 -31.057 1.00 84.56 737 ASP A N 1
ATOM 5824 C CA . ASP A 1 737 ? 14.117 -9.067 -30.901 1.00 84.56 737 ASP A CA 1
ATOM 5825 C C . ASP A 1 737 ? 15.148 -9.463 -31.972 1.00 84.56 737 ASP A C 1
ATOM 5827 O O . ASP A 1 737 ? 16.164 -10.107 -31.706 1.00 84.56 737 ASP A O 1
ATOM 5831 N N . THR A 1 738 ? 14.870 -9.064 -33.215 1.00 84.06 738 THR A N 1
ATOM 5832 C CA . THR A 1 738 ? 15.725 -9.334 -34.387 1.00 84.06 738 THR A CA 1
ATOM 5833 C C . THR A 1 738 ? 17.120 -8.708 -34.272 1.00 84.06 738 THR A C 1
ATOM 5835 O O . THR A 1 738 ? 18.079 -9.202 -34.865 1.00 84.06 738 THR A O 1
ATOM 5838 N N . HIS A 1 739 ? 17.273 -7.650 -33.466 1.00 83.31 739 HIS A N 1
ATOM 5839 C CA . HIS A 1 739 ? 18.577 -7.067 -33.151 1.00 83.31 739 HIS A CA 1
ATOM 5840 C C . HIS A 1 739 ? 19.420 -8.026 -32.295 1.00 83.31 739 HIS A C 1
ATOM 5842 O O . HIS A 1 739 ? 20.619 -8.179 -32.537 1.00 83.31 739 HIS A O 1
ATOM 5848 N N . ARG A 1 740 ? 18.813 -8.695 -31.306 1.00 86.62 740 ARG A N 1
ATOM 5849 C CA . ARG A 1 740 ? 19.499 -9.700 -30.476 1.00 86.62 740 ARG A CA 1
ATOM 5850 C C . ARG A 1 740 ? 19.589 -11.077 -31.110 1.00 86.62 740 ARG A C 1
ATOM 5852 O O . ARG A 1 740 ? 20.535 -11.783 -30.801 1.00 86.62 740 ARG A O 1
ATOM 5859 N N . GLU A 1 741 ? 18.693 -11.439 -32.023 1.00 91.81 741 GLU A N 1
ATOM 5860 C CA . GLU A 1 741 ? 18.812 -12.640 -32.864 1.00 91.81 741 GLU A CA 1
ATOM 5861 C C . GLU A 1 741 ? 20.094 -12.613 -33.721 1.00 91.81 741 GLU A C 1
ATOM 5863 O O . GLU A 1 741 ? 20.739 -13.647 -33.925 1.00 91.81 741 GLU A O 1
ATOM 5868 N N . ALA A 1 742 ? 20.498 -11.429 -34.198 1.00 91.75 742 ALA A N 1
ATOM 5869 C CA . ALA A 1 742 ? 21.588 -11.273 -35.158 1.00 91.75 742 ALA A CA 1
ATOM 5870 C C . ALA A 1 742 ? 22.967 -11.708 -34.622 1.00 91.75 742 ALA A C 1
ATOM 5872 O O . ALA A 1 742 ? 23.722 -12.363 -35.343 1.00 91.75 742 ALA A O 1
ATOM 5873 N N . TYR A 1 743 ? 23.306 -11.385 -33.366 1.00 94.00 743 TYR A N 1
ATOM 5874 C CA . TYR A 1 743 ? 24.598 -11.756 -32.766 1.00 94.00 743 TYR A CA 1
ATOM 5875 C C . TYR A 1 743 ? 24.810 -13.281 -32.649 1.00 94.00 743 TYR A C 1
ATOM 5877 O O . TYR A 1 743 ? 25.763 -13.773 -33.258 1.00 94.00 743 TYR A O 1
ATOM 5885 N N . PRO A 1 744 ? 23.965 -14.057 -31.937 1.00 93.06 744 PRO A N 1
ATOM 5886 C CA . PRO A 1 744 ? 24.141 -15.498 -31.811 1.00 93.06 744 PRO A CA 1
ATOM 5887 C C . PRO A 1 744 ? 24.062 -16.200 -33.172 1.00 93.06 744 PRO A C 1
ATOM 5889 O O . PRO A 1 744 ? 24.907 -17.048 -33.457 1.00 93.06 744 PRO A O 1
ATOM 5892 N N . SER A 1 745 ? 23.152 -15.783 -34.062 1.00 93.06 745 SER A N 1
ATOM 5893 C CA . SER A 1 745 ? 23.069 -16.317 -35.432 1.00 93.06 745 SER A CA 1
ATOM 5894 C C . SER A 1 745 ? 24.378 -16.128 -36.208 1.00 93.06 745 SER A C 1
ATOM 5896 O O . SER A 1 745 ? 24.869 -17.054 -36.857 1.00 93.06 745 SER A O 1
ATOM 5898 N N . MET A 1 746 ? 24.993 -14.944 -36.104 1.00 95.56 746 MET A N 1
ATOM 5899 C CA . MET A 1 746 ? 26.286 -14.652 -36.723 1.00 95.56 746 MET A CA 1
ATOM 5900 C C . MET A 1 746 ? 27.424 -15.479 -36.107 1.00 95.56 746 MET A C 1
ATOM 5902 O O . MET A 1 746 ? 28.275 -15.970 -36.852 1.00 95.56 746 MET A O 1
ATOM 5906 N N . GLN A 1 747 ? 27.460 -15.661 -34.781 1.00 95.44 747 GLN A N 1
ATOM 5907 C CA . GLN A 1 747 ? 28.501 -16.470 -34.132 1.00 95.44 747 GLN A CA 1
ATOM 5908 C C . GLN A 1 747 ? 28.377 -17.956 -34.494 1.00 95.44 747 GLN A C 1
ATOM 5910 O O . GLN A 1 747 ? 29.382 -18.571 -34.852 1.00 95.44 747 GLN A O 1
ATOM 5915 N N . ALA A 1 748 ? 27.163 -18.518 -34.498 1.00 94.12 748 ALA A N 1
ATOM 5916 C CA . ALA A 1 748 ? 26.910 -19.887 -34.947 1.00 94.12 748 ALA A CA 1
ATOM 5917 C C . ALA A 1 748 ? 27.367 -20.095 -36.403 1.00 94.12 748 ALA A C 1
ATOM 5919 O O . ALA A 1 748 ? 28.155 -20.999 -36.687 1.00 94.12 748 ALA A O 1
ATOM 5920 N N . ALA A 1 749 ? 26.966 -19.206 -37.320 1.00 93.06 749 ALA A N 1
ATOM 5921 C CA . ALA A 1 749 ? 27.375 -19.264 -38.725 1.00 93.06 749 ALA A CA 1
ATOM 5922 C C . ALA A 1 749 ? 28.897 -19.107 -38.922 1.00 93.06 749 ALA A C 1
ATOM 5924 O O . ALA A 1 749 ? 29.483 -19.761 -39.788 1.00 93.06 749 ALA A O 1
ATOM 5925 N N . LYS A 1 750 ? 29.561 -18.269 -38.113 1.00 94.12 750 LYS A N 1
ATOM 5926 C CA . LYS A 1 750 ? 31.023 -18.109 -38.123 1.00 94.12 750 LYS A CA 1
ATOM 5927 C C . LYS A 1 750 ? 31.735 -19.380 -37.651 1.00 94.12 750 LYS A C 1
ATOM 5929 O O . LYS A 1 750 ? 32.707 -19.794 -38.279 1.00 94.12 750 LYS A O 1
ATOM 5934 N N . LEU A 1 751 ? 31.259 -20.001 -36.571 1.00 92.75 751 LEU A N 1
ATOM 5935 C CA . LEU A 1 751 ? 31.853 -21.217 -36.012 1.00 92.75 751 LEU A CA 1
ATOM 5936 C C . LEU A 1 751 ? 31.655 -22.432 -36.926 1.00 92.75 751 LEU A C 1
ATOM 5938 O O . LEU A 1 751 ? 32.615 -23.173 -37.131 1.00 92.75 751 LEU A O 1
ATOM 5942 N N . ARG A 1 752 ? 30.475 -22.583 -37.547 1.00 92.19 752 ARG A N 1
ATOM 5943 C CA . ARG A 1 752 ? 30.209 -23.612 -38.571 1.00 92.19 752 ARG A CA 1
ATOM 5944 C C . ARG A 1 752 ? 31.245 -23.561 -39.700 1.00 92.19 752 ARG A C 1
ATOM 5946 O O . ARG A 1 752 ? 31.938 -24.548 -39.925 1.00 92.19 752 ARG A O 1
ATOM 5953 N N . ARG A 1 753 ? 31.462 -22.383 -40.303 1.00 91.25 753 ARG A N 1
ATOM 5954 C CA . ARG A 1 753 ? 32.469 -22.182 -41.367 1.00 91.25 753 ARG A CA 1
ATOM 5955 C C . ARG A 1 753 ? 33.897 -22.527 -40.935 1.00 91.25 753 ARG A C 1
ATOM 5957 O O . ARG A 1 753 ? 34.654 -23.074 -41.727 1.00 91.25 753 ARG A O 1
ATOM 5964 N N . LEU A 1 754 ? 34.274 -22.219 -39.692 1.00 88.62 754 LEU A N 1
ATOM 5965 C CA . LEU A 1 754 ? 35.601 -22.553 -39.156 1.00 88.62 754 LEU A CA 1
ATOM 5966 C C . LEU A 1 754 ? 35.777 -24.064 -38.928 1.00 88.62 754 LEU A C 1
ATOM 5968 O O . LEU A 1 754 ? 36.880 -24.578 -39.097 1.00 88.62 754 LEU A O 1
ATOM 5972 N N . MET A 1 755 ? 34.711 -24.782 -38.564 1.00 87.56 755 MET A N 1
ATOM 5973 C CA . MET A 1 755 ? 34.729 -26.247 -38.481 1.00 87.56 755 MET A CA 1
ATOM 5974 C C . MET A 1 755 ? 34.775 -26.888 -39.873 1.00 87.56 755 MET A C 1
ATOM 5976 O O . MET A 1 755 ? 35.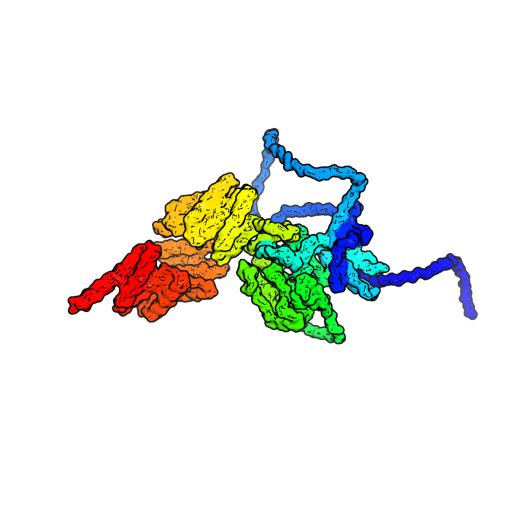593 -27.771 -40.098 1.00 87.56 755 MET A O 1
ATOM 5980 N N . GLU A 1 756 ? 33.965 -26.404 -40.818 1.00 87.69 756 GLU A N 1
ATOM 5981 C CA . GLU A 1 756 ? 33.968 -26.848 -42.222 1.00 87.69 756 GLU A CA 1
ATOM 5982 C C . GLU A 1 756 ? 35.357 -26.689 -42.863 1.00 87.69 756 GLU A C 1
ATOM 5984 O O . GLU A 1 756 ? 35.851 -27.613 -43.505 1.00 87.69 756 GLU A O 1
ATOM 5989 N N . GLN A 1 757 ? 36.026 -25.553 -42.630 1.00 83.62 757 GLN A N 1
ATOM 5990 C CA . GLN A 1 757 ? 37.387 -25.306 -43.115 1.00 83.62 757 GLN A CA 1
ATOM 5991 C C . GLN A 1 757 ? 38.418 -26.262 -42.501 1.00 83.62 757 GLN A C 1
ATOM 5993 O O . GLN A 1 757 ? 39.247 -26.783 -43.236 1.00 83.62 757 GLN A O 1
ATOM 5998 N N . MET A 1 758 ? 38.343 -26.551 -41.196 1.00 75.88 758 MET A N 1
ATOM 5999 C CA . MET A 1 758 ? 39.263 -27.486 -40.526 1.00 75.88 758 MET A CA 1
ATOM 6000 C C . MET A 1 758 ? 39.005 -28.972 -40.826 1.00 75.88 758 MET A C 1
ATOM 6002 O O . MET A 1 758 ? 39.820 -29.809 -40.455 1.00 75.88 758 MET A O 1
ATOM 6006 N N . VAL A 1 759 ? 37.891 -29.317 -41.478 1.00 75.00 759 VAL A N 1
ATOM 6007 C CA . VAL A 1 759 ? 37.628 -30.672 -42.006 1.00 75.00 759 VAL A CA 1
ATOM 6008 C C . VAL A 1 759 ? 38.075 -30.797 -43.474 1.00 75.00 759 VAL A C 1
ATOM 6010 O O . VAL A 1 759 ? 38.179 -31.904 -43.998 1.00 75.00 759 VAL A O 1
ATOM 6013 N N . ALA A 1 760 ? 38.375 -29.674 -44.135 1.00 65.25 760 ALA A N 1
ATOM 6014 C CA . ALA A 1 760 ? 38.835 -29.604 -45.523 1.00 65.25 760 ALA A CA 1
ATOM 6015 C C . ALA A 1 760 ? 40.363 -29.409 -45.675 1.00 65.25 760 ALA A C 1
ATOM 6017 O O . ALA A 1 760 ? 40.837 -29.257 -46.803 1.00 65.25 760 ALA A O 1
ATOM 6018 N N . THR A 1 761 ? 41.114 -29.398 -44.565 1.00 54.53 761 THR A N 1
ATOM 6019 C CA . THR A 1 761 ? 42.582 -29.227 -44.493 1.00 54.53 761 THR A CA 1
ATOM 6020 C C . THR A 1 761 ? 43.249 -30.387 -43.770 1.00 54.53 761 THR A C 1
ATOM 6022 O O . THR A 1 761 ? 44.187 -30.964 -44.355 1.00 54.53 761 THR A O 1
#

Organism: NCBI:txid1051891

Nearest PDB structures (foldseek):
  3sf4-assembly1_A  TM=7.165E-01  e=6.972E-14  Homo sapiens
  3sf4-assembly2_B  TM=7.351E-01  e=6.036E-13  Homo sapiens
  5a6c-assembly2_A  TM=8.440E-01  e=1.508E-11  Homo sapiens
  4a1s-assembly1_B  TM=7.814E-01  e=9.052E-12  Drosophila melanogaster
  6mfv-assembly4_D  TM=5.220E-01  e=3.389E-06  Pyrococcus horikoshii OT3

Secondary structure (DSSP, 8-state):
--------------------------HHHHHHHHHTGGGB--GGGEE--TT--EEE-SSEEEEEEEEEPPTTGGGGPPP---------PPP----------------------------------------PPEEEEEEEEEP-SSGGGHHHHHHHHHHHHHHHTT---TTBPPP-EEEEEGGGTEEEEEEE--TT-BHHHHHHHS---HHHHHHHHHHHHHHHHHHHTSSS--B-SS--GGGEEE-TTS-EEE--GGG-BPPP---TT---PPP----PPPP--EEEEETTTTEEEEE-SS-BTTT--HHHHHT----HHHHHHHHHHHHHHHHHS--TTTTS-GGGHHHHHHHT----GGGSHHHHTTHHHHHHHHHHT-SSGGGSPPHHHHHHHHTTS---PPPGGGGT--SS--PPPHHHHHHHHHHHHHTT-HHHHHHHHHHHHHHHHHTT-HHHHHHHHHHHHHHHHHTT-HHHHHHHHHHHHHHHHHTT-HHHHHHHHHHHHHHHHHTT-HHHHHHHHHHHHHHHHHTT-HHHHHHHHHHHHHHHHHTT-HHHHHHHHHHHHHHHHHTT-HHHHHHHHHHHHHHHHHTT-HHHHHHHHHHHHHHHHHTT-HHHHHHHHHHHHHHHHHHT-HHHHHHHHHHHHHHHHHTT-HHHHHHHHHHHHHHHHHTT-HHHHHHHHHHHHHHHHHTT-HHHHHHHHHHHHHHHHHTT-HHHHHHHHHHHHHHHHHTT-HHHHHHHHHHHHHHHHHHHHHH--